Protein AF-A0A3S3PCZ4-F1 (afdb_monomer_lite)

Organism: NCBI:txid1965070

Sequence (804 aa):
MAKSNAYEILDSIRIEAEARSLLQDLEKLITLNPESKCRFVWELIQNGKDSAFWEVGVKLSKTSTKPLDGNDEEITGKFGTGFMTTHVLNKVVIISGLLENDSGLHPFVFELNRNHDNIDSMKKALDDAYKKIEKIDESPVISTMHQPTRFEYELNAYSFEIAKKGLSALISNNESGLMFREKGRLIIAVPATKANNVWSLEKIKNQALLFKDFPLIGTEKYKIPVFLQNSHFEPSEPRDGLRIVTTMNEGDTIAESNRKALIDFRNEYIAFFRSLYEKRVKRIHLLADISLPKDPQNYVDKEWFKKQLLNPILNEISSEPIMKTYSGNWIKISDSKFPIFNGKTLLVFYHLVSAYFPDSCPDEESYEDWGNILKHHKDKWNVNFEIENLVRIVESKNSIDELPLSSPLKWMNDFYTTLDMMQKTRLMKEHKIIPNQRRVLKSWSNIYYDAFKDDQFKSIALNLDYDVYSILLHKEIKKPSEMSQLSPGAFFSKINQIISETQFSNQAKARVIFKLLSFLNANEWIQLCSDLLPGFSITKRESKDTVHYTYYTDCIKWTIEYVCKIVATSQFTNTFVHKYFQDNETLAFQWLNKLINYIQSTHVQPNNFVIIDNKYYSQKWTELYAVLPVQDGYFVEYSDDVFREYGIFPEDFKNWCRDYVEGGDPRAYLVDQRITVKSIRSKEVFVLTQKIDNLFQNTDCFEEVKTGKRLHRLYHLMNRWFEKNKDVAPSYFPFFASKRASLSLIAFGPEMSDRCLKLLFGNKSLQDYEAFESISLSVQQLKEIDEIVKNIGYNKILQLKNHY

Foldseek 3Di:
DVVVVVVVVLVLVVLLVVLVVLLVLLVVLVPDDLVVLLVLLLVVVVLVVVLVDPPDDDDDDPDPDDDSPPPDPPDDDDPCNSVSSCCLQPQKKWKWDWHQDPVATFTDIAIQHRPDNDSVVSSVSVVVRSVRVVCSVVGDHDDDDDDRTDIDGDGDPVSVVSNVSSVVVVVDPWPWDWDWDDDDQKIKIFTWTDDPNAIATDADAQAAQEDQPHGQPQNSQFQQRIRIYGVQFDADPSSNGGAQDDDPDPDPPNNVSNLVSLLVVQVVLLVSLVVCVVVVHHPSLSNLRHADGPCCVPGHPRVSCCVRHNVSNVVSQQVDQPFQFQLRDTHGLQQAQQEDDDDPCRVLRLVLVCQQCRPRRGHPVCNVVVVSSCVRVVVPHVNYHYLVNVLVVLLVDFFLVPGPHPCSLVSLQSNCVSCVVRVNNVSQQVGQRFQFLVRTGGHLVQAAEDDFPDCVLCVLCVLLVRNVSRRYGHPSHDDDPPGHHDDPQNSLVVVLVSLLVDDLPPPSNLLSLLCVCLADPPVLVLVLCCLQCVVSVNHHDHGPDPDDPLSCPSSSVSNLVSVLCLQQVLFFQQSSCCPRVVVPSLVSLVSLLSSLLVLQCVVDDPPPDDDPPDDDPPDNSLQVGQSFAFQVGGGGRDDPQAAEEPPDADPLLQVLCQQPFPPHRSSVRHTDPSRPRPSGHYDYNLVSLVRNLVCLVDPCNLVQCAPPHRCVVVLVSLVVVCVVVVPCSCVSRVSCVQQVLVSLLRSVHDVLVVQLCCQPPNPDDPPCVVVSSPDPDDSVVSVVSSVCCVVQNDVRVVVVVVVD

Secondary structure (DSSP, 8-state):
-HHHHHHHHHHHHHHHHHHHHHHHHHHHHHHS-HHHHHHHHHHHHHHHHHTTSTT------S----------TT----SSHHHHGGGGT-SEEEEEEEEEETTEEEEEEEEEE----SHHHHHHHHHHHHHHHHGGGGSPPB-S--PPPEEE----HHHHHHHHHHHHHHS-SS-EEEEEEEETTEEEEEEEEEETTEEEE----SS--EEESEE-TTGGGS--SSEEEETT--B-TTSS-B--PPPSSTT-HHHHHHHHHHHHHHHHHHHHHHHHHHTT-BTGGGGG-----S-GGGT--HHHHIIIIIHHHHHHHHHS--EEBTTS-EE-GGG--EE--SSTTHHHHHHHHHHH-TTTSBPHHHHHHHHHHHHH-TTT---EE-HHHHHHHHHT-SBGGGSS-SSHHHHHHHHHHHHHHTT-THHHHHSS-EEBTTSBEE-GGG-BB---S-HHHHHHHHHTT--GGGTBBPTTSPPPTTPPB--HHHHHHHHHHHHHH--TT-HHHHHHHHHHHTTSS-HHHHHHHHHH-GGG-------SS---GGGGHHHHHHHHHHHHHHHHHH-BHHHHHHHHHTT-HHHHHHHHHHHHHHHHHTT--TTSS----S------HHHHS--EEBTTSBEE---TT-BEESS---HHHHHHHHHHSTT--GGGTBBPTT---TTS-EE-THHHHHHHHGGGTSTTHHHHTSTTSTTHHHHHHHHHHHHH-TTTHHHH-HHHHHHHHHHHHHHT-HHHHHHHHHHHHSS--TT-HHHHTT----HHHHHHHHHHHHHH-HHHHHHHHTT-

pLDDT: mean 79.93, std 16.96, range [25.5, 98.0]

Structure (mmCIF, N/CA/C/O backbone):
data_AF-A0A3S3PCZ4-F1
#
_entry.id   AF-A0A3S3PCZ4-F1
#
loop_
_atom_site.group_PDB
_atom_site.id
_atom_site.type_symbol
_atom_site.label_atom_id
_atom_site.label_alt_id
_atom_site.label_comp_id
_atom_site.label_asym_id
_atom_site.label_entity_id
_atom_site.label_seq_id
_atom_site.pdbx_PDB_ins_code
_atom_site.Cartn_x
_atom_site.Cartn_y
_atom_site.Cartn_z
_atom_site.occupancy
_atom_site.B_iso_or_equiv
_atom_site.auth_seq_id
_atom_site.auth_comp_id
_atom_site.auth_asym_id
_atom_site.auth_atom_id
_atom_site.pdbx_PDB_model_num
ATOM 1 N N . MET A 1 1 ? -33.194 10.215 103.240 1.00 45.47 1 MET A N 1
ATOM 2 C CA . MET A 1 1 ? -33.059 11.578 102.674 1.00 45.47 1 MET A CA 1
ATOM 3 C C . MET A 1 1 ? -31.898 11.699 101.684 1.00 45.47 1 MET A C 1
ATOM 5 O O . MET A 1 1 ? -32.165 12.084 100.559 1.00 45.47 1 MET A O 1
ATOM 9 N N . ALA A 1 2 ? -30.660 11.292 102.006 1.00 42.22 2 ALA A N 1
ATOM 10 C CA . ALA A 1 2 ? -29.509 11.436 101.089 1.00 42.22 2 ALA A CA 1
ATOM 11 C C . ALA A 1 2 ? -29.629 10.703 99.728 1.00 42.22 2 ALA A C 1
ATOM 13 O O . ALA A 1 2 ? -29.192 11.239 98.718 1.00 42.22 2 ALA A O 1
ATOM 14 N N . LYS A 1 3 ? -30.272 9.521 99.667 1.00 38.41 3 LYS A N 1
ATOM 15 C CA . LYS A 1 3 ? -30.525 8.815 98.391 1.00 38.41 3 LYS A CA 1
ATOM 16 C C . LYS A 1 3 ? -31.537 9.536 97.485 1.00 38.41 3 LYS A C 1
ATOM 18 O O . LYS A 1 3 ? -31.310 9.588 96.289 1.00 38.41 3 LYS A O 1
ATOM 23 N N . SER A 1 4 ? -32.601 10.122 98.042 1.00 48.41 4 SER A N 1
ATOM 24 C CA . SER A 1 4 ? -33.631 10.849 97.267 1.00 48.41 4 SER A CA 1
ATOM 25 C C . SER A 1 4 ? -33.049 12.087 96.583 1.00 48.41 4 SER A C 1
ATOM 27 O O . SER A 1 4 ? -33.285 12.315 95.406 1.00 48.41 4 SER A O 1
ATOM 29 N N . ASN A 1 5 ? -32.202 12.824 97.307 1.00 49.41 5 ASN A N 1
ATOM 30 C CA . ASN A 1 5 ? -31.579 14.051 96.812 1.00 49.41 5 ASN A CA 1
ATOM 31 C C . ASN A 1 5 ? -30.548 13.771 95.697 1.00 49.41 5 ASN A C 1
ATOM 33 O O . ASN A 1 5 ? -30.412 14.545 94.760 1.00 49.41 5 ASN A O 1
ATOM 37 N N . ALA A 1 6 ? -29.845 12.632 95.762 1.00 52.12 6 ALA A N 1
ATOM 38 C CA . ALA A 1 6 ? -28.944 12.205 94.691 1.00 52.12 6 ALA A CA 1
ATOM 39 C C . ALA A 1 6 ? -29.705 11.832 93.406 1.00 52.12 6 ALA A C 1
ATOM 41 O O . ALA A 1 6 ? -29.270 12.206 92.322 1.00 52.12 6 ALA A O 1
ATOM 42 N N . TYR A 1 7 ? -30.851 11.150 93.518 1.00 55.62 7 TYR A N 1
ATOM 43 C CA . TYR A 1 7 ? -31.692 10.823 92.360 1.00 55.62 7 TYR A CA 1
ATOM 44 C C . TYR A 1 7 ? -32.267 12.074 91.682 1.00 55.62 7 TYR A C 1
ATOM 46 O O . TYR A 1 7 ? -32.198 12.167 90.463 1.00 55.62 7 TYR A O 1
ATOM 54 N N . GLU A 1 8 ? -32.747 13.060 92.444 1.00 59.72 8 GLU A N 1
ATOM 55 C CA . GLU A 1 8 ? -33.266 14.325 91.892 1.00 59.72 8 GLU A CA 1
ATOM 56 C C . GLU A 1 8 ? -32.187 15.141 91.156 1.00 59.72 8 GLU A C 1
ATOM 58 O O . GLU A 1 8 ? -32.442 15.714 90.094 1.00 59.72 8 GLU A O 1
ATOM 63 N N . ILE A 1 9 ? -30.953 15.161 91.675 1.00 65.00 9 ILE A N 1
ATOM 64 C CA . ILE A 1 9 ? -29.821 15.842 91.025 1.00 65.00 9 ILE A CA 1
ATOM 65 C C . ILE A 1 9 ? -29.442 15.144 89.713 1.00 65.00 9 ILE A C 1
ATOM 67 O O . ILE A 1 9 ? -29.243 15.806 88.694 1.00 65.00 9 ILE A O 1
ATOM 71 N N . LEU A 1 10 ? -29.360 13.812 89.725 1.00 61.78 10 LEU A N 1
ATOM 72 C CA . LEU A 1 10 ? -29.027 13.020 88.541 1.00 61.78 10 LEU A CA 1
ATOM 73 C C . LEU A 1 10 ? -30.111 13.134 87.457 1.00 61.78 10 LEU A C 1
ATOM 75 O O . LEU A 1 10 ? -29.787 13.215 86.272 1.00 61.78 10 LEU A O 1
ATOM 79 N N . ASP A 1 11 ? -31.382 13.214 87.853 1.00 64.62 11 ASP A N 1
ATOM 80 C CA . ASP A 1 11 ? -32.498 13.384 86.924 1.00 64.62 11 ASP A CA 1
ATOM 81 C C . ASP A 1 11 ? -32.518 14.782 86.276 1.00 64.62 11 ASP A C 1
ATOM 83 O O . ASP A 1 11 ? -32.678 14.925 85.063 1.00 64.62 11 ASP A O 1
ATOM 87 N N . SER A 1 12 ? -32.215 15.829 87.050 1.00 68.94 12 SER A N 1
ATOM 88 C CA . SER A 1 12 ? -32.061 17.197 86.531 1.00 68.94 12 SER A CA 1
ATOM 89 C C . SER A 1 12 ? -30.923 17.326 85.504 1.00 68.94 12 SER A C 1
ATOM 91 O O . SER A 1 12 ? -31.079 17.997 84.476 1.00 68.94 12 SER A O 1
ATOM 93 N N . ILE A 1 13 ? -29.792 16.646 85.743 1.00 71.00 13 ILE A N 1
ATOM 94 C CA . ILE A 1 13 ? -28.659 16.581 84.803 1.00 71.00 13 ILE A CA 1
ATOM 95 C C . ILE A 1 13 ? -29.059 15.823 83.528 1.00 71.00 13 ILE A C 1
ATOM 97 O O . ILE A 1 13 ? -28.749 16.269 82.419 1.00 71.00 13 ILE A O 1
ATOM 101 N N . ARG A 1 14 ? -29.796 14.712 83.666 1.00 68.44 14 ARG A N 1
ATOM 102 C CA . ARG A 1 14 ? -30.316 13.924 82.537 1.00 68.44 14 ARG A CA 1
ATOM 103 C C . ARG A 1 14 ? -31.220 14.760 81.630 1.00 68.44 14 ARG A C 1
ATOM 105 O O . ARG A 1 14 ? -30.984 14.814 80.422 1.00 68.44 14 ARG A O 1
ATOM 112 N N . ILE A 1 15 ? -32.207 15.447 82.206 1.00 72.75 15 ILE A N 1
ATOM 113 C CA . ILE A 1 15 ? -33.163 16.286 81.465 1.00 72.75 15 ILE A CA 1
ATOM 114 C C . ILE A 1 15 ? -32.440 17.426 80.733 1.00 72.75 15 ILE A C 1
ATOM 116 O O . ILE A 1 15 ? -32.800 17.774 79.608 1.00 72.75 15 ILE A O 1
ATOM 120 N N . GLU A 1 16 ? -31.382 17.988 81.323 1.00 74.31 16 GLU A N 1
ATOM 121 C CA . GLU A 1 16 ? -30.566 19.008 80.659 1.00 74.31 16 GLU A CA 1
ATOM 122 C C . GLU A 1 16 ? -29.818 18.483 79.433 1.00 74.31 16 GLU A C 1
ATOM 124 O O . GLU A 1 16 ? -29.830 19.124 78.378 1.00 74.31 16 GLU A O 1
ATOM 129 N N . ALA A 1 17 ? -29.174 17.323 79.560 1.00 67.50 17 ALA A N 1
ATOM 130 C CA . ALA A 1 17 ? -28.450 16.704 78.457 1.00 67.50 17 ALA A CA 1
ATOM 131 C C . ALA A 1 17 ? -29.395 16.352 77.292 1.00 67.50 17 ALA A C 1
ATOM 133 O O . ALA A 1 17 ? -29.062 16.583 76.127 1.00 67.50 17 ALA A O 1
ATOM 134 N N . GLU A 1 18 ? -30.597 15.850 77.592 1.00 67.62 18 GLU A N 1
ATOM 135 C CA . GLU A 1 18 ? -31.632 15.574 76.587 1.00 67.62 18 GLU A CA 1
ATOM 136 C C . GLU A 1 18 ? -32.141 16.852 75.906 1.00 67.62 18 GLU A C 1
ATOM 138 O O . GLU A 1 18 ? -32.236 16.895 74.676 1.00 67.62 18 GLU A O 1
ATOM 143 N N . ALA A 1 19 ? -32.398 17.918 76.671 1.00 74.00 19 ALA A N 1
ATOM 144 C CA . ALA A 1 19 ? -32.827 19.207 76.130 1.00 74.00 19 ALA A CA 1
ATOM 145 C C . ALA A 1 19 ? -31.801 19.798 75.145 1.00 74.00 19 ALA A C 1
ATOM 147 O O . ALA A 1 19 ? -32.178 20.270 74.069 1.00 74.00 19 ALA A O 1
ATOM 148 N N . ARG A 1 20 ? -30.502 19.728 75.474 1.00 72.38 20 ARG A N 1
ATOM 149 C CA . ARG A 1 20 ? -29.410 20.202 74.601 1.00 72.38 20 ARG A CA 1
ATOM 150 C C . ARG A 1 20 ? -29.316 19.399 73.302 1.00 72.38 20 ARG A C 1
ATOM 152 O O . ARG A 1 20 ? -29.203 19.995 72.232 1.00 72.38 20 ARG A O 1
ATOM 159 N N . SER A 1 21 ? -29.406 18.070 73.386 1.00 69.31 21 SER A N 1
ATOM 160 C CA . SER A 1 21 ? -29.376 17.190 72.209 1.00 69.31 21 SER A CA 1
ATOM 161 C C . SER A 1 21 ? -30.538 17.477 71.253 1.00 69.31 21 SER A C 1
ATOM 163 O O . SER A 1 21 ? -30.340 17.559 70.043 1.00 69.31 21 SER A O 1
ATOM 165 N N . LEU A 1 22 ? -31.748 17.668 71.788 1.00 70.88 22 LEU A N 1
ATOM 166 C CA . LEU A 1 22 ? -32.943 17.932 70.983 1.00 70.88 22 LEU A CA 1
ATOM 167 C C . LEU A 1 22 ? -32.874 19.269 70.243 1.00 70.88 22 LEU A C 1
ATOM 169 O O . LEU A 1 22 ? -33.268 19.335 69.080 1.00 70.88 22 LEU A O 1
ATOM 173 N N . LEU A 1 23 ? -32.361 20.321 70.886 1.00 75.19 23 LEU A N 1
ATOM 174 C CA . LEU A 1 23 ? -32.186 21.628 70.245 1.00 75.19 23 LEU A CA 1
ATOM 175 C C . LEU A 1 23 ? -31.212 21.548 69.062 1.00 75.19 23 LEU A C 1
ATOM 177 O O . LEU A 1 23 ? -31.544 22.014 67.972 1.00 75.19 23 LEU A O 1
ATOM 181 N N . GLN A 1 24 ? -30.066 20.880 69.236 1.00 70.88 24 GLN A N 1
ATOM 182 C CA . GLN A 1 24 ? -29.099 20.683 68.149 1.00 70.88 24 GLN A CA 1
ATOM 183 C C . GLN A 1 24 ? -29.689 19.904 66.968 1.00 70.88 24 GLN A C 1
ATOM 185 O O . GLN A 1 24 ? -29.428 20.230 65.809 1.00 70.88 24 GLN A O 1
ATOM 190 N N . ASP A 1 25 ? -30.488 18.870 67.233 1.00 66.38 25 ASP A N 1
ATOM 191 C CA . ASP A 1 25 ? -31.100 18.081 66.166 1.00 66.38 25 ASP A CA 1
ATOM 192 C C . ASP A 1 25 ? -32.213 18.851 65.437 1.00 66.38 25 ASP A C 1
ATOM 194 O O . ASP A 1 25 ? -32.315 18.756 64.212 1.00 66.38 25 ASP A O 1
ATOM 198 N N . LEU A 1 26 ? -32.990 19.683 66.140 1.00 72.69 26 LEU A N 1
ATOM 199 C CA . LEU A 1 26 ? -33.985 20.569 65.521 1.00 72.69 26 LEU A CA 1
ATOM 200 C C . LEU A 1 26 ? -33.338 21.644 64.633 1.00 72.69 26 LEU A C 1
ATOM 202 O O . LEU A 1 26 ? -33.872 21.944 63.563 1.00 72.69 26 LEU A O 1
ATOM 206 N N . GLU A 1 27 ? -32.186 22.196 65.022 1.00 73.94 27 GLU A N 1
ATOM 207 C CA . GLU A 1 27 ? -31.429 23.149 64.195 1.00 73.94 27 GLU A CA 1
ATOM 208 C C . GLU A 1 27 ? -30.915 22.513 62.898 1.00 73.94 27 GLU A C 1
ATOM 210 O O . GLU A 1 27 ? -31.039 23.103 61.819 1.00 73.94 27 GLU A O 1
ATOM 215 N N . LYS A 1 28 ? -30.408 21.273 62.964 1.00 67.38 28 LYS A N 1
ATOM 216 C CA . LYS A 1 28 ? -29.974 20.524 61.771 1.00 67.38 28 LYS A CA 1
ATOM 217 C C . LYS A 1 28 ? -31.110 20.334 60.766 1.00 67.38 28 LYS A C 1
ATOM 219 O O . LYS A 1 28 ? -30.867 20.388 59.565 1.00 67.38 28 LYS A O 1
ATOM 224 N N . LEU A 1 29 ? -32.353 20.147 61.216 1.00 67.81 29 LEU A N 1
ATOM 225 C CA . LEU A 1 29 ? -33.495 19.962 60.309 1.00 67.81 29 LEU A CA 1
ATOM 226 C C . LEU A 1 29 ? -33.812 21.215 59.483 1.00 67.81 29 LEU A C 1
ATOM 228 O O . LEU A 1 29 ? -34.267 21.106 58.339 1.00 67.81 29 LEU A O 1
ATOM 232 N N . ILE A 1 30 ? -33.548 22.405 60.029 1.00 67.00 30 ILE A N 1
ATOM 233 C CA . ILE A 1 30 ? -33.783 23.679 59.338 1.00 67.00 30 ILE A CA 1
ATOM 234 C C . ILE A 1 30 ? -32.854 23.799 58.124 1.00 67.00 30 ILE A C 1
ATOM 236 O O . ILE A 1 30 ? -33.312 24.181 57.042 1.00 67.00 30 ILE A O 1
ATOM 240 N N . THR A 1 31 ? -31.588 23.398 58.274 1.00 66.25 31 THR A N 1
ATOM 241 C CA . THR A 1 31 ? -30.525 23.562 57.267 1.00 66.25 31 THR A CA 1
ATOM 242 C C . THR A 1 31 ? -30.537 22.510 56.150 1.00 66.25 31 THR A C 1
ATOM 244 O O . THR A 1 31 ? -29.815 22.653 55.163 1.00 66.25 31 THR A O 1
ATOM 247 N N . LEU A 1 32 ? -31.382 21.477 56.245 1.00 64.88 32 LEU A N 1
ATOM 248 C CA . LEU A 1 32 ? -31.502 20.444 55.214 1.00 64.88 32 LEU A CA 1
ATOM 249 C C . LEU A 1 32 ? -32.118 20.965 53.909 1.00 64.88 32 LEU A C 1
ATOM 251 O O . LEU A 1 32 ? -33.079 21.746 53.901 1.00 64.88 32 LEU A O 1
ATOM 255 N N . ASN A 1 33 ? -31.608 20.444 52.792 1.00 63.09 33 ASN A N 1
ATOM 256 C CA . ASN A 1 33 ? -32.150 20.722 51.468 1.00 63.09 33 ASN A CA 1
ATOM 257 C C . ASN A 1 33 ? -33.569 20.116 51.286 1.00 63.09 33 ASN A C 1
ATOM 259 O O . ASN A 1 33 ? -33.956 19.193 52.012 1.00 63.09 33 ASN A O 1
ATOM 263 N N . PRO A 1 34 ? -34.366 20.618 50.323 1.00 58.53 34 PRO A N 1
ATOM 264 C CA . PRO A 1 34 ? -35.743 20.161 50.119 1.00 58.53 34 PRO A CA 1
ATOM 265 C C . PRO A 1 34 ? -35.891 18.676 49.750 1.00 58.53 34 PRO A C 1
ATOM 267 O O . PRO A 1 34 ? -36.876 18.057 50.148 1.00 58.53 34 PRO A O 1
ATOM 270 N N . GLU A 1 35 ? -34.936 18.091 49.021 1.00 52.56 35 GLU A N 1
ATOM 271 C CA . GLU A 1 35 ? -34.981 16.677 48.612 1.00 52.56 35 GLU A CA 1
ATOM 272 C C . GLU A 1 35 ? -34.831 15.738 49.814 1.00 52.56 35 GLU A C 1
ATOM 274 O O . GLU A 1 35 ? -35.630 14.817 49.983 1.00 52.56 35 GLU A O 1
ATOM 279 N N . SER A 1 36 ? -33.880 16.023 50.706 1.00 54.06 36 SER A N 1
ATOM 280 C CA . SER A 1 36 ? -33.693 15.291 51.962 1.00 54.06 36 SER A CA 1
ATOM 281 C C . SER A 1 36 ? -34.926 15.388 52.863 1.00 54.06 36 SER A C 1
ATOM 283 O O . SER A 1 36 ? -35.327 14.398 53.468 1.00 54.06 36 SER A O 1
ATOM 285 N N . LYS A 1 37 ? -35.575 16.560 52.914 1.00 58.97 37 LYS A N 1
ATOM 286 C CA . LYS A 1 37 ? -36.824 16.757 53.672 1.00 58.97 37 LYS A CA 1
ATOM 287 C C . LYS A 1 37 ? -37.972 15.906 53.112 1.00 58.97 37 LYS A C 1
ATOM 289 O O . LYS A 1 37 ? -38.680 15.265 53.882 1.00 58.97 37 LYS A O 1
ATOM 294 N N . CYS A 1 38 ? -38.124 15.845 51.786 1.00 54.62 38 CYS A N 1
ATOM 295 C CA . CYS A 1 38 ? -39.141 15.007 51.137 1.00 54.62 38 CYS A CA 1
ATOM 296 C C . CYS A 1 38 ? -38.876 13.508 51.349 1.00 54.62 38 CYS A C 1
ATOM 298 O O . CYS A 1 38 ? -39.811 12.751 51.606 1.00 54.62 38 CYS A O 1
ATOM 300 N N . ARG A 1 39 ? -37.605 13.086 51.299 1.00 55.84 39 ARG A N 1
ATOM 301 C CA . ARG A 1 39 ? -37.191 11.707 51.589 1.00 55.84 39 ARG A CA 1
ATOM 302 C C . ARG A 1 39 ? -37.617 11.260 52.990 1.00 55.84 39 ARG A C 1
ATOM 304 O O . ARG A 1 39 ? -38.104 10.148 53.133 1.00 55.84 39 ARG A O 1
ATOM 311 N N . PHE A 1 40 ? -37.482 12.106 54.009 1.00 60.47 40 PHE A N 1
ATOM 312 C CA . PHE A 1 40 ? -37.873 11.723 55.372 1.00 60.47 40 PHE A CA 1
ATOM 313 C C . PHE A 1 40 ? -39.380 11.558 55.548 1.00 60.47 40 PHE A C 1
ATOM 315 O O . PHE A 1 40 ? -39.814 10.668 56.272 1.00 60.47 40 PHE A O 1
ATOM 322 N N . VAL A 1 41 ? -40.184 12.366 54.855 1.00 57.94 41 VAL A N 1
ATOM 323 C CA . VAL A 1 41 ? -41.639 12.171 54.828 1.00 57.94 41 VAL A CA 1
ATOM 324 C C . VAL A 1 41 ? -41.996 10.853 54.139 1.00 57.94 41 VAL A C 1
ATOM 326 O O . VAL A 1 41 ? -42.871 10.135 54.612 1.00 57.94 41 VAL A O 1
ATOM 329 N N . TRP A 1 42 ? -41.284 10.498 53.068 1.00 55.81 42 TRP A N 1
ATOM 330 C CA . TRP A 1 42 ? -41.422 9.193 52.423 1.00 55.81 42 TRP A CA 1
ATOM 331 C C . TRP A 1 42 ? -41.059 8.032 53.369 1.00 55.81 42 TRP A C 1
ATOM 333 O O . TRP A 1 42 ? -41.858 7.110 53.517 1.00 55.81 42 TRP A O 1
ATOM 343 N N . GLU A 1 43 ? -39.919 8.106 54.069 1.00 55.16 43 GLU A N 1
ATOM 344 C CA . GLU A 1 43 ? -39.494 7.097 55.059 1.00 55.16 43 GLU A CA 1
ATOM 345 C C . GLU A 1 43 ? -40.523 6.961 56.198 1.00 55.16 43 GLU A C 1
ATOM 347 O O . GLU A 1 43 ? -40.867 5.848 56.589 1.00 55.16 43 GLU A O 1
ATOM 352 N N . LEU A 1 44 ? -41.079 8.075 56.691 1.00 61.56 44 LEU A N 1
ATOM 353 C CA . LEU A 1 44 ? -42.128 8.077 57.715 1.00 61.56 44 LEU A CA 1
ATOM 354 C C . LEU A 1 44 ? -43.408 7.371 57.246 1.00 61.56 44 LEU A C 1
ATOM 356 O O . LEU A 1 44 ? -43.958 6.551 57.979 1.00 61.56 44 LEU A O 1
ATOM 360 N N . ILE A 1 45 ? -43.887 7.683 56.038 1.00 58.00 45 ILE A N 1
ATOM 361 C CA . ILE A 1 45 ? -45.111 7.090 55.476 1.00 58.00 45 ILE A CA 1
ATOM 362 C C . ILE A 1 45 ? -44.919 5.589 55.237 1.00 58.00 45 ILE A C 1
ATOM 364 O O . ILE A 1 45 ? -45.819 4.802 55.531 1.00 58.00 45 ILE A O 1
ATOM 368 N N . GLN A 1 46 ? -43.745 5.186 54.750 1.00 51.34 46 GLN A N 1
ATOM 369 C CA . GLN A 1 46 ? -43.406 3.782 54.537 1.00 51.34 46 GLN A CA 1
ATOM 370 C C . GLN A 1 46 ? -43.342 3.014 55.865 1.00 51.34 46 GLN A C 1
ATOM 372 O O . GLN A 1 46 ? -44.006 1.992 56.003 1.00 51.34 46 GLN A O 1
ATOM 377 N N . ASN A 1 47 ? -42.678 3.568 56.885 1.00 53.59 47 ASN A N 1
ATOM 378 C CA . ASN A 1 47 ? -42.648 2.976 58.225 1.00 53.59 47 ASN A CA 1
ATOM 379 C C . ASN A 1 47 ? -44.054 2.870 58.847 1.00 53.59 47 ASN A C 1
ATOM 381 O O . ASN A 1 47 ? -44.372 1.881 59.509 1.00 53.59 47 ASN A O 1
ATOM 385 N N . GLY A 1 48 ? -44.911 3.874 58.625 1.00 54.47 48 GLY A N 1
ATOM 386 C CA . GLY A 1 48 ? -46.299 3.867 59.090 1.00 54.47 48 GLY A CA 1
ATOM 387 C C . GLY A 1 48 ? -47.151 2.799 58.400 1.00 54.47 48 GLY A C 1
ATOM 388 O O . GLY A 1 48 ? -47.962 2.149 59.053 1.00 54.47 48 GLY A O 1
ATOM 389 N N . LYS A 1 49 ? -46.931 2.573 57.100 1.00 49.66 49 LYS A N 1
ATOM 390 C CA . LYS A 1 49 ? -47.561 1.491 56.333 1.00 49.66 49 LYS A CA 1
ATOM 391 C C . LYS A 1 49 ? -47.109 0.116 56.826 1.00 49.66 49 LYS A C 1
ATOM 393 O O . LYS A 1 49 ? -47.946 -0.763 57.000 1.00 49.66 49 LYS A O 1
ATOM 398 N N . ASP A 1 50 ? -45.817 -0.055 57.083 1.00 43.28 50 ASP A N 1
ATOM 399 C CA . ASP A 1 50 ? -45.257 -1.331 57.536 1.00 43.28 50 ASP A CA 1
ATOM 400 C C . ASP A 1 50 ? -45.712 -1.667 58.972 1.00 43.28 50 ASP A C 1
ATOM 402 O O . ASP A 1 50 ? -45.993 -2.822 59.283 1.00 43.28 50 ASP A O 1
ATOM 406 N N . SER A 1 51 ? -45.922 -0.647 59.812 1.00 47.66 51 SER A N 1
ATOM 407 C CA . SER A 1 51 ? -46.490 -0.786 61.167 1.00 47.66 51 SER A CA 1
ATOM 408 C C . SER A 1 51 ? -48.020 -0.939 61.195 1.00 47.66 51 SER A C 1
ATOM 410 O O . SER A 1 51 ? -48.589 -1.215 62.248 1.00 47.66 51 SER A O 1
ATOM 412 N N . ALA A 1 52 ? -48.709 -0.748 60.063 1.00 43.41 52 ALA A N 1
ATOM 413 C CA . ALA A 1 52 ? -50.157 -0.942 59.958 1.00 43.41 52 ALA A CA 1
ATOM 414 C C . ALA A 1 52 ? -50.546 -2.422 59.764 1.00 43.41 52 ALA A C 1
ATOM 416 O O . ALA A 1 52 ? -51.734 -2.752 59.791 1.00 43.41 52 ALA A O 1
ATOM 417 N N . PHE A 1 53 ? -49.566 -3.315 59.577 1.00 41.16 53 PHE A N 1
ATOM 418 C CA . PHE A 1 53 ? -49.784 -4.758 59.573 1.00 41.16 53 PHE A CA 1
ATOM 419 C C . PHE A 1 53 ? -49.836 -5.300 61.009 1.00 41.16 53 PHE A C 1
ATOM 421 O O . PHE A 1 53 ? -48.986 -5.022 61.849 1.00 41.16 53 PHE A O 1
ATOM 428 N N . TRP A 1 54 ? -50.870 -6.095 61.266 1.00 45.62 54 TRP A N 1
ATOM 429 C CA . TRP A 1 54 ? -51.391 -6.517 62.571 1.00 45.62 54 TRP A CA 1
ATOM 430 C C . TRP A 1 54 ? -50.445 -7.362 63.453 1.00 45.62 54 TRP A C 1
ATOM 432 O O . TRP A 1 54 ? -50.811 -7.689 64.579 1.00 45.62 54 TRP A O 1
ATOM 442 N N . GLU A 1 55 ? -49.241 -7.700 62.982 1.00 41.00 55 GLU A N 1
ATOM 443 C CA . GLU A 1 55 ? -48.278 -8.553 63.699 1.00 41.00 55 GLU A CA 1
ATOM 444 C C . GLU A 1 55 ? -47.188 -7.773 64.461 1.00 41.00 55 GLU A C 1
ATOM 446 O O . GLU A 1 55 ? -46.472 -8.363 65.272 1.00 41.00 55 GLU A O 1
ATOM 451 N N . VAL A 1 56 ? -47.055 -6.455 64.255 1.00 40.44 56 VAL A N 1
ATOM 452 C CA . VAL A 1 56 ? -45.998 -5.643 64.887 1.00 40.44 56 VAL A CA 1
ATOM 453 C C . VAL A 1 56 ? -46.588 -4.739 65.971 1.00 40.44 56 VAL A C 1
ATOM 455 O O . VAL A 1 56 ? -46.960 -3.594 65.732 1.00 40.44 56 VAL A O 1
ATOM 458 N N . GLY A 1 57 ? -46.669 -5.246 67.202 1.00 39.25 57 GLY A N 1
ATOM 459 C CA . GLY A 1 57 ? -46.971 -4.410 68.366 1.00 39.25 57 GLY A CA 1
ATOM 460 C C . GLY A 1 57 ? -45.829 -3.423 68.639 1.00 39.25 57 GLY A C 1
ATOM 461 O O . GLY A 1 57 ? -44.683 -3.832 68.836 1.00 39.25 57 GLY A O 1
ATOM 462 N N . VAL A 1 58 ? -46.119 -2.120 68.678 1.00 38.22 58 VAL A N 1
ATOM 463 C CA . VAL A 1 58 ? -45.141 -1.102 69.093 1.00 38.22 58 VAL A CA 1
ATOM 464 C C . VAL A 1 58 ? -44.976 -1.177 70.613 1.00 38.22 58 VAL A C 1
ATOM 466 O O . VAL A 1 58 ? -45.848 -0.744 71.360 1.00 38.22 58 VAL A O 1
ATOM 469 N N . LYS A 1 59 ? -43.848 -1.717 71.091 1.00 35.78 59 LYS A N 1
ATOM 470 C CA . LYS A 1 59 ? -43.492 -1.677 72.518 1.00 35.78 59 LYS A CA 1
ATOM 471 C C . LYS A 1 59 ? -42.982 -0.286 72.899 1.00 35.78 59 LYS A C 1
ATOM 473 O O . LYS A 1 59 ? -41.894 0.110 72.489 1.00 35.78 59 LYS A O 1
ATOM 478 N N . LEU A 1 60 ? -43.737 0.427 73.733 1.00 35.75 60 LEU A N 1
ATOM 479 C CA . LEU A 1 60 ? -43.262 1.615 74.443 1.00 35.75 60 LEU A CA 1
ATOM 480 C C . LEU A 1 60 ? -42.568 1.166 75.737 1.00 35.75 60 LEU A C 1
ATOM 482 O O . LEU A 1 60 ? -43.219 0.695 76.664 1.00 35.75 60 LEU A O 1
ATOM 486 N N . SER A 1 61 ? -41.241 1.278 75.817 1.00 32.16 61 SER A N 1
ATOM 487 C CA . SER A 1 61 ? -40.506 1.020 77.062 1.00 32.16 61 SER A CA 1
ATOM 488 C C . SER A 1 61 ? -40.465 2.275 77.940 1.00 32.16 61 SER A C 1
ATOM 490 O O . SER A 1 61 ? -39.986 3.313 77.486 1.00 32.16 61 SER A O 1
ATOM 492 N N . LYS A 1 62 ? -40.852 2.173 79.220 1.00 37.94 62 LYS A N 1
ATOM 493 C CA . LYS A 1 62 ? -40.710 3.239 80.241 1.00 37.94 62 LYS A CA 1
ATOM 494 C C . LYS A 1 62 ? -39.265 3.476 80.727 1.00 37.94 62 LYS A C 1
ATOM 496 O O . LYS A 1 62 ? -39.045 4.071 81.776 1.00 37.94 62 LYS A O 1
ATOM 501 N N . THR A 1 63 ? -38.256 3.035 79.980 1.00 30.66 63 THR A N 1
ATOM 502 C CA . THR A 1 63 ? -36.841 3.147 80.362 1.00 30.66 63 THR A CA 1
ATOM 503 C C . THR A 1 63 ? -36.025 3.802 79.252 1.00 30.66 63 THR A C 1
ATOM 505 O O . THR A 1 63 ? -35.606 3.139 78.308 1.00 30.66 63 THR A O 1
ATOM 508 N N . SER A 1 64 ? -35.756 5.103 79.391 1.00 36.19 64 SER A N 1
ATOM 509 C CA . SER A 1 64 ? -34.573 5.746 78.802 1.00 36.19 64 SER A CA 1
ATOM 510 C C . SER A 1 64 ? -33.462 5.679 79.850 1.00 36.19 64 SER A C 1
ATOM 512 O O . SER A 1 64 ? -33.248 6.615 80.622 1.00 36.19 64 SER A O 1
ATOM 514 N N . THR A 1 65 ? -32.817 4.523 79.990 1.00 32.09 65 THR A N 1
ATOM 515 C CA . THR A 1 65 ? -31.636 4.406 80.853 1.00 32.09 65 THR A CA 1
ATOM 516 C C . THR A 1 65 ? -30.394 4.708 80.028 1.00 32.09 65 THR A C 1
ATOM 518 O O . THR A 1 65 ? -29.831 3.817 79.398 1.00 32.09 65 THR A O 1
ATOM 521 N N . LYS A 1 66 ? -29.968 5.976 80.047 1.00 34.44 66 LYS A N 1
ATOM 522 C CA . LYS A 1 66 ? -28.539 6.309 80.001 1.00 34.44 66 LYS A CA 1
ATOM 523 C C . LYS A 1 66 ? -27.969 6.078 81.412 1.00 34.44 66 LYS A C 1
ATOM 525 O O . LYS A 1 66 ? -28.565 6.600 82.358 1.00 34.44 66 LYS A O 1
ATOM 530 N N . PRO A 1 67 ? -26.885 5.305 81.593 1.00 31.25 67 PRO A N 1
ATOM 531 C CA . PRO A 1 67 ? -26.141 5.282 82.852 1.00 31.25 67 PRO A CA 1
ATOM 532 C C . PRO A 1 67 ? -25.564 6.675 83.164 1.00 31.25 67 PRO A C 1
ATOM 534 O O . PRO A 1 67 ? -25.341 7.473 82.254 1.00 31.25 67 PRO A O 1
ATOM 537 N N . LEU A 1 68 ? -25.364 6.981 84.448 1.00 33.12 68 LEU A N 1
ATOM 538 C CA . LEU A 1 68 ? -24.908 8.293 84.949 1.00 33.12 68 LEU A CA 1
ATOM 539 C C . LEU A 1 68 ? -23.398 8.327 85.250 1.00 33.12 68 LEU A C 1
ATOM 541 O O . LEU A 1 68 ? -22.867 9.296 85.791 1.00 33.12 68 LEU A O 1
ATOM 545 N N . ASP A 1 69 ? -22.708 7.257 84.892 1.00 33.16 69 ASP A N 1
ATOM 546 C CA . ASP A 1 69 ? -21.286 7.034 85.032 1.00 33.16 69 ASP A CA 1
ATOM 547 C C . ASP A 1 69 ? -20.599 7.762 83.865 1.00 33.16 69 ASP A C 1
ATOM 549 O O . ASP A 1 69 ? -20.523 7.251 82.754 1.00 33.16 69 ASP A O 1
ATOM 553 N N . GLY A 1 70 ? -20.155 9.001 84.089 1.00 33.62 70 GLY A N 1
ATOM 554 C CA . GLY A 1 70 ? -19.577 9.897 83.075 1.00 33.62 70 GLY A CA 1
ATOM 555 C C . GLY A 1 70 ? -18.221 9.485 82.478 1.00 33.62 70 GLY A C 1
ATOM 556 O O . GLY A 1 70 ? -17.413 10.360 82.186 1.00 33.62 70 GLY A O 1
ATOM 557 N N . ASN A 1 71 ? -17.967 8.191 82.295 1.00 29.98 71 ASN A N 1
ATOM 558 C CA . ASN A 1 71 ? -16.860 7.656 81.509 1.00 29.98 71 ASN A CA 1
ATOM 559 C C . ASN A 1 71 ? -17.451 6.889 80.327 1.00 29.98 71 ASN A C 1
ATOM 561 O O . ASN A 1 71 ? -17.609 5.683 80.424 1.00 29.98 71 ASN A O 1
ATOM 565 N N . ASP A 1 72 ? -17.848 7.621 79.288 1.00 30.72 72 ASP A N 1
ATOM 566 C CA . ASP A 1 72 ? -17.873 7.199 77.883 1.00 30.72 72 ASP A CA 1
ATOM 567 C C . ASP A 1 72 ? -18.509 8.347 77.086 1.00 30.72 72 ASP A C 1
ATOM 569 O O . ASP A 1 72 ? -19.727 8.523 77.052 1.00 30.72 72 ASP A O 1
ATOM 573 N N . GLU A 1 73 ? -17.682 9.149 76.413 1.00 30.64 73 GLU A N 1
ATOM 574 C CA . GLU A 1 73 ? -18.154 10.112 75.404 1.00 30.64 73 GLU A CA 1
ATOM 575 C C . GLU A 1 73 ? -18.773 9.412 74.165 1.00 30.64 73 GLU A C 1
ATOM 577 O O . GLU A 1 73 ? -19.178 10.082 73.217 1.00 30.64 73 GLU A O 1
ATOM 582 N N . GLU A 1 74 ? -18.904 8.078 74.161 1.00 32.53 74 GLU A N 1
ATOM 583 C CA . GLU A 1 74 ? -19.370 7.279 73.017 1.00 32.53 74 GLU A CA 1
ATOM 584 C C . GLU A 1 74 ? -20.851 6.855 73.054 1.00 32.53 74 GLU A C 1
ATOM 586 O O . GLU A 1 74 ? -21.377 6.432 72.027 1.00 32.53 74 GLU A O 1
ATOM 591 N N . ILE A 1 75 ? -21.588 7.059 74.153 1.00 31.12 75 ILE A N 1
ATOM 592 C CA . ILE A 1 75 ? -22.972 6.556 74.284 1.00 31.12 75 ILE A CA 1
ATOM 593 C C . ILE A 1 75 ? -23.982 7.713 74.305 1.00 31.12 75 ILE A C 1
ATOM 595 O O . ILE A 1 75 ? -24.673 7.963 75.293 1.00 31.12 75 ILE A O 1
ATOM 599 N N . THR A 1 76 ? -24.118 8.462 73.202 1.00 25.50 76 THR A N 1
ATOM 600 C CA . THR A 1 76 ? -25.278 9.361 73.026 1.00 25.50 76 THR A CA 1
ATOM 601 C C . THR A 1 76 ? -25.844 9.404 71.599 1.00 25.50 76 THR A C 1
ATOM 603 O O . THR A 1 76 ? -25.393 10.141 70.733 1.00 25.50 76 THR A O 1
ATOM 606 N N . GLY A 1 77 ? -26.967 8.693 71.419 1.00 30.27 77 GLY A N 1
ATOM 607 C CA . GLY A 1 77 ? -28.101 9.130 70.593 1.00 30.27 77 GLY A CA 1
ATOM 608 C C . GLY A 1 77 ? -28.232 8.495 69.206 1.00 30.27 77 GLY A C 1
ATOM 609 O O . GLY A 1 77 ? -27.459 8.820 68.316 1.00 30.27 77 GLY A O 1
ATOM 610 N N . LYS A 1 78 ? -29.284 7.677 68.991 1.00 35.12 78 LYS A N 1
ATOM 611 C CA . LYS A 1 78 ? -29.951 7.518 67.669 1.00 35.12 78 LYS A CA 1
ATOM 612 C C . LYS A 1 78 ? -31.247 6.689 67.623 1.00 35.12 78 LYS A C 1
ATOM 614 O O . LYS A 1 78 ? -31.779 6.488 66.539 1.00 35.12 78 LYS A O 1
ATOM 619 N N . PHE A 1 79 ? -31.830 6.265 68.747 1.00 31.80 79 PHE A N 1
ATOM 620 C CA . PHE A 1 79 ? -33.190 5.688 68.731 1.00 31.80 79 PHE A CA 1
ATOM 621 C C . PHE A 1 79 ? -34.313 6.744 68.619 1.00 31.80 79 PHE A C 1
ATOM 623 O O . PHE A 1 79 ? -35.476 6.383 68.489 1.00 31.80 79 PHE A O 1
ATOM 630 N N . GLY A 1 80 ? -33.982 8.044 68.599 1.00 39.59 80 GLY A N 1
ATOM 631 C CA . GLY A 1 80 ? -34.950 9.139 68.437 1.00 39.59 80 GLY A CA 1
ATOM 632 C C . GLY A 1 80 ? -34.926 9.857 67.080 1.00 39.59 80 GLY A C 1
ATOM 633 O O . GLY A 1 80 ? -35.844 10.616 66.791 1.00 39.59 80 GLY A O 1
ATOM 634 N N . THR A 1 81 ? -33.924 9.648 66.219 1.00 50.62 81 THR A N 1
ATOM 635 C CA . THR A 1 81 ? -33.679 10.530 65.057 1.00 50.62 81 THR A CA 1
ATOM 636 C C . THR A 1 81 ? -34.727 10.415 63.948 1.00 50.62 81 THR A C 1
ATOM 638 O O . THR A 1 81 ? -35.095 11.434 63.374 1.00 50.62 81 THR A O 1
ATOM 641 N N . GLY A 1 82 ? -35.261 9.219 63.675 1.00 50.94 82 GLY A N 1
ATOM 642 C CA . GLY A 1 82 ? -36.306 9.021 62.656 1.00 50.94 82 GLY A CA 1
ATOM 643 C C . GLY A 1 82 ? -37.666 9.611 63.041 1.00 50.94 82 GLY A C 1
ATOM 644 O O . GLY A 1 82 ? -38.417 10.055 62.182 1.00 50.94 82 GLY A O 1
ATOM 645 N N . PHE A 1 83 ? -37.971 9.683 64.339 1.00 60.44 83 PHE A N 1
ATOM 646 C CA . PHE A 1 83 ? -39.126 10.439 64.814 1.00 60.44 83 PHE A CA 1
ATOM 647 C C . PHE A 1 83 ? -38.810 11.943 64.884 1.00 60.44 83 PHE A C 1
ATOM 649 O O . PHE A 1 83 ? -39.649 12.772 64.536 1.00 60.44 83 PHE A O 1
ATOM 656 N N . MET A 1 84 ? -37.579 12.330 65.241 1.00 66.25 84 MET A N 1
ATOM 657 C CA . MET A 1 84 ? -37.159 13.736 65.211 1.00 66.25 84 MET A CA 1
ATOM 658 C C . MET A 1 84 ? -37.267 14.346 63.810 1.00 66.25 84 MET A C 1
ATOM 660 O O . MET A 1 84 ? -37.741 15.472 63.692 1.00 66.25 84 MET A O 1
ATOM 664 N N . THR A 1 85 ? -36.944 13.615 62.738 1.00 65.44 85 THR A N 1
ATOM 665 C CA . THR A 1 85 ? -37.083 14.127 61.361 1.00 65.44 85 THR A CA 1
ATOM 666 C C . THR A 1 85 ? -38.522 14.473 60.988 1.00 65.44 85 THR A C 1
ATOM 668 O O . THR A 1 85 ? -38.730 15.391 60.197 1.00 65.44 85 THR A O 1
ATOM 671 N N . THR A 1 86 ? -39.521 13.830 61.601 1.00 71.88 86 THR A N 1
ATOM 672 C CA . THR A 1 86 ? -40.943 14.147 61.381 1.00 71.88 86 THR A CA 1
ATOM 673 C C . THR A 1 86 ? -41.313 15.564 61.813 1.00 71.88 86 THR A C 1
ATOM 675 O O . THR A 1 86 ? -42.273 16.134 61.299 1.00 71.88 86 THR A O 1
ATOM 678 N N . HIS A 1 87 ? -40.493 16.193 62.663 1.00 78.25 87 HIS A N 1
ATOM 679 C CA . HIS A 1 87 ? -40.687 17.576 63.086 1.00 78.25 87 HIS A CA 1
ATOM 680 C C . HIS A 1 87 ? -40.446 18.582 61.944 1.00 78.25 87 HIS A C 1
ATOM 682 O O . HIS A 1 87 ? -40.740 19.768 62.094 1.00 78.25 87 HIS A O 1
ATOM 688 N N . VAL A 1 88 ? -39.977 18.113 60.775 1.00 75.31 88 VAL A N 1
ATOM 689 C CA . VAL A 1 88 ? -40.014 18.870 59.514 1.00 75.31 88 VAL A CA 1
ATOM 690 C C . VAL A 1 88 ? -41.448 19.207 59.080 1.00 75.31 88 VAL A C 1
ATOM 692 O O . VAL A 1 88 ? -41.656 20.211 58.399 1.00 75.31 88 VAL A O 1
ATOM 695 N N . LEU A 1 89 ? -42.430 18.381 59.467 1.00 80.19 89 LEU A N 1
ATOM 696 C CA . LEU A 1 89 ? -43.850 18.607 59.202 1.00 80.19 89 LEU A CA 1
ATOM 697 C C . LEU A 1 89 ? -44.441 19.612 60.196 1.00 80.19 89 LEU A C 1
ATOM 699 O O . LEU A 1 89 ? -45.079 20.581 59.780 1.00 80.19 89 LEU A O 1
ATOM 703 N N . ASN A 1 90 ? -44.193 19.396 61.491 1.00 84.44 90 ASN A N 1
ATOM 704 C CA . ASN A 1 90 ? -44.498 20.327 62.577 1.00 84.44 90 ASN A CA 1
ATOM 705 C C . ASN A 1 90 ? -43.687 19.960 63.837 1.00 84.44 90 ASN A C 1
ATOM 707 O O . ASN A 1 90 ? -43.549 18.783 64.159 1.00 84.44 90 ASN A O 1
ATOM 711 N N . LYS A 1 91 ? -43.180 20.959 64.576 1.00 84.00 91 LYS A N 1
ATOM 712 C CA . LYS A 1 91 ? -42.502 20.764 65.871 1.00 84.00 91 LYS A CA 1
ATOM 713 C C . LYS A 1 91 ? -43.448 20.323 66.999 1.00 84.00 91 LYS A C 1
ATOM 715 O O . LYS A 1 91 ? -42.973 19.932 68.064 1.00 84.00 91 LYS A O 1
ATOM 720 N N . VAL A 1 92 ? -44.755 20.437 66.790 1.00 86.12 92 VAL A N 1
ATOM 721 C CA . VAL A 1 92 ? -45.801 19.948 67.688 1.00 86.12 92 VAL A CA 1
ATOM 722 C C . VAL A 1 92 ? -46.461 18.738 67.040 1.00 86.12 92 VAL A C 1
ATOM 724 O O . VAL A 1 92 ? -46.887 18.810 65.887 1.00 86.12 92 VAL A O 1
ATOM 727 N N . VAL A 1 93 ? -46.522 17.629 67.776 1.00 85.62 93 VAL A N 1
ATOM 728 C CA . VAL A 1 93 ? -47.080 16.356 67.306 1.00 85.62 93 VAL A CA 1
ATOM 729 C C . VAL A 1 93 ? -48.084 15.845 68.326 1.00 85.62 93 VAL A C 1
ATOM 731 O O . VAL A 1 93 ? -47.757 15.727 69.507 1.00 85.62 93 VAL A O 1
ATOM 734 N N . ILE A 1 94 ? -49.290 15.502 67.879 1.00 84.94 94 ILE A N 1
ATOM 735 C CA . ILE A 1 94 ? -50.282 14.826 68.718 1.00 84.94 94 ILE A CA 1
ATOM 736 C C . ILE A 1 94 ? -50.123 13.322 68.509 1.00 84.94 94 ILE A C 1
ATOM 738 O O . ILE A 1 94 ? -50.214 12.826 67.387 1.00 84.94 94 ILE A O 1
ATOM 742 N N . ILE A 1 95 ? -49.867 12.597 69.593 1.00 81.25 95 ILE A N 1
ATOM 743 C CA . ILE A 1 95 ? -49.681 11.148 69.597 1.00 81.25 95 ILE A CA 1
ATOM 744 C C . ILE A 1 95 ? -50.860 10.534 70.338 1.00 81.25 95 ILE A C 1
ATOM 746 O O . ILE A 1 95 ? -51.143 10.909 71.473 1.00 81.25 95 ILE A O 1
ATOM 750 N N . SER A 1 96 ? -51.552 9.593 69.712 1.00 81.25 96 SER A N 1
ATOM 751 C CA . SER A 1 96 ? -52.650 8.859 70.345 1.00 81.25 96 SER A CA 1
ATOM 752 C C . SER A 1 96 ? -52.513 7.367 70.097 1.00 81.25 96 SER A C 1
ATOM 754 O O . SER A 1 96 ? -51.997 6.963 69.058 1.00 81.25 96 SER A O 1
ATOM 756 N N . GLY A 1 97 ? -52.933 6.544 71.050 1.00 77.19 97 GLY A N 1
ATOM 757 C CA . GLY A 1 97 ? -52.819 5.094 70.939 1.00 77.19 97 GLY A CA 1
ATOM 758 C C . GLY A 1 97 ? -53.169 4.380 72.235 1.00 77.19 97 GLY A C 1
ATOM 759 O O . GLY A 1 97 ? -53.794 4.954 73.127 1.00 77.19 97 GLY A O 1
ATOM 760 N N . LEU A 1 98 ? -52.745 3.120 72.328 1.00 74.50 98 LEU A N 1
ATOM 761 C CA . LEU A 1 98 ? -52.953 2.261 73.491 1.00 74.50 98 LEU A CA 1
ATOM 762 C C . LEU A 1 98 ? -51.602 1.906 74.123 1.00 74.50 98 LEU A C 1
ATOM 764 O O . LEU A 1 98 ? -50.667 1.535 73.414 1.00 74.50 98 LEU A O 1
ATOM 768 N N . LEU A 1 99 ? -51.507 2.014 75.447 1.00 73.06 99 LEU A N 1
ATOM 769 C CA . LEU A 1 99 ? -50.381 1.542 76.249 1.00 73.06 99 LEU A CA 1
ATOM 770 C C . LEU A 1 99 ? -50.794 0.257 76.975 1.00 73.06 99 LEU A C 1
ATOM 772 O O . LEU A 1 99 ? -51.783 0.259 77.701 1.00 73.06 99 LEU A O 1
ATOM 776 N N . GLU A 1 100 ? -50.044 -0.827 76.791 1.00 68.31 100 GLU A N 1
ATOM 777 C CA . GLU A 1 100 ? -50.246 -2.088 77.515 1.00 68.31 100 GLU A CA 1
ATOM 778 C C . GLU A 1 100 ? -49.324 -2.148 78.739 1.00 68.31 100 GLU A C 1
ATOM 780 O O . GLU A 1 100 ? -48.108 -1.985 78.611 1.00 68.31 100 GLU A O 1
ATOM 785 N N . ASN A 1 101 ? -49.896 -2.377 79.920 1.00 69.81 101 ASN A N 1
ATOM 786 C CA . ASN A 1 101 ? -49.169 -2.622 81.166 1.00 69.81 101 ASN A CA 1
ATOM 787 C C . ASN A 1 101 ? -49.812 -3.794 81.942 1.00 69.81 101 ASN A C 1
ATOM 789 O O . ASN A 1 101 ? -50.778 -4.402 81.477 1.00 69.81 101 ASN A O 1
ATOM 793 N N . ASP A 1 102 ? -49.299 -4.096 83.139 1.00 70.50 102 ASP A N 1
ATOM 794 C CA . ASP A 1 102 ? -49.786 -5.208 83.973 1.00 70.50 102 ASP A CA 1
ATOM 795 C C . ASP A 1 102 ? -51.277 -5.085 84.367 1.00 70.50 102 ASP A C 1
ATOM 797 O O . ASP A 1 102 ? -51.913 -6.089 84.690 1.00 70.50 102 ASP A O 1
ATOM 801 N N . SER A 1 103 ? -51.852 -3.874 84.336 1.00 69.88 103 SER A N 1
ATOM 802 C CA . SER A 1 103 ? -53.270 -3.604 84.627 1.00 69.88 103 SER A CA 1
ATOM 803 C C . SER A 1 103 ? -54.194 -3.660 83.404 1.00 69.88 103 SER A C 1
ATOM 805 O O . SER A 1 103 ? -55.414 -3.695 83.577 1.00 69.88 103 SER A O 1
ATOM 807 N N . GLY A 1 104 ? -53.649 -3.720 82.187 1.00 73.25 104 GLY A N 1
ATOM 808 C CA . GLY A 1 104 ? -54.399 -3.840 80.936 1.00 73.25 104 GLY A CA 1
ATOM 809 C C . GLY A 1 104 ? -54.035 -2.773 79.899 1.00 73.25 104 GLY A C 1
ATOM 810 O O . GLY A 1 104 ? -52.938 -2.218 79.903 1.00 73.25 104 GLY A O 1
ATOM 811 N N . LEU A 1 105 ? -54.953 -2.508 78.963 1.00 75.31 105 LEU A N 1
ATOM 812 C CA . LEU A 1 105 ? -54.772 -1.514 77.899 1.00 75.31 105 LEU A CA 1
ATOM 813 C C . LEU A 1 105 ? -55.325 -0.148 78.319 1.00 75.31 105 LEU A C 1
ATOM 815 O O . LEU A 1 105 ? -56.524 -0.012 78.570 1.00 75.31 105 LEU A O 1
ATOM 819 N N . HIS A 1 106 ? -54.463 0.866 78.316 1.00 79.50 106 HIS A N 1
ATOM 820 C CA . HIS A 1 106 ? -54.782 2.249 78.660 1.00 79.50 106 HIS A CA 1
ATOM 821 C C . HIS A 1 106 ? -54.732 3.138 77.409 1.00 79.50 106 HIS A C 1
ATOM 823 O O . HIS A 1 106 ? -53.675 3.238 76.776 1.00 79.50 106 HIS A O 1
ATOM 829 N N . PRO A 1 107 ? -55.833 3.802 77.018 1.00 78.25 107 PRO A N 1
ATOM 830 C CA . PRO A 1 107 ? -55.785 4.778 75.942 1.00 78.25 107 PRO A CA 1
ATOM 831 C C . PRO A 1 107 ? -55.016 6.022 76.387 1.00 78.25 107 PRO A C 1
ATOM 833 O O . PRO A 1 107 ? -55.184 6.499 77.509 1.00 78.25 107 PRO A O 1
ATOM 836 N N . PHE A 1 108 ? -54.210 6.582 75.489 1.00 78.56 108 PHE A N 1
ATOM 837 C CA . PHE A 1 108 ? -53.528 7.847 75.726 1.00 78.56 108 PHE A CA 1
ATOM 838 C C . PHE A 1 108 ? -53.675 8.791 74.537 1.00 78.56 108 PHE A C 1
ATOM 840 O O . PHE A 1 108 ? -53.702 8.380 73.376 1.00 78.56 108 PHE A O 1
ATOM 847 N N . VAL A 1 109 ? -53.733 10.083 74.851 1.00 80.81 109 VAL A N 1
ATOM 848 C CA . VAL A 1 109 ? -53.523 11.174 73.902 1.00 80.81 109 VAL A CA 1
ATOM 849 C C . VAL A 1 109 ? -52.517 12.115 74.537 1.00 80.81 109 VAL A C 1
ATOM 851 O O . VAL A 1 109 ? -52.709 12.593 75.654 1.00 80.81 109 VAL A O 1
ATOM 854 N N . PHE A 1 110 ? -51.421 12.352 73.835 1.00 80.94 110 PHE A N 1
ATOM 855 C CA . PHE A 1 110 ? -50.283 13.090 74.337 1.00 80.94 110 PHE A CA 1
ATOM 856 C C . PHE A 1 110 ? -49.778 14.062 73.270 1.00 80.94 110 PHE A C 1
ATOM 858 O O . PHE A 1 110 ? -49.414 13.663 72.166 1.00 80.94 110 PHE A O 1
ATOM 865 N N . GLU A 1 111 ? -49.751 15.351 73.605 1.00 83.31 111 GLU A N 1
ATOM 866 C CA . GLU A 1 111 ? -49.121 16.375 72.774 1.00 83.31 111 GLU A CA 1
ATOM 867 C C . GLU A 1 111 ? -47.635 16.466 73.115 1.00 83.31 111 GLU A C 1
ATOM 869 O O . GLU A 1 111 ? -47.258 16.842 74.231 1.00 83.31 111 GLU A O 1
ATOM 874 N N . LEU A 1 112 ? -46.793 16.167 72.130 1.00 81.38 112 LEU A N 1
ATOM 875 C CA . LEU A 1 112 ? -45.367 16.411 72.199 1.00 81.38 112 LEU A CA 1
ATOM 876 C C . LEU A 1 112 ? -45.044 17.763 71.559 1.00 81.38 112 LEU A C 1
ATOM 878 O O . LEU A 1 112 ? -45.079 17.905 70.338 1.00 81.38 112 LEU A O 1
ATOM 882 N N . ASN A 1 113 ? -44.679 18.745 72.383 1.00 82.06 113 ASN A N 1
ATOM 883 C CA . ASN A 1 113 ? -44.378 20.097 71.924 1.00 82.06 113 ASN A CA 1
ATOM 884 C C . ASN A 1 113 ? -42.873 20.398 71.983 1.00 82.06 113 ASN A C 1
ATOM 886 O O . ASN A 1 113 ? -42.276 20.497 73.057 1.00 82.06 113 ASN A O 1
ATOM 890 N N . ARG A 1 114 ? -42.252 20.572 70.811 1.00 81.94 114 ARG A N 1
ATOM 891 C CA . ARG A 1 114 ? -40.826 20.904 70.660 1.00 81.94 114 ARG A CA 1
ATOM 892 C C . ARG A 1 114 ? -40.586 22.316 70.122 1.00 81.94 114 ARG A C 1
ATOM 894 O O . ARG A 1 114 ? -39.503 22.602 69.616 1.00 81.94 114 ARG A O 1
ATOM 901 N N . ASN A 1 115 ? -41.564 23.217 70.220 1.00 79.69 115 ASN A N 1
ATOM 902 C CA . ASN A 1 115 ? -41.448 24.589 69.718 1.00 79.69 115 ASN A CA 1
ATOM 903 C C . ASN A 1 115 ? -40.717 25.539 70.689 1.00 79.69 115 ASN A C 1
ATOM 905 O O . ASN A 1 115 ? -41.128 26.678 70.891 1.00 79.69 115 ASN A O 1
ATOM 909 N N . HIS A 1 116 ? -39.644 25.052 71.305 1.00 82.38 116 HIS A N 1
ATOM 910 C CA . HIS A 1 116 ? -38.864 25.764 72.312 1.00 82.38 116 HIS A CA 1
ATOM 911 C C . HIS A 1 116 ? -37.478 26.081 71.739 1.00 82.38 116 HIS A C 1
ATOM 913 O O . HIS A 1 116 ? -36.898 25.249 71.040 1.00 82.38 116 HIS A O 1
ATOM 919 N N . ASP A 1 117 ? -36.967 27.281 72.002 1.00 75.69 117 ASP A N 1
ATOM 920 C CA . ASP A 1 117 ? -35.741 27.837 71.407 1.00 75.69 117 ASP A CA 1
ATOM 921 C C . ASP A 1 117 ? -34.571 27.950 72.396 1.00 75.69 117 ASP A C 1
ATOM 923 O O . ASP A 1 117 ? -33.446 28.252 72.004 1.00 75.69 117 ASP A O 1
ATOM 927 N N . ASN A 1 118 ? -34.813 27.671 73.677 1.00 82.81 118 ASN A N 1
ATOM 928 C CA . ASN A 1 118 ? -33.809 27.724 74.731 1.00 82.81 118 ASN A CA 1
ATOM 929 C C . ASN A 1 118 ? -33.870 26.481 75.627 1.00 82.81 118 ASN A C 1
ATOM 931 O O . ASN A 1 118 ? -34.895 25.801 75.729 1.00 82.81 118 ASN A O 1
ATOM 935 N N . ILE A 1 119 ? -32.745 26.192 76.282 1.00 81.50 119 ILE A N 1
ATOM 936 C CA . ILE A 1 119 ? -32.557 24.972 77.074 1.00 81.50 119 ILE A CA 1
ATOM 937 C C . ILE A 1 119 ? -33.556 24.904 78.230 1.00 81.50 119 ILE A C 1
ATOM 939 O O . ILE A 1 119 ? -34.168 23.860 78.419 1.00 81.50 119 ILE A O 1
ATOM 943 N N . ASP A 1 120 ? -33.780 25.996 78.961 1.00 79.25 120 ASP A N 1
ATOM 944 C CA . ASP A 1 120 ? -34.637 25.986 80.154 1.00 79.25 120 ASP A CA 1
ATOM 945 C C . ASP A 1 120 ? -36.101 25.672 79.823 1.00 79.25 120 ASP A C 1
ATOM 947 O O . ASP A 1 120 ? -36.742 24.851 80.485 1.00 79.25 120 ASP A O 1
ATOM 951 N N . SER A 1 121 ? -36.627 26.265 78.750 1.00 81.62 121 SER A N 1
ATOM 952 C CA . SER A 1 121 ? -37.982 25.976 78.275 1.00 81.62 121 SER A CA 1
ATOM 953 C C . SER A 1 121 ? -38.116 24.559 77.706 1.00 81.62 121 SER A C 1
ATOM 955 O O . SER A 1 121 ? -39.125 23.899 77.953 1.00 81.62 121 SER A O 1
ATOM 957 N N . MET A 1 122 ? -37.080 24.038 77.036 1.00 81.31 122 MET A N 1
ATOM 958 C CA . MET A 1 122 ? -37.050 22.650 76.563 1.00 81.31 122 MET A CA 1
ATOM 959 C C . MET A 1 122 ? -36.969 21.641 77.722 1.00 81.31 122 MET A C 1
ATOM 961 O O . MET A 1 122 ? -37.651 20.617 77.677 1.00 81.31 122 MET A O 1
ATOM 965 N N . LYS A 1 123 ? -36.194 21.936 78.780 1.00 77.38 123 LYS A N 1
ATOM 966 C CA . LYS A 1 123 ? -36.140 21.130 80.015 1.00 77.38 123 LYS A CA 1
ATOM 967 C C . LYS A 1 123 ? -37.524 21.049 80.652 1.00 77.38 123 LYS A C 1
ATOM 969 O O . LYS A 1 123 ? -37.993 19.955 80.939 1.00 77.38 123 LYS A O 1
ATOM 974 N N . LYS A 1 124 ? -38.209 22.188 80.797 1.00 80.69 124 LYS A N 1
ATOM 975 C CA . LYS A 1 124 ? -39.573 22.231 81.340 1.00 80.69 124 LYS A CA 1
ATOM 976 C C . LYS A 1 124 ? -40.556 21.411 80.497 1.00 80.69 124 LYS A C 1
ATOM 978 O O . LYS A 1 124 ? -41.332 20.640 81.047 1.00 80.69 124 LYS A O 1
ATOM 983 N N . ALA A 1 125 ? -40.489 21.531 79.172 1.00 79.19 125 ALA A N 1
ATOM 984 C CA . ALA A 1 125 ? -41.354 20.779 78.266 1.00 79.19 125 ALA A CA 1
ATOM 985 C C . ALA A 1 125 ? -41.124 19.257 78.331 1.00 79.19 125 ALA A C 1
ATOM 987 O O . ALA A 1 125 ? -42.083 18.491 78.255 1.00 79.19 125 ALA A O 1
ATOM 988 N N . LEU A 1 126 ? -39.871 18.810 78.488 1.00 75.88 126 LEU A N 1
ATOM 989 C CA . LEU A 1 126 ? -39.531 17.402 78.730 1.00 75.88 126 LEU A CA 1
ATOM 990 C C . LEU A 1 126 ? -40.091 16.909 80.064 1.00 75.88 126 LEU A C 1
ATOM 992 O O . LEU A 1 126 ? -40.698 15.845 80.124 1.00 75.88 126 LEU A O 1
ATOM 996 N N . ASP A 1 127 ? -39.917 17.700 81.114 1.00 75.94 127 ASP A N 1
ATOM 997 C CA . ASP A 1 127 ? -40.348 17.352 82.463 1.00 75.94 127 ASP A CA 1
ATOM 998 C C . ASP A 1 127 ? -41.884 17.239 82.557 1.00 75.94 127 ASP A C 1
ATOM 1000 O O . ASP A 1 127 ? -42.432 16.281 83.105 1.00 75.94 127 ASP A O 1
ATOM 1004 N N . ASP A 1 128 ? -42.603 18.171 81.924 1.00 77.81 128 ASP A N 1
ATOM 1005 C CA . ASP A 1 128 ? -44.063 18.127 81.794 1.00 77.81 128 ASP A CA 1
ATOM 1006 C C . ASP A 1 128 ? -44.533 16.942 80.930 1.00 77.81 128 ASP A C 1
ATOM 1008 O O . ASP A 1 128 ? -45.584 16.351 81.198 1.00 77.81 128 ASP A O 1
ATOM 1012 N N . ALA A 1 129 ? -43.763 16.570 79.903 1.00 73.62 129 ALA A N 1
ATOM 1013 C CA . ALA A 1 129 ? -44.039 15.405 79.071 1.00 73.62 129 ALA A CA 1
ATOM 1014 C C . ALA A 1 129 ? -43.917 14.091 79.855 1.00 73.62 129 ALA A C 1
ATOM 1016 O O . ALA A 1 129 ? -44.832 13.267 79.808 1.00 73.62 129 ALA A O 1
ATOM 1017 N N . TYR A 1 130 ? -42.834 13.915 80.615 1.00 72.75 130 TYR A N 1
ATOM 1018 C CA . TYR A 1 130 ? -42.623 12.725 81.439 1.00 72.75 130 TYR A CA 1
ATOM 1019 C C . TYR A 1 130 ? -43.707 12.577 82.511 1.00 72.75 130 TYR A C 1
ATOM 1021 O O . TYR A 1 130 ? -44.307 11.509 82.615 1.00 72.75 130 TYR A O 1
ATOM 1029 N N . LYS A 1 131 ? -44.075 13.665 83.201 1.00 74.62 131 LYS A N 1
ATOM 1030 C CA . LYS A 1 131 ? -45.186 13.661 84.174 1.00 74.62 131 LYS A CA 1
ATOM 1031 C C . LYS A 1 131 ? -46.522 13.258 83.553 1.00 74.62 131 LYS A C 1
ATOM 1033 O O . LYS A 1 131 ? -47.340 12.614 84.204 1.00 74.62 131 LYS A O 1
ATOM 1038 N N . LYS A 1 132 ? -46.780 13.646 82.299 1.00 72.62 132 LYS A N 1
ATOM 1039 C CA . LYS A 1 132 ? -47.986 13.216 81.573 1.00 72.62 132 LYS A CA 1
ATOM 1040 C C . LYS A 1 132 ? -47.935 11.728 81.225 1.00 72.62 132 LYS A C 1
ATOM 1042 O O . LYS A 1 132 ? -48.962 11.072 81.331 1.00 72.62 132 LYS A O 1
ATOM 1047 N N . ILE A 1 133 ? -46.767 11.205 80.848 1.00 69.94 133 ILE A N 1
ATOM 1048 C CA . ILE A 1 133 ? -46.565 9.780 80.538 1.00 69.94 133 ILE A CA 1
ATOM 1049 C C . ILE A 1 133 ? -46.725 8.908 81.789 1.00 69.94 133 ILE A C 1
ATOM 1051 O O . ILE A 1 133 ? -47.335 7.843 81.721 1.00 69.94 133 ILE A O 1
ATOM 1055 N N . GLU A 1 134 ? -46.220 9.357 82.939 1.00 69.56 134 GLU A N 1
ATOM 1056 C CA . GLU A 1 134 ? -46.388 8.657 84.218 1.00 69.56 134 GLU A CA 1
ATOM 1057 C C . GLU A 1 134 ? -47.865 8.491 84.588 1.00 69.56 134 GLU A C 1
ATOM 1059 O O . GLU A 1 134 ? -48.274 7.411 85.006 1.00 69.56 134 GLU A O 1
ATOM 1064 N N . LYS A 1 135 ? -48.682 9.515 84.322 1.00 72.38 135 LYS A N 1
ATOM 1065 C CA . LYS A 1 135 ? -50.128 9.509 84.586 1.00 72.38 135 LYS A CA 1
ATOM 1066 C C . LYS A 1 135 ? -50.956 8.668 83.610 1.00 72.38 135 LYS A C 1
ATOM 1068 O O . LYS A 1 135 ? -52.154 8.515 83.824 1.00 72.38 135 LYS A O 1
ATOM 1073 N N . ILE A 1 136 ? -50.369 8.111 82.545 1.00 72.31 136 ILE A N 1
ATOM 1074 C CA . ILE A 1 136 ? -51.117 7.261 81.598 1.00 72.31 136 ILE A CA 1
ATOM 1075 C C . ILE A 1 136 ? -51.649 6.004 82.298 1.00 72.31 136 ILE A C 1
ATOM 1077 O O . ILE A 1 136 ? -52.780 5.602 82.026 1.00 72.31 136 ILE A O 1
ATOM 1081 N N . ASP A 1 137 ? -50.892 5.445 83.248 1.00 67.69 137 ASP A N 1
ATOM 1082 C CA . ASP A 1 137 ? -51.296 4.254 84.014 1.00 67.69 137 ASP A CA 1
ATOM 1083 C C . ASP A 1 137 ? -52.549 4.501 84.879 1.00 67.69 137 ASP A C 1
ATOM 1085 O O . ASP A 1 137 ? -53.217 3.555 85.287 1.00 67.69 137 ASP A O 1
ATOM 1089 N N . GLU A 1 138 ? -52.902 5.766 85.137 1.00 72.19 138 GLU A N 1
ATOM 1090 C CA . GLU A 1 138 ? -54.102 6.157 85.890 1.00 72.19 138 GLU A CA 1
ATOM 1091 C C . GLU A 1 138 ? -55.371 6.198 85.009 1.00 72.19 138 GLU A C 1
ATOM 1093 O O . GLU A 1 138 ? -56.478 6.391 85.516 1.00 72.19 138 GLU A O 1
ATOM 1098 N N . SER A 1 139 ? -55.237 6.026 83.687 1.00 71.12 139 SER A N 1
ATOM 1099 C CA . SER A 1 139 ? -56.363 6.060 82.740 1.00 71.12 139 SER A CA 1
ATOM 1100 C C . SER A 1 139 ? -57.223 4.790 82.836 1.00 71.12 139 SER A C 1
ATOM 1102 O O . SER A 1 139 ? -56.705 3.727 83.171 1.00 71.12 139 SER A O 1
ATOM 1104 N N . PRO A 1 140 ? -58.531 4.832 82.529 1.00 76.50 140 PRO A N 1
ATOM 1105 C CA . PRO A 1 140 ? -59.384 3.648 82.607 1.00 76.50 140 PRO A CA 1
ATOM 1106 C C . PRO A 1 140 ? -58.961 2.564 81.604 1.00 76.50 140 PRO A C 1
ATOM 1108 O O . PRO A 1 140 ? -58.738 2.846 80.427 1.00 76.50 140 PRO A O 1
ATOM 1111 N N . VAL A 1 141 ? -58.902 1.317 82.080 1.00 76.81 141 VAL A N 1
ATOM 1112 C CA . VAL A 1 141 ? -58.615 0.131 81.260 1.00 76.81 141 VAL A CA 1
ATOM 1113 C C . VAL A 1 141 ? -59.786 -0.138 80.315 1.00 76.81 141 VAL A C 1
ATOM 1115 O O . VAL A 1 141 ? -60.944 -0.141 80.739 1.00 76.81 141 VAL A O 1
ATOM 1118 N N . ILE A 1 142 ? -59.495 -0.395 79.040 1.00 76.25 142 ILE A N 1
ATOM 1119 C CA . ILE A 1 142 ? -60.511 -0.680 78.016 1.00 76.25 142 ILE A CA 1
ATOM 1120 C C . ILE A 1 142 ? -60.438 -2.130 77.515 1.00 76.25 142 ILE A C 1
ATOM 1122 O O . ILE A 1 142 ? -59.383 -2.757 77.531 1.00 76.25 142 ILE A O 1
ATOM 1126 N N . SER A 1 143 ? -61.577 -2.671 77.062 1.00 62.97 143 SER A N 1
ATOM 1127 C CA . SER A 1 143 ? -61.759 -4.101 76.754 1.00 62.97 143 SER A CA 1
ATOM 1128 C C . SER A 1 143 ? -61.896 -4.461 75.263 1.00 62.97 143 SER A C 1
ATOM 1130 O O . SER A 1 143 ? -62.141 -5.625 74.955 1.00 62.97 143 SER A O 1
ATOM 1132 N N . THR A 1 144 ? -61.757 -3.519 74.316 1.00 59.38 144 THR A N 1
ATOM 1133 C CA . THR A 1 144 ? -61.963 -3.793 72.871 1.00 59.38 144 THR A CA 1
ATOM 1134 C C . THR A 1 144 ? -60.909 -3.200 71.924 1.00 59.38 144 THR A C 1
ATOM 1136 O O . THR A 1 144 ? -60.215 -2.239 72.243 1.00 59.38 144 THR A O 1
ATOM 1139 N N . MET A 1 145 ? -60.798 -3.869 70.765 1.00 53.50 145 MET A N 1
ATOM 1140 C CA . MET A 1 145 ? -59.703 -3.912 69.784 1.00 53.50 145 MET A CA 1
ATOM 1141 C C . MET A 1 145 ? -59.338 -2.603 69.057 1.00 53.50 145 MET A C 1
ATOM 1143 O O . MET A 1 145 ? -60.189 -1.897 68.528 1.00 53.50 145 MET A O 1
ATOM 1147 N N . HIS A 1 146 ? -58.016 -2.447 68.911 1.00 59.75 146 HIS A N 1
ATOM 1148 C CA . HIS A 1 146 ? -57.255 -1.772 67.851 1.00 59.75 146 HIS A CA 1
ATOM 1149 C C . HIS A 1 146 ? -57.570 -0.303 67.538 1.00 59.75 146 HIS A C 1
ATOM 1151 O O . HIS A 1 146 ? -58.119 0.032 66.490 1.00 59.75 146 HIS A O 1
ATOM 1157 N N . GLN A 1 147 ? -57.035 0.592 68.374 1.00 60.09 147 GLN A N 1
ATOM 1158 C CA . GLN A 1 147 ? -56.552 1.884 67.884 1.00 60.09 147 GLN A CA 1
ATOM 1159 C C . GLN A 1 147 ? -55.082 1.746 67.456 1.00 60.09 147 GLN A C 1
ATOM 1161 O O . GLN A 1 147 ? -54.246 1.433 68.308 1.00 60.09 147 GLN A O 1
ATOM 1166 N N . PRO A 1 148 ? -54.736 1.960 66.172 1.00 62.75 148 PRO A N 1
ATOM 1167 C CA . PRO A 1 148 ? -53.339 2.093 65.780 1.00 62.75 148 PRO A CA 1
ATOM 1168 C C . PRO A 1 148 ? -52.746 3.345 66.430 1.00 62.75 148 PRO A C 1
ATOM 1170 O O . PRO A 1 148 ? -53.440 4.351 66.600 1.00 62.75 148 PRO A O 1
ATOM 1173 N N . THR A 1 149 ? -51.454 3.305 66.758 1.00 69.19 149 THR A N 1
ATOM 1174 C CA . THR A 1 149 ? -50.742 4.504 67.205 1.00 69.19 149 THR A CA 1
ATOM 1175 C C . THR A 1 149 ? -50.778 5.544 66.090 1.00 69.19 149 THR A C 1
ATOM 1177 O O . THR A 1 149 ? -50.252 5.325 64.998 1.00 69.19 149 THR A O 1
ATOM 1180 N N . ARG A 1 150 ? -51.421 6.678 66.354 1.00 75.62 150 ARG A N 1
ATOM 1181 C CA . ARG A 1 150 ? -51.610 7.769 65.403 1.00 75.62 150 ARG A CA 1
ATOM 1182 C C . ARG A 1 150 ? -50.727 8.945 65.790 1.00 75.62 150 ARG A C 1
ATOM 1184 O O . ARG A 1 150 ? -50.775 9.411 66.925 1.00 75.62 150 ARG A O 1
ATOM 1191 N N . PHE A 1 151 ? -49.979 9.438 64.807 1.00 79.81 151 PHE A N 1
ATOM 1192 C CA . PHE A 1 151 ? -49.206 10.674 64.872 1.00 79.81 151 PHE A CA 1
ATOM 1193 C C . PHE A 1 151 ? -49.882 11.720 63.987 1.00 79.81 151 PHE A C 1
ATOM 1195 O O . PHE A 1 151 ? -50.100 11.484 62.798 1.00 79.81 151 PHE A O 1
ATOM 1202 N N . GLU A 1 152 ? -50.234 12.862 64.561 1.00 83.38 152 GLU A N 1
ATOM 1203 C CA . GLU A 1 152 ? -50.936 13.943 63.878 1.00 83.38 152 GLU A CA 1
ATOM 1204 C C . GLU A 1 152 ? -50.093 15.222 63.897 1.00 83.38 152 GLU A C 1
ATOM 1206 O O . GLU A 1 152 ? -49.637 15.672 64.950 1.00 83.38 152 GLU A O 1
ATOM 1211 N N . TYR A 1 153 ? -49.873 15.780 62.702 1.00 87.19 153 TYR A N 1
ATOM 1212 C CA . TYR A 1 153 ? -49.082 16.984 62.454 1.00 87.19 153 TYR A CA 1
ATOM 1213 C C . TYR A 1 153 ? -49.979 18.030 61.802 1.00 87.19 153 TYR A C 1
ATOM 1215 O O . TYR A 1 153 ? -50.510 17.804 60.713 1.00 87.19 153 TYR A O 1
ATOM 1223 N N . GLU A 1 154 ? -50.114 19.194 62.428 1.00 88.50 154 GLU A N 1
ATOM 1224 C CA . GLU A 1 154 ? -50.796 20.326 61.804 1.00 88.50 154 GLU A CA 1
ATOM 1225 C C . GLU A 1 154 ? -49.862 20.975 60.771 1.00 88.50 154 GLU A C 1
ATOM 1227 O O . GLU A 1 154 ? -48.771 21.431 61.111 1.00 88.50 154 GLU A O 1
ATOM 1232 N N . LEU A 1 155 ? -50.237 20.981 59.492 1.00 88.19 155 LEU A N 1
ATOM 1233 C CA . LEU A 1 155 ? -49.356 21.465 58.426 1.00 88.19 155 LEU A CA 1
ATOM 1234 C C . LEU A 1 155 ? -49.589 22.951 58.136 1.00 88.19 155 LEU A C 1
ATOM 1236 O O . LEU A 1 155 ? -50.723 23.398 57.988 1.00 88.19 155 LEU A O 1
ATOM 1240 N N . ASN A 1 156 ? -48.501 23.702 57.965 1.00 85.31 156 ASN A N 1
ATOM 1241 C CA . ASN A 1 156 ? -48.537 25.046 57.390 1.00 85.31 156 ASN A CA 1
ATOM 1242 C C . ASN A 1 156 ? -48.294 24.979 55.869 1.00 85.31 156 ASN A C 1
ATOM 1244 O O . ASN A 1 156 ? -47.997 23.917 55.326 1.00 85.31 156 ASN A O 1
ATOM 1248 N N . ALA A 1 157 ? -48.378 26.111 55.162 1.00 84.12 157 ALA A N 1
ATOM 1249 C CA . ALA A 1 157 ? -48.207 26.145 53.703 1.00 84.12 157 ALA A CA 1
ATOM 1250 C C . ALA A 1 157 ? -46.875 25.529 53.218 1.00 84.12 157 ALA A C 1
ATOM 1252 O O . ALA A 1 157 ? -46.834 24.881 52.174 1.00 84.12 157 ALA A O 1
ATOM 1253 N N . TYR A 1 158 ? -45.792 25.695 53.985 1.00 81.12 158 TYR A N 1
ATOM 1254 C CA . TYR A 1 158 ? -44.482 25.133 53.656 1.00 81.12 158 TYR A CA 1
ATOM 1255 C C . TYR A 1 158 ? -44.437 23.616 53.881 1.00 81.12 158 TYR A C 1
ATOM 1257 O O . TYR A 1 158 ? -44.027 22.875 52.985 1.00 81.12 158 TYR A O 1
ATOM 1265 N N . SER A 1 159 ? -44.881 23.134 55.046 1.00 80.94 159 SER A N 1
ATOM 1266 C CA . SER A 1 159 ? -44.874 21.699 55.345 1.00 80.94 159 SER A CA 1
ATOM 1267 C C . SER A 1 159 ? -45.918 20.915 54.548 1.00 80.94 159 SER A C 1
ATOM 1269 O O . SER A 1 159 ? -45.677 19.753 54.221 1.00 80.94 159 SER A O 1
ATOM 1271 N N . PHE A 1 160 ? -47.013 21.553 54.129 1.00 83.25 160 PHE A N 1
ATOM 1272 C CA . PHE A 1 160 ? -47.987 20.981 53.199 1.00 83.25 160 PHE A CA 1
ATOM 1273 C C . PHE A 1 160 ? -47.369 20.669 51.832 1.00 83.25 160 PHE A C 1
ATOM 1275 O O . PHE A 1 160 ? -47.538 19.567 51.316 1.00 83.25 160 PHE A O 1
ATOM 1282 N N . GLU A 1 161 ? -46.598 21.596 51.256 1.00 79.50 161 GLU A N 1
ATOM 1283 C CA . GLU A 1 161 ? -45.924 21.361 49.973 1.00 79.50 161 GLU A CA 1
ATOM 1284 C C . GLU A 1 161 ? -44.848 20.269 50.070 1.00 79.50 161 GLU A C 1
ATOM 1286 O O . GLU A 1 161 ? -44.687 19.477 49.138 1.00 79.50 161 GLU A O 1
ATOM 1291 N N . ILE A 1 162 ? -44.148 20.168 51.207 1.00 76.69 162 ILE A N 1
ATOM 1292 C CA . ILE A 1 162 ? -43.220 19.056 51.476 1.00 76.69 162 ILE A CA 1
ATOM 1293 C C . ILE A 1 162 ? -43.983 17.726 51.535 1.00 76.69 162 ILE A C 1
ATOM 1295 O O . ILE A 1 162 ? -43.593 16.770 50.862 1.00 76.69 162 ILE A O 1
ATOM 1299 N N . ALA A 1 163 ? -45.084 17.669 52.291 1.00 75.62 163 ALA A N 1
ATOM 1300 C CA . ALA A 1 163 ? -45.905 16.469 52.423 1.00 75.62 163 ALA A CA 1
ATOM 1301 C C . ALA A 1 163 ? -46.487 16.021 51.074 1.00 75.62 163 ALA A C 1
ATOM 1303 O O . ALA A 1 163 ? -46.384 14.852 50.702 1.00 75.62 163 ALA A O 1
ATOM 1304 N N . LYS A 1 164 ? -47.020 16.965 50.292 1.00 76.00 164 LYS A N 1
ATOM 1305 C CA . LYS A 1 164 ? -47.571 16.727 48.955 1.00 76.00 164 LYS A CA 1
ATOM 1306 C C . LYS A 1 164 ? -46.520 16.211 47.976 1.00 76.00 164 LYS A C 1
ATOM 1308 O O . LYS A 1 164 ? -46.803 15.280 47.231 1.00 76.00 164 LYS A O 1
ATOM 1313 N N . LYS A 1 165 ? -45.307 16.775 47.967 1.00 67.62 165 LYS A N 1
ATOM 1314 C CA . LYS A 1 165 ? -44.206 16.275 47.123 1.00 67.62 165 LYS A CA 1
ATOM 1315 C C . LYS A 1 165 ? -43.774 14.866 47.521 1.00 67.62 165 LYS A C 1
ATOM 1317 O O . LYS A 1 165 ? -43.596 14.033 46.635 1.00 67.62 165 LYS A O 1
ATOM 1322 N N . GLY A 1 166 ? -43.667 14.593 48.824 1.00 61.91 166 GLY A N 1
ATOM 1323 C CA . GLY A 1 166 ? -43.407 13.247 49.341 1.00 61.91 166 GLY A CA 1
ATOM 1324 C C . GLY A 1 166 ? -44.471 12.239 48.893 1.00 61.91 166 GLY A C 1
ATOM 1325 O O . GLY A 1 166 ? -44.131 11.149 48.442 1.00 61.91 166 GLY A O 1
ATOM 1326 N N . LEU A 1 167 ? -45.748 12.635 48.921 1.00 65.56 167 LEU A N 1
ATOM 1327 C CA . LEU A 1 167 ? -46.870 11.799 48.488 1.00 65.56 167 LEU A CA 1
ATOM 1328 C C . LEU A 1 167 ? -46.918 11.600 46.963 1.00 65.56 167 LEU A C 1
ATOM 1330 O O . LEU A 1 167 ? -47.122 10.487 46.494 1.00 65.56 167 LEU A O 1
ATOM 1334 N N . SER A 1 168 ? -46.689 12.643 46.163 1.00 61.91 168 SER A N 1
ATOM 1335 C CA . SER A 1 168 ? -46.658 12.530 44.697 1.00 61.91 168 SER A CA 1
ATOM 1336 C C . SER A 1 168 ? -45.517 11.638 44.200 1.00 61.91 168 SER A C 1
ATOM 1338 O O . SER A 1 168 ? -45.678 10.953 43.192 1.00 61.91 168 SER A O 1
ATOM 1340 N N . ALA A 1 169 ? -44.386 11.599 44.913 1.00 55.41 169 ALA A N 1
ATOM 1341 C CA . ALA A 1 169 ? -43.289 10.675 44.621 1.00 55.41 169 ALA A CA 1
ATOM 1342 C C . ALA A 1 169 ? -43.681 9.196 44.825 1.00 55.41 169 ALA A C 1
ATOM 1344 O O . ALA A 1 169 ? -43.119 8.329 44.163 1.00 55.41 169 ALA A O 1
ATOM 1345 N N . LEU A 1 170 ? -44.671 8.906 45.681 1.00 53.78 170 LEU A N 1
ATOM 1346 C CA . LEU A 1 170 ? -45.243 7.564 45.862 1.00 53.78 170 LEU A CA 1
ATOM 1347 C C . LEU A 1 170 ? -46.222 7.159 44.743 1.00 53.78 170 LEU A C 1
ATOM 1349 O O . LEU A 1 170 ? -46.485 5.972 44.588 1.00 53.78 170 LEU A O 1
ATOM 1353 N N . ILE A 1 171 ? -46.772 8.115 43.980 1.00 52.31 171 ILE A N 1
ATOM 1354 C CA . ILE A 1 171 ? -47.917 7.908 43.065 1.00 52.31 171 ILE A CA 1
ATOM 1355 C C . ILE A 1 171 ? -47.504 8.000 41.570 1.00 52.31 171 ILE A C 1
ATOM 1357 O O . ILE A 1 171 ? -48.348 8.084 40.684 1.00 52.31 171 ILE A O 1
ATOM 1361 N N . SER A 1 172 ? -46.211 7.990 41.220 1.00 49.81 172 SER A N 1
ATOM 1362 C CA . SER A 1 172 ? -45.787 8.192 39.818 1.00 49.81 172 SER A CA 1
ATOM 1363 C C . SER A 1 172 ? -46.271 7.091 38.847 1.00 49.81 172 SER A C 1
ATOM 1365 O O . SER A 1 172 ? -46.135 5.911 39.142 1.00 49.81 172 SER A O 1
ATOM 1367 N N . ASN A 1 173 ? -46.747 7.489 37.655 1.00 49.47 173 ASN A N 1
ATOM 1368 C CA . ASN A 1 173 ? -47.363 6.666 36.588 1.00 49.47 173 ASN A CA 1
ATOM 1369 C C . ASN A 1 173 ? -46.461 5.624 35.877 1.00 49.47 173 ASN A C 1
ATOM 1371 O O . ASN A 1 173 ? -46.894 5.022 34.895 1.00 49.47 173 ASN A O 1
ATOM 1375 N N . ASN A 1 174 ? -45.224 5.406 36.323 1.00 52.94 174 ASN A N 1
ATOM 1376 C CA . ASN A 1 174 ? -44.412 4.284 35.846 1.00 52.94 174 ASN A CA 1
ATOM 1377 C C . ASN A 1 174 ? -44.603 3.109 36.813 1.00 52.94 174 ASN A C 1
ATOM 1379 O O . ASN A 1 174 ? -44.643 3.327 38.019 1.00 52.94 174 ASN A O 1
ATOM 1383 N N . GLU A 1 175 ? -44.655 1.868 36.314 1.00 64.06 175 GLU A N 1
ATOM 1384 C CA . GLU A 1 175 ? -44.456 0.672 37.153 1.00 64.06 175 GLU A CA 1
ATOM 1385 C C . GLU A 1 175 ? -42.974 0.636 37.595 1.00 64.06 175 GLU A C 1
ATOM 1387 O O . GLU A 1 175 ? -42.160 -0.140 37.089 1.00 64.06 175 GLU A O 1
ATOM 1392 N N . SER A 1 176 ? -42.599 1.573 38.468 1.00 70.50 176 SER A N 1
ATOM 1393 C CA . SER A 1 176 ? -41.333 1.640 39.186 1.00 70.50 176 SER A CA 1
ATOM 1394 C C . SER A 1 176 ? -41.523 1.029 40.571 1.00 70.50 176 SER A C 1
ATOM 1396 O O . SER A 1 176 ? -42.571 1.161 41.202 1.00 70.50 176 SER A O 1
ATOM 1398 N N . GLY A 1 177 ? -40.514 0.315 41.050 1.00 74.62 177 GLY A N 1
ATOM 1399 C CA . GLY A 1 177 ? -40.582 -0.324 42.354 1.00 74.62 177 GLY A CA 1
ATOM 1400 C C . GLY A 1 177 ? -39.303 -1.061 42.698 1.00 74.62 177 GLY A C 1
ATOM 1401 O O . GLY A 1 177 ? -38.246 -0.818 42.117 1.00 74.62 177 GLY A O 1
ATOM 1402 N N . LEU A 1 178 ? -39.411 -1.978 43.654 1.00 81.50 178 LEU A N 1
ATOM 1403 C CA . LEU A 1 178 ? -38.316 -2.843 44.065 1.00 81.50 178 LEU A CA 1
ATOM 1404 C C . LEU A 1 178 ? -38.578 -4.265 43.575 1.00 81.50 178 LEU A C 1
ATOM 1406 O O . LEU A 1 178 ? -39.586 -4.876 43.927 1.00 81.50 178 LEU A O 1
ATOM 1410 N N . MET A 1 179 ? -37.649 -4.813 42.799 1.00 84.81 179 MET A N 1
ATOM 1411 C CA . MET A 1 179 ? -37.548 -6.260 42.656 1.00 84.81 179 MET A CA 1
ATOM 1412 C C . MET A 1 179 ? -36.866 -6.807 43.890 1.00 84.81 179 MET A C 1
ATOM 1414 O O . MET A 1 179 ? -35.774 -6.352 44.221 1.00 84.81 179 MET A O 1
ATOM 1418 N N . PHE A 1 180 ? -37.473 -7.788 44.546 1.00 86.94 180 PHE A N 1
ATOM 1419 C CA . PHE A 1 180 ? -36.906 -8.347 45.760 1.00 86.94 180 PHE A CA 1
ATOM 1420 C C . PHE A 1 180 ? -36.957 -9.868 45.794 1.00 86.94 180 PHE A C 1
ATOM 1422 O O . PHE A 1 180 ? -37.713 -10.523 45.072 1.00 86.94 180 PHE A O 1
ATOM 1429 N N . ARG A 1 181 ? -36.115 -10.415 46.662 1.00 87.69 181 ARG A N 1
ATOM 1430 C CA . ARG A 1 181 ? -36.115 -11.805 47.080 1.00 87.69 181 ARG A CA 1
ATOM 1431 C C . ARG A 1 181 ? -36.101 -11.834 48.596 1.00 87.69 181 ARG A C 1
ATOM 1433 O O . ARG A 1 181 ? -35.248 -11.207 49.218 1.00 87.69 181 ARG A O 1
ATOM 1440 N N . GLU A 1 182 ? -37.028 -12.588 49.160 1.00 87.81 182 GLU A N 1
ATOM 1441 C CA . GLU A 1 182 ? -37.173 -12.772 50.596 1.00 87.81 182 GLU A CA 1
ATOM 1442 C C . GLU A 1 182 ? -36.950 -14.239 50.956 1.00 87.81 182 GLU A C 1
ATOM 1444 O O . GLU A 1 182 ? -37.447 -15.147 50.283 1.00 87.81 182 GLU A O 1
ATOM 1449 N N . LYS A 1 183 ? -36.182 -14.473 52.020 1.00 86.69 183 LYS A N 1
ATOM 1450 C CA . LYS A 1 183 ? -36.023 -15.790 52.629 1.00 86.69 183 LYS A CA 1
ATOM 1451 C C . LYS A 1 183 ? -35.906 -15.652 54.139 1.00 86.69 183 LYS A C 1
ATOM 1453 O O . LYS A 1 183 ? -34.868 -15.250 54.666 1.00 86.69 183 LYS A O 1
ATOM 1458 N N . GLY A 1 184 ? -36.965 -16.041 54.844 1.00 85.38 184 GLY A N 1
ATOM 1459 C CA . GLY A 1 184 ? -37.032 -15.892 56.293 1.00 85.38 184 GLY A CA 1
ATOM 1460 C C . GLY A 1 184 ? -36.923 -14.418 56.673 1.00 85.38 184 GLY A C 1
ATOM 1461 O O . GLY A 1 184 ? -37.786 -13.634 56.319 1.00 85.38 184 GLY A O 1
ATOM 1462 N N . ARG A 1 185 ? -35.847 -14.038 57.368 1.00 79.88 185 ARG A N 1
ATOM 1463 C CA . ARG A 1 185 ? -35.621 -12.655 57.826 1.00 79.88 185 ARG A CA 1
ATOM 1464 C C . ARG A 1 185 ? -34.654 -11.851 56.948 1.00 79.88 185 ARG A C 1
ATOM 1466 O O . ARG A 1 185 ? -34.246 -10.761 57.342 1.00 79.88 185 ARG A O 1
ATOM 1473 N N . LEU A 1 186 ? -34.241 -12.411 55.810 1.00 85.00 186 LEU A N 1
ATOM 1474 C CA . LEU A 1 186 ? -33.354 -11.783 54.834 1.00 85.00 186 LEU A CA 1
ATOM 1475 C C . LEU A 1 186 ? -34.169 -11.299 53.633 1.00 85.00 186 LEU A C 1
ATOM 1477 O O . LEU A 1 186 ? -34.853 -12.101 52.995 1.00 85.00 186 LEU A O 1
ATOM 1481 N N . ILE A 1 187 ? -34.029 -10.021 53.286 1.00 85.25 187 ILE A N 1
ATOM 1482 C CA . ILE A 1 187 ? -34.600 -9.430 52.073 1.00 85.25 187 ILE A CA 1
ATOM 1483 C C . ILE A 1 187 ? -33.477 -8.764 51.280 1.00 85.25 187 ILE A C 1
ATOM 1485 O O . ILE A 1 187 ? -32.712 -7.958 51.810 1.00 85.25 187 ILE A O 1
ATOM 1489 N N . ILE A 1 188 ? -33.397 -9.101 49.996 1.00 89.38 188 ILE A N 1
ATOM 1490 C CA . ILE A 1 188 ? -32.525 -8.457 49.014 1.00 89.38 188 ILE A CA 1
ATOM 1491 C C . ILE A 1 188 ? -33.426 -7.742 48.022 1.00 89.38 188 ILE A C 1
ATOM 1493 O O . ILE A 1 188 ? -34.315 -8.383 47.466 1.00 89.38 188 ILE A O 1
ATOM 1497 N N . ALA A 1 189 ? -33.206 -6.453 47.777 1.00 84.19 189 ALA A N 1
ATOM 1498 C CA . ALA A 1 189 ? -34.033 -5.677 46.860 1.00 84.19 189 ALA A CA 1
ATOM 1499 C C . ALA A 1 189 ? -33.211 -4.766 45.945 1.00 84.19 189 ALA A C 1
ATOM 1501 O O . ALA A 1 189 ? -32.178 -4.239 46.337 1.00 84.19 189 ALA A O 1
ATOM 1502 N N . VAL A 1 190 ? -33.678 -4.545 44.720 1.00 88.19 190 VAL A N 1
ATOM 1503 C CA . VAL A 1 190 ? -33.055 -3.646 43.742 1.00 88.19 190 VAL A CA 1
ATOM 1504 C C . VAL A 1 190 ? -34.133 -2.810 43.052 1.00 88.19 190 VAL A C 1
ATOM 1506 O O . VAL A 1 190 ? -35.178 -3.359 42.687 1.00 88.19 190 VAL A O 1
ATOM 1509 N N . PRO A 1 191 ? -33.924 -1.495 42.867 1.00 86.00 191 PRO A N 1
ATOM 1510 C CA . PRO A 1 191 ? -34.822 -0.674 42.070 1.00 86.00 191 PRO A CA 1
ATOM 1511 C C . PRO A 1 191 ? -34.955 -1.207 40.647 1.00 86.00 191 PRO A C 1
ATOM 1513 O O . PRO A 1 191 ? -33.963 -1.565 40.007 1.00 86.00 191 PRO A O 1
ATOM 1516 N N . ALA A 1 192 ? -36.182 -1.243 40.148 1.00 86.06 192 ALA A N 1
ATOM 1517 C CA . ALA A 1 192 ? -36.470 -1.636 38.785 1.00 86.06 192 ALA A CA 1
ATOM 1518 C C . ALA A 1 192 ? -37.633 -0.826 38.218 1.00 86.06 192 ALA A C 1
ATOM 1520 O O . ALA A 1 192 ? -38.577 -0.464 38.924 1.00 86.06 192 ALA A O 1
ATOM 1521 N N . THR A 1 193 ? -37.578 -0.604 36.913 1.00 86.50 193 THR A N 1
ATOM 1522 C CA . THR A 1 193 ? -38.667 -0.034 36.127 1.00 86.50 193 THR A CA 1
ATOM 1523 C C . THR A 1 193 ? -39.131 -1.029 35.082 1.00 86.50 193 THR A C 1
ATOM 1525 O O . THR A 1 193 ? -38.342 -1.797 34.522 1.00 86.50 193 THR A O 1
ATOM 1528 N N . LYS A 1 194 ? -40.433 -1.028 34.809 1.00 83.75 194 LYS A N 1
ATOM 1529 C CA . LYS A 1 194 ? -41.019 -1.802 33.719 1.00 83.75 194 LYS A CA 1
ATOM 1530 C C . LYS A 1 194 ? -41.415 -0.879 32.580 1.00 83.75 194 LYS A C 1
ATOM 1532 O O . LYS A 1 194 ? -42.165 0.074 32.768 1.00 83.75 194 LYS A O 1
ATOM 1537 N N . ALA A 1 195 ? -40.959 -1.213 31.381 1.00 81.19 195 ALA A N 1
ATOM 1538 C CA . ALA A 1 195 ? -41.390 -0.576 30.146 1.00 81.19 195 ALA A CA 1
ATOM 1539 C C . ALA A 1 195 ? -41.704 -1.659 29.111 1.00 81.19 195 ALA A C 1
ATOM 1541 O O . ALA A 1 195 ? -40.901 -2.568 28.899 1.00 81.19 195 ALA A O 1
ATOM 1542 N N . ASN A 1 196 ? -42.871 -1.579 28.463 1.00 82.31 196 ASN A N 1
ATOM 1543 C CA . ASN A 1 196 ? -43.305 -2.535 27.433 1.00 82.31 196 ASN A CA 1
ATOM 1544 C C . ASN A 1 196 ? -43.220 -4.008 27.888 1.00 82.31 196 ASN A C 1
ATOM 1546 O O . ASN A 1 196 ? -42.705 -4.856 27.163 1.00 82.31 196 ASN A O 1
ATOM 1550 N N . ASN A 1 197 ? -43.680 -4.312 29.110 1.00 82.00 197 ASN A N 1
ATOM 1551 C CA . ASN A 1 197 ? -43.572 -5.637 29.747 1.00 82.00 197 ASN A CA 1
ATOM 1552 C C . ASN A 1 197 ? -42.147 -6.176 29.961 1.00 82.00 197 ASN A C 1
ATOM 1554 O O . ASN A 1 197 ? -41.988 -7.327 30.364 1.00 82.00 197 ASN A O 1
ATOM 1558 N N . VAL A 1 198 ? -41.117 -5.353 29.771 1.00 86.75 198 VAL A N 1
ATOM 1559 C CA . VAL A 1 198 ? -39.731 -5.707 30.073 1.00 86.75 198 VAL A CA 1
ATOM 1560 C C . VAL A 1 198 ? -39.275 -4.943 31.304 1.00 86.75 198 VAL A C 1
ATOM 1562 O O . VAL A 1 198 ? -39.368 -3.718 31.365 1.00 86.75 198 VAL A O 1
ATOM 1565 N N . TRP A 1 199 ? -38.762 -5.681 32.280 1.00 89.94 199 TRP A N 1
ATOM 1566 C CA . TRP A 1 199 ? -38.159 -5.107 33.471 1.00 89.94 199 TRP A CA 1
ATOM 1567 C C . TRP A 1 199 ? -36.698 -4.738 33.231 1.00 89.94 199 TRP A C 1
ATOM 1569 O O . TRP A 1 199 ? -35.959 -5.485 32.586 1.00 89.94 199 TRP A O 1
ATOM 1579 N N . SER A 1 200 ? -36.276 -3.608 33.786 1.00 92.00 200 SER A N 1
ATOM 1580 C CA . SER A 1 200 ? -34.899 -3.130 33.780 1.00 92.00 200 SER A CA 1
ATOM 1581 C C . SER A 1 200 ? -34.494 -2.712 35.183 1.00 92.00 200 SER A C 1
ATOM 1583 O O . SER A 1 200 ? -35.240 -2.000 35.849 1.00 92.00 200 SER A O 1
ATOM 1585 N N . LEU A 1 201 ? -33.300 -3.113 35.613 1.00 92.94 201 LEU A N 1
ATOM 1586 C CA . LEU A 1 201 ? -32.732 -2.646 36.875 1.00 92.94 201 LEU A CA 1
ATOM 1587 C C . LEU A 1 201 ? -32.311 -1.175 36.787 1.00 92.94 201 LEU A C 1
ATOM 1589 O O . LEU A 1 201 ? -31.933 -0.682 35.716 1.00 92.94 201 LEU A O 1
ATOM 1593 N N . GLU A 1 202 ? -32.317 -0.495 37.931 1.00 88.38 202 GLU A N 1
ATOM 1594 C CA . GLU A 1 202 ? -31.801 0.863 38.086 1.00 88.38 202 GLU A CA 1
ATOM 1595 C C . GLU A 1 202 ? -30.688 0.928 39.136 1.00 88.38 202 GLU A C 1
ATOM 1597 O O . GLU A 1 202 ? -30.610 0.125 40.065 1.00 88.38 202 GLU A O 1
ATOM 1602 N N . LYS A 1 203 ? -29.797 1.912 38.983 1.00 86.56 203 LYS A N 1
ATOM 1603 C CA . LYS A 1 203 ? -28.702 2.137 39.931 1.00 86.56 203 LYS A CA 1
ATOM 1604 C C . LYS A 1 203 ? -29.223 2.755 41.224 1.00 86.56 203 LYS A C 1
ATOM 1606 O O . LYS A 1 203 ? -29.897 3.783 41.186 1.00 86.56 203 LYS A O 1
ATOM 1611 N N . ILE A 1 204 ? -28.779 2.222 42.358 1.00 80.50 204 ILE A N 1
ATOM 1612 C CA . ILE A 1 204 ? -28.967 2.850 43.668 1.00 80.50 204 ILE A CA 1
ATOM 1613 C C . ILE A 1 204 ? -27.972 4.014 43.807 1.00 80.50 204 ILE A C 1
ATOM 1615 O O . ILE A 1 204 ? -26.783 3.854 43.531 1.00 80.50 204 ILE A O 1
ATOM 1619 N N . LYS A 1 205 ? -28.442 5.205 44.205 1.00 74.69 205 LYS A N 1
ATOM 1620 C CA . LYS A 1 205 ? -27.611 6.418 44.331 1.00 74.69 205 LYS A CA 1
ATOM 1621 C C . LYS A 1 205 ? -27.716 7.026 45.729 1.00 74.69 205 LYS A C 1
ATOM 1623 O O . LYS A 1 205 ? -28.813 7.383 46.138 1.00 74.69 205 LYS A O 1
ATOM 1628 N N . ASN A 1 206 ? -26.572 7.226 46.396 1.00 65.12 206 ASN A N 1
ATOM 1629 C CA . ASN A 1 206 ? -26.405 8.025 47.624 1.00 65.12 206 ASN A CA 1
ATOM 1630 C C . ASN A 1 206 ? -27.440 7.739 48.734 1.00 65.12 206 ASN A C 1
ATOM 1632 O O . ASN A 1 206 ? -28.011 8.660 49.322 1.00 65.12 206 ASN A O 1
ATOM 1636 N N . GLN A 1 207 ? -27.697 6.462 49.015 1.00 67.56 207 GLN A N 1
ATOM 1637 C CA . GLN A 1 207 ? -28.664 6.018 50.022 1.00 67.56 207 GLN A CA 1
ATOM 1638 C C . GLN A 1 207 ? -28.090 4.875 50.858 1.00 67.56 207 GLN A C 1
ATOM 1640 O O . GLN A 1 207 ? -27.208 4.162 50.388 1.0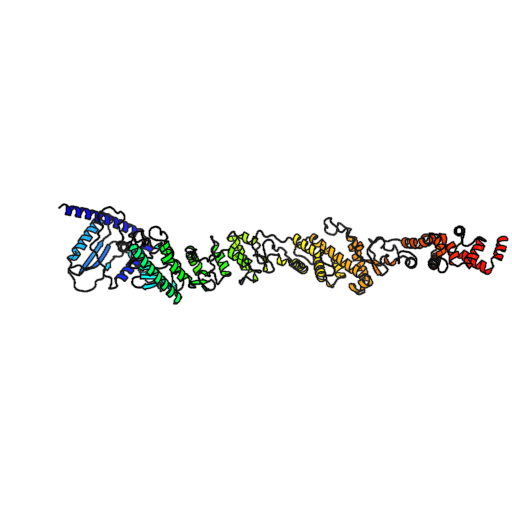0 67.56 207 GLN A O 1
ATOM 1645 N N . ALA A 1 208 ? -28.594 4.713 52.084 1.00 63.88 208 ALA A N 1
ATOM 1646 C CA . ALA A 1 208 ? -28.244 3.587 52.942 1.00 63.88 208 ALA A CA 1
ATOM 1647 C C . ALA A 1 208 ? -28.649 2.269 52.267 1.00 63.88 208 ALA A C 1
ATOM 1649 O O . ALA A 1 208 ? -29.732 2.166 51.690 1.00 63.88 208 ALA A O 1
ATOM 1650 N N . LEU A 1 209 ? -27.759 1.280 52.324 1.00 78.06 209 LEU A N 1
ATOM 1651 C CA . LEU A 1 209 ? -27.907 0.015 51.603 1.00 78.06 209 LEU A CA 1
ATOM 1652 C C . LEU A 1 209 ? -28.240 -1.148 52.531 1.00 78.06 209 LEU A C 1
ATOM 1654 O O . LEU A 1 209 ? -28.924 -2.078 52.117 1.00 78.06 209 LEU A O 1
ATOM 1658 N N . LEU A 1 210 ? -27.765 -1.103 53.776 1.00 80.69 210 LEU A N 1
ATOM 1659 C CA . LEU A 1 210 ? -28.008 -2.153 54.758 1.00 80.69 210 LEU A CA 1
ATOM 1660 C C . LEU A 1 210 ? -29.084 -1.725 55.751 1.00 80.69 210 LEU A C 1
ATOM 1662 O O . LEU A 1 210 ? -29.128 -0.569 56.166 1.00 80.69 210 LEU A O 1
ATOM 1666 N N . PHE A 1 211 ? -29.928 -2.670 56.136 1.00 74.12 211 PHE A N 1
ATOM 1667 C CA . PHE A 1 211 ? -31.065 -2.467 57.017 1.00 74.12 211 PHE A CA 1
ATOM 1668 C C . PHE A 1 211 ? -31.062 -3.549 58.104 1.00 74.12 211 PHE A C 1
ATOM 1670 O O . PHE A 1 211 ? -30.749 -4.718 57.849 1.00 74.12 211 PHE A O 1
ATOM 1677 N N . LYS A 1 212 ? -31.419 -3.133 59.322 1.00 69.69 212 LYS A N 1
ATOM 1678 C CA . LYS A 1 212 ? -31.848 -4.004 60.421 1.00 69.69 212 LYS A CA 1
ATOM 1679 C C . LYS A 1 212 ? -33.070 -3.358 61.055 1.00 69.69 212 LYS A C 1
ATOM 1681 O O . LYS A 1 212 ? -32.938 -2.555 61.977 1.00 69.69 212 LYS A O 1
ATOM 1686 N N . ASP A 1 213 ? -34.227 -3.633 60.469 1.00 62.06 213 ASP A N 1
ATOM 1687 C CA . ASP A 1 213 ? -35.534 -3.016 60.765 1.00 62.06 213 ASP A CA 1
ATOM 1688 C C . ASP A 1 213 ? -35.599 -1.528 60.358 1.00 62.06 213 ASP A C 1
ATOM 1690 O O . ASP A 1 213 ? -36.598 -1.084 59.809 1.00 62.06 213 ASP A O 1
ATOM 1694 N N . PHE A 1 214 ? -34.496 -0.785 60.507 1.00 56.31 214 PHE A N 1
ATOM 1695 C CA . PHE A 1 214 ? -34.268 0.565 59.986 1.00 56.31 214 PHE A CA 1
ATOM 1696 C C . PHE A 1 214 ? -32.985 0.638 59.132 1.00 56.31 214 PHE A C 1
ATOM 1698 O O . PHE A 1 214 ? -32.085 -0.195 59.308 1.00 56.31 214 PHE A O 1
ATOM 1705 N N . PRO A 1 215 ? -32.857 1.643 58.238 1.00 62.31 215 PRO A N 1
ATOM 1706 C CA . PRO A 1 215 ? -31.639 1.856 57.461 1.00 62.31 215 PRO A CA 1
ATOM 1707 C C . PRO A 1 215 ? -30.417 2.139 58.349 1.00 62.31 215 PRO A C 1
ATOM 1709 O O . PRO A 1 215 ? -30.477 2.943 59.283 1.00 62.31 215 PRO A O 1
ATOM 1712 N N . LEU A 1 216 ? -29.281 1.528 58.015 1.00 66.38 216 LEU A N 1
ATOM 1713 C CA . LEU A 1 216 ? -27.984 1.773 58.646 1.00 66.38 216 LEU A CA 1
ATOM 1714 C C . LEU A 1 216 ? -27.301 2.993 57.999 1.00 66.38 216 LEU A C 1
ATOM 1716 O O . LEU A 1 216 ? -26.879 2.955 56.839 1.00 66.38 216 LEU A O 1
ATOM 1720 N N . ILE A 1 217 ? -27.221 4.095 58.747 1.00 53.81 217 ILE A N 1
ATOM 1721 C CA . ILE A 1 217 ? -26.731 5.409 58.297 1.00 53.81 217 ILE A CA 1
ATOM 1722 C C . ILE A 1 217 ? -25.205 5.400 58.214 1.00 53.81 217 ILE A C 1
ATOM 1724 O O . ILE A 1 217 ? -24.565 5.201 59.232 1.00 53.81 217 ILE A O 1
ATOM 1728 N N . GLY A 1 218 ? -24.612 5.704 57.059 1.00 60.97 218 GLY A N 1
ATOM 1729 C CA . GLY A 1 218 ? -23.168 5.569 56.815 1.00 60.97 218 GLY A CA 1
ATOM 1730 C C . GLY A 1 218 ? -22.857 4.481 55.785 1.00 60.97 218 GLY A C 1
ATOM 1731 O O . GLY A 1 218 ? -21.754 4.416 55.232 1.00 60.97 218 GLY A O 1
ATOM 1732 N N . THR A 1 219 ? -23.853 3.651 55.459 1.00 70.81 219 THR A N 1
ATOM 1733 C CA . THR A 1 219 ? -23.715 2.584 54.465 1.00 70.81 219 THR A CA 1
ATOM 1734 C C . THR A 1 219 ? -23.896 3.050 53.020 1.00 70.81 219 THR A C 1
ATOM 1736 O O . THR A 1 219 ? -23.650 2.282 52.098 1.00 70.81 219 THR A O 1
ATOM 1739 N N . GLU A 1 220 ? -24.206 4.327 52.778 1.00 68.62 220 GLU A N 1
ATOM 1740 C CA . GLU A 1 220 ? -24.276 4.930 51.436 1.00 68.62 220 GLU A CA 1
ATOM 1741 C C . GLU A 1 220 ? -22.939 4.947 50.684 1.00 68.62 220 GLU A C 1
ATOM 1743 O O . GLU A 1 220 ? -22.897 5.114 49.464 1.00 68.62 220 GLU A O 1
ATOM 1748 N N . LYS A 1 221 ? -21.831 4.775 51.411 1.00 70.19 221 LYS A N 1
ATOM 1749 C CA . LYS A 1 221 ? -20.489 4.626 50.839 1.00 70.19 221 LYS A CA 1
ATOM 1750 C C . LYS A 1 221 ? -20.155 3.183 50.457 1.00 70.19 221 LYS A C 1
ATOM 1752 O O . LYS A 1 221 ? -19.119 2.971 49.818 1.00 70.19 221 LYS A O 1
ATOM 1757 N N . TYR A 1 222 ? -20.968 2.206 50.863 1.00 75.19 222 TYR A N 1
ATOM 1758 C CA . TYR A 1 222 ? -20.787 0.816 50.460 1.00 75.19 222 TYR A CA 1
ATOM 1759 C C . TYR A 1 222 ? -21.124 0.697 48.974 1.00 75.19 222 TYR A C 1
ATOM 1761 O O . TYR A 1 222 ? -22.005 1.378 48.456 1.00 75.19 222 TYR A O 1
ATOM 1769 N N . LYS A 1 223 ? -20.404 -0.175 48.273 1.00 79.25 223 LYS A N 1
ATOM 1770 C CA . LYS A 1 223 ? -20.718 -0.538 46.893 1.00 79.25 223 LYS A CA 1
ATOM 1771 C C . LYS A 1 223 ? -21.365 -1.909 46.896 1.00 79.25 223 LYS A C 1
ATOM 1773 O O . LYS A 1 223 ? -20.697 -2.914 46.686 1.00 79.25 223 LYS A O 1
ATOM 1778 N N . ILE A 1 224 ? -22.645 -1.941 47.241 1.00 86.88 224 ILE A N 1
ATOM 1779 C CA . ILE A 1 224 ? -23.494 -3.126 47.144 1.00 86.88 224 ILE A CA 1
ATOM 1780 C C . ILE A 1 224 ? -24.681 -2.711 46.266 1.00 86.88 224 ILE A C 1
ATOM 1782 O O . ILE A 1 224 ? -25.381 -1.767 46.625 1.00 86.88 224 ILE A O 1
ATOM 1786 N N . PRO A 1 225 ? -24.921 -3.353 45.112 1.00 90.81 225 PRO A N 1
ATOM 1787 C CA . PRO A 1 225 ? -25.904 -2.879 44.133 1.00 90.81 225 PRO A CA 1
ATOM 1788 C C . PRO A 1 225 ? -27.349 -3.277 44.489 1.00 90.81 225 PRO A C 1
ATOM 1790 O O . PRO A 1 225 ? -28.212 -3.347 43.618 1.00 90.81 225 PRO A O 1
ATOM 1793 N N . VAL A 1 226 ? -27.610 -3.563 45.767 1.00 89.81 226 VAL A N 1
ATOM 1794 C CA . VAL A 1 226 ? -28.902 -3.991 46.309 1.00 89.81 226 VAL A CA 1
ATOM 1795 C C . VAL A 1 226 ? -29.103 -3.397 47.702 1.00 89.81 226 VAL A C 1
ATOM 1797 O O . VAL A 1 226 ? -28.143 -3.201 48.449 1.00 89.81 226 VAL A O 1
ATOM 1800 N N . PHE A 1 227 ? -30.357 -3.162 48.067 1.00 85.56 227 PHE A N 1
ATOM 1801 C CA . PHE A 1 227 ? -30.771 -3.028 49.455 1.00 85.56 227 PHE A CA 1
ATOM 1802 C C . PHE A 1 227 ? -30.748 -4.398 50.128 1.00 85.56 227 PHE A C 1
ATOM 1804 O O . PHE A 1 227 ? -31.145 -5.403 49.532 1.00 85.56 227 PHE A O 1
ATOM 1811 N N . LEU A 1 228 ? -30.289 -4.429 51.372 1.00 88.31 228 LEU A N 1
ATOM 1812 C CA . LEU A 1 228 ? -30.071 -5.645 52.134 1.00 88.31 228 LEU A CA 1
ATOM 1813 C C . LEU A 1 228 ? -30.624 -5.482 53.550 1.00 88.31 228 LEU A C 1
ATOM 1815 O O . LEU A 1 228 ? -30.016 -4.810 54.374 1.00 88.31 228 LEU A O 1
ATOM 1819 N N . GLN A 1 229 ? -31.747 -6.133 53.837 1.00 85.19 229 GLN A N 1
ATOM 1820 C CA . GLN A 1 229 ? -32.336 -6.219 55.175 1.00 85.19 229 GLN A CA 1
ATOM 1821 C C . GLN A 1 229 ? -32.047 -7.594 55.767 1.00 85.19 229 GLN A C 1
ATOM 1823 O O . GLN A 1 229 ? -32.331 -8.613 55.137 1.00 85.19 229 GLN A O 1
ATOM 1828 N N . ASN A 1 230 ? -31.512 -7.632 56.986 1.00 83.31 230 ASN A N 1
ATOM 1829 C CA . ASN A 1 230 ? -31.432 -8.861 57.770 1.00 83.31 230 ASN A CA 1
ATOM 1830 C C . ASN A 1 230 ? -31.570 -8.544 59.261 1.00 83.31 230 ASN A C 1
ATOM 1832 O O . ASN A 1 230 ? -30.740 -7.838 59.832 1.00 83.31 230 ASN A O 1
ATOM 1836 N N . SER A 1 231 ? -32.583 -9.112 59.918 1.00 78.12 231 SER A N 1
ATOM 1837 C CA . SER A 1 231 ? -32.829 -8.872 61.348 1.00 78.12 231 SER A CA 1
ATOM 1838 C C . SER A 1 231 ? -31.690 -9.363 62.260 1.00 78.12 231 SER A C 1
ATOM 1840 O O . SER A 1 231 ? -31.623 -8.970 63.421 1.00 78.12 231 SER A O 1
ATOM 1842 N N . HIS A 1 232 ? -30.837 -10.277 61.777 1.00 81.50 232 HIS A N 1
ATOM 1843 C CA . HIS A 1 232 ? -29.693 -10.805 62.531 1.00 81.50 232 HIS A CA 1
ATOM 1844 C C . HIS A 1 232 ? -28.461 -9.910 62.450 1.00 81.50 232 HIS A C 1
ATOM 1846 O O . HIS A 1 232 ? -27.481 -10.188 63.131 1.00 81.50 232 HIS A O 1
ATOM 1852 N N . PHE A 1 233 ? -28.478 -8.851 61.638 1.00 83.50 233 PHE A N 1
ATOM 1853 C CA . PHE A 1 233 ? -27.372 -7.912 61.661 1.00 83.50 233 PHE A CA 1
ATOM 1854 C C . PHE A 1 233 ? -27.246 -7.264 63.029 1.00 83.50 233 PHE A C 1
ATOM 1856 O O . PHE A 1 233 ? -28.219 -6.825 63.634 1.00 83.50 233 PHE A O 1
ATOM 1863 N N . GLU A 1 234 ? -26.023 -7.163 63.505 1.00 82.25 234 GLU A N 1
ATOM 1864 C CA . GLU A 1 234 ? -25.653 -6.478 64.727 1.00 82.25 234 GLU A CA 1
ATOM 1865 C C . GLU A 1 234 ? -24.725 -5.331 64.321 1.00 82.25 234 GLU A C 1
ATOM 1867 O O . GLU A 1 234 ? -23.509 -5.517 64.207 1.00 82.25 234 GLU A O 1
ATOM 1872 N N . PRO A 1 235 ? -25.302 -4.169 63.959 1.00 74.94 235 PRO A N 1
ATOM 1873 C CA . PRO A 1 235 ? -24.524 -3.038 63.482 1.00 74.94 235 PRO A CA 1
ATOM 1874 C C . PRO A 1 235 ? -23.643 -2.463 64.592 1.00 74.94 235 PRO A C 1
ATOM 1876 O O . PRO A 1 235 ? -23.882 -2.693 65.777 1.00 74.94 235 PRO A O 1
ATOM 1879 N N . SER A 1 236 ? -22.650 -1.669 64.195 1.00 69.62 236 SER A N 1
ATOM 1880 C CA . SER A 1 236 ? -21.918 -0.797 65.116 1.00 69.62 236 SER A CA 1
ATOM 1881 C C . SER A 1 236 ? -22.887 0.101 65.904 1.00 69.62 236 SER A C 1
ATOM 1883 O O . SER A 1 236 ? -23.995 0.394 65.448 1.00 69.62 236 SER A O 1
ATOM 1885 N N . GLU A 1 237 ? -22.472 0.578 67.076 1.00 57.62 237 GLU A N 1
ATOM 1886 C CA . GLU A 1 237 ? -23.245 1.545 67.865 1.00 57.62 237 GLU A CA 1
ATOM 1887 C C . GLU A 1 237 ? -23.609 2.829 67.083 1.00 57.62 237 GLU A C 1
ATOM 1889 O O . GLU A 1 237 ? -24.787 3.205 67.089 1.00 57.62 237 GLU A O 1
ATOM 1894 N N . PRO A 1 238 ? -22.703 3.443 66.284 1.00 60.31 238 PRO A N 1
ATOM 1895 C CA . PRO A 1 238 ? -23.077 4.534 65.374 1.00 60.31 238 PRO A CA 1
ATOM 1896 C C . PRO A 1 238 ? -24.017 4.122 64.225 1.00 60.31 238 PRO A C 1
ATOM 1898 O O . PRO A 1 238 ? -24.532 5.003 63.524 1.00 60.31 238 PRO A O 1
ATOM 1901 N N . ARG A 1 239 ? -24.274 2.815 64.054 1.00 62.59 239 ARG A N 1
ATOM 1902 C CA . ARG A 1 239 ? -25.078 2.181 62.994 1.00 62.59 239 ARG A CA 1
ATOM 1903 C C . ARG A 1 239 ? -24.596 2.477 61.580 1.00 62.59 239 ARG A C 1
ATOM 1905 O O . ARG A 1 239 ? -25.391 2.501 60.643 1.00 62.59 239 ARG A O 1
ATOM 1912 N N . ASP A 1 240 ? -23.295 2.679 61.443 1.00 69.75 240 ASP A N 1
ATOM 1913 C CA . ASP A 1 240 ? -22.612 3.046 60.203 1.00 69.75 240 ASP A CA 1
ATOM 1914 C C . ASP A 1 240 ? -21.942 1.874 59.482 1.00 69.75 240 ASP A C 1
ATOM 1916 O O . ASP A 1 240 ? -21.439 2.023 58.364 1.00 69.75 240 ASP A O 1
ATOM 1920 N N . GLY A 1 241 ? -21.998 0.678 60.067 1.00 75.00 241 GLY A N 1
ATOM 1921 C CA . GLY A 1 241 ? -21.466 -0.520 59.447 1.00 75.00 241 GLY A CA 1
ATOM 1922 C C . GLY A 1 241 ? -21.774 -1.798 60.212 1.00 75.00 241 GLY A C 1
ATOM 1923 O O . GLY A 1 241 ? -22.411 -1.795 61.264 1.00 75.00 241 GLY A O 1
ATOM 1924 N N . LEU A 1 242 ? -21.297 -2.907 59.650 1.00 80.69 242 LEU A N 1
ATOM 1925 C CA . LEU A 1 242 ? -21.323 -4.224 60.279 1.00 80.69 242 LEU A CA 1
ATOM 1926 C C . LEU A 1 242 ? -19.905 -4.600 60.693 1.00 80.69 242 LEU A C 1
ATOM 1928 O O . LEU A 1 242 ? -19.018 -4.687 59.841 1.00 80.69 242 LEU A O 1
ATOM 1932 N N . ARG A 1 243 ? -19.691 -4.861 61.986 1.00 80.12 243 ARG A N 1
ATOM 1933 C CA . ARG A 1 243 ? -18.411 -5.392 62.460 1.00 80.12 243 ARG A CA 1
ATOM 1934 C C . ARG A 1 243 ? -18.299 -6.859 62.061 1.00 80.12 243 ARG A C 1
ATOM 1936 O O . ARG A 1 243 ? -19.119 -7.673 62.475 1.00 80.12 243 ARG A O 1
ATOM 1943 N N . ILE A 1 244 ? -17.272 -7.184 61.280 1.00 82.00 244 ILE A N 1
ATOM 1944 C CA . ILE A 1 244 ? -16.952 -8.555 60.848 1.00 82.00 244 ILE A CA 1
ATOM 1945 C C . ILE A 1 244 ? -15.490 -8.941 61.116 1.00 82.00 244 ILE A C 1
ATOM 1947 O O . ILE A 1 244 ? -15.050 -10.010 60.692 1.00 82.00 244 ILE A O 1
ATOM 1951 N N . VAL A 1 245 ? -14.709 -8.073 61.761 1.00 77.62 245 VAL A N 1
ATOM 1952 C CA . VAL A 1 245 ? -13.359 -8.398 62.240 1.00 77.62 245 VAL A CA 1
ATOM 1953 C C . VAL A 1 245 ? -13.502 -9.199 63.529 1.00 77.62 245 VAL A C 1
ATOM 1955 O O . VAL A 1 245 ? -14.087 -8.702 64.483 1.00 77.62 245 VAL A O 1
ATOM 1958 N N . THR A 1 246 ? -12.973 -10.420 63.560 1.00 66.12 246 THR A N 1
ATOM 1959 C CA . THR A 1 246 ? -12.853 -11.203 64.797 1.00 66.12 246 THR A CA 1
ATOM 1960 C C . THR A 1 246 ? -11.559 -10.812 65.497 1.00 66.12 246 THR A C 1
ATOM 1962 O O . THR A 1 246 ? -10.482 -10.969 64.915 1.00 66.12 246 THR A O 1
ATOM 1965 N N . THR A 1 247 ? -11.636 -10.308 66.729 1.00 57.22 247 THR A N 1
ATOM 1966 C CA . THR A 1 247 ? -10.451 -10.232 67.595 1.00 57.22 247 THR A CA 1
ATOM 1967 C C . THR A 1 247 ? -9.967 -11.657 67.882 1.00 57.22 247 THR A C 1
ATOM 1969 O O . THR A 1 247 ? -10.760 -12.594 67.878 1.00 57.22 247 THR A O 1
ATOM 1972 N N . MET A 1 248 ? -8.662 -11.863 68.086 1.00 49.06 248 MET A N 1
ATOM 1973 C CA . MET A 1 248 ? -8.061 -13.195 68.303 1.00 49.06 248 MET A CA 1
ATOM 1974 C C . MET A 1 248 ? -8.507 -13.900 69.605 1.00 49.06 248 MET A C 1
ATOM 1976 O O . MET A 1 248 ? -7.903 -14.892 70.001 1.00 49.06 248 MET A O 1
ATOM 1980 N N . ASN A 1 249 ? -9.564 -13.417 70.259 1.00 48.81 249 ASN A N 1
ATOM 1981 C CA . ASN A 1 249 ? -10.158 -14.045 71.424 1.00 48.81 249 ASN A CA 1
ATOM 1982 C C . ASN A 1 249 ? -11.389 -14.839 70.971 1.00 48.81 249 ASN A C 1
ATOM 1984 O O . ASN A 1 249 ? -12.313 -14.286 70.373 1.00 48.81 249 ASN A O 1
ATOM 1988 N N . GLU A 1 250 ? -11.398 -16.141 71.246 1.00 48.03 250 GLU A N 1
ATOM 1989 C CA . GLU A 1 250 ? -12.585 -16.983 71.101 1.00 48.03 250 GLU A CA 1
ATOM 1990 C C . GLU A 1 250 ? -13.776 -16.321 71.822 1.00 48.03 250 GLU A C 1
ATOM 1992 O O . GLU A 1 250 ? -13.692 -16.029 73.014 1.00 48.03 250 GLU A O 1
ATOM 1997 N N . GLY A 1 251 ? -14.873 -16.052 71.099 1.00 56.06 251 GLY A N 1
ATOM 1998 C CA . GLY A 1 251 ? -16.120 -15.552 71.695 1.00 56.06 251 GLY A CA 1
ATOM 1999 C C . GLY A 1 251 ? -16.714 -14.251 71.139 1.00 56.06 251 GLY A C 1
ATOM 2000 O O . GLY A 1 251 ? -17.683 -13.769 71.718 1.00 56.06 251 GLY A O 1
ATOM 2001 N N . ASP A 1 252 ? -16.215 -13.679 70.035 1.00 71.31 252 ASP A N 1
ATOM 2002 C CA . ASP A 1 252 ? -16.873 -12.525 69.386 1.00 71.31 252 ASP A CA 1
ATOM 2003 C C . ASP A 1 252 ? -18.156 -12.943 68.634 1.00 71.31 252 ASP A C 1
ATOM 2005 O O . ASP A 1 252 ? -18.184 -13.098 67.409 1.00 71.31 252 ASP A O 1
ATOM 2009 N N . THR A 1 253 ? -19.231 -13.159 69.395 1.00 77.00 253 THR A N 1
ATOM 2010 C CA . THR A 1 253 ? -20.544 -13.595 68.897 1.00 77.00 253 THR A CA 1
ATOM 2011 C C . THR A 1 253 ? -21.158 -12.614 67.897 1.00 77.00 253 THR A C 1
ATOM 2013 O O . THR A 1 253 ? -21.814 -13.055 66.955 1.00 77.00 253 THR A O 1
ATOM 2016 N N . ILE A 1 254 ? -20.891 -11.312 68.046 1.00 81.56 254 ILE A N 1
ATOM 2017 C CA . ILE A 1 254 ? -21.395 -10.240 67.173 1.00 81.56 254 ILE A CA 1
ATOM 2018 C C . ILE A 1 254 ? -20.786 -10.363 65.773 1.00 81.56 254 ILE A C 1
ATOM 2020 O O . ILE A 1 254 ? -21.500 -10.393 64.765 1.00 81.56 254 ILE A O 1
ATOM 2024 N N . ALA A 1 255 ? -19.452 -10.456 65.696 1.00 83.06 255 ALA A N 1
ATOM 2025 C CA . ALA A 1 255 ? -18.757 -10.582 64.419 1.00 83.06 255 ALA A CA 1
ATOM 2026 C C . ALA A 1 255 ? -19.150 -11.879 63.697 1.00 83.06 255 ALA A C 1
ATOM 2028 O O . ALA A 1 255 ? -19.363 -11.864 62.483 1.00 83.06 255 ALA A O 1
ATOM 2029 N N . GLU A 1 256 ? -19.300 -12.983 64.431 1.00 85.00 256 GLU A N 1
ATOM 2030 C CA . GLU A 1 256 ? -19.705 -14.269 63.857 1.00 85.00 256 GLU A CA 1
ATOM 2031 C C . GLU A 1 256 ? -21.168 -14.265 63.377 1.00 85.00 256 GLU A C 1
ATOM 2033 O O . GLU A 1 256 ? -21.465 -14.751 62.283 1.00 85.00 256 GLU A O 1
ATOM 2038 N N . SER A 1 257 ? -22.075 -13.637 64.134 1.00 87.00 257 SER A N 1
ATOM 2039 C CA . SER A 1 257 ? -23.479 -13.426 63.750 1.00 87.00 257 SER A CA 1
ATOM 2040 C C . SER A 1 257 ? -23.586 -12.639 62.434 1.00 87.00 257 SER A C 1
ATOM 2042 O O . SER A 1 257 ? -24.209 -13.097 61.469 1.00 87.00 257 SER A O 1
ATOM 2044 N N . ASN A 1 258 ? -22.865 -11.515 62.325 1.00 89.12 258 ASN A N 1
ATOM 2045 C CA . ASN A 1 258 ? -22.795 -10.712 61.100 1.00 89.12 258 ASN A CA 1
ATOM 2046 C C . ASN A 1 258 ? -22.177 -11.474 59.919 1.00 89.12 258 ASN A C 1
ATOM 2048 O O . ASN A 1 258 ? -22.677 -11.389 58.793 1.00 89.12 258 ASN A O 1
ATOM 2052 N N . ARG A 1 259 ? -21.101 -12.238 60.152 1.00 90.31 259 ARG A N 1
ATOM 2053 C CA . ARG A 1 259 ? -20.474 -13.091 59.129 1.00 90.31 259 ARG A CA 1
ATOM 2054 C C . ARG A 1 259 ? -21.456 -14.128 58.591 1.00 90.31 259 ARG A C 1
ATOM 2056 O O . ARG A 1 259 ? -21.556 -14.287 57.373 1.00 90.31 259 ARG A O 1
ATOM 2063 N N . LYS A 1 260 ? -22.222 -14.784 59.466 1.00 90.12 260 LYS A N 1
ATOM 2064 C CA . LYS A 1 260 ? -23.269 -15.737 59.078 1.00 90.12 260 LYS A CA 1
ATOM 2065 C C . LYS A 1 260 ? -24.371 -15.065 58.256 1.00 90.12 260 LYS A C 1
ATOM 2067 O O . LYS A 1 260 ? -24.704 -15.557 57.181 1.00 90.12 260 LYS A O 1
ATOM 2072 N N . ALA A 1 261 ? -24.858 -13.903 58.691 1.00 90.25 261 ALA A N 1
ATOM 2073 C CA . ALA A 1 261 ? -25.862 -13.134 57.955 1.00 90.25 261 ALA A CA 1
ATOM 2074 C C . ALA A 1 261 ? -25.378 -12.712 56.550 1.00 90.25 261 ALA A C 1
ATOM 2076 O O . ALA A 1 261 ? -26.150 -12.744 55.590 1.00 90.25 261 ALA A O 1
ATOM 2077 N N . LEU A 1 262 ? -24.092 -12.373 56.397 1.00 91.56 262 LEU A N 1
ATOM 2078 C CA . LEU A 1 262 ? -23.477 -12.075 55.097 1.00 91.56 262 LEU A CA 1
ATOM 2079 C C . LEU A 1 262 ? -23.282 -13.324 54.218 1.00 91.56 262 LEU A C 1
ATOM 2081 O O . LEU A 1 262 ? -23.397 -13.240 52.996 1.00 91.56 262 LEU A O 1
ATOM 2085 N N . ILE A 1 263 ? -23.014 -14.490 54.811 1.00 93.75 263 ILE A N 1
ATOM 2086 C CA . ILE A 1 263 ? -22.976 -15.771 54.088 1.00 93.75 263 ILE A CA 1
ATOM 2087 C C . ILE A 1 263 ? -24.370 -16.138 53.558 1.00 93.75 263 ILE A C 1
ATOM 2089 O O . ILE A 1 263 ? -24.489 -16.579 52.413 1.00 93.75 263 ILE A O 1
ATOM 2093 N N . ASP A 1 264 ? -25.422 -15.921 54.348 1.00 92.81 264 ASP A N 1
ATOM 2094 C CA . ASP A 1 264 ? -26.803 -16.119 53.899 1.00 92.81 264 ASP A CA 1
ATOM 2095 C C . ASP A 1 264 ? -27.151 -15.145 52.766 1.00 92.81 264 ASP A C 1
ATOM 2097 O O . ASP A 1 264 ? -27.659 -15.566 51.722 1.00 92.81 264 ASP A O 1
ATOM 2101 N N . PHE A 1 265 ? -26.775 -13.869 52.920 1.00 94.19 265 PHE A N 1
ATOM 2102 C CA . PHE A 1 265 ? -26.887 -12.857 51.869 1.00 94.19 265 PHE A CA 1
ATOM 2103 C C . PHE A 1 265 ? -26.228 -13.309 50.567 1.00 94.19 265 PHE A C 1
ATOM 2105 O O . PHE A 1 265 ? -26.875 -13.275 49.529 1.00 94.19 265 PHE A O 1
ATOM 2112 N N . ARG A 1 266 ? -24.979 -13.781 50.599 1.00 95.12 266 ARG A N 1
ATOM 2113 C CA . ARG A 1 266 ? -24.277 -14.292 49.411 1.00 95.12 266 ARG A CA 1
ATOM 2114 C C . ARG A 1 266 ? -25.072 -15.360 48.671 1.00 95.12 266 ARG A C 1
ATOM 2116 O O . ARG A 1 266 ? -25.190 -15.299 47.449 1.00 95.12 266 ARG A O 1
ATOM 2123 N N . ASN A 1 267 ? -25.563 -16.359 49.403 1.00 95.88 267 ASN A N 1
ATOM 2124 C CA . ASN A 1 267 ? -26.260 -17.498 48.811 1.00 95.88 267 ASN A CA 1
ATOM 2125 C C . ASN A 1 267 ? -27.570 -17.039 48.151 1.00 95.88 267 ASN A C 1
ATOM 2127 O O . ASN A 1 267 ? -27.865 -17.428 47.020 1.00 95.88 267 ASN A O 1
ATOM 2131 N N . GLU A 1 268 ? -28.327 -16.165 48.821 1.00 95.56 268 GLU A N 1
ATOM 2132 C CA . GLU A 1 268 ? -29.564 -15.622 48.256 1.00 95.56 268 GLU A CA 1
ATOM 2133 C C . GLU A 1 268 ? -29.321 -14.579 47.167 1.00 95.56 268 GLU A C 1
ATOM 2135 O O . GLU A 1 268 ? -30.123 -14.491 46.244 1.00 95.56 268 GLU A O 1
ATOM 2140 N N . TYR A 1 269 ? -28.209 -13.846 47.202 1.00 96.44 269 TYR A N 1
ATOM 2141 C CA . TYR A 1 269 ? -27.803 -12.932 46.138 1.00 96.44 269 TYR A CA 1
ATOM 2142 C C . TYR A 1 269 ? -27.519 -13.695 44.845 1.00 96.44 269 TYR A C 1
ATOM 2144 O O . TYR A 1 269 ? -28.014 -13.322 43.785 1.00 96.44 269 TYR A O 1
ATOM 2152 N N . ILE A 1 270 ? -26.786 -14.809 44.937 1.00 96.94 270 ILE A N 1
ATOM 2153 C CA . ILE A 1 270 ? -26.546 -15.725 43.813 1.00 96.94 270 ILE A CA 1
ATOM 2154 C C . ILE A 1 270 ? -27.874 -16.266 43.267 1.00 96.94 270 ILE A C 1
ATOM 2156 O O . ILE A 1 270 ? -28.116 -16.223 42.061 1.00 96.94 270 ILE A O 1
ATOM 2160 N N . ALA A 1 271 ? -28.771 -16.728 44.143 1.00 96.12 271 ALA A N 1
ATOM 2161 C CA . ALA A 1 271 ? -30.083 -17.221 43.725 1.00 96.12 271 ALA A CA 1
ATOM 2162 C C . ALA A 1 271 ? -30.964 -16.119 43.104 1.00 96.12 271 ALA A C 1
ATOM 2164 O O . ALA A 1 271 ? -31.725 -16.379 42.169 1.00 96.12 271 ALA A O 1
ATOM 2165 N N . PHE A 1 272 ? -30.860 -14.886 43.604 1.00 95.62 272 PHE A N 1
ATOM 2166 C CA . PHE A 1 272 ? -31.563 -13.729 43.062 1.00 95.62 272 PHE A CA 1
ATOM 2167 C C . PHE A 1 272 ? -31.045 -13.371 41.670 1.00 95.62 272 PHE A C 1
ATOM 2169 O O . PHE A 1 272 ? -31.843 -13.281 40.739 1.00 95.62 272 PHE A O 1
ATOM 2176 N N . PHE A 1 273 ? -29.723 -13.274 41.508 1.00 96.81 273 PHE A N 1
ATOM 2177 C CA . PHE A 1 273 ? -29.069 -13.067 40.218 1.00 96.81 273 PHE A CA 1
ATOM 2178 C C . PHE A 1 273 ? -29.515 -14.110 39.185 1.00 96.81 273 PHE A C 1
ATOM 2180 O O . PHE A 1 273 ? -29.985 -13.723 38.116 1.00 96.81 273 PHE A O 1
ATOM 2187 N N . ARG A 1 274 ? -29.475 -15.410 39.521 1.00 95.94 274 ARG A N 1
ATOM 2188 C CA . ARG A 1 274 ? -29.939 -16.491 38.629 1.00 95.94 274 ARG A CA 1
ATOM 2189 C C . ARG A 1 274 ? -31.385 -16.291 38.182 1.00 95.94 274 ARG A C 1
ATOM 2191 O O . ARG A 1 274 ? -31.668 -16.343 36.991 1.00 95.94 274 ARG A O 1
ATOM 2198 N N . SER A 1 275 ? -32.294 -15.979 39.110 1.00 95.12 275 SER A N 1
ATOM 2199 C CA . SER A 1 275 ? -33.703 -15.761 38.756 1.00 95.12 275 SER A CA 1
ATOM 2200 C C . SER A 1 275 ? -33.906 -14.540 37.853 1.00 95.12 275 SER A C 1
ATOM 2202 O O . SER A 1 275 ? -34.733 -14.588 36.942 1.00 95.12 275 SER A O 1
ATOM 2204 N N . LEU A 1 276 ? -33.177 -13.446 38.093 1.00 94.38 276 LEU A N 1
ATOM 2205 C CA . LEU A 1 276 ? -33.240 -12.250 37.248 1.00 94.38 276 LEU A CA 1
ATOM 2206 C C . LEU A 1 276 ? -32.674 -12.524 35.849 1.00 94.38 276 LEU A C 1
ATOM 2208 O O . LEU A 1 276 ? -33.239 -12.065 34.854 1.00 94.38 276 LEU A O 1
ATOM 2212 N N . TYR A 1 277 ? -31.599 -13.307 35.779 1.00 94.00 277 TYR A N 1
ATOM 2213 C CA . TYR A 1 277 ? -30.959 -13.715 34.536 1.00 94.00 277 TYR A CA 1
ATOM 2214 C C . TYR A 1 277 ? -31.876 -14.615 33.693 1.00 94.00 277 TYR A C 1
ATOM 2216 O O . TYR A 1 277 ? -32.150 -14.297 32.535 1.00 94.00 277 TYR A O 1
ATOM 2224 N N . GLU A 1 278 ? -32.453 -15.664 34.289 1.00 93.94 278 GLU A N 1
ATOM 2225 C CA . GLU A 1 278 ? -33.419 -16.567 33.639 1.00 93.94 278 GLU A CA 1
ATOM 2226 C C . GLU A 1 278 ? -34.641 -15.815 33.087 1.00 93.94 278 GLU A C 1
ATOM 2228 O O . GLU A 1 278 ? -35.130 -16.110 31.995 1.00 93.94 278 GLU A O 1
ATOM 2233 N N . LYS A 1 279 ? -35.109 -14.795 33.816 1.00 91.69 279 LYS A N 1
ATOM 2234 C CA . LYS A 1 279 ? -36.234 -13.934 33.416 1.00 91.69 279 LYS A CA 1
ATOM 2235 C C . LYS A 1 279 ? -35.852 -12.838 32.416 1.00 91.69 279 LYS A C 1
ATOM 2237 O O . LYS A 1 279 ? -36.719 -12.055 32.032 1.00 91.69 279 LYS A O 1
ATOM 2242 N N . ARG A 1 280 ? -34.587 -12.776 31.980 1.00 91.56 280 ARG A N 1
ATOM 2243 C CA . ARG A 1 280 ? -34.059 -11.794 31.016 1.00 91.56 280 ARG A CA 1
ATOM 2244 C C . ARG A 1 280 ? -34.305 -10.340 31.433 1.00 91.56 280 ARG A C 1
ATOM 2246 O O . ARG A 1 280 ? -34.647 -9.494 30.603 1.00 91.56 280 ARG A O 1
ATOM 2253 N N . VAL A 1 281 ? -34.139 -10.044 32.721 1.00 92.31 281 VAL A N 1
ATOM 2254 C CA . VAL A 1 281 ? -34.225 -8.668 33.230 1.00 92.31 281 VAL A CA 1
ATOM 2255 C C . VAL A 1 281 ? -33.080 -7.837 32.641 1.00 92.31 281 VAL A C 1
ATOM 2257 O O . VAL A 1 281 ? -31.919 -8.250 32.653 1.00 92.31 281 VAL A O 1
ATOM 2260 N N . LYS A 1 282 ? -33.398 -6.659 32.097 1.00 92.56 282 LYS A N 1
ATOM 2261 C CA . LYS A 1 282 ? -32.405 -5.755 31.503 1.00 92.56 282 LYS A CA 1
ATOM 2262 C C . LYS A 1 282 ? -31.516 -5.119 32.572 1.00 92.56 282 LYS A C 1
ATOM 2264 O O . LYS A 1 282 ? -31.910 -4.965 33.726 1.00 92.56 282 LYS A O 1
ATOM 2269 N N . ARG A 1 283 ? -30.320 -4.701 32.148 1.00 92.31 283 ARG A N 1
ATOM 2270 C CA . ARG A 1 283 ? -29.298 -4.055 32.990 1.00 92.31 283 ARG A CA 1
ATOM 2271 C C . ARG A 1 283 ? -28.837 -4.902 34.182 1.00 92.31 283 ARG A C 1
ATOM 2273 O O . ARG A 1 283 ? -28.430 -4.374 35.213 1.00 92.31 283 ARG A O 1
ATOM 2280 N N . ILE A 1 284 ? -28.865 -6.227 34.030 1.00 93.56 284 ILE A N 1
ATOM 2281 C CA . ILE A 1 284 ? -28.405 -7.163 35.062 1.00 93.56 284 ILE A CA 1
ATOM 2282 C C . ILE A 1 284 ? -26.914 -7.001 35.398 1.00 93.56 284 ILE A C 1
ATOM 2284 O O . ILE A 1 284 ? -26.500 -7.323 36.509 1.00 93.56 284 ILE A O 1
ATOM 2288 N N . HIS A 1 285 ? -26.116 -6.428 34.486 1.00 93.75 285 HIS A N 1
ATOM 2289 C CA . HIS A 1 285 ? -24.706 -6.096 34.712 1.00 93.75 285 HIS A CA 1
ATOM 2290 C C . HIS A 1 285 ? -24.486 -5.170 35.914 1.00 93.75 285 HIS A C 1
ATOM 2292 O O . HIS A 1 285 ? -23.420 -5.212 36.517 1.00 93.75 285 HIS A O 1
ATOM 2298 N N . LEU A 1 286 ? -25.492 -4.384 36.319 1.00 93.50 286 LEU A N 1
ATOM 2299 C CA . LEU A 1 286 ? -25.420 -3.541 37.517 1.00 93.50 286 LEU A CA 1
ATOM 2300 C C . LEU A 1 286 ? -25.179 -4.349 38.800 1.00 93.50 286 LEU A C 1
ATOM 2302 O O . LEU A 1 286 ? -24.538 -3.850 39.722 1.00 93.50 286 LEU A O 1
ATOM 2306 N N . LEU A 1 287 ? -25.620 -5.611 38.846 1.00 94.19 287 LEU A N 1
ATOM 2307 C CA . LEU A 1 287 ? -25.377 -6.511 39.977 1.00 94.19 287 LEU A CA 1
ATOM 2308 C C . LEU A 1 287 ? -23.901 -6.924 40.113 1.00 94.19 287 LEU A C 1
ATOM 2310 O O . LEU A 1 287 ? -23.523 -7.521 41.120 1.00 94.19 287 LEU A O 1
ATOM 2314 N N . ALA A 1 288 ? -23.056 -6.605 39.131 1.00 92.81 288 ALA A N 1
ATOM 2315 C CA . ALA A 1 288 ? -21.617 -6.820 39.212 1.00 92.81 288 ALA A CA 1
ATOM 2316 C C . ALA A 1 288 ? -20.860 -5.659 39.892 1.00 92.81 288 ALA A C 1
ATOM 2318 O O . ALA A 1 288 ? -19.689 -5.839 40.213 1.00 92.81 288 ALA A O 1
ATOM 2319 N N . ASP A 1 289 ? -21.486 -4.501 40.165 1.00 91.06 289 ASP A N 1
ATOM 2320 C CA . ASP A 1 289 ? -20.855 -3.350 40.860 1.00 91.06 289 ASP A CA 1
ATOM 2321 C C . ASP A 1 289 ? -20.833 -3.539 42.391 1.00 91.06 289 ASP A C 1
ATOM 2323 O O . ASP A 1 289 ? -21.216 -2.657 43.163 1.00 91.06 289 ASP A O 1
ATOM 2327 N N . ILE A 1 290 ? -20.415 -4.725 42.843 1.00 90.12 290 ILE A N 1
ATOM 2328 C CA . ILE A 1 290 ? -20.223 -5.052 44.258 1.00 90.12 290 ILE A CA 1
ATOM 2329 C C . ILE A 1 290 ? -18.739 -4.957 44.614 1.00 90.12 290 ILE A C 1
ATOM 2331 O O . ILE A 1 290 ? -17.925 -5.659 44.037 1.00 90.12 290 ILE A O 1
ATOM 2335 N N . SER A 1 291 ? -18.343 -4.138 45.590 1.00 87.00 291 SER A N 1
ATOM 2336 C CA . SER A 1 291 ? -16.933 -4.020 45.996 1.00 87.00 291 SER A CA 1
ATOM 2337 C C . SER A 1 291 ? -16.749 -3.902 47.506 1.00 87.00 291 SER A C 1
ATOM 2339 O O . SER A 1 291 ? -17.707 -3.793 48.268 1.00 87.00 291 SER A O 1
ATOM 2341 N N . LEU A 1 292 ? -15.487 -3.891 47.955 1.00 81.25 292 LEU A N 1
ATOM 2342 C CA . LEU A 1 292 ? -15.169 -3.565 49.346 1.00 81.25 292 LEU A CA 1
ATOM 2343 C C . LEU A 1 292 ? -15.704 -2.164 49.714 1.00 81.25 292 LEU A C 1
ATOM 2345 O O . LEU A 1 292 ? -15.679 -1.271 48.857 1.00 81.25 292 LEU A O 1
ATOM 2349 N N . PRO A 1 293 ? -16.139 -1.949 50.970 1.00 75.38 293 PRO A N 1
ATOM 2350 C CA . PRO A 1 293 ? -16.476 -0.619 51.478 1.00 75.38 293 PRO A CA 1
ATOM 2351 C C . PRO A 1 293 ? -15.280 0.337 51.385 1.00 75.38 293 PRO A C 1
ATOM 2353 O O . PRO A 1 293 ? -14.132 -0.106 51.444 1.00 75.38 293 PRO A O 1
ATOM 2356 N N . LYS A 1 294 ? -15.537 1.647 51.245 1.00 67.19 294 LYS A N 1
ATOM 2357 C CA . LYS A 1 294 ? -14.484 2.671 51.071 1.00 67.19 294 LYS A CA 1
ATOM 2358 C C . LYS A 1 294 ? -13.505 2.756 52.250 1.00 67.19 294 LYS A C 1
ATOM 2360 O O . LYS A 1 294 ? -12.311 2.901 52.007 1.00 67.19 294 LYS A O 1
ATOM 2365 N N . ASP A 1 295 ? -13.995 2.580 53.480 1.00 66.25 295 ASP A N 1
ATOM 2366 C CA . ASP A 1 295 ? -13.220 2.706 54.726 1.00 66.25 295 ASP A CA 1
ATOM 2367 C C . ASP A 1 295 ? -13.216 1.377 55.522 1.00 66.25 295 ASP A C 1
ATOM 2369 O O . ASP A 1 295 ? -13.813 1.263 56.590 1.00 66.25 295 ASP A O 1
ATOM 2373 N N . PRO A 1 296 ? -12.573 0.313 55.007 1.00 61.47 296 PRO A N 1
ATOM 2374 C CA . PRO A 1 296 ? -12.678 -1.039 55.566 1.00 61.47 296 PRO A CA 1
ATOM 2375 C C . PRO A 1 296 ? -11.917 -1.227 56.889 1.00 61.47 296 PRO A C 1
ATOM 2377 O O . PRO A 1 296 ? -12.104 -2.243 57.550 1.00 61.47 296 PRO A O 1
ATOM 2380 N N . GLN A 1 297 ? -11.042 -0.286 57.263 1.00 58.16 297 GLN A N 1
ATOM 2381 C CA . GLN A 1 297 ? -10.056 -0.457 58.338 1.00 58.16 297 GLN A CA 1
ATOM 2382 C C . GLN A 1 297 ? -10.668 -0.600 59.742 1.00 58.16 297 GLN A C 1
ATOM 2384 O O . GLN A 1 297 ? -10.032 -1.215 60.590 1.00 58.16 297 GLN A O 1
ATOM 2389 N N . ASN A 1 298 ? -11.898 -0.121 59.966 1.00 57.38 298 ASN A N 1
ATOM 2390 C CA . ASN A 1 298 ? -12.516 -0.123 61.299 1.00 57.38 298 ASN A CA 1
ATOM 2391 C C . ASN A 1 298 ? -13.509 -1.277 61.528 1.00 57.38 298 ASN A C 1
ATOM 2393 O O . ASN A 1 298 ? -13.802 -1.611 62.671 1.00 57.38 298 ASN A O 1
ATOM 2397 N N . TYR A 1 299 ? -14.021 -1.906 60.461 1.00 63.56 299 TYR A N 1
ATOM 2398 C CA . TYR A 1 299 ? -15.155 -2.838 60.567 1.00 63.56 299 TYR A CA 1
ATOM 2399 C C . TYR A 1 299 ? -14.999 -4.136 59.766 1.00 63.56 299 TYR A C 1
ATOM 2401 O O . TYR A 1 299 ? -15.683 -5.115 60.069 1.00 63.56 299 TYR A O 1
ATOM 2409 N N . VAL A 1 300 ? -14.113 -4.180 58.761 1.00 73.06 300 VAL A N 1
ATOM 2410 C CA . VAL A 1 300 ? -14.130 -5.213 57.714 1.00 73.06 300 VAL A CA 1
ATOM 2411 C C . VAL A 1 300 ? -12.818 -5.990 57.651 1.00 73.06 300 VAL A C 1
ATOM 2413 O O . VAL A 1 300 ? -11.777 -5.457 57.270 1.00 73.06 300 VAL A O 1
ATOM 2416 N N . ASP A 1 301 ? -12.889 -7.297 57.908 1.00 83.00 301 ASP A N 1
ATOM 2417 C CA . ASP A 1 301 ? -11.846 -8.245 57.515 1.00 83.00 301 ASP A CA 1
ATOM 2418 C C . ASP A 1 301 ? -11.858 -8.380 55.983 1.00 83.00 301 ASP A C 1
ATOM 2420 O O . ASP A 1 301 ? -12.722 -9.040 55.398 1.00 83.00 301 ASP A O 1
ATOM 2424 N N . LYS A 1 302 ? -10.925 -7.684 55.320 1.00 84.94 302 LYS A N 1
ATOM 2425 C CA . LYS A 1 302 ? -10.847 -7.601 53.852 1.00 84.94 302 LYS A CA 1
ATOM 2426 C C . LYS A 1 302 ? -10.676 -8.965 53.196 1.00 84.94 302 LYS A C 1
ATOM 2428 O O . LYS A 1 302 ? -11.297 -9.214 52.163 1.00 84.94 302 LYS A O 1
ATOM 2433 N N . GLU A 1 303 ? -9.825 -9.813 53.763 1.00 86.81 303 GLU A N 1
ATOM 2434 C CA . GLU A 1 303 ? -9.511 -11.121 53.189 1.00 86.81 303 GLU A CA 1
ATOM 2435 C C . GLU A 1 303 ? -10.698 -12.063 53.347 1.00 86.81 303 GLU A C 1
ATOM 2437 O O . GLU A 1 303 ? -11.111 -12.706 52.378 1.00 86.81 303 GLU A O 1
ATOM 2442 N N . TRP A 1 304 ? -11.325 -12.069 54.527 1.00 89.75 304 TRP A N 1
ATOM 2443 C CA . TRP A 1 304 ? -12.557 -12.816 54.743 1.00 89.75 304 TRP A CA 1
ATOM 2444 C C . TRP A 1 304 ? -13.672 -12.336 53.809 1.00 89.75 304 TRP A C 1
ATOM 2446 O O . TRP A 1 304 ? -14.269 -13.156 53.114 1.00 89.75 304 TRP A O 1
ATOM 2456 N N . PHE A 1 305 ? -13.912 -11.024 53.706 1.00 88.25 305 PHE A N 1
ATOM 2457 C CA . PHE A 1 305 ? -14.969 -10.468 52.853 1.00 88.25 305 PHE A CA 1
ATOM 2458 C C . PHE A 1 305 ? -14.741 -10.816 51.380 1.00 88.25 305 PHE A C 1
ATOM 2460 O O . PHE A 1 305 ? -15.661 -11.260 50.690 1.00 88.25 305 PHE A O 1
ATOM 2467 N N . LYS A 1 306 ? -13.503 -10.675 50.888 1.00 89.50 306 LYS A N 1
ATOM 2468 C CA . LYS A 1 306 ? -13.156 -11.068 49.518 1.00 89.50 306 LYS A CA 1
ATOM 2469 C C . LYS A 1 306 ? -13.400 -12.557 49.285 1.00 89.50 306 LYS A C 1
ATOM 2471 O O . LYS A 1 306 ? -14.080 -12.924 48.330 1.00 89.50 306 LYS A O 1
ATOM 2476 N N . LYS A 1 307 ? -12.858 -13.415 50.152 1.00 91.69 307 LYS A N 1
ATOM 2477 C CA . LYS A 1 307 ? -12.900 -14.874 49.992 1.00 91.69 307 LYS A CA 1
ATOM 2478 C C . LYS A 1 307 ? -14.309 -15.441 50.148 1.00 91.69 307 LYS A C 1
ATOM 2480 O O . LYS A 1 307 ? -14.689 -16.317 49.378 1.00 91.69 307 LYS A O 1
ATOM 2485 N N . GLN A 1 308 ? -15.054 -14.968 51.142 1.00 92.50 308 GLN A N 1
ATOM 2486 C CA . GLN A 1 308 ? -16.334 -15.550 51.535 1.00 92.50 308 GLN A CA 1
ATOM 2487 C C . GLN A 1 308 ? -17.528 -14.892 50.865 1.00 92.50 308 GLN A C 1
ATOM 2489 O O . GLN A 1 308 ? -18.505 -15.600 50.653 1.00 92.50 308 GLN A O 1
ATOM 2494 N N . LEU A 1 309 ? -17.467 -13.601 50.521 1.00 91.38 309 LEU A N 1
ATOM 2495 C CA . LEU A 1 309 ? -18.589 -12.868 49.927 1.00 91.38 309 LEU A CA 1
ATOM 2496 C C . LEU A 1 309 ? -18.331 -12.517 48.459 1.00 91.38 309 LEU A C 1
ATOM 2498 O O . LEU A 1 309 ? -19.045 -12.986 47.575 1.00 91.38 309 LEU A O 1
ATOM 2502 N N . LEU A 1 310 ? -17.298 -11.711 48.201 1.00 91.50 310 LEU A N 1
ATOM 2503 C CA . LEU A 1 310 ? -17.087 -11.092 46.894 1.00 91.50 310 LEU A CA 1
ATOM 2504 C C . LEU A 1 310 ? -16.761 -12.123 45.806 1.00 91.50 310 LEU A C 1
ATOM 2506 O O . LEU A 1 310 ? -17.420 -12.160 44.772 1.00 91.50 310 LEU A O 1
ATOM 2510 N N . ASN A 1 311 ? -15.768 -12.985 46.038 1.00 92.94 311 ASN A N 1
ATOM 2511 C CA . ASN A 1 311 ? -15.307 -13.952 45.042 1.00 92.94 311 ASN A CA 1
ATOM 2512 C C . ASN A 1 311 ? -16.400 -14.955 44.637 1.00 92.94 311 ASN A C 1
ATOM 2514 O O . ASN A 1 311 ? -16.557 -15.160 43.436 1.00 92.94 311 ASN A O 1
ATOM 2518 N N . PRO A 1 312 ? -17.178 -15.560 45.559 1.00 95.56 312 PRO A N 1
ATOM 2519 C CA . PRO A 1 312 ? -18.286 -16.434 45.175 1.00 95.56 312 PRO A CA 1
ATOM 2520 C C . PRO A 1 312 ? -19.352 -15.735 44.324 1.00 95.56 312 PRO A C 1
ATOM 2522 O O . PRO A 1 312 ? -19.771 -16.300 43.319 1.00 95.56 312 PRO A O 1
ATOM 2525 N N . ILE A 1 313 ? -19.746 -14.504 44.679 1.00 95.12 313 ILE A N 1
ATOM 2526 C CA . ILE A 1 313 ? -20.725 -13.727 43.900 1.00 95.12 313 ILE A CA 1
ATOM 2527 C C . ILE A 1 313 ? -20.174 -13.432 42.503 1.00 95.12 313 ILE A C 1
ATOM 2529 O O . ILE A 1 313 ? -20.832 -13.708 41.504 1.00 95.12 313 ILE A O 1
ATOM 2533 N N . LEU A 1 314 ? -18.945 -12.917 42.414 1.00 94.00 314 LEU A N 1
ATOM 2534 C CA . LEU A 1 314 ? -18.330 -12.589 41.129 1.00 94.00 314 LEU A CA 1
ATOM 2535 C C . LEU A 1 314 ? -18.065 -13.832 40.271 1.00 94.00 314 LEU A C 1
ATOM 2537 O O . LEU A 1 314 ? -18.157 -13.739 39.052 1.00 94.00 314 LEU A O 1
ATOM 2541 N N . ASN A 1 315 ? -17.746 -14.987 40.869 1.00 94.06 315 ASN A N 1
ATOM 2542 C CA . ASN A 1 315 ? -17.594 -16.257 40.150 1.00 94.06 315 ASN A CA 1
ATOM 2543 C C . ASN A 1 315 ? -18.887 -16.655 39.443 1.00 94.06 315 ASN A C 1
ATOM 2545 O O . ASN A 1 315 ? -18.840 -17.014 38.271 1.00 94.06 315 ASN A O 1
ATOM 2549 N N . GLU A 1 316 ? -20.011 -16.554 40.149 1.00 94.94 316 GLU A N 1
ATOM 2550 C CA . GLU A 1 316 ? -21.329 -16.852 39.597 1.00 94.94 316 GLU A CA 1
ATOM 2551 C C . GLU A 1 316 ? -21.707 -15.871 38.485 1.00 94.94 316 GLU A C 1
ATOM 2553 O O . GLU A 1 316 ? -22.093 -16.259 37.391 1.00 94.94 316 GLU A O 1
ATOM 2558 N N . ILE A 1 317 ? -21.529 -14.575 38.727 1.00 94.06 317 ILE A N 1
ATOM 2559 C CA . ILE A 1 317 ? -21.788 -13.545 37.716 1.00 94.06 317 ILE A CA 1
ATOM 2560 C C . ILE A 1 317 ? -20.923 -13.774 36.464 1.00 94.06 317 ILE A C 1
ATOM 2562 O O . ILE A 1 317 ? -21.373 -13.551 35.344 1.00 94.06 317 ILE A O 1
ATOM 2566 N N . SER A 1 318 ? -19.684 -14.244 36.641 1.00 92.69 318 SER A N 1
ATOM 2567 C CA . SER A 1 318 ? -18.748 -14.508 35.541 1.00 92.69 318 SER A CA 1
ATOM 2568 C C . SER A 1 318 ? -19.058 -15.778 34.751 1.00 92.69 318 SER A C 1
ATOM 2570 O O . SER A 1 318 ? -18.532 -15.927 33.646 1.00 92.69 318 SER A O 1
ATOM 2572 N N . SER A 1 319 ? -19.830 -16.722 35.304 1.00 93.19 319 SER A N 1
ATOM 2573 C CA . SER A 1 319 ? -20.141 -17.969 34.597 1.00 93.19 319 SER A CA 1
ATOM 2574 C C . SER A 1 319 ? -21.167 -17.767 33.489 1.00 93.19 319 SER A C 1
ATOM 2576 O O . SER A 1 319 ? -21.149 -18.529 32.520 1.00 93.19 319 SER A O 1
ATOM 2578 N N . GLU A 1 320 ? -21.987 -16.720 33.596 1.00 95.19 320 GLU A N 1
ATOM 2579 C CA . GLU A 1 320 ? -23.071 -16.411 32.667 1.00 95.19 320 GLU A CA 1
ATOM 2580 C C . GLU A 1 320 ? -22.694 -15.334 31.629 1.00 95.19 320 GLU A C 1
ATOM 2582 O O . GLU A 1 320 ? -21.945 -14.395 31.927 1.00 95.19 320 GLU A O 1
ATOM 2587 N N . PRO A 1 321 ? -23.221 -15.423 30.392 1.00 95.69 321 PRO A N 1
ATOM 2588 C CA . PRO A 1 321 ? -23.064 -14.386 29.383 1.00 95.69 321 PRO A CA 1
ATOM 2589 C C . PRO A 1 321 ? -23.954 -13.170 29.678 1.00 95.69 321 PRO A C 1
ATOM 2591 O O . PRO A 1 321 ? -25.078 -13.053 29.197 1.00 95.69 321 PRO A O 1
ATOM 2594 N N . ILE A 1 322 ? -23.435 -12.243 30.482 1.00 94.94 322 ILE A N 1
ATOM 2595 C CA . ILE A 1 322 ? -24.159 -11.039 30.919 1.00 94.94 322 ILE A CA 1
ATOM 2596 C C . ILE A 1 322 ? -23.656 -9.733 30.301 1.00 94.94 322 ILE A C 1
ATOM 2598 O O . ILE A 1 322 ? -24.198 -8.668 30.596 1.00 94.94 322 ILE A O 1
ATOM 2602 N N . MET A 1 323 ? -22.607 -9.779 29.481 1.00 94.69 323 MET A N 1
ATOM 2603 C CA . MET A 1 323 ? -22.129 -8.599 28.772 1.00 94.69 323 MET A CA 1
ATOM 2604 C C . MET A 1 323 ? -22.737 -8.584 27.377 1.00 94.69 323 MET A C 1
ATOM 2606 O O . MET A 1 323 ? -22.446 -9.453 26.555 1.00 94.69 323 MET A O 1
ATOM 2610 N N . LYS A 1 324 ? -23.577 -7.585 27.113 1.00 95.06 324 LYS A N 1
ATOM 2611 C CA . LYS A 1 324 ? -24.106 -7.347 25.777 1.00 95.06 324 LYS A CA 1
ATOM 2612 C C . LYS A 1 324 ? -23.042 -6.673 24.919 1.00 95.06 324 LYS A C 1
ATOM 2614 O O . LYS A 1 324 ? -22.446 -5.678 25.329 1.00 95.06 324 LYS A O 1
ATOM 2619 N N . THR A 1 325 ? -22.794 -7.229 23.745 1.00 96.69 325 THR A N 1
ATOM 2620 C CA . THR A 1 325 ? -21.798 -6.741 22.797 1.00 96.69 325 THR A CA 1
ATOM 2621 C C . THR A 1 325 ? -22.381 -5.649 21.911 1.00 96.69 325 THR A C 1
ATOM 2623 O O . THR A 1 325 ? -23.599 -5.490 21.808 1.00 96.69 325 THR A O 1
ATOM 2626 N N . TYR A 1 326 ? -21.514 -4.927 21.209 1.00 95.75 326 TYR A N 1
ATOM 2627 C CA . TYR A 1 326 ? -21.903 -3.911 20.237 1.00 95.75 326 TYR A CA 1
ATOM 2628 C C . TYR A 1 326 ? -22.813 -4.468 19.120 1.00 95.75 326 TYR A C 1
ATOM 2630 O O . TYR A 1 326 ? -23.747 -3.793 18.697 1.00 95.75 326 TYR A O 1
ATOM 2638 N N . SER A 1 327 ? -22.609 -5.722 18.694 1.00 94.75 327 SER A N 1
ATOM 2639 C CA . SER A 1 327 ? -23.497 -6.436 17.756 1.00 94.75 327 SER A CA 1
ATOM 2640 C C . SER A 1 327 ? -24.834 -6.888 18.359 1.00 94.75 327 SER A C 1
ATOM 2642 O O . SER A 1 327 ? -25.730 -7.298 17.623 1.00 94.75 327 SER A O 1
ATOM 2644 N N . GLY A 1 328 ? -24.990 -6.817 19.683 1.00 94.56 328 GLY A N 1
ATOM 2645 C CA . GLY A 1 328 ? -26.184 -7.248 20.411 1.00 94.56 328 GLY A CA 1
ATOM 2646 C C . GLY A 1 328 ? -26.150 -8.694 20.919 1.00 94.56 328 GLY A C 1
ATOM 2647 O O . GLY A 1 328 ? -27.128 -9.130 21.531 1.00 94.56 328 GLY A O 1
ATOM 2648 N N . ASN A 1 329 ? -25.048 -9.419 20.709 1.00 95.06 329 ASN A N 1
ATOM 2649 C CA . ASN A 1 329 ? -24.823 -10.745 21.284 1.00 95.06 329 ASN A CA 1
ATOM 2650 C C . ASN A 1 329 ? -24.536 -10.652 22.790 1.00 95.06 329 ASN A C 1
ATOM 2652 O O . ASN A 1 329 ? -24.191 -9.593 23.305 1.00 95.06 329 ASN A O 1
ATOM 2656 N N . TRP A 1 330 ? -24.676 -11.765 23.509 1.00 94.56 330 TRP A N 1
ATOM 2657 C CA . TRP A 1 330 ? -24.360 -11.845 24.936 1.00 94.56 330 TRP A CA 1
ATOM 2658 C C . TRP A 1 330 ? -23.155 -12.756 25.144 1.00 94.56 330 TRP A C 1
ATOM 2660 O O . TRP A 1 330 ? -23.163 -13.904 24.701 1.00 94.56 330 TRP A O 1
ATOM 2670 N N . ILE A 1 331 ? -22.126 -12.242 25.816 1.00 96.44 331 ILE A N 1
ATOM 2671 C CA . ILE A 1 331 ? -20.867 -12.947 26.080 1.00 96.44 331 ILE A CA 1
ATOM 2672 C C . ILE A 1 331 ? -20.530 -12.933 27.567 1.00 96.44 331 ILE A C 1
ATOM 2674 O O . ILE A 1 331 ? -21.034 -12.104 28.336 1.00 96.44 331 ILE A O 1
ATOM 2678 N N . LYS A 1 332 ? -19.654 -13.854 27.983 1.00 95.25 332 LYS A N 1
ATOM 2679 C CA . LYS A 1 332 ? -19.064 -13.809 29.322 1.00 95.25 332 LYS A CA 1
ATOM 2680 C C . LYS A 1 332 ? -18.127 -12.616 29.423 1.00 95.25 332 LYS A C 1
ATOM 2682 O O . LYS A 1 332 ? -17.498 -12.220 28.444 1.00 95.25 332 LYS A O 1
ATOM 2687 N N . ILE A 1 333 ? -17.968 -12.096 30.637 1.00 94.19 333 ILE A N 1
ATOM 2688 C CA . ILE A 1 333 ? -17.067 -10.967 30.902 1.00 94.19 333 ILE A CA 1
ATOM 2689 C C . ILE A 1 333 ? -15.644 -11.301 30.430 1.00 94.19 333 ILE A C 1
ATOM 2691 O O . ILE A 1 333 ? -15.021 -10.478 29.769 1.00 94.19 333 ILE A O 1
ATOM 2695 N N . SER A 1 334 ? -15.160 -12.522 30.696 1.00 92.00 334 SER A N 1
ATOM 2696 C CA . SER A 1 334 ? -13.813 -12.987 30.324 1.00 92.00 334 SER A CA 1
ATOM 2697 C C . SER A 1 334 ? -13.522 -12.970 28.825 1.00 92.00 334 SER A C 1
ATOM 2699 O O . SER A 1 334 ? -12.360 -12.887 28.443 1.00 92.00 334 SER A O 1
ATOM 2701 N N . ASP A 1 335 ? -14.559 -13.058 27.995 1.00 93.56 335 ASP A N 1
ATOM 2702 C CA . ASP A 1 335 ? -14.427 -13.175 26.541 1.00 93.56 335 ASP A CA 1
ATOM 2703 C C . ASP A 1 335 ? -14.460 -11.792 25.868 1.00 93.56 335 ASP A C 1
ATOM 2705 O O . ASP A 1 335 ? -14.318 -11.665 24.649 1.00 93.56 335 ASP A O 1
ATOM 2709 N N . SER A 1 336 ? -14.648 -10.740 26.671 1.00 95.00 336 SER A N 1
ATOM 2710 C CA . SER A 1 336 ? -14.715 -9.369 26.197 1.00 95.00 336 SER A CA 1
ATOM 2711 C C . SER A 1 336 ? -13.339 -8.771 25.917 1.00 95.00 336 SER A C 1
ATOM 2713 O O . SER A 1 336 ? -12.329 -9.096 26.542 1.00 95.00 336 SER A O 1
ATOM 2715 N N . LYS A 1 337 ? -13.319 -7.838 24.968 1.00 94.75 337 LYS A N 1
ATOM 2716 C CA . LYS A 1 337 ? -12.206 -6.928 24.710 1.00 94.75 337 LYS A CA 1
ATOM 2717 C C . LYS A 1 337 ? -12.661 -5.556 25.157 1.00 94.75 337 LYS A C 1
ATOM 2719 O O . LYS A 1 337 ? -13.368 -4.885 24.411 1.00 94.75 337 LYS A O 1
ATOM 2724 N N . PHE A 1 338 ? -12.302 -5.172 26.376 1.00 95.12 338 PHE A N 1
ATOM 2725 C CA . PHE A 1 338 ? -12.735 -3.916 26.970 1.00 95.12 338 PHE A CA 1
ATOM 2726 C C . PHE A 1 338 ? -11.707 -2.811 26.687 1.00 95.12 338 PHE A C 1
ATOM 2728 O O . PHE A 1 338 ? -10.618 -2.844 27.269 1.00 95.12 338 PHE A O 1
ATOM 2735 N N . PRO A 1 339 ? -12.005 -1.835 25.809 1.00 94.75 339 PRO A N 1
ATOM 2736 C CA . PRO A 1 339 ? -11.070 -0.764 25.484 1.00 94.75 339 PRO A CA 1
ATOM 2737 C C . PRO A 1 339 ? -10.719 0.044 26.733 1.00 94.75 339 PRO A C 1
ATOM 2739 O O . PRO A 1 339 ? -11.602 0.507 27.450 1.00 94.75 339 PRO A O 1
ATOM 2742 N N . ILE A 1 340 ? -9.430 0.235 27.003 1.00 90.44 340 ILE A N 1
ATOM 2743 C CA . ILE A 1 340 ? -8.981 1.080 28.113 1.00 90.44 340 ILE A CA 1
ATOM 2744 C C . ILE A 1 340 ? -8.011 2.153 27.634 1.00 90.44 340 ILE A C 1
ATOM 2746 O O . ILE A 1 340 ? -7.109 1.906 26.837 1.00 90.44 340 ILE A O 1
ATOM 2750 N N . PHE A 1 341 ? -8.191 3.369 28.144 1.00 85.62 341 PHE A N 1
ATOM 2751 C CA . PHE A 1 341 ? -7.271 4.474 27.915 1.00 85.62 341 PHE A CA 1
ATOM 2752 C C . PHE A 1 341 ? -7.394 5.529 29.016 1.00 85.62 341 PHE A C 1
ATOM 2754 O O . PHE A 1 341 ? -8.495 5.918 29.408 1.00 85.62 341 PHE A O 1
ATOM 2761 N N . ASN A 1 342 ? -6.254 6.034 29.484 1.00 77.19 342 ASN A N 1
ATOM 2762 C CA . ASN A 1 342 ? -6.207 7.135 30.438 1.00 77.19 342 ASN A CA 1
ATOM 2763 C C . ASN A 1 342 ? -6.221 8.465 29.674 1.00 77.19 342 ASN A C 1
ATOM 2765 O O . ASN A 1 342 ? -5.172 8.966 29.278 1.00 77.19 342 ASN A O 1
ATOM 2769 N N . GLY A 1 343 ? -7.401 9.047 29.455 1.00 75.75 343 GLY A N 1
ATOM 2770 C CA . GLY A 1 343 ? -7.505 10.374 28.849 1.00 75.75 343 GLY A CA 1
ATOM 2771 C C . GLY A 1 343 ? -8.862 10.673 28.224 1.00 75.75 343 GLY A C 1
ATOM 2772 O O . GLY A 1 343 ? -9.764 9.840 28.208 1.00 75.75 343 GLY A O 1
ATOM 2773 N N . LYS A 1 344 ? -8.987 11.881 27.663 1.00 78.19 344 LYS A N 1
ATOM 2774 C CA . LYS A 1 344 ? -10.216 12.364 27.005 1.00 78.19 344 LYS A CA 1
ATOM 2775 C C . LYS A 1 344 ? -10.582 11.579 25.734 1.00 78.19 344 LYS A C 1
ATOM 2777 O O . LYS A 1 344 ? -11.696 11.699 25.244 1.00 78.19 344 LYS A O 1
ATOM 2782 N N . THR A 1 345 ? -9.663 10.765 25.222 1.00 84.12 345 THR A N 1
ATOM 2783 C CA . THR A 1 345 ? -9.781 10.020 23.957 1.00 84.12 345 THR A CA 1
ATOM 2784 C C . THR A 1 345 ? -10.419 8.631 24.120 1.00 84.12 345 THR A C 1
ATOM 2786 O O . THR A 1 345 ? -10.513 7.883 23.151 1.00 84.12 345 THR A O 1
ATOM 2789 N N . LEU A 1 346 ? -10.863 8.257 25.329 1.00 87.19 346 LEU A N 1
ATOM 2790 C CA . LEU A 1 346 ? -11.402 6.919 25.614 1.00 87.19 346 LEU A CA 1
ATOM 2791 C C . LEU A 1 346 ? -12.578 6.536 24.703 1.00 87.19 346 LEU A C 1
ATOM 2793 O O . LEU A 1 346 ? -12.626 5.413 24.214 1.00 87.19 346 LEU A O 1
ATOM 2797 N N . LEU A 1 347 ? -13.501 7.468 24.452 1.00 89.88 347 LEU A N 1
ATOM 2798 C CA . LEU A 1 347 ? -14.685 7.202 23.633 1.00 89.88 347 LEU A CA 1
ATOM 2799 C C . LEU A 1 347 ? -14.325 6.974 22.155 1.00 89.88 347 LEU A C 1
ATOM 2801 O O . LEU A 1 347 ? -14.843 6.064 21.517 1.00 89.88 347 LEU A O 1
ATOM 2805 N N . VAL A 1 348 ? -13.367 7.744 21.628 1.00 92.31 348 VAL A N 1
ATOM 2806 C CA . VAL A 1 348 ? -12.856 7.563 20.257 1.00 92.31 348 VAL A CA 1
ATOM 2807 C C . VAL A 1 348 ? -12.218 6.180 20.107 1.00 92.31 348 VAL A C 1
ATOM 2809 O O . VAL A 1 348 ? -12.474 5.480 19.130 1.00 92.31 348 VAL A O 1
ATOM 2812 N N . PHE A 1 349 ? -11.441 5.749 21.104 1.00 95.12 349 PHE A N 1
ATOM 2813 C CA . PHE A 1 349 ? -10.846 4.415 21.101 1.00 95.12 349 PHE A CA 1
ATOM 2814 C C . PHE A 1 349 ? -11.886 3.304 21.205 1.00 95.12 349 PHE A C 1
ATOM 2816 O O . PHE A 1 349 ? -11.789 2.309 20.489 1.00 95.12 349 PHE A O 1
ATOM 2823 N N . TYR A 1 350 ? -12.899 3.494 22.052 1.00 95.19 350 TYR A N 1
ATOM 2824 C CA . TYR A 1 350 ? -14.020 2.572 22.169 1.00 95.19 350 TYR A CA 1
ATOM 2825 C C . TYR A 1 350 ? -14.684 2.326 20.813 1.00 95.19 350 TYR A C 1
ATOM 2827 O O . TYR A 1 350 ? -14.766 1.175 20.392 1.00 95.19 350 TYR A O 1
ATOM 2835 N N . HIS A 1 351 ? -15.067 3.386 20.092 1.00 94.88 351 HIS A N 1
ATOM 2836 C CA . HIS A 1 351 ? -15.695 3.256 18.773 1.00 94.88 351 HIS A CA 1
ATOM 2837 C C . HIS A 1 351 ? -14.810 2.518 17.765 1.00 94.88 351 HIS A C 1
ATOM 2839 O O . HIS A 1 351 ? -15.295 1.783 16.906 1.00 94.88 351 HIS A O 1
ATOM 2845 N N . LEU A 1 352 ? -13.497 2.699 17.872 1.00 96.00 352 LEU A N 1
ATOM 2846 C CA . LEU A 1 352 ? -12.550 2.071 16.973 1.00 96.00 352 LEU A CA 1
ATOM 2847 C C . LEU A 1 352 ? -12.440 0.558 17.203 1.00 96.00 352 LEU A C 1
ATOM 2849 O O . LEU A 1 352 ? -12.437 -0.219 16.244 1.00 96.00 352 LEU A O 1
ATOM 2853 N N . VAL A 1 353 ? -12.377 0.147 18.472 1.00 96.69 353 VAL A N 1
ATOM 2854 C CA . VAL A 1 353 ? -12.323 -1.265 18.872 1.00 96.69 353 VAL A CA 1
ATOM 2855 C C . VAL A 1 353 ? -13.676 -1.942 18.672 1.00 96.69 353 VAL A C 1
ATOM 2857 O O . VAL A 1 353 ? -13.701 -3.077 18.201 1.00 96.69 353 VAL A O 1
ATOM 2860 N N . SER A 1 354 ? -14.792 -1.266 18.958 1.00 96.19 354 SER A N 1
ATOM 2861 C CA . SER A 1 354 ? -16.137 -1.824 18.778 1.00 96.19 354 SER A CA 1
ATOM 2862 C C . SER A 1 354 ? -16.482 -2.051 17.309 1.00 96.19 354 SER A C 1
ATOM 2864 O O . SER A 1 354 ? -17.082 -3.072 16.983 1.00 96.19 354 SER A O 1
ATOM 2866 N N . ALA A 1 355 ? -16.015 -1.181 16.408 1.00 96.19 355 ALA A N 1
ATOM 2867 C CA . ALA A 1 355 ? -16.132 -1.401 14.970 1.00 96.19 355 ALA A CA 1
ATOM 2868 C C . ALA A 1 355 ? -15.342 -2.634 14.493 1.00 96.19 355 ALA A C 1
ATOM 2870 O O . ALA A 1 355 ? -15.799 -3.344 13.602 1.00 96.19 355 ALA A O 1
ATOM 2871 N N . TYR A 1 356 ? -14.166 -2.897 15.077 1.00 96.88 356 TYR A N 1
ATOM 2872 C CA . TYR A 1 356 ? -13.316 -4.030 14.693 1.00 96.88 356 TYR A CA 1
ATOM 2873 C C . TYR A 1 356 ? -13.747 -5.353 15.350 1.00 96.88 356 TYR A C 1
ATOM 2875 O O . TYR A 1 356 ? -13.631 -6.420 14.748 1.00 96.88 356 TYR A O 1
ATOM 2883 N N . PHE A 1 357 ? -14.239 -5.301 16.590 1.00 96.31 357 PHE A N 1
ATOM 2884 C CA . PHE A 1 357 ? -14.679 -6.456 17.377 1.00 96.31 357 PHE A CA 1
ATOM 2885 C C . PHE A 1 357 ? -16.122 -6.287 17.871 1.00 96.31 357 PHE A C 1
ATOM 2887 O O . PHE A 1 357 ? -16.353 -6.263 19.086 1.00 96.31 357 PHE A O 1
ATOM 2894 N N . PRO A 1 358 ? -17.112 -6.208 16.965 1.00 96.12 358 PRO A N 1
ATOM 2895 C CA . PRO A 1 358 ? -18.496 -5.952 17.354 1.00 96.12 358 PRO A CA 1
ATOM 2896 C C . PRO A 1 358 ? -19.076 -7.055 18.258 1.00 96.12 358 PRO A C 1
ATOM 2898 O O . PRO A 1 358 ? -19.928 -6.772 19.094 1.00 96.12 358 PRO A O 1
ATOM 2901 N N . ASP A 1 359 ? -18.562 -8.285 18.157 1.00 96.69 359 ASP A N 1
ATOM 2902 C CA . ASP A 1 359 ? -18.971 -9.447 18.961 1.00 96.69 359 ASP A CA 1
ATOM 2903 C C . ASP A 1 359 ? -18.167 -9.654 20.253 1.00 96.69 359 ASP A C 1
ATOM 2905 O O . ASP A 1 359 ? -18.399 -10.619 20.975 1.00 96.69 359 ASP A O 1
ATOM 2909 N N . SER A 1 360 ? -17.188 -8.798 20.553 1.00 96.12 360 SER A N 1
ATOM 2910 C CA . SER A 1 360 ? -16.380 -8.916 21.783 1.00 96.12 360 SER A CA 1
ATOM 2911 C C . SER A 1 360 ? -16.276 -7.613 22.569 1.00 96.12 360 SER A C 1
ATOM 2913 O O . SER A 1 360 ? -15.844 -7.626 23.716 1.00 96.12 360 SER A O 1
ATOM 2915 N N . CYS A 1 361 ? -16.645 -6.483 21.973 1.00 95.88 361 CYS A N 1
ATOM 2916 C CA . CYS A 1 361 ? -16.663 -5.189 22.640 1.00 95.88 361 CYS A CA 1
ATOM 2917 C C . CYS A 1 361 ? -18.055 -4.938 23.244 1.00 95.88 361 CYS A C 1
ATOM 2919 O O . CYS A 1 361 ? -19.042 -5.207 22.555 1.00 95.88 361 CYS A O 1
ATOM 2921 N N . PRO A 1 362 ? -18.168 -4.420 24.480 1.00 95.38 362 PRO A N 1
ATOM 2922 C CA . PRO A 1 362 ? -19.457 -4.080 25.090 1.00 95.38 362 PRO A CA 1
ATOM 2923 C C . PRO A 1 362 ? -20.247 -3.050 24.274 1.00 95.38 362 PRO A C 1
ATOM 2925 O O . PRO A 1 362 ? -19.670 -2.240 23.539 1.00 95.38 362 PRO A O 1
ATOM 2928 N N . ASP A 1 363 ? -21.570 -3.062 24.428 1.00 95.31 363 ASP A N 1
ATOM 2929 C CA . ASP A 1 363 ? -22.439 -2.032 23.864 1.00 95.31 363 ASP A CA 1
ATOM 2930 C C . ASP A 1 363 ? -22.243 -0.662 24.531 1.00 95.31 363 ASP A C 1
ATOM 2932 O O . ASP A 1 363 ? -21.687 -0.530 25.622 1.00 95.31 363 ASP A O 1
ATOM 2936 N N . GLU A 1 364 ? -22.672 0.383 23.827 1.00 94.25 364 GLU A N 1
ATOM 2937 C CA . GLU A 1 364 ? -22.427 1.767 24.238 1.00 94.25 364 GLU A CA 1
ATOM 2938 C C . GLU A 1 364 ? -23.215 2.127 25.505 1.00 94.25 364 GLU A C 1
ATOM 2940 O O . GLU A 1 364 ? -22.710 2.836 26.371 1.00 94.25 364 GLU A O 1
ATOM 2945 N N . GLU A 1 365 ? -24.420 1.566 25.656 1.00 92.25 365 GLU A N 1
ATOM 2946 C CA . GLU A 1 365 ? -25.306 1.800 26.802 1.00 92.25 365 GLU A CA 1
ATOM 2947 C C . GLU A 1 365 ? -24.687 1.322 28.126 1.00 92.25 365 GLU A C 1
ATOM 2949 O O . GLU A 1 365 ? -24.852 1.977 29.156 1.00 92.25 365 GLU A O 1
ATOM 2954 N N . SER A 1 366 ? -23.971 0.190 28.117 1.00 93.12 366 SER A N 1
ATOM 2955 C CA . SER A 1 366 ? -23.375 -0.393 29.326 1.00 93.12 366 SER A CA 1
ATOM 2956 C C . SER A 1 366 ? -21.881 -0.104 29.498 1.00 93.12 366 SER A C 1
ATOM 2958 O O . SER A 1 366 ? -21.318 -0.442 30.542 1.00 93.12 366 SER A O 1
ATOM 2960 N N . TYR A 1 367 ? -21.221 0.535 28.527 1.00 93.25 367 TYR A N 1
ATOM 2961 C CA . TYR A 1 367 ? -19.768 0.728 28.533 1.00 93.25 367 TYR A CA 1
ATOM 2962 C C . TYR A 1 367 ? -19.250 1.464 29.778 1.00 93.25 367 TYR A C 1
ATOM 2964 O O . TYR A 1 367 ? -18.301 1.009 30.421 1.00 93.25 367 TYR A O 1
ATOM 2972 N N . GLU A 1 368 ? -19.891 2.571 30.170 1.00 91.00 368 GLU A N 1
ATOM 2973 C CA . GLU A 1 368 ? -19.501 3.323 31.371 1.00 91.00 368 GLU A CA 1
ATOM 2974 C C . GLU A 1 368 ? -19.720 2.523 32.663 1.00 91.00 368 GLU A C 1
ATOM 2976 O O . GLU A 1 368 ? -18.919 2.601 33.601 1.00 91.00 368 GLU A O 1
ATOM 2981 N N . ASP A 1 369 ? -20.798 1.738 32.720 1.00 91.62 369 ASP A N 1
ATOM 2982 C CA . ASP A 1 369 ? -21.109 0.877 33.861 1.00 91.62 369 ASP A CA 1
ATOM 2983 C C . ASP A 1 369 ? -20.006 -0.171 34.027 1.00 91.62 369 ASP A C 1
ATOM 2985 O O . ASP A 1 369 ? -19.409 -0.287 35.100 1.00 91.62 369 ASP A O 1
ATOM 2989 N N . TRP A 1 370 ? -19.659 -0.857 32.937 1.00 93.31 370 TRP A N 1
ATOM 2990 C CA . TRP A 1 370 ? -18.570 -1.826 32.911 1.00 93.31 370 TRP A CA 1
ATOM 2991 C C . TRP A 1 370 ? -17.216 -1.207 33.238 1.00 93.31 370 TRP A C 1
ATOM 2993 O O . TRP A 1 370 ? -16.460 -1.795 34.005 1.00 93.31 370 TRP A O 1
ATOM 3003 N N . GLY A 1 371 ? -16.920 -0.003 32.747 1.00 91.31 371 GLY A N 1
ATOM 3004 C CA . GLY A 1 371 ? -15.680 0.698 33.085 1.00 91.31 371 GLY A CA 1
ATOM 3005 C C . GLY A 1 371 ? -15.521 0.911 34.594 1.00 91.31 371 GLY A C 1
ATOM 3006 O O . GLY A 1 371 ? -14.431 0.724 35.142 1.00 91.31 371 GLY A O 1
ATOM 3007 N N . ASN A 1 372 ? -16.615 1.232 35.291 1.00 88.19 372 ASN A N 1
ATOM 3008 C CA . ASN A 1 372 ? -16.623 1.357 36.748 1.00 88.19 372 ASN A CA 1
ATOM 3009 C C . ASN A 1 372 ? -16.472 0.002 37.452 1.00 88.19 372 ASN A C 1
ATOM 3011 O O . ASN A 1 372 ? -15.655 -0.111 38.366 1.00 88.19 372 ASN A O 1
ATOM 3015 N N . ILE A 1 373 ? -17.208 -1.020 37.007 1.00 91.00 373 ILE A N 1
ATOM 3016 C CA . ILE A 1 373 ? -17.166 -2.381 37.563 1.00 91.00 373 ILE A CA 1
ATOM 3017 C C . ILE A 1 373 ? -15.752 -2.971 37.433 1.00 91.00 373 ILE A C 1
ATOM 3019 O O . ILE A 1 373 ? -15.118 -3.341 38.422 1.00 91.00 373 ILE A O 1
ATOM 3023 N N . LEU A 1 374 ? -15.201 -2.991 36.217 1.00 91.38 374 LEU A N 1
ATOM 3024 C CA . LEU A 1 374 ? -13.900 -3.592 35.914 1.00 91.38 374 LEU A CA 1
ATOM 3025 C C . LEU A 1 374 ? -12.752 -2.897 36.657 1.00 91.38 374 LEU A C 1
ATOM 3027 O O . LEU A 1 374 ? -11.806 -3.554 37.097 1.00 91.38 374 LEU A O 1
ATOM 3031 N N . LYS A 1 375 ? -12.848 -1.580 36.884 1.00 88.81 375 LYS A N 1
ATOM 3032 C CA . LYS A 1 375 ? -11.854 -0.822 37.661 1.00 88.81 375 LYS A CA 1
ATOM 3033 C C . LYS A 1 375 ? -11.670 -1.369 39.081 1.00 88.81 375 LYS A C 1
ATOM 3035 O O . LYS A 1 375 ? -10.554 -1.302 39.596 1.00 88.81 375 LYS A O 1
ATOM 3040 N N . HIS A 1 376 ? -12.725 -1.905 39.697 1.00 85.50 376 HIS A N 1
ATOM 3041 C CA . HIS A 1 376 ? -12.693 -2.467 41.052 1.00 85.50 376 HIS A CA 1
ATOM 3042 C C . HIS A 1 376 ? -12.321 -3.956 41.102 1.00 85.50 376 HIS A C 1
ATOM 3044 O O . HIS A 1 376 ? -12.022 -4.468 42.181 1.00 85.50 376 HIS A O 1
ATOM 3050 N N . HIS A 1 377 ? -12.286 -4.635 39.953 1.00 86.31 377 HIS A N 1
ATOM 3051 C CA . HIS A 1 377 ? -12.129 -6.090 39.854 1.00 86.31 377 HIS A CA 1
ATOM 3052 C C . HIS A 1 377 ? -11.030 -6.514 38.870 1.00 86.31 377 HIS A C 1
ATOM 3054 O O . HIS A 1 377 ? -11.115 -7.577 38.257 1.00 86.31 377 HIS A O 1
ATOM 3060 N N . LYS A 1 378 ? -9.968 -5.709 38.738 1.00 81.44 378 LYS A N 1
ATOM 3061 C CA . LYS A 1 378 ? -8.839 -5.992 37.830 1.00 81.44 378 LYS A CA 1
ATOM 3062 C C . LYS A 1 378 ? -8.169 -7.344 38.089 1.00 81.44 378 LYS A C 1
ATOM 3064 O O . LYS A 1 378 ? -7.794 -8.021 37.141 1.00 81.44 378 LYS A O 1
ATOM 3069 N N . ASP A 1 379 ? -8.079 -7.761 39.352 1.00 80.56 379 ASP A N 1
ATOM 3070 C CA . ASP A 1 379 ? -7.502 -9.059 39.737 1.00 80.56 379 ASP A CA 1
ATOM 3071 C C . ASP A 1 379 ? -8.367 -10.246 39.278 1.00 80.56 379 ASP A C 1
ATOM 3073 O O . ASP A 1 379 ? -7.908 -11.387 39.253 1.00 80.56 379 ASP A O 1
ATOM 3077 N N . LYS A 1 380 ? -9.642 -9.989 38.949 1.00 83.12 380 LYS A N 1
ATOM 3078 C CA . LYS A 1 380 ? -10.621 -11.014 38.590 1.00 83.12 380 LYS A CA 1
ATOM 3079 C C . LYS A 1 380 ? -10.775 -11.184 37.084 1.00 83.12 380 LYS A C 1
ATOM 3081 O O . LYS A 1 380 ? -10.868 -12.318 36.615 1.00 83.12 380 LYS A O 1
ATOM 3086 N N . TRP A 1 381 ? -10.816 -10.078 36.346 1.00 87.19 381 TRP A N 1
ATOM 3087 C CA . TRP A 1 381 ? -11.039 -10.072 34.902 1.00 87.19 381 TRP A CA 1
ATOM 3088 C C . TRP A 1 381 ? -9.900 -9.354 34.183 1.00 87.19 381 TRP A C 1
ATOM 3090 O O . TRP A 1 381 ? -9.772 -8.134 34.261 1.00 87.19 381 TRP A O 1
ATOM 3100 N N . ASN A 1 382 ? -9.101 -10.112 33.430 1.00 86.50 382 ASN A N 1
ATOM 3101 C CA . ASN A 1 382 ? -8.061 -9.561 32.564 1.00 86.50 382 ASN A CA 1
ATOM 3102 C C . ASN A 1 382 ? -8.592 -9.363 31.136 1.00 86.50 382 ASN A C 1
ATOM 3104 O O . ASN A 1 382 ? -8.260 -10.118 30.227 1.00 86.50 382 ASN A O 1
ATOM 3108 N N . VAL A 1 383 ? -9.465 -8.373 30.976 1.00 92.88 383 VAL A N 1
ATOM 3109 C CA . VAL A 1 383 ? -10.197 -8.093 29.721 1.00 92.88 383 VAL A CA 1
ATOM 3110 C C . VAL A 1 383 ? -9.762 -6.785 29.062 1.00 92.88 383 VAL A C 1
ATOM 3112 O O . VAL A 1 383 ? -10.307 -6.373 28.040 1.00 92.88 383 VAL A O 1
ATOM 3115 N N . ASN A 1 384 ? -8.789 -6.111 29.676 1.00 93.31 384 ASN A N 1
ATOM 3116 C CA . ASN A 1 384 ? -8.266 -4.834 29.223 1.00 93.31 384 ASN A CA 1
ATOM 3117 C C . ASN A 1 384 ? -7.690 -4.963 27.811 1.00 93.31 384 ASN A C 1
ATOM 3119 O O . ASN A 1 384 ? -6.849 -5.820 27.541 1.00 93.31 384 ASN A O 1
ATOM 3123 N N . PHE A 1 385 ? -8.124 -4.071 26.931 1.00 94.81 385 PHE A N 1
ATOM 3124 C CA . PHE A 1 385 ? -7.684 -4.004 25.552 1.00 94.81 385 PHE A CA 1
ATOM 3125 C C . PHE A 1 385 ? -7.065 -2.631 25.291 1.00 94.81 385 PHE A C 1
ATOM 3127 O O . PHE A 1 385 ? -7.757 -1.613 25.306 1.00 94.81 385 PHE A O 1
ATOM 3134 N N . GLU A 1 386 ? -5.751 -2.601 25.087 1.00 94.69 386 GLU A N 1
ATOM 3135 C CA . GLU A 1 386 ? -4.970 -1.385 24.854 1.00 94.69 386 GLU A CA 1
ATOM 3136 C C . GLU A 1 386 ? -4.711 -1.169 23.356 1.00 94.69 386 GLU A C 1
ATOM 3138 O O . GLU A 1 386 ? -4.894 -2.063 22.521 1.00 94.69 386 GLU A O 1
ATOM 3143 N N . ILE A 1 387 ? -4.270 0.035 22.987 1.00 95.19 387 ILE A N 1
ATOM 3144 C CA . ILE A 1 387 ? -4.022 0.395 21.585 1.00 95.19 387 ILE A CA 1
ATOM 3145 C C . ILE A 1 387 ? -2.901 -0.456 20.965 1.00 95.19 387 ILE A C 1
ATOM 3147 O O . ILE A 1 387 ? -2.976 -0.828 19.794 1.00 95.19 387 ILE A O 1
ATOM 3151 N N . GLU A 1 388 ? -1.907 -0.857 21.759 1.00 96.06 388 GLU A N 1
ATOM 3152 C CA . GLU A 1 388 ? -0.835 -1.766 21.356 1.00 96.06 388 GLU A CA 1
ATOM 3153 C C . GLU A 1 388 ? -1.359 -3.164 20.979 1.00 96.06 388 GLU A C 1
ATOM 3155 O O . GLU A 1 388 ? -0.827 -3.788 20.057 1.00 96.06 388 GLU A O 1
ATOM 3160 N N . ASN A 1 389 ? -2.423 -3.659 21.632 1.00 96.44 389 ASN A N 1
ATOM 3161 C CA . ASN A 1 389 ? -3.060 -4.920 21.238 1.00 96.44 389 ASN A CA 1
ATOM 3162 C C . ASN A 1 389 ? -3.652 -4.807 19.832 1.00 96.44 389 ASN A C 1
ATOM 3164 O O . ASN A 1 389 ? -3.468 -5.705 19.011 1.00 96.44 389 ASN A O 1
ATOM 3168 N N . LEU A 1 390 ? -4.327 -3.692 19.543 1.00 97.00 390 LEU A N 1
ATOM 3169 C CA . LEU A 1 390 ? -4.919 -3.462 18.233 1.00 97.00 390 LEU A CA 1
ATOM 3170 C C . LEU A 1 390 ? -3.860 -3.340 17.135 1.00 97.00 390 LEU A C 1
ATOM 3172 O O . LEU A 1 390 ? -4.014 -3.948 16.078 1.00 97.00 390 LEU A O 1
ATOM 3176 N N . VAL A 1 391 ? -2.775 -2.606 17.397 1.00 97.75 391 VAL A N 1
ATOM 3177 C CA . VAL A 1 391 ? -1.646 -2.467 16.464 1.00 97.75 391 VAL A CA 1
ATOM 3178 C C . VAL A 1 391 ? -1.097 -3.836 16.064 1.00 97.75 391 VAL A C 1
ATOM 3180 O O . VAL A 1 391 ? -0.960 -4.100 14.872 1.00 97.75 391 VAL A O 1
ATOM 3183 N N . ARG A 1 392 ? -0.871 -4.739 17.030 1.00 97.94 392 ARG A N 1
ATOM 3184 C CA . ARG A 1 392 ? -0.393 -6.108 16.755 1.00 97.94 392 ARG A CA 1
ATOM 3185 C C . ARG A 1 392 ? -1.370 -6.914 15.900 1.00 97.94 392 ARG A C 1
ATOM 3187 O O . ARG A 1 392 ? -0.949 -7.686 15.045 1.00 97.94 392 ARG A O 1
ATOM 3194 N N . ILE A 1 393 ? -2.674 -6.742 16.116 1.00 97.25 393 ILE A N 1
ATOM 3195 C CA . ILE A 1 393 ? -3.696 -7.441 15.328 1.00 97.25 393 ILE A CA 1
ATOM 3196 C C . ILE A 1 393 ? -3.726 -6.917 13.892 1.00 97.25 393 ILE A C 1
ATOM 3198 O O . ILE A 1 393 ? -3.764 -7.723 12.965 1.00 97.25 393 ILE A O 1
ATOM 3202 N N . VAL A 1 394 ? -3.663 -5.599 13.689 1.00 97.44 394 VAL A N 1
ATOM 3203 C CA . VAL A 1 394 ? -3.569 -5.015 12.341 1.00 97.44 394 VAL A CA 1
ATOM 3204 C C . VAL A 1 394 ? -2.284 -5.476 11.652 1.00 97.44 394 VAL A C 1
ATOM 3206 O O . VAL A 1 394 ? -2.339 -5.915 10.511 1.00 97.44 394 VAL A O 1
ATOM 3209 N N . GLU A 1 395 ? -1.149 -5.457 12.351 1.00 97.38 395 GLU A N 1
ATOM 3210 C CA . GLU A 1 395 ? 0.145 -5.911 11.822 1.00 97.38 395 GLU A CA 1
ATOM 3211 C C . GLU A 1 395 ? 0.161 -7.400 11.448 1.00 97.38 395 GLU A C 1
ATOM 3213 O O . GLU A 1 395 ? 0.858 -7.794 10.515 1.00 97.38 395 GLU A O 1
ATOM 3218 N N . SER A 1 396 ? -0.629 -8.231 12.138 1.00 97.38 396 SER A N 1
ATOM 3219 C CA . SER A 1 396 ? -0.770 -9.654 11.802 1.00 97.38 396 SER A CA 1
ATOM 3220 C C . SER A 1 396 ? -1.445 -9.907 10.449 1.00 97.38 396 SER A C 1
ATOM 3222 O O . SER A 1 396 ? -1.407 -11.031 9.951 1.00 97.38 396 SER A O 1
ATOM 3224 N N . LYS A 1 397 ? -2.070 -8.884 9.852 1.00 97.56 397 LYS A N 1
ATOM 3225 C CA . LYS A 1 397 ? -2.699 -8.963 8.532 1.00 97.56 397 LYS A CA 1
ATOM 3226 C C . LYS A 1 397 ? -1.704 -8.611 7.435 1.00 97.56 397 LYS A C 1
ATOM 3228 O O . LYS A 1 397 ? -0.842 -7.749 7.606 1.00 97.56 397 LYS A O 1
ATOM 3233 N N . ASN A 1 398 ? -1.839 -9.230 6.261 1.00 95.12 398 ASN A N 1
ATOM 3234 C CA . ASN A 1 398 ? -1.015 -8.827 5.115 1.00 95.12 398 ASN A CA 1
ATOM 3235 C C . ASN A 1 398 ? -1.597 -7.613 4.393 1.00 95.12 398 ASN A C 1
ATOM 3237 O O . ASN A 1 398 ? -0.849 -6.766 3.900 1.00 95.12 398 ASN A O 1
ATOM 3241 N N . SER A 1 399 ? -2.922 -7.528 4.327 1.00 96.94 399 SER A N 1
ATOM 3242 C CA . SER A 1 399 ? -3.658 -6.498 3.602 1.00 96.94 399 SER A CA 1
ATOM 3243 C C . SER A 1 399 ? -4.796 -5.932 4.444 1.00 96.94 399 SER A C 1
ATOM 3245 O O . SER A 1 399 ? -5.349 -6.615 5.304 1.00 96.94 399 SER A O 1
ATOM 3247 N N . ILE A 1 400 ? -5.184 -4.686 4.155 1.00 96.44 400 ILE A N 1
ATOM 3248 C CA . ILE A 1 400 ? -6.389 -4.083 4.741 1.00 96.44 400 ILE A CA 1
ATOM 3249 C C . ILE A 1 400 ? -7.683 -4.802 4.330 1.00 96.44 400 ILE A C 1
ATOM 3251 O O . ILE A 1 400 ? -8.705 -4.604 4.979 1.00 96.44 400 ILE A O 1
ATOM 3255 N N . ASP A 1 401 ? -7.645 -5.633 3.284 1.00 95.94 401 ASP A N 1
ATOM 3256 C CA . ASP A 1 401 ? -8.781 -6.452 2.845 1.00 95.94 401 ASP A CA 1
ATOM 3257 C C . ASP A 1 401 ? -9.076 -7.623 3.794 1.00 95.94 401 ASP A C 1
ATOM 3259 O O . ASP A 1 401 ? -10.172 -8.171 3.780 1.00 95.94 401 ASP A O 1
ATOM 3263 N N . GLU A 1 402 ? -8.126 -7.984 4.659 1.00 97.12 402 GLU A N 1
ATOM 3264 C CA . GLU A 1 402 ? -8.312 -9.008 5.696 1.00 97.12 402 GLU A CA 1
ATOM 3265 C C . GLU A 1 402 ? -8.915 -8.441 6.993 1.00 97.12 402 GLU A C 1
ATOM 3267 O O . GLU A 1 402 ? -9.125 -9.181 7.961 1.00 97.12 402 GLU A O 1
ATOM 3272 N N . LEU A 1 403 ? -9.143 -7.124 7.060 1.00 96.19 403 LEU A N 1
ATOM 3273 C CA . LEU A 1 403 ? -9.778 -6.492 8.213 1.00 96.19 403 LEU A CA 1
ATOM 3274 C C . LEU A 1 403 ? -11.295 -6.739 8.141 1.00 96.19 403 LEU A C 1
ATOM 3276 O O . LEU A 1 403 ? -11.885 -6.533 7.080 1.00 96.19 403 LEU A O 1
ATOM 3280 N N . PRO A 1 404 ? -11.955 -7.133 9.247 1.00 95.12 404 PRO A N 1
ATOM 3281 C CA . PRO A 1 404 ? -13.385 -7.447 9.275 1.00 95.12 404 PRO A CA 1
ATOM 3282 C C . PRO A 1 404 ? -14.247 -6.168 9.283 1.00 95.12 404 PRO A C 1
ATOM 3284 O O . PRO A 1 404 ? -15.036 -5.937 10.193 1.00 95.12 404 PRO A O 1
ATOM 3287 N N . LEU A 1 405 ? -14.055 -5.292 8.294 1.00 95.06 405 LEU A N 1
ATOM 3288 C CA . LEU A 1 405 ? -14.612 -3.942 8.247 1.00 95.06 405 LEU A CA 1
ATOM 3289 C C . LEU A 1 405 ? -15.264 -3.670 6.890 1.00 95.06 405 LEU A C 1
ATOM 3291 O O . LEU A 1 405 ? -14.692 -3.968 5.846 1.00 95.06 405 LEU A O 1
ATOM 3295 N N . SER A 1 406 ? -16.422 -3.007 6.892 1.00 92.19 406 SER A N 1
ATOM 3296 C CA . SER A 1 406 ? -17.094 -2.580 5.654 1.00 92.19 406 SER A CA 1
ATOM 3297 C C . SER A 1 406 ? -16.365 -1.442 4.929 1.00 92.19 406 SER A C 1
ATOM 3299 O O . SER A 1 406 ? -16.484 -1.284 3.718 1.00 92.19 406 SER A O 1
ATOM 3301 N N . SER A 1 407 ? -15.629 -0.606 5.664 1.00 95.56 407 SER A N 1
ATOM 3302 C CA . SER A 1 407 ? -14.920 0.567 5.136 1.00 95.56 407 SER A CA 1
ATOM 3303 C C . SER A 1 407 ? -13.517 0.664 5.744 1.00 95.56 407 SER A C 1
ATOM 3305 O O . SER A 1 407 ? -13.257 1.556 6.558 1.00 95.56 407 SER A O 1
ATOM 3307 N N . PRO A 1 408 ? -12.593 -0.243 5.366 1.00 96.69 408 PRO A N 1
ATOM 3308 C CA . PRO A 1 408 ? -11.295 -0.371 6.024 1.00 96.69 408 PRO A CA 1
ATOM 3309 C C . PRO A 1 408 ? -10.455 0.906 5.924 1.00 96.69 408 PRO A C 1
ATOM 3311 O O . PRO A 1 408 ? -9.857 1.311 6.908 1.00 96.69 408 PRO A O 1
ATOM 3314 N N . LEU A 1 409 ? -10.450 1.609 4.787 1.00 96.69 409 LEU A N 1
ATOM 3315 C CA . LEU A 1 409 ? -9.652 2.833 4.607 1.00 96.69 409 LEU A CA 1
ATOM 3316 C C . LEU A 1 409 ? -10.116 3.999 5.488 1.00 96.69 409 LEU A C 1
ATOM 3318 O O . LEU A 1 409 ? -9.288 4.723 6.043 1.00 96.69 409 LEU A O 1
ATOM 3322 N N . LYS A 1 410 ? -11.434 4.165 5.652 1.00 96.25 410 LYS A N 1
ATOM 3323 C CA . LYS A 1 410 ? -11.997 5.149 6.585 1.00 96.25 410 LYS A CA 1
ATOM 3324 C C . LYS A 1 410 ? -11.566 4.818 8.014 1.00 96.25 410 LYS A C 1
ATOM 3326 O O . LYS A 1 410 ? -11.006 5.674 8.689 1.00 96.25 410 LYS A O 1
ATOM 3331 N N . TRP A 1 411 ? -11.729 3.559 8.416 1.00 97.25 411 TRP A N 1
ATOM 3332 C CA . TRP A 1 411 ? -11.308 3.086 9.733 1.00 97.25 411 TRP A CA 1
ATOM 3333 C C . TRP A 1 411 ? -9.797 3.249 9.961 1.00 97.25 411 TRP A C 1
ATOM 3335 O O . TRP A 1 411 ? -9.394 3.671 11.036 1.00 97.25 411 TRP A O 1
ATOM 3345 N N . MET A 1 412 ? -8.949 3.011 8.951 1.00 97.12 412 MET A N 1
ATOM 3346 C CA . MET A 1 412 ? -7.499 3.243 9.053 1.00 97.12 412 MET A CA 1
ATOM 3347 C C . MET A 1 412 ? -7.170 4.722 9.308 1.00 97.12 412 MET A C 1
ATOM 3349 O O . MET A 1 412 ? -6.278 5.024 10.097 1.00 97.12 412 MET A O 1
ATOM 3353 N N . ASN A 1 413 ? -7.894 5.659 8.685 1.00 96.44 413 ASN A N 1
ATOM 3354 C CA . ASN A 1 413 ? -7.732 7.086 8.983 1.00 96.44 413 ASN A CA 1
ATOM 3355 C C . ASN A 1 413 ? -8.145 7.418 10.426 1.00 96.44 413 ASN A C 1
ATOM 3357 O O . ASN A 1 413 ? -7.439 8.172 11.103 1.00 96.44 413 ASN A O 1
ATOM 3361 N N . ASP A 1 414 ? -9.249 6.844 10.909 1.00 95.44 414 ASP A N 1
ATOM 3362 C CA . ASP A 1 414 ? -9.701 7.007 12.297 1.00 95.44 414 ASP A CA 1
ATOM 3363 C C . ASP A 1 414 ? -8.690 6.384 13.279 1.00 95.44 414 ASP A C 1
ATOM 3365 O O . ASP A 1 414 ? -8.402 6.952 14.334 1.00 95.44 414 ASP A O 1
ATOM 3369 N N . PHE A 1 415 ? -8.054 5.277 12.892 1.00 96.19 415 PHE A N 1
ATOM 3370 C CA . PHE A 1 415 ? -6.998 4.603 13.645 1.00 96.19 415 PHE A CA 1
ATOM 3371 C C . PHE A 1 415 ? -5.749 5.458 13.793 1.00 96.19 415 PHE A C 1
ATOM 3373 O O . PHE A 1 415 ? -5.292 5.672 14.915 1.00 96.19 415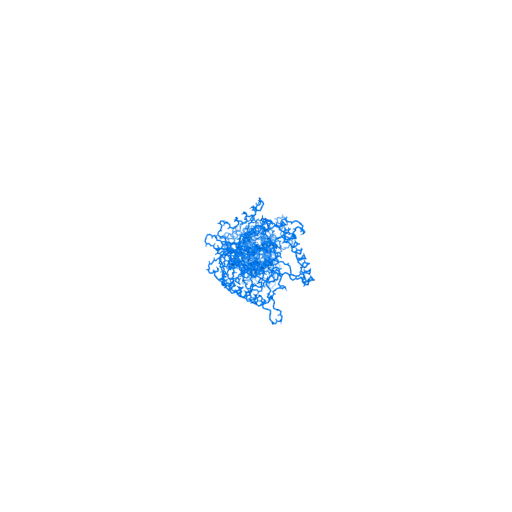 PHE A O 1
ATOM 3380 N N . TYR A 1 416 ? -5.238 6.034 12.708 1.00 94.81 416 TYR A N 1
ATOM 3381 C CA . TYR A 1 416 ? -4.094 6.943 12.797 1.00 94.81 416 TYR A CA 1
ATOM 3382 C C . TYR A 1 416 ? -4.426 8.232 13.549 1.00 94.81 416 TYR A C 1
ATOM 3384 O O . TYR A 1 416 ? -3.605 8.704 14.332 1.00 94.81 416 TYR A O 1
ATOM 3392 N N . THR A 1 417 ? -5.641 8.762 13.383 1.00 93.75 417 THR A N 1
ATOM 3393 C CA . THR A 1 417 ? -6.120 9.917 14.160 1.00 93.75 417 THR A CA 1
ATOM 3394 C C . THR A 1 417 ? -6.160 9.590 15.655 1.00 93.75 417 THR A C 1
ATOM 3396 O O . THR A 1 417 ? -5.741 10.394 16.483 1.00 93.75 417 THR A O 1
ATOM 3399 N N . THR A 1 418 ? -6.598 8.381 16.012 1.00 94.12 418 THR A N 1
ATOM 3400 C CA . THR A 1 418 ? -6.608 7.905 17.401 1.00 94.12 418 THR A CA 1
ATOM 3401 C C . THR A 1 418 ? -5.188 7.762 17.949 1.00 94.12 418 THR A C 1
ATOM 3403 O O . THR A 1 418 ? -4.922 8.222 19.058 1.00 94.12 418 THR A O 1
ATOM 3406 N N . LEU A 1 419 ? -4.250 7.196 17.177 1.00 93.31 419 LEU A N 1
ATOM 3407 C CA . LEU A 1 419 ? -2.834 7.121 17.565 1.00 93.31 419 LEU A CA 1
ATOM 3408 C C . LEU A 1 419 ? -2.237 8.510 17.828 1.00 93.31 419 LEU A C 1
ATOM 3410 O O . LEU A 1 419 ? -1.488 8.673 18.791 1.00 93.31 419 LEU A O 1
ATOM 3414 N N . ASP A 1 420 ? -2.583 9.501 17.007 1.00 91.56 420 ASP A N 1
ATOM 3415 C CA . ASP A 1 420 ? -2.154 10.891 17.180 1.00 91.56 420 ASP A CA 1
ATOM 3416 C C . ASP A 1 420 ? -2.729 11.519 18.456 1.00 91.56 420 ASP A C 1
ATOM 3418 O O . ASP A 1 420 ? -1.978 11.968 19.324 1.00 91.56 420 ASP A O 1
ATOM 3422 N N . MET A 1 421 ? -4.048 11.424 18.657 1.00 91.19 421 MET A N 1
ATOM 3423 C CA . MET A 1 421 ? -4.721 11.917 19.867 1.00 91.19 421 MET A CA 1
ATOM 3424 C C . MET A 1 421 ? -4.212 11.256 21.159 1.00 91.19 421 MET A C 1
ATOM 3426 O O . MET A 1 421 ? -4.282 11.859 22.231 1.00 91.19 421 MET A O 1
ATOM 3430 N N . MET A 1 422 ? -3.719 10.017 21.080 1.00 92.06 422 MET A N 1
ATOM 3431 C CA . MET A 1 422 ? -3.119 9.289 22.203 1.00 92.06 422 MET A CA 1
ATOM 3432 C C . MET A 1 422 ? -1.619 9.550 22.391 1.00 92.06 422 MET A C 1
ATOM 3434 O O . MET A 1 422 ? -1.035 9.003 23.325 1.00 92.06 422 MET A O 1
ATOM 3438 N N . GLN A 1 423 ? -0.984 10.354 21.529 1.00 91.81 423 GLN A N 1
ATOM 3439 C CA . GLN A 1 423 ? 0.470 10.578 21.505 1.00 91.81 423 GLN A CA 1
ATOM 3440 C C . GLN A 1 423 ? 1.273 9.276 21.302 1.00 91.81 423 GLN A C 1
ATOM 3442 O O . GLN A 1 423 ? 2.341 9.066 21.877 1.00 91.81 423 GLN A O 1
ATOM 3447 N N . LYS A 1 424 ? 0.744 8.370 20.472 1.00 92.69 424 LYS A N 1
ATOM 3448 C CA . LYS A 1 424 ? 1.295 7.036 20.173 1.00 92.69 424 LYS A CA 1
ATOM 3449 C C . LYS A 1 424 ? 1.679 6.869 18.698 1.00 92.69 424 LYS A C 1
ATOM 3451 O O . LYS A 1 424 ? 1.845 5.747 18.226 1.00 92.69 424 LYS A O 1
ATOM 3456 N N . THR A 1 425 ? 1.891 7.967 17.970 1.00 91.50 425 THR A N 1
ATOM 3457 C CA . THR A 1 425 ? 2.286 7.967 16.545 1.00 91.50 425 THR A CA 1
ATOM 3458 C C . THR A 1 425 ? 3.563 7.174 16.257 1.00 91.50 425 THR A C 1
ATOM 3460 O O . THR A 1 425 ? 3.706 6.633 15.161 1.00 91.50 425 THR A O 1
ATOM 3463 N N . ARG A 1 426 ? 4.458 7.008 17.247 1.00 94.00 426 ARG A N 1
ATOM 3464 C CA . ARG A 1 426 ? 5.643 6.133 17.146 1.00 94.00 426 ARG A CA 1
ATOM 3465 C C . ARG A 1 426 ? 5.305 4.707 16.693 1.00 94.00 426 ARG A C 1
ATOM 3467 O O . ARG A 1 426 ? 6.074 4.122 15.938 1.00 94.00 426 ARG A O 1
ATOM 3474 N N . LEU A 1 427 ? 4.130 4.186 17.065 1.00 95.00 427 LEU A N 1
ATOM 3475 C CA . LEU A 1 427 ? 3.697 2.830 16.712 1.00 95.00 427 LEU A CA 1
ATOM 3476 C C . LEU A 1 427 ? 3.551 2.655 15.192 1.00 95.00 427 LEU A C 1
ATOM 3478 O O . LEU A 1 427 ? 3.761 1.563 14.678 1.00 95.00 427 LEU A O 1
ATOM 3482 N N . MET A 1 428 ? 3.273 3.729 14.445 1.00 92.44 428 MET A N 1
ATOM 3483 C CA . MET A 1 428 ? 3.261 3.680 12.977 1.00 92.44 428 MET A CA 1
ATOM 3484 C C . MET A 1 428 ? 4.650 3.437 12.381 1.00 92.44 428 MET A C 1
ATOM 3486 O O . MET A 1 428 ? 4.757 2.869 11.298 1.00 92.44 428 MET A O 1
ATOM 3490 N N . LYS A 1 429 ? 5.709 3.885 13.065 1.00 92.00 429 LYS A N 1
ATOM 3491 C CA . LYS A 1 429 ? 7.100 3.691 12.637 1.00 92.00 429 LYS A CA 1
ATOM 3492 C C . LYS A 1 429 ? 7.628 2.314 13.024 1.00 92.00 429 LYS A C 1
ATOM 3494 O O . LYS A 1 429 ? 8.424 1.745 12.285 1.00 92.00 429 LYS A O 1
ATOM 3499 N N . GLU A 1 430 ? 7.175 1.806 14.165 1.00 95.12 430 GLU A N 1
ATOM 3500 C CA . GLU A 1 430 ? 7.614 0.536 14.752 1.00 95.12 430 GLU A CA 1
ATOM 3501 C C . GLU A 1 430 ? 6.928 -0.686 14.114 1.00 95.12 430 GLU A C 1
ATOM 3503 O O . GLU A 1 430 ? 7.514 -1.765 14.117 1.00 95.12 430 GLU A O 1
ATOM 3508 N N . HIS A 1 431 ? 5.735 -0.520 13.524 1.00 96.25 431 HIS A N 1
ATOM 3509 C CA . HIS A 1 431 ? 4.907 -1.633 13.045 1.00 96.25 431 HIS A CA 1
ATOM 3510 C C . HIS A 1 431 ? 4.525 -1.554 11.558 1.00 96.25 431 HIS A C 1
ATOM 3512 O O . HIS A 1 431 ? 4.385 -0.481 10.961 1.00 96.25 431 HIS A O 1
ATOM 3518 N N . LYS A 1 432 ? 4.294 -2.719 10.942 1.00 96.69 432 LYS A N 1
ATOM 3519 C CA . LYS A 1 432 ? 3.844 -2.875 9.546 1.00 96.69 432 LYS A CA 1
ATOM 3520 C C . LYS A 1 432 ? 2.323 -2.695 9.434 1.00 96.69 432 LYS A C 1
ATOM 3522 O O . LYS A 1 432 ? 1.588 -3.645 9.187 1.00 96.69 432 LYS A O 1
ATOM 3527 N N . ILE A 1 433 ? 1.848 -1.463 9.608 1.00 96.88 433 ILE A N 1
ATOM 3528 C CA . ILE A 1 433 ? 0.408 -1.142 9.664 1.00 96.88 433 ILE A CA 1
ATOM 3529 C C . ILE A 1 433 ? -0.043 -0.098 8.637 1.00 96.88 433 ILE A C 1
ATOM 3531 O O . ILE A 1 433 ? -1.156 0.411 8.749 1.00 96.88 433 ILE A O 1
ATOM 3535 N N . ILE A 1 434 ? 0.792 0.256 7.652 1.00 95.94 434 ILE A N 1
ATOM 3536 C CA . ILE A 1 434 ? 0.504 1.342 6.700 1.00 95.94 434 ILE A CA 1
ATOM 3537 C C . ILE A 1 434 ? 0.164 0.781 5.318 1.00 95.94 434 ILE A C 1
ATOM 3539 O O . ILE A 1 434 ? 1.025 0.147 4.711 1.00 95.94 434 ILE A O 1
ATOM 3543 N N . PRO A 1 435 ? -1.050 0.985 4.779 1.00 97.19 435 PRO A N 1
ATOM 3544 C CA . PRO A 1 435 ? -1.420 0.408 3.498 1.00 97.19 435 PRO A CA 1
ATOM 3545 C C . PRO A 1 435 ? -0.808 1.181 2.331 1.00 97.19 435 PRO A C 1
ATOM 3547 O O . PRO A 1 435 ? -0.892 2.410 2.248 1.00 97.19 435 PRO A O 1
ATOM 3550 N N . ASN A 1 436 ? -0.246 0.439 1.384 1.00 97.19 436 ASN A N 1
ATOM 3551 C CA . ASN A 1 436 ? 0.164 0.972 0.091 1.00 97.19 436 ASN A CA 1
ATOM 3552 C C . ASN A 1 436 ? -1.013 1.040 -0.909 1.00 97.19 436 ASN A C 1
ATOM 3554 O O . ASN A 1 436 ? -2.131 0.621 -0.608 1.00 97.19 436 ASN A O 1
ATOM 3558 N N . GLN A 1 437 ? -0.775 1.518 -2.135 1.00 96.19 437 GLN A N 1
ATOM 3559 C CA . GLN A 1 437 ? -1.798 1.575 -3.197 1.00 96.19 437 GLN A CA 1
ATOM 3560 C C . GLN A 1 437 ? -2.249 0.193 -3.697 1.00 96.19 437 GLN A C 1
ATOM 3562 O O . GLN A 1 437 ? -3.278 0.090 -4.357 1.00 96.19 437 GLN A O 1
ATOM 3567 N N . ARG A 1 438 ? -1.525 -0.878 -3.346 1.00 96.19 438 ARG A N 1
ATOM 3568 C CA . ARG A 1 438 ? -1.947 -2.279 -3.523 1.00 96.19 438 ARG A CA 1
ATOM 3569 C C . ARG A 1 438 ? -2.748 -2.817 -2.334 1.00 96.19 438 ARG A C 1
ATOM 3571 O O . ARG A 1 438 ? -3.012 -4.011 -2.294 1.00 96.19 438 ARG A O 1
ATOM 3578 N N . ARG A 1 439 ? -3.109 -1.966 -1.364 1.00 97.12 439 ARG A N 1
ATOM 3579 C CA . ARG A 1 439 ? -3.843 -2.328 -0.137 1.00 97.12 439 ARG A CA 1
ATOM 3580 C C . ARG A 1 439 ? -3.075 -3.296 0.775 1.00 97.12 439 ARG A C 1
ATOM 3582 O O . ARG A 1 439 ? -3.641 -3.854 1.710 1.00 97.12 439 ARG A O 1
ATOM 3589 N N . VAL A 1 440 ? -1.779 -3.482 0.543 1.00 98.00 440 VAL A N 1
ATOM 3590 C CA . VAL A 1 440 ? -0.884 -4.305 1.366 1.00 98.00 440 VAL A CA 1
ATOM 3591 C C . VAL A 1 440 ? -0.301 -3.436 2.472 1.00 98.00 440 VAL A C 1
ATOM 3593 O O . VAL A 1 440 ? 0.169 -2.328 2.212 1.00 98.00 440 VAL A O 1
ATOM 3596 N N . LEU A 1 441 ? -0.310 -3.945 3.700 1.00 97.56 441 LEU A N 1
ATOM 3597 C CA . LEU A 1 441 ? 0.277 -3.271 4.850 1.00 97.56 441 LEU A CA 1
ATOM 3598 C C . LEU A 1 441 ? 1.808 -3.284 4.737 1.00 97.56 441 LEU A C 1
ATOM 3600 O O . LEU A 1 441 ? 2.420 -4.278 4.341 1.00 97.56 441 LEU A O 1
ATOM 3604 N N . LYS A 1 442 ? 2.449 -2.161 5.043 1.00 96.88 442 LYS A N 1
ATOM 3605 C CA . LYS A 1 442 ? 3.891 -1.927 4.935 1.00 96.88 442 LYS A CA 1
ATOM 3606 C C . LYS A 1 442 ? 4.395 -1.195 6.176 1.00 96.88 442 LYS A C 1
ATOM 3608 O O . LYS A 1 442 ? 3.632 -0.557 6.901 1.00 96.88 442 LYS A O 1
ATOM 3613 N N . SER A 1 443 ? 5.696 -1.315 6.412 1.00 94.19 443 SER A N 1
ATOM 3614 C CA . SER A 1 443 ? 6.420 -0.549 7.426 1.00 94.19 443 SER A CA 1
ATOM 3615 C C . SER A 1 443 ? 6.652 0.879 6.941 1.00 94.19 443 SER A C 1
ATOM 3617 O O . SER A 1 443 ? 6.811 1.104 5.739 1.00 94.19 443 SER A O 1
ATOM 3619 N N . TRP A 1 444 ? 6.760 1.823 7.875 1.00 93.75 444 TRP A N 1
ATOM 3620 C CA . TRP A 1 444 ? 7.022 3.238 7.592 1.00 93.75 444 TRP A CA 1
ATOM 3621 C C . TRP A 1 444 ? 8.229 3.488 6.678 1.00 93.75 444 TRP A C 1
ATOM 3623 O O . TRP A 1 444 ? 8.170 4.339 5.799 1.00 93.75 444 TRP A O 1
ATOM 3633 N N . SER A 1 445 ? 9.318 2.737 6.850 1.00 92.00 445 SER A N 1
ATOM 3634 C CA . SER A 1 445 ? 10.541 2.886 6.047 1.00 92.00 445 SER A CA 1
ATOM 3635 C C . SER A 1 445 ? 10.396 2.451 4.584 1.00 92.00 445 SER A C 1
ATOM 3637 O O . SER A 1 445 ? 11.221 2.830 3.759 1.00 92.00 445 SER A O 1
ATOM 3639 N N . ASN A 1 446 ? 9.362 1.672 4.259 1.00 92.75 446 ASN A N 1
ATOM 3640 C CA . ASN A 1 446 ? 9.150 1.069 2.941 1.00 92.75 446 ASN A CA 1
ATOM 3641 C C . ASN A 1 446 ? 7.968 1.694 2.189 1.00 92.75 446 ASN A C 1
ATOM 3643 O O . ASN A 1 446 ? 7.443 1.089 1.251 1.00 92.75 446 ASN A O 1
ATOM 3647 N N . ILE A 1 447 ? 7.506 2.864 2.632 1.00 95.00 447 ILE A N 1
ATOM 3648 C CA . ILE A 1 447 ? 6.364 3.548 2.043 1.00 95.00 447 ILE A CA 1
ATOM 3649 C C . ILE A 1 447 ? 6.638 5.041 1.899 1.00 95.00 447 ILE A C 1
ATOM 3651 O O . ILE A 1 447 ? 7.238 5.674 2.765 1.00 95.00 447 ILE A O 1
ATOM 3655 N N . TYR A 1 448 ? 6.175 5.601 0.791 1.00 94.88 448 TYR A N 1
ATOM 3656 C CA . TYR A 1 448 ? 6.343 7.002 0.446 1.00 94.88 448 TYR A CA 1
ATOM 3657 C C . TYR A 1 448 ? 4.995 7.643 0.165 1.00 94.88 448 TYR A C 1
ATOM 3659 O O . TYR A 1 448 ? 4.093 7.018 -0.390 1.00 94.88 448 TYR A O 1
ATOM 3667 N N . TYR A 1 449 ? 4.868 8.924 0.484 1.00 93.00 449 TYR A N 1
ATOM 3668 C CA . TYR A 1 449 ? 3.719 9.697 0.044 1.00 93.00 449 TYR A CA 1
ATOM 3669 C C . TYR A 1 449 ? 3.729 9.861 -1.485 1.00 93.00 449 TYR A C 1
ATOM 3671 O O . TYR A 1 449 ? 4.765 10.194 -2.072 1.00 93.00 449 TYR A O 1
ATOM 3679 N N . ASP A 1 450 ? 2.574 9.637 -2.115 1.00 90.31 450 ASP A N 1
ATOM 3680 C CA . ASP A 1 450 ? 2.391 9.817 -3.554 1.00 90.31 450 ASP A CA 1
ATOM 3681 C C . ASP A 1 450 ? 2.156 11.286 -3.886 1.00 90.31 450 ASP A C 1
ATOM 3683 O O . ASP A 1 450 ? 1.184 11.899 -3.447 1.00 90.31 450 ASP A O 1
ATOM 3687 N N . ALA A 1 451 ? 3.057 11.843 -4.680 1.00 81.44 451 ALA A N 1
ATOM 3688 C CA . ALA A 1 451 ? 2.962 13.214 -5.153 1.00 81.44 451 ALA A CA 1
ATOM 3689 C C . ALA A 1 451 ? 3.036 13.331 -6.672 1.00 81.44 451 ALA A C 1
ATOM 3691 O O . ALA A 1 451 ? 3.106 14.446 -7.189 1.00 81.44 451 ALA A O 1
ATOM 3692 N N . PHE A 1 452 ? 3.025 12.200 -7.380 1.00 82.00 452 PHE A N 1
ATOM 3693 C CA . PHE A 1 452 ? 2.910 12.209 -8.828 1.00 82.00 452 PHE A CA 1
ATOM 3694 C C . PHE A 1 452 ? 1.479 12.594 -9.189 1.00 82.00 452 PHE A C 1
ATOM 3696 O O . PHE A 1 452 ? 0.524 11.975 -8.712 1.00 82.00 452 PHE A O 1
ATOM 3703 N N . LYS A 1 453 ? 1.316 13.623 -10.023 1.00 80.38 453 LYS A N 1
ATOM 3704 C CA . LYS A 1 453 ? -0.006 13.999 -10.539 1.00 80.38 453 LYS A CA 1
ATOM 3705 C C . LYS A 1 453 ? -0.407 13.102 -11.702 1.00 80.38 453 LYS A C 1
ATOM 3707 O O . LYS A 1 453 ? -1.601 12.935 -11.954 1.00 80.38 453 LYS A O 1
ATOM 3712 N N . ASP A 1 454 ? 0.574 12.552 -12.414 1.00 78.12 454 ASP A N 1
ATOM 3713 C CA . ASP A 1 454 ? 0.364 11.701 -13.572 1.00 78.12 454 ASP A CA 1
ATOM 3714 C C . ASP A 1 454 ? 0.583 10.211 -13.250 1.00 78.12 454 ASP A C 1
ATOM 3716 O O . ASP A 1 454 ? 1.700 9.731 -13.037 1.00 78.12 454 ASP A O 1
ATOM 3720 N N . ASP A 1 455 ? -0.505 9.437 -13.268 1.00 85.31 455 ASP A N 1
ATOM 3721 C CA . ASP A 1 455 ? -0.455 7.981 -13.103 1.00 85.31 455 ASP A CA 1
ATOM 3722 C C . ASP A 1 455 ? 0.216 7.271 -14.308 1.00 85.31 455 ASP A C 1
ATOM 3724 O O . ASP A 1 455 ? 0.549 6.083 -14.211 1.00 85.31 455 ASP A O 1
ATOM 3728 N N . GLN A 1 456 ? 0.464 7.959 -15.436 1.00 85.25 456 GLN A N 1
ATOM 3729 C CA . GLN A 1 456 ? 1.120 7.372 -16.613 1.00 85.25 456 GLN A CA 1
ATOM 3730 C C . GLN A 1 456 ? 2.559 6.937 -16.321 1.00 85.25 456 GLN A C 1
ATOM 3732 O O . GLN A 1 456 ? 2.947 5.849 -16.749 1.00 85.25 456 GLN A O 1
ATOM 3737 N N . PHE A 1 457 ? 3.334 7.710 -15.549 1.00 85.56 457 PHE A N 1
ATOM 3738 C CA . PHE A 1 457 ? 4.697 7.311 -15.172 1.00 85.56 457 PHE A CA 1
ATOM 3739 C C . PHE A 1 457 ? 4.700 6.069 -14.290 1.00 85.56 457 PHE A C 1
ATOM 3741 O O . PHE A 1 457 ? 5.504 5.163 -14.500 1.00 85.56 457 PHE A O 1
ATOM 3748 N N . LYS A 1 458 ? 3.752 5.975 -13.356 1.00 89.44 458 LYS A N 1
ATOM 3749 C CA . LYS A 1 458 ? 3.596 4.792 -12.502 1.00 89.44 458 LYS A CA 1
ATOM 3750 C C . LYS A 1 458 ? 3.181 3.559 -13.304 1.00 89.44 458 LYS A C 1
ATOM 3752 O O . LYS A 1 458 ? 3.676 2.463 -13.058 1.00 89.44 458 LYS A O 1
ATOM 3757 N N . SER A 1 459 ? 2.346 3.752 -14.322 1.00 90.25 459 SER A N 1
ATOM 3758 C CA . SER A 1 459 ? 1.975 2.693 -15.264 1.00 90.25 459 SER A CA 1
ATOM 3759 C C . SER A 1 459 ? 3.168 2.242 -16.114 1.00 90.25 459 SER A C 1
ATOM 3761 O O . SER A 1 459 ? 3.331 1.052 -16.365 1.00 90.25 459 SER A O 1
ATOM 3763 N N . ILE A 1 460 ? 4.020 3.170 -16.561 1.00 89.31 460 ILE A N 1
ATOM 3764 C CA . ILE A 1 460 ? 5.257 2.839 -17.285 1.00 89.31 460 ILE A CA 1
ATOM 3765 C C . ILE A 1 460 ? 6.213 2.061 -16.382 1.00 89.31 460 ILE A C 1
ATOM 3767 O O . ILE A 1 460 ? 6.693 1.012 -16.795 1.00 89.31 460 ILE A O 1
ATOM 3771 N N . ALA A 1 461 ? 6.423 2.523 -15.147 1.00 91.69 461 ALA A N 1
ATOM 3772 C CA . ALA A 1 461 ? 7.233 1.829 -14.151 1.00 91.69 461 ALA A CA 1
ATOM 3773 C C . ALA A 1 461 ? 6.776 0.382 -13.953 1.00 91.69 461 ALA A C 1
ATOM 3775 O O . ALA A 1 461 ? 7.587 -0.535 -14.036 1.00 91.69 461 ALA A O 1
ATOM 3776 N N . LEU A 1 462 ? 5.467 0.173 -13.789 1.00 94.25 462 LEU A N 1
ATOM 3777 C CA . LEU A 1 462 ? 4.895 -1.159 -13.623 1.00 94.25 462 LEU A CA 1
ATOM 3778 C C . LEU A 1 462 ? 5.179 -2.069 -14.827 1.00 94.25 462 LEU A C 1
ATOM 3780 O O . LEU A 1 462 ? 5.529 -3.228 -14.643 1.00 94.25 462 LEU A O 1
ATOM 3784 N N . ASN A 1 463 ? 5.081 -1.539 -16.050 1.00 92.31 463 ASN A N 1
ATOM 3785 C CA . ASN A 1 463 ? 5.399 -2.284 -17.275 1.00 92.31 463 ASN A CA 1
ATOM 3786 C C . ASN A 1 463 ? 6.913 -2.503 -17.485 1.00 92.31 463 ASN A C 1
ATOM 3788 O O . ASN A 1 463 ? 7.307 -3.266 -18.364 1.00 92.31 463 ASN A O 1
ATOM 3792 N N . LEU A 1 464 ? 7.757 -1.837 -16.693 1.00 92.81 464 LEU A N 1
ATOM 3793 C CA . LEU A 1 464 ? 9.194 -2.091 -16.576 1.00 92.81 464 LEU A CA 1
ATOM 3794 C C . LEU A 1 464 ? 9.521 -2.978 -15.358 1.00 92.81 464 LEU A C 1
ATOM 3796 O O . LEU A 1 464 ? 10.662 -3.008 -14.914 1.00 92.81 464 LEU A O 1
ATOM 3800 N N . ASP A 1 465 ? 8.542 -3.710 -14.822 1.00 93.00 465 ASP A N 1
ATOM 3801 C CA . ASP A 1 465 ? 8.657 -4.564 -13.628 1.00 93.00 465 ASP A CA 1
ATOM 3802 C C . ASP A 1 465 ? 8.988 -3.807 -12.328 1.00 93.00 465 ASP A C 1
ATOM 3804 O O . ASP A 1 465 ? 9.451 -4.394 -11.349 1.00 93.00 465 ASP A O 1
ATOM 3808 N N . TYR A 1 466 ? 8.722 -2.501 -12.276 1.00 94.19 466 TYR A N 1
ATOM 3809 C CA . TYR A 1 466 ? 8.832 -1.701 -11.061 1.00 94.19 466 TYR A CA 1
ATOM 3810 C C . TYR A 1 466 ? 7.449 -1.325 -10.530 1.00 94.19 466 TYR A C 1
ATOM 3812 O O . TYR A 1 466 ? 6.861 -0.312 -10.916 1.00 94.19 466 TYR A O 1
ATOM 3820 N N . ASP A 1 467 ? 6.924 -2.138 -9.608 1.00 94.94 467 ASP A N 1
ATOM 3821 C CA . ASP A 1 467 ? 5.623 -1.884 -8.983 1.00 94.94 467 ASP A CA 1
ATOM 3822 C C . ASP A 1 467 ? 5.694 -0.747 -7.953 1.00 94.94 467 ASP A C 1
ATOM 3824 O O . ASP A 1 467 ? 5.679 -0.962 -6.739 1.00 94.94 467 ASP A O 1
ATOM 3828 N N . VAL A 1 468 ? 5.746 0.491 -8.443 1.00 94.50 468 VAL A N 1
ATOM 3829 C CA . VAL A 1 468 ? 5.773 1.696 -7.605 1.00 94.50 468 VAL A CA 1
ATOM 3830 C C . VAL A 1 468 ? 4.517 1.822 -6.727 1.00 94.50 468 VAL A C 1
ATOM 3832 O O . VAL A 1 468 ? 4.586 2.339 -5.616 1.00 94.50 468 VAL A O 1
ATOM 3835 N N . TYR A 1 469 ? 3.377 1.260 -7.144 1.00 95.19 469 TYR A N 1
ATOM 3836 C CA . TYR A 1 469 ? 2.154 1.218 -6.328 1.00 95.19 469 TYR A CA 1
ATOM 3837 C C . TYR A 1 469 ? 2.351 0.430 -5.022 1.00 95.19 469 TYR A C 1
ATOM 3839 O O . TYR A 1 469 ? 1.646 0.666 -4.039 1.00 95.19 469 TYR A O 1
ATOM 3847 N N . SER A 1 470 ? 3.326 -0.486 -4.982 1.00 95.75 470 SER A N 1
ATOM 3848 C CA . SER A 1 470 ? 3.645 -1.278 -3.792 1.00 95.75 470 SER A CA 1
ATOM 3849 C C . SER A 1 470 ? 4.422 -0.508 -2.714 1.00 95.75 470 SER A C 1
ATOM 3851 O O . SER A 1 470 ? 4.472 -0.961 -1.566 1.00 95.75 470 SER A O 1
ATOM 3853 N N . ILE A 1 471 ? 4.995 0.646 -3.063 1.00 95.25 471 ILE A N 1
ATOM 3854 C CA . ILE A 1 471 ? 5.792 1.492 -2.162 1.00 95.25 471 ILE A CA 1
ATOM 3855 C C . ILE A 1 471 ? 5.163 2.870 -1.933 1.00 95.25 471 ILE A C 1
ATOM 3857 O O . ILE A 1 471 ? 5.723 3.685 -1.209 1.00 95.25 471 ILE A O 1
ATOM 3861 N N . LEU A 1 472 ? 4.018 3.160 -2.550 1.00 95.81 472 LEU A N 1
ATOM 3862 C CA . LEU A 1 472 ? 3.303 4.420 -2.370 1.00 95.81 472 LEU A CA 1
ATOM 3863 C C . LEU A 1 472 ? 2.150 4.254 -1.386 1.00 95.81 472 LEU A C 1
ATOM 3865 O O . LEU A 1 472 ? 1.421 3.267 -1.461 1.00 95.81 472 LEU A O 1
ATOM 3869 N N . LEU A 1 473 ? 1.954 5.241 -0.512 1.00 96.25 473 LEU A N 1
ATOM 3870 C CA . LEU A 1 473 ? 0.819 5.341 0.401 1.00 96.25 473 LEU A CA 1
ATOM 3871 C C . LEU A 1 473 ? -0.498 5.265 -0.375 1.00 96.25 473 LEU A C 1
ATOM 3873 O O . LEU A 1 473 ? -0.643 5.870 -1.444 1.00 96.25 473 LEU A O 1
ATOM 3877 N N . HIS A 1 474 ? -1.463 4.522 0.168 1.00 96.12 474 HIS A N 1
ATOM 3878 C CA . HIS A 1 474 ? -2.803 4.467 -0.402 1.00 96.12 474 HIS A CA 1
ATOM 3879 C C . HIS A 1 474 ? -3.417 5.877 -0.505 1.00 96.12 474 HIS A C 1
ATOM 3881 O O . HIS A 1 474 ? -3.383 6.638 0.458 1.00 96.12 474 HIS A O 1
ATOM 3887 N N . LYS A 1 475 ? -4.018 6.216 -1.656 1.00 93.12 475 LYS A N 1
ATOM 3888 C CA . LYS A 1 475 ? -4.473 7.586 -1.984 1.00 93.12 475 LYS A CA 1
ATOM 3889 C C . LYS A 1 475 ? -5.527 8.151 -1.016 1.00 93.12 475 LYS A C 1
ATOM 3891 O O . LYS A 1 475 ? -5.603 9.357 -0.827 1.00 93.12 475 LYS A O 1
ATOM 3896 N N . GLU A 1 476 ? -6.333 7.282 -0.408 1.00 95.00 476 GLU A N 1
ATOM 3897 C CA . GLU A 1 476 ? -7.369 7.659 0.573 1.00 95.00 476 GLU A CA 1
ATOM 3898 C C . GLU A 1 476 ? -6.853 7.821 2.012 1.00 95.00 476 GLU A C 1
ATOM 3900 O O . GLU A 1 476 ? -7.603 8.251 2.889 1.00 95.00 476 GLU A O 1
ATOM 3905 N N . ILE A 1 477 ? -5.596 7.467 2.290 1.00 94.94 477 ILE A N 1
ATOM 3906 C CA . ILE A 1 477 ? -5.007 7.674 3.614 1.00 94.94 477 ILE A CA 1
ATOM 3907 C C . ILE A 1 477 ? -4.458 9.093 3.699 1.00 94.94 477 ILE A C 1
ATOM 3909 O O . ILE A 1 477 ? -3.676 9.530 2.853 1.00 94.94 477 ILE A O 1
ATOM 3913 N N . LYS A 1 478 ? -4.853 9.816 4.749 1.00 92.06 478 LYS A N 1
ATOM 3914 C CA . LYS A 1 478 ? -4.344 11.159 5.027 1.00 92.06 478 LYS A CA 1
ATOM 3915 C C . LYS A 1 478 ? -2.835 11.102 5.246 1.00 92.06 478 LYS A C 1
ATOM 3917 O O . LYS A 1 478 ? -2.345 10.267 6.003 1.00 92.06 478 LYS A O 1
ATOM 3922 N N . LYS A 1 479 ? -2.107 12.020 4.607 1.00 86.88 479 LYS A N 1
ATOM 3923 C CA . LYS A 1 479 ? -0.649 12.120 4.725 1.00 86.88 479 LYS A CA 1
ATOM 3924 C C . LYS A 1 479 ? -0.234 12.339 6.189 1.00 86.88 479 LYS A C 1
ATOM 3926 O O . LYS A 1 479 ? -0.586 13.380 6.745 1.00 86.88 479 LYS A O 1
ATOM 3931 N N . PRO A 1 480 ? 0.570 11.445 6.788 1.00 83.25 480 PRO A N 1
ATOM 3932 C CA . PRO A 1 480 ? 1.209 11.722 8.071 1.00 83.25 480 PRO A CA 1
ATOM 3933 C C . PRO A 1 480 ? 2.255 12.838 7.921 1.00 83.25 480 PRO A C 1
ATOM 3935 O O . PRO A 1 480 ? 3.017 12.837 6.952 1.00 83.25 480 PRO A O 1
ATOM 3938 N N . SER A 1 481 ? 2.323 13.768 8.877 1.00 76.56 481 SER A N 1
ATOM 3939 C CA . SER A 1 481 ? 3.125 15.005 8.794 1.00 76.56 481 SER A CA 1
ATOM 3940 C C . SER A 1 481 ? 4.605 14.779 8.454 1.00 76.56 481 SER A C 1
ATOM 3942 O O . SER A 1 481 ? 5.200 15.564 7.723 1.00 76.56 481 SER A O 1
ATOM 3944 N N . GLU A 1 482 ? 5.188 13.685 8.946 1.00 85.88 482 GLU A N 1
ATOM 3945 C CA . GLU A 1 482 ? 6.614 13.362 8.804 1.00 85.88 482 GLU A CA 1
ATOM 3946 C C . GLU A 1 482 ? 6.927 12.402 7.642 1.00 85.88 482 GLU A C 1
ATOM 3948 O O . GLU A 1 482 ? 8.075 11.998 7.462 1.00 85.88 482 GLU A O 1
ATOM 3953 N N . MET A 1 483 ? 5.924 11.968 6.870 1.00 88.75 483 MET A N 1
ATOM 3954 C CA . MET A 1 483 ? 6.139 10.960 5.831 1.00 88.75 483 MET A CA 1
ATOM 3955 C C . MET A 1 483 ? 6.873 11.546 4.622 1.00 88.75 483 MET A C 1
ATOM 3957 O O . MET A 1 483 ? 6.401 12.488 3.974 1.00 88.75 483 MET A O 1
ATOM 3961 N N . SER A 1 484 ? 8.002 10.924 4.284 1.00 89.94 484 SER A N 1
ATOM 3962 C CA . SER A 1 484 ? 8.787 11.250 3.098 1.00 89.94 484 SER A CA 1
ATOM 3963 C C . SER A 1 484 ? 7.988 11.031 1.818 1.00 89.94 484 SER A C 1
ATOM 3965 O O . SER A 1 484 ? 7.246 10.061 1.663 1.00 89.94 484 SER A O 1
ATOM 3967 N N . GLN A 1 485 ? 8.178 11.931 0.865 1.00 91.19 485 GLN A N 1
ATOM 3968 C CA . GLN A 1 485 ? 7.625 11.821 -0.477 1.00 91.19 485 GLN A CA 1
ATOM 3969 C C . GLN A 1 485 ? 8.614 11.093 -1.389 1.00 91.19 485 GLN A C 1
ATOM 3971 O O . GLN A 1 485 ? 9.824 11.298 -1.271 1.00 91.19 485 GLN A O 1
ATOM 3976 N N . LEU A 1 486 ? 8.114 10.278 -2.320 1.00 90.31 486 LEU A N 1
ATOM 3977 C CA . LEU A 1 486 ? 8.971 9.698 -3.351 1.00 90.31 486 LEU A CA 1
ATOM 3978 C C . LEU A 1 486 ? 9.406 10.822 -4.295 1.00 90.31 486 LEU A C 1
ATOM 3980 O O . LEU A 1 486 ? 8.583 11.393 -5.011 1.00 90.31 486 LEU A O 1
ATOM 3984 N N . SER A 1 487 ? 10.690 11.181 -4.264 1.00 86.56 487 SER A N 1
ATOM 3985 C CA . SER A 1 487 ? 11.200 12.238 -5.133 1.00 86.56 487 SER A CA 1
ATOM 3986 C C . SER A 1 487 ? 11.225 11.761 -6.593 1.00 86.56 487 SER A C 1
ATOM 3988 O O . SER A 1 487 ? 11.557 10.597 -6.849 1.00 86.56 487 SER A O 1
ATOM 3990 N N . PRO A 1 488 ? 10.939 12.644 -7.572 1.00 84.31 488 PRO A N 1
ATOM 3991 C CA . PRO A 1 488 ? 11.093 12.310 -8.986 1.00 84.31 488 PRO A CA 1
ATOM 3992 C C . PRO A 1 488 ? 12.493 11.773 -9.309 1.00 84.31 488 PRO A C 1
ATOM 3994 O O . PRO A 1 488 ? 12.618 10.776 -10.010 1.00 84.31 488 PRO A O 1
ATOM 3997 N N . GLY A 1 489 ? 13.545 12.355 -8.721 1.00 84.38 489 GLY A N 1
ATOM 3998 C CA . GLY A 1 489 ? 14.922 11.893 -8.917 1.00 84.38 489 GLY A CA 1
ATOM 3999 C C . GLY A 1 489 ? 15.160 10.444 -8.480 1.00 84.38 489 GLY A C 1
ATOM 4000 O O . GLY A 1 489 ? 15.747 9.677 -9.238 1.00 84.38 489 GLY A O 1
ATOM 4001 N N . ALA A 1 490 ? 14.668 10.038 -7.304 1.00 87.06 490 ALA A N 1
ATOM 4002 C CA . ALA A 1 490 ? 14.800 8.654 -6.841 1.00 87.06 490 ALA A CA 1
ATOM 4003 C C . ALA A 1 490 ? 13.992 7.681 -7.715 1.00 87.06 490 ALA A C 1
ATOM 4005 O O . ALA A 1 490 ? 14.479 6.608 -8.069 1.00 87.06 490 ALA A O 1
ATOM 4006 N N . PHE A 1 491 ? 12.777 8.077 -8.108 1.00 89.19 491 PHE A N 1
ATOM 4007 C CA . PHE A 1 491 ? 11.934 7.297 -9.012 1.00 89.19 491 PHE A CA 1
ATOM 4008 C C . PHE A 1 491 ? 12.615 7.063 -10.368 1.00 89.19 491 PHE A C 1
ATOM 4010 O O . PHE A 1 491 ? 12.778 5.915 -10.783 1.00 89.19 491 PHE A O 1
ATOM 4017 N N . PHE A 1 492 ? 13.068 8.129 -11.034 1.00 86.69 492 PHE A N 1
ATOM 4018 C CA . PHE A 1 492 ? 13.687 8.022 -12.353 1.00 86.69 492 PHE A CA 1
ATOM 4019 C C . PHE A 1 492 ? 15.074 7.382 -12.313 1.00 86.69 492 PHE A C 1
ATOM 4021 O O . PHE A 1 492 ? 15.420 6.667 -13.244 1.00 86.69 492 PHE A O 1
ATOM 4028 N N . SER A 1 493 ? 15.835 7.530 -11.223 1.00 88.12 493 SER A N 1
ATOM 4029 C CA . SER A 1 493 ? 17.083 6.780 -11.038 1.00 88.12 493 SER A CA 1
ATOM 4030 C C . SER A 1 493 ? 16.843 5.267 -11.084 1.00 88.12 493 SER A C 1
ATOM 4032 O O . SER A 1 493 ? 17.583 4.551 -11.760 1.00 88.12 493 SER A O 1
ATOM 4034 N N . LYS A 1 494 ? 15.768 4.777 -10.447 1.00 90.12 494 LYS A N 1
ATOM 4035 C CA . LYS A 1 494 ? 15.419 3.353 -10.497 1.00 90.12 494 LYS A CA 1
ATOM 4036 C C . LYS A 1 494 ? 14.954 2.913 -11.885 1.00 90.12 494 LYS A C 1
ATOM 4038 O O . LYS A 1 494 ? 15.350 1.846 -12.345 1.00 90.12 494 LYS A O 1
ATOM 4043 N N . ILE A 1 495 ? 14.149 3.734 -12.558 1.00 90.81 495 ILE A N 1
ATOM 4044 C CA . ILE A 1 495 ? 13.726 3.483 -13.944 1.00 90.81 495 ILE A CA 1
ATOM 4045 C C . ILE A 1 495 ? 14.936 3.398 -14.876 1.00 90.81 495 ILE A C 1
ATOM 4047 O O . ILE A 1 495 ? 15.048 2.443 -15.637 1.00 90.81 495 ILE A O 1
ATOM 4051 N N . ASN A 1 496 ? 15.870 4.340 -14.778 1.00 88.81 496 ASN A N 1
ATOM 4052 C CA . ASN A 1 496 ? 17.078 4.377 -15.597 1.00 88.81 496 ASN A CA 1
ATOM 4053 C C . ASN A 1 496 ? 17.991 3.170 -15.366 1.00 88.81 496 ASN A C 1
ATOM 4055 O O . ASN A 1 496 ? 18.539 2.631 -16.326 1.00 88.81 496 ASN A O 1
ATOM 4059 N N . GLN A 1 497 ? 18.096 2.690 -14.122 1.00 91.06 497 GLN A N 1
ATOM 4060 C CA . GLN A 1 497 ? 18.771 1.425 -13.828 1.00 91.06 497 GLN A CA 1
ATOM 4061 C C . GLN A 1 497 ? 18.122 0.257 -14.591 1.00 91.06 497 GLN A C 1
ATOM 4063 O O . GLN A 1 497 ? 18.810 -0.525 -15.235 1.00 91.06 497 GLN A O 1
ATOM 4068 N N . ILE A 1 498 ? 16.791 0.150 -14.563 1.00 92.94 498 ILE A N 1
ATOM 4069 C CA . ILE A 1 498 ? 16.080 -0.930 -15.262 1.00 92.94 498 ILE A CA 1
ATOM 4070 C C . ILE A 1 498 ? 16.256 -0.817 -16.781 1.00 92.94 498 ILE A C 1
ATOM 4072 O O . ILE A 1 498 ? 16.425 -1.828 -17.464 1.00 92.94 498 ILE A O 1
ATOM 4076 N N . ILE A 1 499 ? 16.220 0.404 -17.319 1.00 91.06 499 ILE A N 1
ATOM 4077 C CA . ILE A 1 499 ? 16.449 0.667 -18.743 1.00 91.06 499 ILE A CA 1
ATOM 4078 C C . ILE A 1 499 ? 17.840 0.175 -19.149 1.00 91.06 499 ILE A C 1
ATOM 4080 O O . ILE A 1 499 ? 17.945 -0.583 -20.109 1.00 91.06 499 ILE A O 1
ATOM 4084 N N . SER A 1 500 ? 18.891 0.540 -18.411 1.00 87.81 500 SER A N 1
ATOM 4085 C CA . SER A 1 500 ? 20.264 0.148 -18.754 1.00 87.81 500 SER A CA 1
ATOM 4086 C C . SER A 1 500 ? 20.507 -1.364 -18.661 1.00 87.81 500 SER A C 1
ATOM 4088 O O . SER A 1 500 ? 21.283 -1.906 -19.444 1.00 87.81 500 SER A O 1
ATOM 4090 N N . GLU A 1 501 ? 19.794 -2.063 -17.773 1.00 91.25 501 GLU A N 1
ATOM 4091 C CA . GLU A 1 501 ? 19.829 -3.526 -17.630 1.00 91.25 501 GLU A CA 1
ATOM 4092 C C . GLU A 1 501 ? 18.936 -4.264 -18.657 1.00 91.25 501 GLU A C 1
ATOM 4094 O O . GLU A 1 501 ? 18.999 -5.491 -18.783 1.00 91.25 501 GLU A O 1
ATOM 4099 N N . THR A 1 502 ? 18.091 -3.550 -19.414 1.00 93.69 502 THR A N 1
ATOM 4100 C CA . THR A 1 502 ? 17.153 -4.170 -20.362 1.00 93.69 502 THR A CA 1
ATOM 4101 C C . THR A 1 502 ? 17.877 -4.697 -21.603 1.00 93.69 502 THR A C 1
ATOM 4103 O O . THR A 1 502 ? 18.529 -3.960 -22.341 1.00 93.69 502 THR A O 1
ATOM 4106 N N . GLN A 1 503 ? 17.704 -5.992 -21.881 1.00 92.56 503 GLN A N 1
ATOM 4107 C CA . GLN A 1 503 ? 18.302 -6.658 -23.040 1.00 92.56 503 GLN A CA 1
ATOM 4108 C C . GLN A 1 503 ? 17.573 -6.340 -24.357 1.00 92.56 503 GLN A C 1
ATOM 4110 O O . GLN A 1 503 ? 16.347 -6.235 -24.396 1.00 92.56 503 GLN A O 1
ATOM 4115 N N . PHE A 1 504 ? 18.328 -6.302 -25.462 1.00 91.19 504 PHE A N 1
ATOM 4116 C CA . PHE A 1 504 ? 17.821 -6.068 -26.826 1.00 91.19 504 PHE A CA 1
ATOM 4117 C C . PHE A 1 504 ? 16.718 -7.053 -27.262 1.00 91.19 504 PHE A C 1
ATOM 4119 O O . PHE A 1 504 ? 15.795 -6.683 -27.984 1.00 91.19 504 PHE A O 1
ATOM 4126 N N . SER A 1 505 ? 16.773 -8.305 -26.801 1.00 91.75 505 SER A N 1
ATOM 4127 C CA . SER A 1 505 ? 15.780 -9.339 -27.122 1.00 91.75 505 SER A CA 1
ATOM 4128 C C . SER A 1 505 ? 14.402 -9.084 -26.494 1.00 91.75 505 SER A C 1
ATOM 4130 O O . SER A 1 505 ? 13.403 -9.620 -26.978 1.00 91.75 505 SER A O 1
ATOM 4132 N N . ASN A 1 506 ? 14.303 -8.255 -25.446 1.00 92.44 506 ASN A N 1
ATOM 4133 C CA . ASN A 1 506 ? 13.051 -8.019 -24.729 1.00 92.44 506 ASN A CA 1
ATOM 4134 C C . ASN A 1 506 ? 12.177 -6.964 -25.428 1.00 92.44 506 ASN A C 1
ATOM 4136 O O . ASN A 1 506 ? 12.141 -5.791 -25.054 1.00 92.44 506 ASN A O 1
ATOM 4140 N N . GLN A 1 507 ? 11.421 -7.411 -26.431 1.00 90.75 507 GLN A N 1
ATOM 4141 C CA . GLN A 1 507 ? 10.528 -6.559 -27.224 1.00 90.75 507 GLN A CA 1
ATOM 4142 C C . GLN A 1 507 ? 9.436 -5.870 -26.391 1.00 90.75 507 GLN A C 1
ATOM 4144 O O . GLN A 1 507 ? 9.040 -4.746 -26.704 1.00 90.75 507 GLN A O 1
ATOM 4149 N N . ALA A 1 508 ? 8.946 -6.516 -25.327 1.00 91.25 508 ALA A N 1
ATOM 4150 C CA . ALA A 1 508 ? 7.909 -5.947 -24.471 1.00 91.25 508 ALA A CA 1
ATOM 4151 C C . ALA A 1 508 ? 8.433 -4.719 -23.712 1.00 91.25 508 ALA A C 1
ATOM 4153 O O . ALA A 1 508 ? 7.840 -3.644 -23.809 1.00 91.25 508 ALA A O 1
ATOM 4154 N N . LYS A 1 509 ? 9.587 -4.844 -23.041 1.00 92.50 509 LYS A N 1
ATOM 4155 C CA . LYS A 1 509 ? 10.230 -3.710 -22.362 1.00 92.50 509 LYS A CA 1
ATOM 4156 C C . LYS A 1 509 ? 10.694 -2.650 -23.348 1.00 92.50 509 LYS A C 1
ATOM 4158 O O . LYS A 1 509 ? 10.478 -1.473 -23.084 1.00 92.50 509 LYS A O 1
ATOM 4163 N N . ALA A 1 510 ? 11.226 -3.044 -24.509 1.00 92.69 510 ALA A N 1
ATOM 4164 C CA . ALA A 1 510 ? 11.601 -2.102 -25.560 1.00 92.69 510 ALA A CA 1
ATOM 4165 C C . ALA A 1 510 ? 10.431 -1.164 -25.895 1.00 92.69 510 ALA A C 1
ATOM 4167 O O . ALA A 1 510 ? 10.568 0.050 -25.773 1.00 92.69 510 ALA A O 1
ATOM 4168 N N . ARG A 1 511 ? 9.241 -1.704 -26.198 1.00 91.81 511 ARG A N 1
ATOM 4169 C CA . ARG A 1 511 ? 8.037 -0.895 -26.476 1.00 91.81 511 ARG A CA 1
ATOM 4170 C C . ARG A 1 511 ? 7.716 0.103 -25.362 1.00 91.81 511 ARG A C 1
ATOM 4172 O O . ARG A 1 511 ? 7.341 1.238 -25.644 1.00 91.81 511 ARG A O 1
ATOM 4179 N N . VAL A 1 512 ? 7.879 -0.297 -24.102 1.00 91.81 512 VAL A N 1
ATOM 4180 C CA . VAL A 1 512 ? 7.634 0.571 -22.941 1.00 91.81 512 VAL A CA 1
ATOM 4181 C C . VAL A 1 512 ? 8.678 1.690 -22.846 1.00 91.81 512 VAL A C 1
ATOM 4183 O O . VAL A 1 512 ? 8.312 2.837 -22.591 1.00 91.81 512 VAL A O 1
ATOM 4186 N N . ILE A 1 513 ? 9.952 1.396 -23.113 1.00 91.56 513 ILE A N 1
ATOM 4187 C CA . ILE A 1 513 ? 11.038 2.390 -23.135 1.00 91.56 513 ILE A CA 1
ATOM 4188 C C . ILE A 1 513 ? 10.822 3.395 -24.275 1.00 91.56 513 ILE A C 1
ATOM 4190 O O . ILE A 1 513 ? 10.883 4.603 -24.060 1.00 91.56 513 ILE A O 1
ATOM 4194 N N . PHE A 1 514 ? 10.451 2.933 -25.470 1.00 90.38 514 PHE A N 1
ATOM 4195 C CA . PHE A 1 514 ? 10.081 3.826 -26.575 1.00 90.38 514 PHE A CA 1
ATOM 4196 C C . PHE A 1 514 ? 8.835 4.663 -26.256 1.00 90.38 514 PHE A C 1
ATOM 4198 O O . PHE A 1 514 ? 8.761 5.832 -26.628 1.00 90.38 514 PHE A O 1
ATOM 4205 N N . LYS A 1 515 ? 7.872 4.127 -25.499 1.00 87.56 515 LYS A N 1
ATOM 4206 C CA . LYS A 1 515 ? 6.752 4.929 -24.990 1.00 87.56 515 LYS A CA 1
ATOM 4207 C C . LYS A 1 515 ? 7.229 6.008 -24.014 1.00 87.56 515 LYS A C 1
ATOM 4209 O O . LYS A 1 515 ? 6.676 7.104 -24.033 1.00 87.56 515 LYS A O 1
ATOM 4214 N N . LEU A 1 516 ? 8.254 5.753 -23.202 1.00 86.25 516 LEU A N 1
ATOM 4215 C CA . LEU A 1 516 ? 8.846 6.767 -22.326 1.00 86.25 516 LEU A CA 1
ATOM 4216 C C . LEU A 1 516 ? 9.481 7.922 -23.127 1.00 86.25 516 LEU A C 1
ATOM 4218 O O . LEU A 1 516 ? 9.343 9.071 -22.714 1.00 86.25 516 LEU A O 1
ATOM 4222 N N . LEU A 1 517 ? 10.070 7.657 -24.307 1.00 82.56 517 LEU A N 1
ATOM 4223 C CA . LEU A 1 517 ? 10.555 8.720 -25.209 1.00 82.56 517 LEU A CA 1
ATOM 4224 C C . LEU A 1 517 ? 9.455 9.707 -25.613 1.00 82.56 517 LEU A C 1
ATOM 4226 O O . LEU A 1 517 ? 9.752 10.867 -25.877 1.00 82.56 517 LEU A O 1
ATOM 4230 N N . SER A 1 518 ? 8.188 9.283 -25.660 1.00 80.00 518 SER A N 1
ATOM 4231 C CA . SER A 1 518 ? 7.097 10.167 -26.087 1.00 80.00 518 SER A CA 1
ATOM 4232 C C . SER A 1 518 ? 6.884 11.385 -25.182 1.00 80.00 518 SER A C 1
ATOM 4234 O O . SER A 1 518 ? 6.293 12.368 -25.621 1.00 80.00 518 SER A O 1
ATOM 4236 N N . PHE A 1 519 ? 7.390 11.347 -23.948 1.00 77.62 519 PHE A N 1
ATOM 4237 C CA . PHE A 1 519 ? 7.329 12.459 -22.996 1.00 77.62 519 PHE A CA 1
ATOM 4238 C C . PHE A 1 519 ? 8.515 13.427 -23.130 1.00 77.62 519 PHE A C 1
ATOM 4240 O O . PHE A 1 519 ? 8.601 14.405 -22.387 1.00 77.62 519 PHE A O 1
ATOM 4247 N N . LEU A 1 520 ? 9.442 13.168 -24.059 1.00 73.94 520 LEU A N 1
ATOM 4248 C CA . LEU A 1 520 ? 10.638 13.972 -24.275 1.00 73.94 520 LEU A CA 1
ATOM 4249 C C . LEU A 1 520 ? 10.463 15.006 -25.381 1.00 73.94 520 LEU A C 1
ATOM 4251 O O . LEU A 1 520 ? 9.810 14.783 -26.399 1.00 73.94 520 LEU A O 1
ATOM 4255 N N . ASN A 1 521 ? 11.166 16.127 -25.229 1.00 67.94 521 ASN A N 1
ATOM 4256 C CA . ASN A 1 521 ? 11.331 17.126 -26.281 1.00 67.94 521 ASN A CA 1
ATOM 4257 C C . ASN A 1 521 ? 12.441 16.718 -27.268 1.00 67.94 521 ASN A C 1
ATOM 4259 O O . ASN A 1 521 ? 13.394 17.460 -27.470 1.00 67.94 521 ASN A O 1
ATOM 4263 N N . ALA A 1 522 ? 12.321 15.534 -27.878 1.00 67.44 522 ALA A N 1
ATOM 4264 C CA . ALA A 1 522 ? 13.270 14.985 -28.853 1.00 67.44 522 ALA A CA 1
ATOM 4265 C C . ALA A 1 522 ? 12.573 14.689 -30.193 1.00 67.44 522 ALA A C 1
ATOM 4267 O O . ALA A 1 522 ? 12.557 13.555 -30.665 1.00 67.44 522 ALA A O 1
ATOM 4268 N N . ASN A 1 523 ? 11.946 15.713 -30.784 1.00 75.38 523 ASN A N 1
ATOM 4269 C CA . ASN A 1 523 ? 11.028 15.549 -31.920 1.00 75.38 523 ASN A CA 1
ATOM 4270 C C . ASN A 1 523 ? 11.669 14.816 -33.120 1.00 75.38 523 ASN A C 1
ATOM 4272 O O . ASN A 1 523 ? 11.024 13.960 -33.716 1.00 75.38 523 ASN A O 1
ATOM 4276 N N . GLU A 1 524 ? 12.931 15.111 -33.450 1.00 83.19 524 GLU A N 1
ATOM 4277 C CA . GLU A 1 524 ? 13.641 14.465 -34.567 1.00 83.19 524 GLU A CA 1
ATOM 4278 C C . GLU A 1 524 ? 13.914 12.975 -34.304 1.00 83.19 524 GLU A C 1
ATOM 4280 O O . GLU A 1 524 ? 13.630 12.135 -35.157 1.00 83.19 524 GLU A O 1
ATOM 4285 N N . TRP A 1 525 ? 14.389 12.629 -33.102 1.00 86.69 525 TRP A N 1
ATOM 4286 C CA . TRP A 1 525 ? 14.636 11.235 -32.719 1.00 86.69 525 TRP A CA 1
ATOM 4287 C C . TRP A 1 525 ? 13.344 10.420 -32.638 1.00 86.69 525 TRP A C 1
ATOM 4289 O O . TRP A 1 525 ? 13.291 9.286 -33.110 1.00 86.69 525 TRP A O 1
ATOM 4299 N N . ILE A 1 526 ? 12.281 11.015 -32.088 1.00 85.00 526 ILE A N 1
ATOM 4300 C CA . ILE A 1 526 ? 10.949 10.404 -32.044 1.00 85.00 526 ILE A CA 1
ATOM 4301 C C . ILE A 1 526 ? 10.474 10.076 -33.462 1.00 85.00 526 ILE A C 1
ATOM 4303 O O . ILE A 1 526 ? 9.993 8.968 -33.687 1.00 85.00 526 ILE A O 1
ATOM 4307 N N . GLN A 1 527 ? 10.651 10.992 -34.420 1.00 88.12 527 GLN A N 1
ATOM 4308 C CA . GLN A 1 527 ? 10.267 10.746 -35.809 1.00 88.12 527 GLN A CA 1
ATOM 4309 C C . GLN A 1 527 ? 11.074 9.599 -36.430 1.00 88.12 527 GLN A C 1
ATOM 4311 O O . GLN A 1 527 ? 10.481 8.692 -37.004 1.00 88.12 527 GLN A O 1
ATOM 4316 N N . LEU A 1 528 ? 12.401 9.585 -36.251 1.00 91.44 528 LEU A N 1
ATOM 4317 C CA . LEU A 1 528 ? 13.262 8.493 -36.724 1.00 91.44 528 LEU A CA 1
ATOM 4318 C C . LEU A 1 528 ? 12.815 7.126 -36.192 1.00 91.44 528 LEU A C 1
ATOM 4320 O O . LEU A 1 528 ? 12.755 6.156 -36.948 1.00 91.44 528 LEU A O 1
ATOM 4324 N N . CYS A 1 529 ? 12.482 7.054 -34.903 1.00 92.38 529 CYS A N 1
ATOM 4325 C CA . CYS A 1 529 ? 12.003 5.826 -34.277 1.00 92.38 529 CYS A CA 1
ATOM 4326 C C . CYS A 1 529 ? 10.620 5.415 -34.798 1.00 92.38 529 CYS A C 1
ATOM 4328 O O . CYS A 1 529 ? 10.394 4.232 -35.043 1.00 92.38 529 CYS A O 1
ATOM 4330 N N . SER A 1 530 ? 9.707 6.374 -34.979 1.00 90.94 530 SER A N 1
ATOM 4331 C CA . SER A 1 530 ? 8.362 6.133 -35.516 1.00 90.94 530 SER A CA 1
ATOM 4332 C C . SER A 1 530 ? 8.385 5.631 -36.957 1.00 90.94 530 SER A C 1
ATOM 4334 O O . SER A 1 530 ? 7.625 4.720 -37.280 1.00 90.94 530 SER A O 1
ATOM 4336 N N . ASP A 1 531 ? 9.269 6.182 -37.793 1.00 91.50 531 ASP A N 1
ATOM 4337 C CA . ASP A 1 531 ? 9.443 5.762 -39.188 1.00 91.50 531 ASP A CA 1
ATOM 4338 C C . ASP A 1 531 ? 9.937 4.307 -39.273 1.00 91.50 531 ASP A C 1
ATOM 4340 O O . ASP A 1 531 ? 9.456 3.537 -40.099 1.00 91.50 531 ASP A O 1
ATOM 4344 N N . LEU A 1 532 ? 10.866 3.910 -38.392 1.00 94.69 532 LEU A N 1
ATOM 4345 C CA . LEU A 1 532 ? 11.433 2.557 -38.371 1.00 94.69 532 LEU A CA 1
ATOM 4346 C C . LEU A 1 532 ? 10.502 1.523 -37.714 1.00 94.69 532 LEU A C 1
ATOM 4348 O O . LEU A 1 532 ? 10.458 0.362 -38.121 1.00 94.69 532 LEU A O 1
ATOM 4352 N N . LEU A 1 533 ? 9.802 1.918 -36.646 1.00 92.75 533 LEU A N 1
ATOM 4353 C CA . LEU A 1 533 ? 9.025 1.033 -35.774 1.00 92.75 533 LEU A CA 1
ATOM 4354 C C . LEU A 1 533 ? 7.580 1.539 -35.606 1.00 92.75 533 LEU A C 1
ATOM 4356 O O . LEU A 1 533 ? 7.152 1.834 -34.484 1.00 92.75 533 LEU A O 1
ATOM 4360 N N . PRO A 1 534 ? 6.766 1.576 -36.677 1.00 85.56 534 PRO A N 1
ATOM 4361 C CA . PRO A 1 534 ? 5.403 2.115 -36.616 1.00 85.56 534 PRO A CA 1
ATOM 4362 C C . PRO A 1 534 ? 4.501 1.373 -35.612 1.00 85.56 534 PRO A C 1
ATOM 4364 O O . PRO A 1 534 ? 3.625 1.970 -34.986 1.00 85.56 534 PRO A O 1
ATOM 4367 N N . GLY A 1 535 ? 4.758 0.081 -35.371 1.00 84.00 535 GLY A N 1
ATOM 4368 C CA . GLY A 1 535 ? 4.032 -0.735 -34.387 1.00 84.00 535 GLY A CA 1
ATOM 4369 C C . GLY A 1 535 ? 4.301 -0.391 -32.914 1.00 84.00 535 GLY A C 1
ATOM 4370 O O . GLY A 1 535 ? 3.704 -1.012 -32.036 1.00 84.00 535 GLY A O 1
ATOM 4371 N N . PHE A 1 536 ? 5.204 0.552 -32.618 1.00 86.56 536 PHE A N 1
ATOM 4372 C CA . PHE A 1 536 ? 5.515 0.991 -31.251 1.00 86.56 536 PHE A CA 1
ATOM 4373 C C . PHE A 1 536 ? 4.678 2.215 -30.821 1.00 86.56 536 PHE A C 1
ATOM 4375 O O . PHE A 1 536 ? 4.706 2.579 -29.647 1.00 86.56 536 PHE A O 1
ATOM 4382 N N . SER A 1 537 ? 3.900 2.820 -31.735 1.00 77.31 537 SER A N 1
ATOM 4383 C CA . SER A 1 537 ? 2.972 3.937 -31.463 1.00 77.31 537 SER A CA 1
ATOM 4384 C C . SER A 1 537 ? 3.608 5.108 -30.690 1.00 77.31 537 SER A C 1
ATOM 4386 O O . SER A 1 537 ? 3.082 5.563 -29.669 1.00 77.31 537 SER A O 1
ATOM 4388 N N . ILE A 1 538 ? 4.757 5.597 -31.163 1.00 81.19 538 ILE A N 1
ATOM 4389 C CA . ILE A 1 538 ? 5.546 6.638 -30.489 1.00 81.19 538 ILE A CA 1
ATOM 4390 C C . ILE A 1 538 ? 5.015 8.030 -30.876 1.00 81.19 538 ILE A C 1
ATOM 4392 O O . ILE A 1 538 ? 5.530 8.705 -31.761 1.00 81.19 538 ILE A O 1
ATOM 4396 N N . THR A 1 539 ? 3.953 8.479 -30.211 1.00 75.44 539 THR A N 1
ATOM 4397 C CA . THR A 1 539 ? 3.370 9.822 -30.405 1.00 75.44 539 THR A CA 1
ATOM 4398 C C . THR A 1 539 ? 3.645 10.711 -29.209 1.00 75.44 539 THR A C 1
ATOM 4400 O O . THR A 1 539 ? 3.338 10.291 -28.094 1.00 75.44 539 THR A O 1
ATOM 4403 N N . LYS A 1 540 ? 4.151 11.932 -29.440 1.00 78.19 540 LYS A N 1
ATOM 4404 C CA . LYS A 1 540 ? 4.464 12.923 -28.397 1.00 78.19 540 LYS A CA 1
ATOM 4405 C C . LYS A 1 540 ? 3.303 13.107 -27.412 1.00 78.19 540 LYS A C 1
ATOM 4407 O O . LYS A 1 540 ? 2.147 13.201 -27.820 1.00 78.19 540 LYS A O 1
ATOM 4412 N N . ARG A 1 541 ? 3.625 13.167 -26.119 1.00 75.31 541 ARG A N 1
ATOM 4413 C CA . ARG A 1 541 ? 2.672 13.333 -25.018 1.00 75.31 541 ARG A CA 1
ATOM 4414 C C . ARG A 1 541 ? 3.060 14.511 -24.143 1.00 75.31 541 ARG A C 1
ATOM 4416 O O . ARG A 1 541 ? 4.239 14.765 -23.912 1.00 75.31 541 ARG A O 1
ATOM 4423 N N . GLU A 1 542 ? 2.046 15.183 -23.618 1.00 70.06 542 GLU A N 1
ATOM 4424 C CA . GLU A 1 542 ? 2.216 16.165 -22.554 1.00 70.06 542 GLU A CA 1
ATOM 4425 C C . GLU A 1 542 ? 2.134 15.470 -21.191 1.00 70.06 542 GLU A C 1
ATOM 4427 O O . GLU A 1 542 ? 1.316 14.572 -20.987 1.00 70.06 542 GLU A O 1
ATOM 4432 N N . SER A 1 543 ? 2.996 15.887 -20.265 1.00 67.25 543 SER A N 1
ATOM 4433 C CA . SER A 1 543 ? 2.993 15.443 -18.869 1.00 67.25 543 SER A CA 1
ATOM 4434 C C . SER A 1 543 ? 2.436 16.551 -17.983 1.00 67.25 543 SER A C 1
ATOM 4436 O O . SER A 1 543 ? 2.777 17.720 -18.157 1.00 67.25 543 SER A O 1
ATOM 4438 N N . LYS A 1 544 ? 1.622 16.176 -16.990 1.00 67.38 544 LYS A N 1
ATOM 4439 C CA . LYS A 1 544 ? 1.148 17.102 -15.943 1.00 67.38 544 LYS A CA 1
ATOM 4440 C C . LYS A 1 544 ? 2.194 17.376 -14.858 1.00 67.38 544 LYS A C 1
ATOM 4442 O O . LYS A 1 544 ? 2.039 18.324 -14.086 1.00 67.38 544 LYS A O 1
ATOM 4447 N N . ASP A 1 545 ? 3.225 16.540 -14.780 1.00 66.88 545 ASP A N 1
ATOM 4448 C CA . ASP A 1 545 ? 4.348 16.692 -13.862 1.00 66.88 545 ASP A CA 1
ATOM 4449 C C . ASP A 1 545 ? 5.513 17.412 -14.556 1.00 66.88 545 ASP A C 1
ATOM 4451 O O . ASP A 1 545 ? 5.826 17.130 -15.718 1.00 66.88 545 ASP A O 1
ATOM 4455 N N . THR A 1 546 ? 6.175 18.329 -13.840 1.00 61.88 546 THR A N 1
ATOM 4456 C CA . THR A 1 546 ? 7.412 18.979 -14.295 1.00 61.88 546 THR A CA 1
ATOM 4457 C C . THR A 1 546 ? 8.529 17.945 -14.285 1.00 61.88 546 THR A C 1
ATOM 4459 O O . THR A 1 546 ? 9.139 17.690 -13.246 1.00 61.88 546 THR A O 1
ATOM 4462 N N . VAL A 1 547 ? 8.783 17.308 -15.428 1.00 60.62 547 VAL A N 1
ATOM 4463 C CA . VAL A 1 547 ? 9.852 16.316 -15.524 1.00 60.62 547 VAL A CA 1
ATOM 4464 C C . VAL A 1 547 ? 11.115 16.966 -16.063 1.00 60.62 547 VAL A C 1
ATOM 4466 O O . VAL A 1 547 ? 11.141 17.476 -17.182 1.00 60.62 547 VAL A O 1
ATOM 4469 N N . HIS A 1 548 ? 12.176 16.946 -15.258 1.00 62.34 548 HIS A N 1
ATOM 4470 C CA . HIS A 1 548 ? 13.484 17.397 -15.709 1.00 62.34 548 HIS A CA 1
ATOM 4471 C C . HIS A 1 548 ? 14.022 16.448 -16.778 1.00 62.34 548 HIS A C 1
ATOM 4473 O O . HIS A 1 548 ? 14.012 15.229 -16.621 1.00 62.34 548 HIS A O 1
ATOM 4479 N N . TYR A 1 549 ? 14.533 17.025 -17.863 1.00 58.53 549 TYR A N 1
ATOM 4480 C CA . TYR A 1 549 ? 15.111 16.284 -18.983 1.00 58.53 549 TYR A CA 1
ATOM 4481 C C . TYR A 1 549 ? 16.255 15.343 -18.555 1.00 58.53 549 TYR A C 1
ATOM 4483 O O . TYR A 1 549 ? 16.423 14.267 -19.126 1.00 58.53 549 TYR A O 1
ATOM 4491 N N . THR A 1 550 ? 16.987 15.700 -17.492 1.00 61.53 550 THR A N 1
ATOM 4492 C CA . THR A 1 550 ? 18.074 14.899 -16.901 1.00 61.53 550 THR A CA 1
ATOM 4493 C C . THR A 1 550 ? 17.635 13.516 -16.419 1.00 61.53 550 THR A C 1
ATOM 4495 O O . THR A 1 550 ? 18.471 12.634 -16.258 1.00 61.53 550 THR A O 1
ATOM 4498 N N . TYR A 1 551 ? 16.337 13.282 -16.231 1.00 67.69 551 TYR A N 1
ATOM 4499 C CA . TYR A 1 551 ? 15.809 11.987 -15.815 1.00 67.69 551 TYR A CA 1
ATOM 4500 C C . TYR A 1 551 ? 15.734 10.940 -16.927 1.00 67.69 551 TYR A C 1
ATOM 4502 O O . TYR A 1 551 ? 15.487 9.779 -16.627 1.00 67.69 551 TYR A O 1
ATOM 4510 N N . TYR A 1 552 ? 15.978 11.307 -18.185 1.00 67.25 552 TYR A N 1
ATOM 4511 C CA . TYR A 1 552 ? 15.740 10.434 -19.339 1.00 67.25 552 TYR A CA 1
ATOM 4512 C C . TYR A 1 552 ? 16.982 10.145 -20.185 1.00 67.25 552 TYR A C 1
ATOM 4514 O O . TYR A 1 552 ? 16.868 9.591 -21.281 1.00 67.25 552 TYR A O 1
ATOM 4522 N N . THR A 1 553 ? 18.167 10.521 -19.708 1.00 69.38 553 THR A N 1
ATOM 4523 C CA . THR A 1 553 ? 19.424 10.343 -20.446 1.00 69.38 553 THR A CA 1
ATOM 4524 C C . THR A 1 553 ? 19.639 8.888 -20.861 1.00 69.38 553 THR A C 1
ATOM 4526 O O . THR A 1 553 ? 19.929 8.621 -22.026 1.00 69.38 553 THR A O 1
ATOM 4529 N N . ASP A 1 554 ? 19.386 7.941 -19.956 1.00 79.62 554 ASP A N 1
ATOM 4530 C CA . ASP A 1 554 ? 19.551 6.512 -20.237 1.00 79.62 554 ASP A CA 1
ATOM 4531 C C . ASP A 1 554 ? 18.489 5.970 -21.204 1.00 79.62 554 ASP A C 1
ATOM 4533 O O . ASP A 1 554 ? 18.782 5.081 -21.996 1.00 79.62 554 ASP A O 1
ATOM 4537 N N . CYS A 1 555 ? 17.284 6.553 -21.223 1.00 84.75 555 CYS A N 1
ATOM 4538 C CA . CYS A 1 555 ? 16.239 6.213 -22.193 1.00 84.75 555 CYS A CA 1
ATOM 4539 C C . CYS A 1 555 ? 16.659 6.567 -23.630 1.00 84.75 555 CYS A C 1
ATOM 4541 O O . CYS A 1 555 ? 16.574 5.731 -24.534 1.00 84.75 555 CYS A O 1
ATOM 4543 N N . ILE A 1 556 ? 17.166 7.786 -23.852 1.00 83.06 556 ILE A N 1
ATOM 4544 C CA . ILE A 1 556 ? 17.657 8.208 -25.175 1.00 83.06 556 ILE A CA 1
ATOM 4545 C C . ILE A 1 556 ? 18.839 7.333 -25.598 1.00 83.06 556 ILE A C 1
ATOM 4547 O O . ILE A 1 556 ? 18.827 6.774 -26.692 1.00 83.06 556 ILE A O 1
ATOM 4551 N N . LYS A 1 557 ? 19.826 7.150 -24.713 1.00 83.69 557 LYS A N 1
ATOM 4552 C CA . LYS A 1 557 ? 20.999 6.314 -24.989 1.00 83.69 557 LYS A CA 1
ATOM 4553 C C . LYS A 1 557 ? 20.604 4.893 -25.388 1.00 83.69 557 LYS A C 1
ATOM 4555 O O . LYS A 1 557 ? 21.053 4.394 -26.417 1.00 83.69 557 LYS A O 1
ATOM 4560 N N . TRP A 1 558 ? 19.751 4.258 -24.588 1.00 90.06 558 TRP A N 1
ATOM 4561 C CA . TRP A 1 558 ? 19.327 2.882 -24.813 1.00 90.06 558 TRP A CA 1
ATOM 4562 C C . TRP A 1 558 ? 18.536 2.734 -26.115 1.00 90.06 558 TRP A C 1
ATOM 4564 O O . TRP A 1 558 ? 18.724 1.767 -26.847 1.00 90.06 558 TRP A O 1
ATOM 4574 N N . THR A 1 559 ? 17.679 3.702 -26.453 1.00 90.75 559 THR A N 1
ATOM 4575 C CA . THR A 1 559 ? 16.903 3.646 -27.703 1.00 90.75 559 THR A CA 1
ATOM 4576 C C . THR A 1 559 ? 17.765 3.869 -28.943 1.00 90.75 559 THR A C 1
ATOM 4578 O O . THR A 1 559 ? 17.545 3.180 -29.937 1.00 90.75 559 THR A O 1
ATOM 4581 N N . ILE A 1 560 ? 18.784 4.739 -28.886 1.00 89.81 560 ILE A N 1
ATOM 4582 C CA . ILE A 1 560 ? 19.795 4.859 -29.955 1.00 89.81 560 ILE A CA 1
ATOM 4583 C C . ILE A 1 560 ? 20.527 3.531 -30.128 1.00 89.81 560 ILE A C 1
ATOM 4585 O O . ILE A 1 560 ? 20.593 3.003 -31.236 1.00 89.81 560 ILE A O 1
ATOM 4589 N N . GLU A 1 561 ? 21.017 2.954 -29.030 1.00 90.81 561 GLU A N 1
ATOM 4590 C CA . GLU A 1 561 ? 21.691 1.658 -29.043 1.00 90.81 561 GLU A CA 1
ATOM 4591 C C . GLU A 1 561 ? 20.814 0.559 -29.658 1.00 90.81 561 GLU A C 1
ATOM 4593 O O . GLU A 1 561 ? 21.273 -0.223 -30.491 1.00 90.81 561 GLU A O 1
ATOM 4598 N N . TYR A 1 562 ? 19.536 0.519 -29.283 1.00 94.31 562 TYR A N 1
ATOM 4599 C CA . TYR A 1 562 ? 18.563 -0.435 -29.799 1.00 94.31 562 TYR A CA 1
ATOM 4600 C C . TYR A 1 562 ? 18.353 -0.289 -31.313 1.00 94.31 562 TYR A C 1
ATOM 4602 O O . TYR A 1 562 ? 18.361 -1.286 -32.035 1.00 94.31 562 TYR A O 1
ATOM 4610 N N . VAL A 1 563 ? 18.209 0.943 -31.812 1.00 94.81 563 VAL A N 1
ATOM 4611 C CA . VAL A 1 563 ? 18.076 1.220 -33.251 1.00 94.81 563 VAL A CA 1
ATOM 4612 C C . VAL A 1 563 ? 19.354 0.845 -34.007 1.00 94.81 563 VAL A C 1
ATOM 4614 O O . VAL A 1 563 ? 19.274 0.173 -35.034 1.00 94.81 563 VAL A O 1
ATOM 4617 N N . CYS A 1 564 ? 20.534 1.185 -33.483 1.00 94.25 564 CYS A N 1
ATOM 4618 C CA . CYS A 1 564 ? 21.812 0.780 -34.076 1.00 94.25 564 CYS A CA 1
ATOM 4619 C C . CYS A 1 564 ? 21.950 -0.749 -34.141 1.00 94.25 564 CYS A C 1
ATOM 4621 O O . CYS A 1 564 ? 22.368 -1.285 -35.165 1.00 94.25 564 CYS A O 1
ATOM 4623 N N . LYS A 1 565 ? 21.529 -1.471 -33.094 1.00 95.50 565 LYS A N 1
ATOM 4624 C CA . LYS A 1 565 ? 21.497 -2.942 -33.091 1.00 95.50 565 LYS A CA 1
ATOM 4625 C C . LYS A 1 565 ? 20.511 -3.511 -34.107 1.00 95.50 565 LYS A C 1
ATOM 4627 O O . LYS A 1 565 ? 20.824 -4.533 -34.707 1.00 95.50 565 LYS A O 1
ATOM 4632 N N . ILE A 1 566 ? 19.359 -2.879 -34.353 1.00 96.25 566 ILE A N 1
ATOM 4633 C CA . ILE A 1 566 ? 18.449 -3.294 -35.439 1.00 96.25 566 ILE A CA 1
ATOM 4634 C C . ILE A 1 566 ? 19.169 -3.263 -36.792 1.00 96.25 566 ILE A C 1
ATOM 4636 O O . ILE A 1 566 ? 19.104 -4.237 -37.544 1.00 96.25 566 ILE A O 1
ATOM 4640 N N . VAL A 1 567 ? 19.864 -2.163 -37.092 1.00 96.62 567 VAL A N 1
ATOM 4641 C CA . VAL A 1 567 ? 20.601 -2.022 -38.355 1.00 96.62 567 VAL A CA 1
ATOM 4642 C C . VAL A 1 567 ? 21.726 -3.059 -38.422 1.00 96.62 567 VAL A C 1
ATOM 4644 O O . VAL A 1 567 ? 21.751 -3.868 -39.346 1.00 96.62 567 VAL A O 1
ATOM 4647 N N . ALA A 1 568 ? 22.569 -3.138 -37.390 1.00 95.94 568 ALA A N 1
ATOM 4648 C CA . ALA A 1 568 ? 23.702 -4.065 -37.344 1.00 95.94 568 ALA A CA 1
ATOM 4649 C C . ALA A 1 568 ? 23.288 -5.542 -37.437 1.00 95.94 568 ALA A C 1
ATOM 4651 O O . ALA A 1 568 ? 23.897 -6.321 -38.166 1.00 95.94 568 ALA A O 1
ATOM 4652 N N . THR A 1 569 ? 22.210 -5.940 -36.755 1.00 96.12 569 THR A N 1
ATOM 4653 C CA . THR A 1 569 ? 21.699 -7.323 -36.811 1.00 96.12 569 THR A CA 1
ATOM 4654 C C . THR A 1 569 ? 21.040 -7.672 -38.141 1.00 96.12 569 THR A C 1
ATOM 4656 O O . THR A 1 569 ? 20.855 -8.854 -38.423 1.00 96.12 569 THR A O 1
ATOM 4659 N N . SER A 1 570 ? 20.712 -6.681 -38.976 1.00 96.25 570 SER A N 1
ATOM 4660 C CA . SER A 1 570 ? 20.218 -6.938 -40.331 1.00 96.25 570 SER A CA 1
ATOM 4661 C C . SER A 1 570 ? 21.327 -7.432 -41.265 1.00 96.25 570 SER A C 1
ATOM 4663 O O . SER A 1 570 ? 21.003 -8.109 -42.239 1.00 96.25 570 SER A O 1
ATOM 4665 N N . GLN A 1 571 ? 22.601 -7.146 -40.942 1.00 95.62 571 GLN A N 1
ATOM 4666 C CA . GLN A 1 571 ? 23.840 -7.486 -41.668 1.00 95.62 571 GLN A CA 1
ATOM 4667 C C . GLN A 1 571 ? 23.944 -6.910 -43.087 1.00 95.62 571 GLN A C 1
ATOM 4669 O O . GLN A 1 571 ? 24.947 -6.290 -43.427 1.00 95.62 571 GLN A O 1
ATOM 4674 N N . PHE A 1 572 ? 22.898 -7.074 -43.891 1.00 97.56 572 PHE A N 1
ATOM 4675 C CA . PHE A 1 572 ? 22.796 -6.618 -45.265 1.00 97.56 572 PHE A CA 1
ATOM 4676 C C . PHE A 1 572 ? 21.729 -5.537 -45.419 1.00 97.56 572 PHE A C 1
ATOM 4678 O O . PHE A 1 572 ? 20.651 -5.582 -44.814 1.00 97.56 572 PHE A O 1
ATOM 4685 N N . THR A 1 573 ? 22.008 -4.597 -46.313 1.00 96.62 573 THR A N 1
ATOM 4686 C CA . THR A 1 573 ? 21.127 -3.477 -46.643 1.00 96.62 573 THR A CA 1
ATOM 4687 C C . THR A 1 573 ? 19.796 -3.970 -47.210 1.00 96.62 573 THR A C 1
ATOM 4689 O O . THR A 1 573 ? 18.748 -3.508 -46.772 1.00 96.62 573 THR A O 1
ATOM 4692 N N . ASN A 1 574 ? 19.796 -4.947 -48.121 1.00 96.06 574 ASN A N 1
ATOM 4693 C CA . ASN A 1 574 ? 18.558 -5.492 -48.695 1.00 96.06 574 ASN A CA 1
ATOM 4694 C C . ASN A 1 574 ? 17.653 -6.133 -47.626 1.00 96.06 574 ASN A C 1
ATOM 4696 O O . ASN A 1 574 ? 16.452 -5.879 -47.616 1.00 96.06 574 ASN A O 1
ATOM 4700 N N . THR A 1 575 ? 18.222 -6.882 -46.676 1.00 97.25 575 THR A N 1
ATOM 4701 C CA . THR A 1 575 ? 17.493 -7.464 -45.540 1.00 97.25 575 THR A CA 1
ATOM 4702 C C . THR A 1 575 ? 16.850 -6.376 -44.682 1.00 97.25 575 THR A C 1
ATOM 4704 O O . THR A 1 575 ? 15.687 -6.495 -44.292 1.00 97.25 575 THR A O 1
ATOM 4707 N N . PHE A 1 576 ? 17.584 -5.294 -44.409 1.00 97.56 576 PHE A N 1
ATOM 4708 C CA . PHE A 1 576 ? 17.072 -4.149 -43.658 1.00 97.56 576 PHE A CA 1
ATOM 4709 C C . PHE A 1 576 ? 15.933 -3.430 -44.399 1.00 97.56 576 PHE A C 1
ATOM 4711 O O . PHE A 1 576 ? 14.872 -3.191 -43.818 1.00 97.56 576 PHE A O 1
ATOM 4718 N N . VAL A 1 577 ? 16.125 -3.131 -45.688 1.00 97.25 577 VAL A N 1
ATOM 4719 C CA . VAL A 1 577 ? 15.135 -2.450 -46.537 1.00 97.25 577 VAL A CA 1
ATOM 4720 C C . VAL A 1 577 ? 13.859 -3.285 -46.646 1.00 97.25 577 VAL A C 1
ATOM 4722 O O . VAL A 1 577 ? 12.767 -2.763 -46.423 1.00 97.25 577 VAL A O 1
ATOM 4725 N N . HIS A 1 578 ? 13.984 -4.584 -46.920 1.00 95.81 578 HIS A N 1
ATOM 4726 C CA . HIS A 1 578 ? 12.847 -5.494 -47.017 1.00 95.81 578 HIS A CA 1
ATOM 4727 C C . HIS A 1 578 ? 12.032 -5.507 -45.718 1.00 95.81 578 HIS A C 1
ATOM 4729 O O . HIS A 1 578 ? 10.817 -5.303 -45.720 1.00 95.81 578 HIS A O 1
ATOM 4735 N N . LYS A 1 579 ? 12.715 -5.674 -44.578 1.00 95.56 579 LYS A N 1
ATOM 4736 C CA . LYS A 1 579 ? 12.071 -5.862 -43.276 1.00 95.56 579 LYS A CA 1
ATOM 4737 C C . LYS A 1 579 ? 11.433 -4.595 -42.703 1.00 95.56 579 LYS A C 1
ATOM 4739 O O . LYS A 1 579 ? 10.372 -4.692 -42.090 1.00 95.56 579 LYS A O 1
ATOM 4744 N N . TYR A 1 580 ? 12.076 -3.437 -42.849 1.00 95.44 580 TYR A N 1
ATOM 4745 C CA . TYR A 1 580 ? 11.650 -2.200 -42.177 1.00 95.44 580 TYR A CA 1
ATOM 4746 C C . TYR A 1 580 ? 11.047 -1.154 -43.121 1.00 95.44 580 TYR A C 1
ATOM 4748 O O . TYR A 1 580 ? 10.334 -0.270 -42.656 1.00 95.44 580 TYR A O 1
ATOM 4756 N N . PHE A 1 581 ? 11.276 -1.270 -44.433 1.00 95.75 581 PHE A N 1
ATOM 4757 C CA . PHE A 1 581 ? 10.823 -0.298 -45.436 1.00 95.75 581 PHE A CA 1
ATOM 4758 C C . PHE A 1 581 ? 10.029 -0.923 -46.590 1.00 95.75 581 PHE A C 1
ATOM 4760 O O . PHE A 1 581 ? 9.751 -0.227 -47.563 1.00 95.75 581 PHE A O 1
ATOM 4767 N N . GLN A 1 582 ? 9.631 -2.200 -46.489 1.00 94.50 582 GLN A N 1
ATOM 4768 C CA . GLN A 1 582 ? 8.806 -2.891 -47.495 1.00 94.50 582 GLN A CA 1
ATOM 4769 C C . GLN A 1 582 ? 9.392 -2.763 -48.912 1.00 94.50 582 GLN A C 1
ATOM 4771 O O . GLN A 1 582 ? 8.709 -2.350 -49.846 1.00 94.50 582 GLN A O 1
ATOM 4776 N N . ASP A 1 583 ? 10.692 -3.044 -49.043 1.00 95.06 583 ASP A N 1
ATOM 4777 C CA . ASP A 1 583 ? 11.453 -2.964 -50.300 1.00 95.06 583 ASP A CA 1
ATOM 4778 C C . ASP A 1 583 ? 11.612 -1.540 -50.887 1.00 95.06 583 ASP A C 1
ATOM 4780 O O . ASP A 1 583 ? 12.153 -1.362 -51.979 1.00 95.06 583 ASP A O 1
ATOM 4784 N N . ASN A 1 584 ? 11.223 -0.485 -50.156 1.00 96.50 584 ASN A N 1
ATOM 4785 C CA . ASN A 1 584 ? 11.421 0.901 -50.584 1.00 96.50 584 ASN A CA 1
ATOM 4786 C C . ASN A 1 584 ? 12.839 1.412 -50.267 1.00 96.50 584 ASN A C 1
ATOM 4788 O O . ASN A 1 584 ? 13.090 2.035 -49.230 1.00 96.50 584 ASN A O 1
ATOM 4792 N N . GLU A 1 585 ? 13.773 1.187 -51.193 1.00 95.56 585 GLU A N 1
ATOM 4793 C CA . GLU A 1 585 ? 15.170 1.614 -51.046 1.00 95.56 585 GLU A CA 1
ATOM 4794 C C . GLU A 1 585 ? 15.330 3.132 -50.889 1.00 95.56 585 GLU A C 1
ATOM 4796 O O . GLU A 1 585 ? 16.141 3.589 -50.085 1.00 95.56 585 GLU A O 1
ATOM 4801 N N . THR A 1 586 ? 14.561 3.942 -51.624 1.00 96.31 586 THR A N 1
ATOM 4802 C CA . THR A 1 586 ? 14.681 5.406 -51.543 1.00 96.31 586 THR A CA 1
ATOM 4803 C C . THR A 1 586 ? 14.375 5.909 -50.134 1.00 96.31 586 THR A C 1
ATOM 4805 O O . THR A 1 586 ? 15.158 6.682 -49.581 1.00 96.31 586 THR A O 1
ATOM 4808 N N . LEU A 1 587 ? 13.278 5.443 -49.528 1.00 96.25 587 LEU A N 1
ATOM 4809 C CA . LEU A 1 587 ? 12.923 5.812 -48.156 1.00 96.25 587 LEU A CA 1
ATOM 4810 C C . LEU A 1 587 ? 13.936 5.276 -47.143 1.00 96.25 587 LEU A C 1
ATOM 4812 O O . LEU A 1 587 ? 14.345 6.017 -46.248 1.00 96.25 587 LEU A O 1
ATOM 4816 N N . ALA A 1 588 ? 14.391 4.033 -47.307 1.00 96.94 588 ALA A N 1
ATOM 4817 C CA . ALA A 1 588 ? 15.366 3.429 -46.406 1.00 96.94 588 ALA A CA 1
ATOM 4818 C C . ALA A 1 588 ? 16.690 4.208 -46.382 1.00 96.94 588 ALA A C 1
ATOM 4820 O O . ALA A 1 588 ? 17.200 4.527 -45.311 1.00 96.94 588 ALA A O 1
ATOM 4821 N N . PHE A 1 589 ? 17.227 4.589 -47.544 1.00 97.25 589 PHE A N 1
ATOM 4822 C CA . PHE A 1 589 ? 18.470 5.361 -47.617 1.00 97.25 589 PHE A CA 1
ATOM 4823 C C . PHE A 1 589 ? 18.296 6.815 -47.169 1.00 97.25 589 PHE A C 1
ATOM 4825 O O . PHE A 1 589 ? 19.212 7.376 -46.564 1.00 97.25 589 PHE A O 1
ATOM 4832 N N . GLN A 1 590 ? 17.129 7.431 -47.385 1.00 96.62 590 GLN A N 1
ATOM 4833 C CA . GLN A 1 590 ? 16.809 8.728 -46.776 1.00 96.62 590 GLN A CA 1
ATOM 4834 C C . GLN A 1 590 ? 16.800 8.636 -45.246 1.00 96.62 590 GLN A C 1
ATOM 4836 O O . GLN A 1 590 ? 17.354 9.507 -44.572 1.00 96.62 590 GLN A O 1
ATOM 4841 N N . TRP A 1 591 ? 16.210 7.575 -44.696 1.00 97.31 591 TRP A N 1
ATOM 4842 C CA . TRP A 1 591 ? 16.187 7.324 -43.260 1.00 97.31 591 TRP A CA 1
ATOM 4843 C C . TRP A 1 591 ? 17.588 7.030 -42.708 1.00 97.31 591 TRP A C 1
ATOM 4845 O O . TRP A 1 591 ? 17.982 7.644 -41.720 1.00 97.31 591 TRP A O 1
ATOM 4855 N N . LEU A 1 592 ? 18.390 6.196 -43.382 1.00 96.94 592 LEU A N 1
ATOM 4856 C CA . LEU A 1 592 ? 19.778 5.906 -42.996 1.00 96.94 592 LEU A CA 1
ATOM 4857 C C . LEU A 1 592 ? 20.641 7.173 -42.989 1.00 96.94 592 LEU A C 1
ATOM 4859 O O . LEU A 1 592 ? 21.398 7.386 -42.047 1.00 96.94 592 LEU A O 1
ATOM 4863 N N . ASN A 1 593 ? 20.492 8.061 -43.979 1.00 95.31 593 ASN A N 1
ATOM 4864 C CA . ASN A 1 593 ? 21.175 9.360 -43.977 1.00 95.31 593 ASN A CA 1
ATOM 4865 C C . ASN A 1 593 ? 20.816 10.191 -42.736 1.00 95.31 593 ASN A C 1
ATOM 4867 O O . ASN A 1 593 ? 21.706 10.774 -42.117 1.00 95.31 593 ASN A O 1
ATOM 4871 N N . LYS A 1 594 ? 19.529 10.247 -42.362 1.00 94.06 594 LYS A N 1
ATOM 4872 C CA . LYS A 1 594 ? 19.078 10.964 -41.160 1.00 94.06 594 LYS A CA 1
ATOM 4873 C C . LYS A 1 594 ? 19.613 10.312 -39.884 1.00 94.06 594 LYS A C 1
ATOM 4875 O O . LYS A 1 594 ? 20.146 11.027 -39.044 1.00 94.06 594 LYS A O 1
ATOM 4880 N N . LEU A 1 595 ? 19.538 8.983 -39.761 1.00 93.62 595 LEU A N 1
ATOM 4881 C CA . LEU A 1 595 ? 20.086 8.243 -38.622 1.00 93.62 595 LEU A CA 1
ATOM 4882 C C . LEU A 1 595 ? 21.583 8.515 -38.464 1.00 93.62 595 LEU A C 1
ATOM 4884 O O . LEU A 1 595 ? 22.012 8.933 -37.394 1.00 93.62 595 LEU A O 1
ATOM 4888 N N . ILE A 1 596 ? 22.369 8.281 -39.520 1.00 91.94 596 ILE A N 1
ATOM 4889 C CA . ILE A 1 596 ? 23.828 8.409 -39.483 1.00 91.94 596 ILE A CA 1
ATOM 4890 C C . ILE A 1 596 ? 24.221 9.856 -39.172 1.00 91.94 596 ILE A C 1
ATOM 4892 O O . ILE A 1 596 ? 25.083 10.069 -38.325 1.00 91.94 596 ILE A O 1
ATOM 4896 N N . ASN A 1 597 ? 23.563 10.850 -39.786 1.00 88.31 597 ASN A N 1
ATOM 4897 C CA . ASN A 1 597 ? 23.753 12.255 -39.417 1.00 88.31 597 ASN A CA 1
ATOM 4898 C C . ASN A 1 597 ? 23.441 12.487 -37.937 1.00 88.31 597 ASN A C 1
ATOM 4900 O O . ASN A 1 597 ? 24.264 13.077 -37.247 1.00 88.31 597 ASN A O 1
ATOM 4904 N N . TYR A 1 598 ? 22.299 12.007 -37.439 1.00 86.06 598 TYR A N 1
ATOM 4905 C CA . TYR A 1 598 ? 21.882 12.192 -36.051 1.00 86.06 598 TYR A CA 1
ATOM 4906 C C . TYR A 1 598 ? 22.941 11.648 -35.081 1.00 86.06 598 TYR A C 1
ATOM 4908 O O . TYR A 1 598 ? 23.495 12.409 -34.292 1.00 86.06 598 TYR A O 1
ATOM 4916 N N . ILE A 1 599 ? 23.328 10.376 -35.217 1.00 86.31 599 ILE A N 1
ATOM 4917 C CA . ILE A 1 599 ? 24.273 9.704 -34.305 1.00 86.31 599 ILE A CA 1
ATOM 4918 C C . ILE A 1 599 ? 25.745 10.132 -34.478 1.00 86.31 599 ILE A C 1
ATOM 4920 O O . ILE A 1 599 ? 26.578 9.808 -33.633 1.00 86.31 599 ILE A O 1
ATOM 4924 N N . GLN A 1 600 ? 26.079 10.837 -35.564 1.00 77.94 600 GLN A N 1
ATOM 4925 C CA . GLN A 1 600 ? 27.383 11.485 -35.779 1.00 77.94 600 GLN A CA 1
ATOM 4926 C C . GLN A 1 600 ? 27.400 12.933 -35.267 1.00 77.94 600 GLN A C 1
ATOM 4928 O O . GLN A 1 600 ? 28.405 13.408 -34.740 1.00 77.94 600 GLN A O 1
ATOM 4933 N N . SER A 1 601 ? 26.279 13.643 -35.416 1.00 68.19 601 SER A N 1
ATOM 4934 C CA . SER A 1 601 ? 26.099 15.046 -35.026 1.00 68.19 601 SER A CA 1
ATOM 4935 C C . SER A 1 601 ? 25.917 15.256 -33.527 1.00 68.19 601 SER A C 1
ATOM 4937 O O . SER A 1 601 ? 26.064 16.384 -33.065 1.00 68.19 601 SER A O 1
ATOM 4939 N N . THR A 1 602 ? 25.699 14.193 -32.744 1.00 57.16 602 THR A N 1
ATOM 4940 C CA . THR A 1 602 ? 25.643 14.237 -31.270 1.00 57.16 602 THR A CA 1
ATOM 4941 C C . THR A 1 602 ? 26.922 14.779 -30.608 1.00 57.16 602 THR A C 1
ATOM 4943 O O . THR A 1 602 ? 26.977 14.897 -29.388 1.00 57.16 602 THR A O 1
ATOM 4946 N N . HIS A 1 603 ? 27.925 15.172 -31.401 1.00 48.41 603 HIS A N 1
ATOM 4947 C CA . HIS A 1 603 ? 29.094 15.941 -30.992 1.00 48.41 603 HIS A CA 1
ATOM 4948 C C . HIS A 1 603 ? 29.028 17.472 -31.191 1.00 48.41 603 HIS A C 1
ATOM 4950 O O . HIS A 1 603 ? 29.946 18.145 -30.728 1.00 48.41 603 HIS A O 1
ATOM 4956 N N . VAL A 1 604 ? 28.021 18.072 -31.846 1.00 36.97 604 VAL A N 1
ATOM 4957 C CA . VAL A 1 604 ? 28.084 19.507 -32.203 1.00 36.97 604 VAL A CA 1
ATOM 4958 C C . VAL A 1 604 ? 26.719 20.208 -32.144 1.00 36.97 604 VAL A C 1
ATOM 4960 O O . VAL A 1 604 ? 25.915 20.055 -33.054 1.00 36.97 604 VAL A O 1
ATOM 4963 N N . GLN A 1 605 ? 26.500 21.016 -31.093 1.00 34.00 605 GLN A N 1
ATOM 4964 C CA . GLN A 1 605 ? 25.947 22.396 -31.083 1.00 34.00 605 GLN A CA 1
ATOM 4965 C C . GLN A 1 605 ? 25.406 22.755 -29.669 1.00 34.00 605 GLN A C 1
ATOM 4967 O O . GLN A 1 605 ? 24.427 22.155 -29.227 1.00 34.00 605 GLN A O 1
ATOM 4972 N N . PRO A 1 606 ? 25.967 23.769 -28.974 1.00 32.59 606 PRO A N 1
ATOM 4973 C CA . PRO A 1 606 ? 25.517 24.217 -27.645 1.00 32.59 606 PRO A CA 1
ATOM 4974 C C . PRO A 1 606 ? 24.189 24.993 -27.603 1.00 32.59 606 PRO A C 1
ATOM 4976 O O . PRO A 1 606 ? 23.731 25.320 -26.514 1.00 32.59 606 PRO A O 1
ATOM 4979 N N . ASN A 1 607 ? 23.575 25.333 -28.743 1.00 33.41 607 ASN A N 1
ATOM 4980 C CA . ASN A 1 607 ? 22.573 26.410 -28.776 1.00 33.41 607 ASN A CA 1
ATOM 4981 C C . ASN A 1 607 ? 21.171 26.034 -29.273 1.00 33.41 607 ASN A C 1
ATOM 4983 O O . ASN A 1 607 ? 20.376 26.940 -29.486 1.00 33.41 607 ASN A O 1
ATOM 4987 N N . ASN A 1 608 ? 20.820 24.751 -29.431 1.00 36.66 608 ASN A N 1
ATOM 4988 C CA . ASN A 1 608 ? 19.424 24.391 -29.749 1.00 36.66 608 ASN A CA 1
ATOM 4989 C C . ASN A 1 608 ? 18.883 23.105 -29.112 1.00 36.66 608 ASN A C 1
ATOM 4991 O O . ASN A 1 608 ? 17.772 22.686 -29.422 1.00 36.66 608 ASN A O 1
ATOM 4995 N N . PHE A 1 609 ? 19.599 22.534 -28.147 1.00 37.72 609 PHE A N 1
ATOM 4996 C CA . PHE A 1 609 ? 19.010 21.605 -27.194 1.00 37.72 609 PHE A CA 1
ATOM 4997 C C . PHE A 1 609 ? 19.465 21.991 -25.795 1.00 37.72 609 PHE A C 1
ATOM 4999 O O . PHE A 1 609 ? 20.623 22.335 -25.574 1.00 37.72 609 PHE A O 1
ATOM 5006 N N . VAL A 1 610 ? 18.500 21.990 -24.879 1.00 35.44 610 VAL A N 1
ATOM 5007 C CA . VAL A 1 610 ? 18.673 22.265 -23.454 1.00 35.44 610 VAL A CA 1
ATOM 5008 C C . VAL A 1 610 ? 19.916 21.542 -22.941 1.00 35.44 610 VAL A C 1
ATOM 5010 O O . VAL A 1 610 ? 20.056 20.336 -23.134 1.00 35.44 610 VAL A O 1
ATOM 5013 N N . ILE A 1 611 ? 20.792 22.329 -22.317 1.00 33.53 611 ILE A N 1
ATOM 5014 C CA . ILE A 1 611 ? 22.056 21.959 -21.681 1.00 33.53 611 ILE A CA 1
ATOM 5015 C C . ILE A 1 611 ? 21.975 20.547 -21.082 1.00 33.53 611 ILE A C 1
ATOM 5017 O O . ILE A 1 611 ? 21.321 20.311 -20.066 1.00 33.53 611 ILE A O 1
ATOM 5021 N N . ILE A 1 612 ? 22.651 19.602 -21.737 1.00 43.06 612 ILE A N 1
ATOM 5022 C CA . ILE A 1 612 ? 23.098 18.360 -21.115 1.00 43.06 612 ILE A CA 1
ATOM 5023 C C . ILE A 1 612 ? 24.334 18.778 -20.327 1.00 43.06 612 ILE A C 1
ATOM 5025 O O . ILE A 1 612 ? 25.366 19.064 -20.931 1.00 43.06 612 ILE A O 1
ATOM 5029 N N . ASP A 1 613 ? 24.217 18.900 -19.006 1.00 34.78 613 ASP A N 1
ATOM 5030 C CA . ASP A 1 613 ? 25.349 19.187 -18.124 1.00 34.78 613 ASP A CA 1
ATOM 5031 C C . ASP A 1 613 ? 26.522 18.249 -18.446 1.00 34.78 613 ASP A C 1
ATOM 5033 O O . ASP A 1 613 ? 26.485 17.071 -18.104 1.00 34.78 613 ASP A O 1
ATOM 5037 N N . ASN A 1 614 ? 27.531 18.781 -19.144 1.00 35.66 614 ASN A N 1
ATOM 5038 C CA . ASN A 1 614 ? 28.966 18.463 -19.145 1.00 35.66 614 ASN A CA 1
ATOM 5039 C C . ASN A 1 614 ? 29.450 17.011 -18.914 1.00 35.66 614 ASN A C 1
ATOM 5041 O O . ASN A 1 614 ? 30.602 16.797 -18.532 1.00 35.66 614 ASN A O 1
ATOM 5045 N N . LYS A 1 615 ? 28.646 15.986 -19.200 1.00 38.34 615 LYS A N 1
ATOM 5046 C CA . LYS A 1 615 ? 29.059 14.582 -19.159 1.00 38.34 615 LYS A CA 1
ATOM 5047 C C . LYS A 1 615 ? 28.451 13.785 -20.312 1.00 38.34 615 LYS A C 1
ATOM 5049 O O . LYS A 1 615 ? 27.294 13.396 -20.284 1.00 38.34 615 LYS A O 1
ATOM 5054 N N . TYR A 1 616 ? 29.336 13.475 -21.257 1.00 42.16 616 TYR A N 1
ATOM 5055 C CA . TYR A 1 616 ? 29.343 12.283 -22.105 1.00 42.16 616 TYR A CA 1
ATOM 5056 C C . TYR A 1 616 ? 28.154 12.054 -23.044 1.00 42.16 616 TYR A C 1
ATOM 5058 O O . TYR A 1 616 ? 27.226 11.327 -22.719 1.00 42.16 616 TYR A O 1
ATOM 5066 N N . TYR A 1 617 ? 28.349 12.442 -24.305 1.00 49.19 617 TYR A N 1
ATOM 5067 C CA . TYR A 1 617 ? 28.274 11.458 -25.389 1.00 49.19 617 TYR A CA 1
ATOM 5068 C C . TYR A 1 617 ? 29.516 11.602 -26.272 1.00 49.19 617 TYR A C 1
ATOM 5070 O O . TYR A 1 617 ? 29.456 12.091 -27.389 1.00 49.19 617 TYR A O 1
ATOM 5078 N N . SER A 1 618 ? 30.669 11.165 -25.752 1.00 45.75 618 SER A N 1
ATOM 5079 C CA . SER A 1 618 ? 31.877 10.912 -26.559 1.00 45.75 618 SER A CA 1
ATOM 5080 C C . SER A 1 618 ? 31.784 9.608 -27.361 1.00 45.75 618 SER A C 1
ATOM 5082 O O . SER A 1 618 ? 32.778 9.119 -27.894 1.00 45.75 618 SER A O 1
ATOM 5084 N N . GLN A 1 619 ? 30.609 8.977 -27.344 1.00 58.22 619 GLN A N 1
ATOM 5085 C CA . GLN A 1 619 ? 30.388 7.646 -27.864 1.00 58.22 619 GLN A CA 1
ATOM 5086 C C . GLN A 1 619 ? 30.000 7.769 -29.331 1.00 58.22 619 GLN A C 1
ATOM 5088 O O . GLN A 1 619 ? 28.874 8.129 -29.668 1.00 58.22 619 GLN A O 1
ATOM 5093 N N . LYS A 1 620 ? 30.957 7.488 -30.209 1.00 77.00 620 LYS A N 1
ATOM 5094 C CA . LYS A 1 620 ? 30.725 7.471 -31.647 1.00 77.00 620 LYS A CA 1
ATOM 5095 C C . LYS A 1 620 ? 29.998 6.182 -32.016 1.00 77.00 620 LYS A C 1
ATOM 5097 O O . LYS A 1 620 ? 30.614 5.151 -32.261 1.00 77.00 620 LYS A O 1
ATOM 5102 N N . TRP A 1 621 ? 28.669 6.233 -32.024 1.00 85.50 621 TRP A N 1
ATOM 5103 C CA . TRP A 1 621 ? 27.803 5.073 -32.270 1.00 85.50 621 TRP A CA 1
ATOM 5104 C C . TRP A 1 621 ? 28.139 4.313 -33.550 1.00 85.50 621 TRP A C 1
ATOM 5106 O O . TRP A 1 621 ? 28.093 3.089 -33.560 1.00 85.50 621 TRP A O 1
ATOM 5116 N N . THR A 1 622 ? 28.523 5.027 -34.604 1.00 87.75 622 THR A N 1
ATOM 5117 C CA . THR A 1 622 ? 28.937 4.416 -35.869 1.00 87.75 622 THR A CA 1
ATOM 5118 C C . THR A 1 622 ? 30.227 3.612 -35.760 1.00 87.75 622 THR A C 1
ATOM 5120 O O . THR A 1 622 ? 30.415 2.716 -36.559 1.00 87.75 622 THR A O 1
ATOM 5123 N N . GLU A 1 623 ? 31.123 3.926 -34.820 1.00 89.44 623 GLU A N 1
ATOM 5124 C CA . GLU A 1 623 ? 32.359 3.153 -34.594 1.00 89.44 623 GLU A CA 1
ATOM 5125 C C . GLU A 1 623 ? 32.100 1.896 -33.743 1.00 89.44 623 GLU A C 1
ATOM 5127 O O . GLU A 1 623 ? 32.926 0.993 -33.707 1.00 89.44 623 GLU A O 1
ATOM 5132 N N . LEU A 1 624 ? 30.959 1.833 -33.047 1.00 89.25 624 LEU A N 1
ATOM 5133 C CA . LEU A 1 624 ? 30.591 0.713 -32.173 1.00 89.25 624 LEU A CA 1
ATOM 5134 C C . LEU A 1 624 ? 29.638 -0.288 -32.816 1.00 89.25 624 LEU A C 1
ATOM 5136 O O . LEU A 1 624 ? 29.550 -1.425 -32.360 1.00 89.25 624 LEU A O 1
ATOM 5140 N N . TYR A 1 625 ? 28.867 0.156 -33.803 1.00 93.75 625 TYR A N 1
ATOM 5141 C CA . TYR A 1 625 ? 27.827 -0.640 -34.431 1.00 93.75 625 TYR A CA 1
ATOM 5142 C C . TYR A 1 625 ? 27.964 -0.579 -35.942 1.00 93.75 625 TYR A C 1
ATOM 5144 O O . TYR A 1 625 ? 28.118 0.501 -36.514 1.00 93.75 625 TYR A O 1
ATOM 5152 N N . ALA A 1 626 ? 27.819 -1.740 -36.578 1.00 96.62 626 ALA A N 1
ATOM 5153 C CA . ALA A 1 626 ? 27.752 -1.866 -38.020 1.00 96.62 626 ALA A CA 1
ATOM 5154 C C . ALA A 1 626 ? 26.466 -1.228 -38.567 1.00 96.62 626 ALA A C 1
ATOM 5156 O O . ALA A 1 626 ? 25.435 -1.879 -38.705 1.00 96.62 626 ALA A O 1
ATOM 5157 N N . VAL A 1 627 ? 26.497 0.081 -38.816 1.00 95.69 627 VAL A N 1
ATOM 5158 C CA . VAL A 1 627 ? 25.328 0.868 -39.255 1.00 95.69 627 VAL A CA 1
ATOM 5159 C C . VAL A 1 627 ? 25.553 1.591 -40.577 1.00 95.69 627 VAL A C 1
ATOM 5161 O O . VAL A 1 627 ? 24.628 2.207 -41.106 1.00 95.69 627 VAL A O 1
ATOM 5164 N N . LEU A 1 628 ? 26.776 1.544 -41.108 1.00 96.00 628 LEU A N 1
ATOM 5165 C CA . LEU A 1 628 ? 27.152 2.244 -42.325 1.00 96.00 628 LEU A CA 1
ATOM 5166 C C . LEU A 1 628 ? 27.099 1.276 -43.513 1.00 96.00 628 LEU A C 1
ATOM 5168 O O . LEU A 1 628 ? 27.877 0.324 -43.523 1.00 96.00 628 LEU A O 1
ATOM 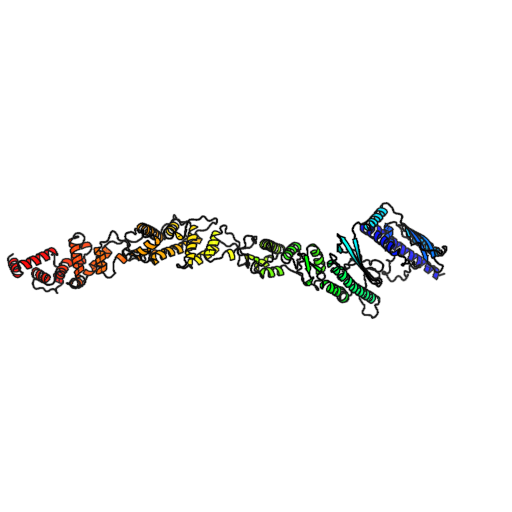5172 N N . PRO A 1 629 ? 26.199 1.468 -44.496 1.00 97.62 629 PRO A N 1
ATOM 5173 C CA . PRO A 1 629 ? 26.149 0.584 -45.652 1.00 97.62 629 PRO A CA 1
ATOM 5174 C C . PRO A 1 629 ? 27.328 0.857 -46.592 1.00 97.62 629 PRO A C 1
ATOM 5176 O O . PRO A 1 629 ? 27.616 2.011 -46.933 1.00 97.62 629 PRO A O 1
ATOM 5179 N N . VAL A 1 630 ? 27.987 -0.211 -47.024 1.00 97.31 630 VAL A N 1
ATOM 5180 C CA . VAL A 1 630 ? 29.051 -0.206 -48.036 1.00 97.31 630 VAL A CA 1
ATOM 5181 C C . VAL A 1 630 ? 28.541 -0.750 -49.373 1.00 97.31 630 VAL A C 1
ATOM 5183 O O . VAL A 1 630 ? 27.442 -1.295 -49.469 1.00 97.31 630 VAL A O 1
ATOM 5186 N N . GLN A 1 631 ? 29.306 -0.533 -50.440 1.00 96.56 631 GLN A N 1
ATOM 5187 C CA . GLN A 1 631 ? 28.880 -0.768 -51.825 1.00 96.56 631 GLN A CA 1
ATOM 5188 C C . GLN A 1 631 ? 28.632 -2.238 -52.180 1.00 96.56 631 GLN A C 1
ATOM 5190 O O . GLN A 1 631 ? 27.941 -2.506 -53.161 1.00 96.56 631 GLN A O 1
ATOM 5195 N N . ASP A 1 632 ? 29.172 -3.187 -51.419 1.00 95.12 632 ASP A N 1
ATOM 5196 C CA . ASP A 1 632 ? 28.873 -4.617 -51.568 1.00 95.12 632 ASP A CA 1
ATOM 5197 C C . ASP A 1 632 ? 27.592 -5.051 -50.826 1.00 95.12 632 ASP A C 1
ATOM 5199 O O . ASP A 1 632 ? 27.195 -6.215 -50.886 1.00 95.12 632 ASP A O 1
ATOM 5203 N N . GLY A 1 633 ? 26.911 -4.104 -50.173 1.00 94.81 633 GLY A N 1
ATOM 5204 C CA . GLY A 1 633 ? 25.605 -4.276 -49.551 1.00 94.81 633 GLY A CA 1
ATOM 5205 C C . GLY A 1 633 ? 25.639 -4.590 -48.058 1.00 94.81 633 GLY A C 1
ATOM 5206 O O . GLY A 1 633 ? 24.567 -4.596 -47.446 1.00 94.81 633 GLY A O 1
ATOM 5207 N N . TYR A 1 634 ? 26.807 -4.811 -47.452 1.00 97.56 634 TYR A N 1
ATOM 5208 C CA . TYR A 1 634 ? 26.926 -5.043 -46.010 1.00 97.56 634 TYR A CA 1
ATOM 5209 C C . TYR A 1 634 ? 26.818 -3.743 -45.206 1.00 97.56 634 TYR A C 1
ATOM 5211 O O . TYR A 1 634 ? 27.115 -2.655 -45.698 1.00 97.56 634 TYR A O 1
ATOM 5219 N N . PHE A 1 635 ? 26.412 -3.855 -43.943 1.00 97.94 635 PHE A N 1
ATOM 5220 C CA . PHE A 1 635 ? 26.654 -2.815 -42.948 1.00 97.94 635 PHE A CA 1
ATOM 5221 C C . PHE A 1 635 ? 27.983 -3.075 -42.236 1.00 97.94 635 PHE A C 1
ATOM 5223 O O . PHE A 1 635 ? 28.259 -4.207 -41.841 1.00 97.94 635 PHE A O 1
ATOM 5230 N N . VAL A 1 636 ? 28.774 -2.023 -42.024 1.00 96.88 636 VAL A N 1
ATOM 5231 C CA . VAL A 1 636 ? 30.067 -2.079 -41.319 1.00 96.88 636 VAL A CA 1
ATOM 5232 C C . VAL A 1 636 ? 30.178 -0.972 -40.276 1.00 96.88 636 VAL A C 1
ATOM 5234 O O . VAL A 1 636 ? 29.445 0.027 -40.327 1.00 96.88 636 VAL A O 1
ATOM 5237 N N . GLU A 1 637 ? 31.063 -1.150 -39.294 1.00 95.75 637 GLU A N 1
ATOM 5238 C CA . GLU A 1 637 ? 31.437 -0.068 -38.389 1.00 95.75 637 GLU A CA 1
ATOM 5239 C C . GLU A 1 637 ? 32.207 1.016 -39.154 1.00 95.75 637 GLU A C 1
ATOM 5241 O O . GLU A 1 637 ? 32.995 0.751 -40.063 1.00 95.75 637 GLU A O 1
ATOM 5246 N N . TYR A 1 638 ? 32.004 2.269 -38.763 1.00 92.62 638 TYR A N 1
ATOM 5247 C CA . TYR A 1 638 ? 32.835 3.361 -39.233 1.00 92.62 638 TYR A CA 1
ATOM 5248 C C . TYR A 1 638 ? 34.235 3.222 -38.646 1.00 92.62 638 TYR A C 1
ATOM 5250 O O . TYR A 1 638 ? 34.420 3.157 -37.433 1.00 92.62 638 TYR A O 1
ATOM 5258 N N . SER A 1 639 ? 35.222 3.215 -39.526 1.00 91.62 639 SER A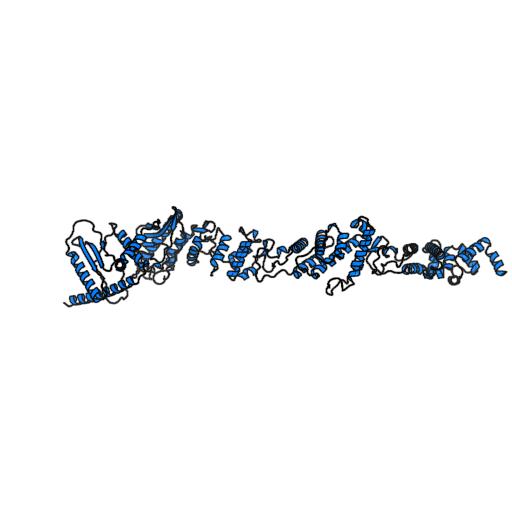 N 1
ATOM 5259 C CA . SER A 1 639 ? 36.630 3.192 -39.179 1.00 91.62 639 SER A CA 1
ATOM 5260 C C . SER A 1 639 ? 37.399 4.047 -40.172 1.00 91.62 639 SER A C 1
ATOM 5262 O O . SER A 1 639 ? 36.855 4.585 -41.139 1.00 91.62 639 SER A O 1
ATOM 5264 N N . ASP A 1 640 ? 38.700 4.144 -39.960 1.00 88.69 640 ASP A N 1
ATOM 5265 C CA . ASP A 1 640 ? 39.572 4.843 -40.878 1.00 88.69 640 ASP A CA 1
ATOM 5266 C C . ASP A 1 640 ? 39.589 4.200 -42.291 1.00 88.69 640 ASP A C 1
ATOM 5268 O O . ASP A 1 640 ? 39.727 4.875 -43.327 1.00 88.69 640 ASP A O 1
ATOM 5272 N N . ASP A 1 641 ? 39.378 2.900 -42.379 1.00 90.94 641 ASP A N 1
ATOM 5273 C CA . ASP A 1 641 ? 39.400 2.199 -43.659 1.00 90.94 641 ASP A CA 1
ATOM 5274 C C . ASP A 1 641 ? 38.071 2.287 -44.413 1.00 90.94 641 ASP A C 1
ATOM 5276 O O . ASP A 1 641 ? 38.053 2.059 -45.621 1.00 90.94 641 ASP A O 1
ATOM 5280 N N . VAL A 1 642 ? 37.001 2.739 -43.748 1.00 94.69 642 VAL A N 1
ATOM 5281 C CA . VAL A 1 642 ? 35.677 2.930 -44.348 1.00 94.69 642 VAL A CA 1
ATOM 5282 C C . VAL A 1 642 ? 35.455 4.399 -44.705 1.00 94.69 642 VAL A C 1
ATOM 5284 O O . VAL A 1 642 ? 35.435 5.282 -43.846 1.00 94.69 642 VAL A O 1
ATOM 5287 N N . PHE A 1 643 ? 35.302 4.698 -45.994 1.00 95.06 643 PHE A N 1
ATOM 5288 C CA . PHE A 1 643 ? 35.226 6.081 -46.474 1.00 95.06 643 PHE A CA 1
ATOM 5289 C C . PHE A 1 643 ? 34.343 6.236 -47.711 1.00 95.06 643 PHE A C 1
ATOM 5291 O O . PHE A 1 643 ? 34.094 5.294 -48.463 1.00 95.06 643 PHE A O 1
ATOM 5298 N N . ARG A 1 644 ? 33.866 7.464 -47.925 1.00 95.56 644 ARG A N 1
ATOM 5299 C CA . ARG A 1 644 ? 33.138 7.850 -49.137 1.00 95.56 644 ARG A CA 1
ATOM 5300 C C . ARG A 1 644 ? 34.098 8.107 -50.291 1.00 95.56 644 ARG A C 1
ATOM 5302 O O . ARG A 1 644 ? 35.231 8.553 -50.102 1.00 95.56 644 ARG A O 1
ATOM 5309 N N . GLU A 1 645 ? 33.611 7.897 -51.500 1.00 95.00 645 GLU A N 1
ATOM 5310 C CA . GLU A 1 645 ? 34.332 8.282 -52.707 1.00 95.00 645 GLU A CA 1
ATOM 5311 C C . GLU A 1 645 ? 34.271 9.810 -52.876 1.00 95.00 645 GLU A C 1
ATOM 5313 O O . GLU A 1 645 ? 33.200 10.421 -52.809 1.00 95.00 645 GLU A O 1
ATOM 5318 N N . TYR A 1 646 ? 35.425 10.456 -53.062 1.00 91.75 646 TYR A N 1
ATOM 5319 C CA . TYR A 1 646 ? 35.473 11.827 -53.564 1.00 91.75 646 TYR A CA 1
ATOM 5320 C C . TYR A 1 646 ? 35.337 11.782 -55.091 1.00 91.75 646 TYR A C 1
ATOM 5322 O O . TYR A 1 646 ? 36.305 11.516 -55.805 1.00 91.75 646 TYR A O 1
ATOM 5330 N N . GLY A 1 647 ? 34.107 11.964 -55.577 1.00 87.69 647 GLY A N 1
ATOM 5331 C CA . GLY A 1 647 ? 33.717 11.609 -56.946 1.00 87.69 647 GLY A CA 1
ATOM 5332 C C . GLY A 1 647 ? 33.268 10.146 -57.043 1.00 87.69 647 GLY A C 1
ATOM 5333 O O . GLY A 1 647 ? 32.996 9.523 -56.026 1.00 87.69 647 GLY A O 1
ATOM 5334 N N . ILE A 1 648 ? 33.171 9.594 -58.254 1.00 89.19 648 ILE A N 1
ATOM 5335 C CA . ILE A 1 648 ? 32.853 8.171 -58.471 1.00 89.19 648 ILE A CA 1
ATOM 5336 C C . ILE A 1 648 ? 34.136 7.470 -58.902 1.00 89.19 648 ILE A C 1
ATOM 5338 O O . ILE A 1 648 ? 34.722 7.849 -59.919 1.00 89.19 648 ILE A O 1
ATOM 5342 N N . PHE A 1 649 ? 34.590 6.460 -58.151 1.00 94.12 649 PHE A N 1
ATOM 5343 C CA . PHE A 1 649 ? 35.770 5.714 -58.576 1.00 94.12 649 PHE A CA 1
ATOM 5344 C C . PHE A 1 649 ? 35.411 4.785 -59.745 1.00 94.12 649 PHE A C 1
ATOM 5346 O O . PHE A 1 649 ? 34.358 4.142 -59.706 1.00 94.12 649 PHE A O 1
ATOM 5353 N N . PRO A 1 650 ? 36.275 4.667 -60.772 1.00 92.19 650 PRO A N 1
ATOM 5354 C CA . PRO A 1 650 ? 36.035 3.776 -61.901 1.00 92.19 650 PRO A CA 1
ATOM 5355 C C . PRO A 1 650 ? 35.870 2.309 -61.484 1.00 92.19 650 PRO A C 1
ATOM 5357 O O . PRO A 1 650 ? 36.665 1.775 -60.708 1.00 92.19 650 PRO A O 1
ATOM 5360 N N . GLU A 1 651 ? 34.882 1.632 -62.069 1.00 93.75 651 GLU A N 1
ATOM 5361 C CA . GLU A 1 651 ? 34.572 0.228 -61.763 1.00 93.75 651 GLU A CA 1
ATOM 5362 C C . GLU A 1 651 ? 35.722 -0.722 -62.127 1.00 93.75 651 GLU A C 1
ATOM 5364 O O . GLU A 1 651 ? 35.984 -1.694 -61.418 1.00 93.75 651 GLU A O 1
ATOM 5369 N N . ASP A 1 652 ? 36.462 -0.396 -63.191 1.00 91.88 652 ASP A N 1
ATOM 5370 C CA . ASP A 1 652 ? 37.678 -1.109 -63.588 1.00 91.88 652 ASP A CA 1
ATOM 5371 C C . ASP A 1 652 ? 38.697 -1.149 -62.442 1.00 91.88 652 ASP A C 1
ATOM 5373 O O . ASP A 1 652 ? 39.242 -2.208 -62.145 1.00 91.88 652 ASP A O 1
ATOM 5377 N N . PHE A 1 653 ? 38.900 -0.031 -61.736 1.00 94.50 653 PHE A N 1
ATOM 5378 C CA . PHE A 1 653 ? 39.870 0.045 -60.640 1.00 94.50 653 PHE A CA 1
ATOM 5379 C C . PHE A 1 653 ? 39.413 -0.775 -59.437 1.00 94.50 653 PHE A C 1
ATOM 5381 O O . PHE A 1 653 ? 40.218 -1.481 -58.834 1.00 94.50 653 PHE A O 1
ATOM 5388 N N . LYS A 1 654 ? 38.112 -0.748 -59.120 1.00 95.44 654 LYS A N 1
ATOM 5389 C CA . LYS A 1 654 ? 37.542 -1.592 -58.060 1.00 95.44 654 LYS A CA 1
ATOM 5390 C C . LYS A 1 654 ? 37.713 -3.076 -58.383 1.00 95.44 654 LYS A C 1
ATOM 5392 O O . LYS A 1 654 ? 38.136 -3.847 -57.526 1.00 95.44 654 LYS A O 1
ATOM 5397 N N . ASN A 1 655 ? 37.442 -3.467 -59.631 1.00 94.88 655 ASN A N 1
ATOM 5398 C CA . ASN A 1 655 ? 37.646 -4.834 -60.114 1.00 94.88 655 ASN A CA 1
ATOM 5399 C C . ASN A 1 655 ? 39.120 -5.252 -60.048 1.00 94.88 655 ASN A C 1
ATOM 5401 O O . ASN A 1 655 ? 39.417 -6.359 -59.610 1.00 94.88 655 ASN A O 1
ATOM 5405 N N . TRP A 1 656 ? 40.052 -4.371 -60.424 1.00 94.69 656 TRP A N 1
ATOM 5406 C CA . TRP A 1 656 ? 41.482 -4.671 -60.341 1.00 94.69 656 TRP A CA 1
ATOM 5407 C C . TRP A 1 656 ? 41.966 -4.812 -58.899 1.00 94.69 656 TRP A C 1
ATOM 5409 O O . TRP A 1 656 ? 42.731 -5.728 -58.610 1.00 94.69 656 TRP A O 1
ATOM 5419 N N . CYS A 1 657 ? 41.498 -3.963 -57.982 1.00 94.12 657 CYS A N 1
ATOM 5420 C CA . CYS A 1 657 ? 41.784 -4.143 -56.562 1.00 94.12 657 CYS A CA 1
ATOM 5421 C C . CYS A 1 657 ? 41.271 -5.497 -56.054 1.00 94.12 657 CYS A C 1
ATOM 5423 O O . CYS A 1 657 ? 42.056 -6.243 -55.478 1.00 94.12 657 CYS A O 1
ATOM 5425 N N . ARG A 1 658 ? 40.006 -5.847 -56.335 1.00 94.50 658 ARG A N 1
ATOM 5426 C CA . ARG A 1 658 ? 39.417 -7.137 -55.936 1.00 94.50 658 ARG A CA 1
ATOM 5427 C C . ARG A 1 658 ? 40.243 -8.328 -56.427 1.00 94.50 658 ARG A C 1
ATOM 5429 O O . ARG A 1 658 ? 40.477 -9.262 -55.670 1.00 94.50 658 ARG A O 1
ATOM 5436 N N . ASP A 1 659 ? 40.640 -8.302 -57.697 1.00 92.88 659 ASP A N 1
ATOM 5437 C CA . ASP A 1 659 ? 41.242 -9.463 -58.356 1.00 92.88 659 ASP A CA 1
ATOM 5438 C C . ASP A 1 659 ? 42.758 -9.582 -58.100 1.00 92.88 659 ASP A C 1
ATOM 5440 O O . ASP A 1 659 ? 43.303 -10.684 -58.185 1.00 92.88 659 ASP A O 1
ATOM 5444 N N . TYR A 1 660 ? 43.458 -8.472 -57.810 1.00 91.62 660 TYR A N 1
ATOM 5445 C CA . TYR A 1 660 ? 44.929 -8.438 -57.817 1.00 91.62 660 TYR A CA 1
ATOM 5446 C C . TYR A 1 660 ? 45.602 -7.814 -56.594 1.00 91.62 660 TYR A C 1
ATOM 5448 O O . TYR A 1 660 ? 46.799 -8.048 -56.418 1.00 91.62 660 TYR A O 1
ATOM 5456 N N . VAL A 1 661 ? 44.907 -7.044 -55.758 1.00 90.94 661 VAL A N 1
ATOM 5457 C CA . VAL A 1 661 ? 45.505 -6.339 -54.612 1.00 90.94 661 VAL A CA 1
ATOM 5458 C C . VAL A 1 661 ? 45.190 -7.075 -53.308 1.00 90.94 661 VAL A C 1
ATOM 5460 O O . VAL A 1 661 ? 44.071 -7.528 -53.082 1.00 90.94 661 VAL A O 1
ATOM 5463 N N . GLU A 1 662 ? 46.176 -7.172 -52.415 1.00 79.88 662 GLU A N 1
ATOM 5464 C CA . GLU A 1 662 ? 45.958 -7.678 -51.056 1.00 79.88 662 GLU A CA 1
ATOM 5465 C C . GLU A 1 662 ? 45.156 -6.646 -50.242 1.00 79.88 662 GLU A C 1
ATOM 5467 O O . GLU A 1 662 ? 45.553 -5.487 -50.118 1.00 79.88 662 GLU A O 1
ATOM 5472 N N . GLY A 1 663 ? 43.983 -7.044 -49.737 1.00 73.44 663 GLY A N 1
ATOM 5473 C CA . GLY A 1 663 ? 43.033 -6.139 -49.071 1.00 73.44 663 GLY A CA 1
ATOM 5474 C C . GLY A 1 663 ? 41.575 -6.277 -49.523 1.00 73.44 663 GLY A C 1
ATOM 5475 O O . GLY A 1 663 ? 40.711 -5.630 -48.941 1.00 73.44 663 GLY A O 1
ATOM 5476 N N . GLY A 1 664 ? 41.293 -7.134 -50.511 1.00 84.38 664 GLY A N 1
ATOM 5477 C CA . GLY A 1 664 ? 39.929 -7.502 -50.906 1.00 84.38 664 GLY A CA 1
ATOM 5478 C C . GLY A 1 664 ? 39.243 -6.510 -51.850 1.00 84.38 664 GLY A C 1
ATOM 5479 O O . GLY A 1 664 ? 39.867 -5.603 -52.403 1.00 84.38 664 GLY A O 1
ATOM 5480 N N . ASP A 1 665 ? 37.942 -6.716 -52.071 1.00 94.50 665 ASP A N 1
ATOM 5481 C CA . ASP A 1 665 ? 37.121 -5.846 -52.918 1.00 94.50 665 ASP A CA 1
ATOM 5482 C C . ASP A 1 665 ? 36.920 -4.478 -52.245 1.00 94.50 665 ASP A C 1
ATOM 5484 O O . ASP A 1 665 ? 36.375 -4.430 -51.139 1.00 94.50 665 ASP A O 1
ATOM 5488 N N . PRO A 1 666 ? 37.271 -3.350 -52.896 1.00 95.44 666 PRO A N 1
ATOM 5489 C CA . PRO A 1 666 ? 36.991 -2.028 -52.353 1.00 95.44 666 PRO A CA 1
ATOM 5490 C C . PRO A 1 666 ? 35.534 -1.779 -51.996 1.00 95.44 666 PRO A C 1
ATOM 5492 O O . PRO A 1 666 ? 35.254 -0.973 -51.114 1.00 95.44 666 PRO A O 1
ATOM 5495 N N . ARG A 1 667 ? 34.595 -2.476 -52.637 1.00 96.19 667 ARG A N 1
ATOM 5496 C CA . ARG A 1 667 ? 33.169 -2.345 -52.335 1.00 96.19 667 ARG A CA 1
ATOM 5497 C C . ARG A 1 667 ? 32.813 -2.743 -50.898 1.00 96.19 667 ARG A C 1
ATOM 5499 O O . ARG A 1 667 ? 31.801 -2.260 -50.412 1.00 96.19 667 ARG A O 1
ATOM 5506 N N . ALA A 1 668 ? 33.660 -3.515 -50.213 1.00 95.69 668 ALA A N 1
ATOM 5507 C CA . ALA A 1 668 ? 33.485 -3.891 -48.807 1.00 95.69 668 ALA A CA 1
ATOM 5508 C C . ALA A 1 668 ? 33.819 -2.772 -47.803 1.00 95.69 668 ALA A C 1
ATOM 5510 O O . ALA A 1 668 ? 33.490 -2.877 -46.624 1.00 95.69 668 ALA A O 1
ATOM 5511 N N . TYR A 1 669 ? 34.487 -1.700 -48.240 1.00 94.62 669 TYR A N 1
ATOM 5512 C CA . TYR A 1 669 ? 34.864 -0.574 -47.374 1.00 94.62 669 TYR A CA 1
ATOM 5513 C C . TYR A 1 669 ? 34.572 0.806 -47.985 1.00 94.62 669 TYR A C 1
ATOM 5515 O O . TYR A 1 669 ? 34.669 1.831 -47.309 1.00 94.62 669 TYR A O 1
ATOM 5523 N N . LEU A 1 670 ? 34.185 0.868 -49.260 1.00 96.81 670 LEU A N 1
ATOM 5524 C CA . LEU A 1 670 ? 33.629 2.072 -49.861 1.00 96.81 670 LEU A CA 1
ATOM 5525 C C . LEU A 1 670 ? 32.170 2.211 -49.445 1.00 96.81 670 LEU A C 1
ATOM 5527 O O . LEU A 1 670 ? 31.360 1.320 -49.681 1.00 96.81 670 LEU A O 1
ATOM 5531 N N . VAL A 1 671 ? 31.834 3.349 -48.848 1.00 96.88 671 VAL A N 1
ATOM 5532 C CA . VAL A 1 671 ? 30.464 3.663 -48.425 1.00 96.88 671 VAL A CA 1
ATOM 5533 C C . VAL A 1 671 ? 29.533 3.722 -49.641 1.00 96.88 671 VAL A C 1
ATOM 5535 O O . VAL A 1 671 ? 29.917 4.222 -50.706 1.00 96.88 671 VAL A O 1
ATOM 5538 N N . ASP A 1 672 ? 28.305 3.222 -49.484 1.00 96.56 672 ASP A N 1
ATOM 5539 C CA . ASP A 1 672 ? 27.271 3.282 -50.520 1.00 96.56 672 ASP A CA 1
ATOM 5540 C C . ASP A 1 672 ? 27.042 4.738 -50.965 1.00 96.56 672 ASP A C 1
ATOM 5542 O O . ASP A 1 672 ? 26.888 5.648 -50.145 1.00 96.56 672 ASP A O 1
ATOM 5546 N N . GLN A 1 673 ? 27.012 4.969 -52.279 1.00 94.31 673 GLN A N 1
ATOM 5547 C CA . GLN A 1 673 ? 26.935 6.309 -52.873 1.00 94.31 673 GLN A CA 1
ATOM 5548 C C . GLN A 1 673 ? 25.657 7.075 -52.498 1.00 94.31 673 GLN A C 1
ATOM 5550 O O . GLN A 1 673 ? 25.626 8.304 -52.573 1.00 94.31 673 GLN A O 1
ATOM 5555 N N . ARG A 1 674 ? 24.603 6.375 -52.060 1.00 95.62 674 ARG A N 1
ATOM 5556 C CA . ARG A 1 674 ? 23.359 6.982 -51.569 1.00 95.62 674 ARG A CA 1
ATOM 5557 C C . ARG A 1 674 ? 23.519 7.614 -50.183 1.00 95.62 674 ARG A C 1
ATOM 5559 O O . ARG A 1 674 ? 22.649 8.377 -49.760 1.00 95.62 674 ARG A O 1
ATOM 5566 N N . ILE A 1 675 ? 24.612 7.339 -49.466 1.00 95.38 675 ILE A N 1
ATOM 5567 C CA . ILE A 1 675 ? 24.942 7.980 -4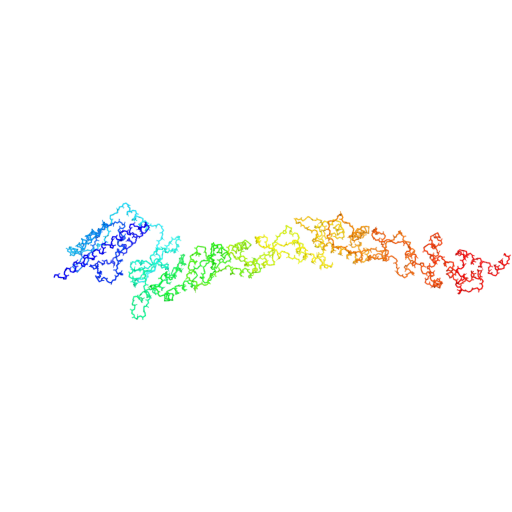8.190 1.00 95.38 675 ILE A CA 1
ATOM 5568 C C . ILE A 1 675 ? 25.723 9.277 -48.433 1.00 95.38 675 ILE A C 1
ATOM 5570 O O . ILE A 1 675 ? 26.888 9.302 -48.823 1.00 95.38 675 ILE A O 1
ATOM 5574 N N . THR A 1 676 ? 25.073 10.394 -48.125 1.00 92.12 676 THR A N 1
ATOM 5575 C CA . THR A 1 676 ? 25.547 11.766 -48.374 1.00 92.12 676 THR A CA 1
ATOM 5576 C C . THR A 1 676 ? 26.062 12.486 -47.123 1.00 92.12 676 THR A C 1
ATOM 5578 O O . THR A 1 676 ? 26.395 13.673 -47.171 1.00 92.12 676 THR A O 1
ATOM 5581 N N . VAL A 1 677 ? 26.158 11.776 -45.996 1.00 90.38 677 VAL A N 1
ATOM 5582 C CA . VAL A 1 677 ? 26.548 12.328 -44.692 1.00 90.38 677 VAL A CA 1
ATOM 5583 C C . VAL A 1 677 ? 27.970 12.897 -44.723 1.00 90.38 677 VAL A C 1
ATOM 5585 O O . VAL A 1 677 ? 28.947 12.169 -44.893 1.00 90.38 677 VAL A O 1
ATOM 5588 N N . LYS A 1 678 ? 28.094 14.219 -44.536 1.00 87.12 678 LYS A N 1
ATOM 5589 C CA . LYS A 1 678 ? 29.366 14.950 -44.689 1.00 87.12 678 LYS A CA 1
ATOM 5590 C C . LYS A 1 678 ? 30.412 14.625 -43.624 1.00 87.12 678 LYS A C 1
ATOM 5592 O O . LYS A 1 678 ? 31.596 14.767 -43.911 1.00 87.12 678 LYS A O 1
ATOM 5597 N N . SER A 1 679 ? 29.991 14.207 -42.430 1.00 84.75 679 SER A N 1
ATOM 5598 C CA . SER A 1 679 ? 30.905 13.837 -41.342 1.00 84.75 679 SER A CA 1
ATOM 5599 C C . SER A 1 679 ? 31.702 12.564 -41.639 1.00 84.75 679 SER A C 1
ATOM 5601 O O . SER A 1 679 ? 32.774 12.375 -41.070 1.00 84.75 679 SER A O 1
ATOM 5603 N N . ILE A 1 680 ? 31.231 11.720 -42.563 1.00 89.75 680 ILE A N 1
ATOM 5604 C CA . ILE A 1 680 ? 32.001 10.578 -43.052 1.00 89.75 680 ILE A CA 1
ATOM 5605 C C . ILE A 1 680 ? 33.059 11.089 -44.022 1.00 89.75 680 ILE A C 1
ATOM 5607 O O . ILE A 1 680 ? 32.739 11.723 -45.039 1.00 89.75 680 ILE A O 1
ATOM 5611 N N . ARG A 1 681 ? 34.319 10.764 -43.732 1.00 91.50 681 ARG A N 1
ATOM 5612 C CA . ARG A 1 681 ? 35.457 11.174 -44.554 1.00 91.50 681 ARG A CA 1
ATOM 5613 C C . ARG A 1 681 ? 35.336 10.655 -45.982 1.00 91.50 681 ARG A C 1
ATOM 5615 O O . ARG A 1 681 ? 34.898 9.528 -46.210 1.00 91.50 681 ARG A O 1
ATOM 5622 N N . SER A 1 682 ? 35.749 11.478 -46.937 1.00 93.56 682 SER A N 1
ATOM 5623 C CA . SER A 1 682 ? 35.910 11.074 -48.331 1.00 93.56 682 SER A CA 1
ATOM 5624 C C . SER A 1 682 ? 37.389 10.994 -48.683 1.00 93.56 682 SER A C 1
ATOM 5626 O O . SER A 1 682 ? 38.165 11.827 -48.215 1.00 93.56 682 SER A O 1
ATOM 5628 N N . LYS A 1 683 ? 37.776 10.030 -49.519 1.00 94.81 683 LYS A N 1
ATOM 5629 C CA . LYS A 1 683 ? 39.132 9.949 -50.082 1.00 94.81 683 LYS A CA 1
ATOM 5630 C C . LYS A 1 683 ? 39.076 10.028 -51.605 1.00 94.81 683 LYS A C 1
ATOM 5632 O O . LYS A 1 683 ? 38.061 9.681 -52.206 1.00 94.81 683 LYS A O 1
ATOM 5637 N N . GLU A 1 684 ? 40.157 10.490 -52.220 1.00 94.81 684 GLU A N 1
ATOM 5638 C CA . GLU A 1 684 ? 40.305 10.521 -53.679 1.00 94.81 684 GLU A CA 1
ATOM 5639 C C . GLU A 1 684 ? 40.679 9.147 -54.241 1.00 94.81 684 GLU A C 1
ATOM 5641 O O . GLU A 1 684 ? 41.167 8.279 -53.516 1.00 94.81 684 GLU A O 1
ATOM 5646 N N . VAL A 1 685 ? 40.497 8.962 -55.552 1.00 93.81 685 VAL A N 1
ATOM 5647 C CA . VAL A 1 685 ? 40.730 7.685 -56.255 1.00 93.81 685 VAL A CA 1
ATOM 5648 C C . VAL A 1 685 ? 42.163 7.156 -56.108 1.00 93.81 685 VAL A C 1
ATOM 5650 O O . VAL A 1 685 ? 42.390 5.951 -56.233 1.00 93.81 685 VAL A O 1
ATOM 5653 N N . PHE A 1 686 ? 43.114 8.030 -55.759 1.00 92.81 686 PHE A N 1
ATOM 5654 C CA . PHE A 1 686 ? 44.518 7.683 -55.543 1.00 92.81 686 PHE A CA 1
ATOM 5655 C C . PHE A 1 686 ? 44.712 6.555 -54.520 1.00 92.81 686 PHE A C 1
ATOM 5657 O O . PHE A 1 686 ? 45.624 5.747 -54.651 1.00 92.81 686 PHE A O 1
ATOM 5664 N N . VAL A 1 687 ? 43.803 6.417 -53.548 1.00 92.75 687 VAL A N 1
ATOM 5665 C CA . VAL A 1 687 ? 43.849 5.322 -52.561 1.00 92.75 687 VAL A CA 1
ATOM 5666 C C . VAL A 1 687 ? 43.694 3.929 -53.175 1.00 92.75 687 VAL A C 1
ATOM 5668 O O . VAL A 1 687 ? 44.130 2.951 -52.568 1.00 92.75 687 VAL A O 1
ATOM 5671 N N . LEU A 1 688 ? 43.064 3.820 -54.351 1.00 94.25 688 LEU A N 1
ATOM 5672 C CA . LEU A 1 688 ? 42.987 2.577 -55.119 1.00 94.25 688 LEU A CA 1
ATOM 5673 C C . LEU A 1 688 ? 44.125 2.492 -56.131 1.00 94.25 688 LEU A C 1
ATOM 5675 O O . LEU A 1 688 ? 44.788 1.458 -56.214 1.00 94.25 688 LEU A O 1
ATOM 5679 N N . THR A 1 689 ? 44.377 3.571 -56.880 1.00 93.75 689 THR A N 1
ATOM 5680 C CA . THR A 1 689 ? 45.380 3.539 -57.952 1.00 93.75 689 THR A CA 1
ATOM 5681 C C . THR A 1 689 ? 46.779 3.308 -57.400 1.00 93.75 689 THR A C 1
ATOM 5683 O O . THR A 1 689 ? 47.497 2.498 -57.966 1.00 93.75 689 THR A O 1
ATOM 5686 N N . GLN A 1 690 ? 47.126 3.883 -56.243 1.00 93.44 690 GLN A N 1
ATOM 5687 C CA . GLN A 1 690 ? 48.397 3.628 -55.565 1.00 93.44 690 GLN A CA 1
ATOM 5688 C C . GLN A 1 690 ? 48.563 2.148 -55.197 1.00 93.44 690 GLN A C 1
ATOM 5690 O O . GLN A 1 690 ? 49.620 1.570 -55.430 1.00 93.44 690 GLN A O 1
ATOM 5695 N N . LYS A 1 691 ? 47.520 1.498 -54.661 1.00 93.12 691 LYS A N 1
ATOM 5696 C CA . LYS A 1 691 ? 47.584 0.068 -54.314 1.00 93.12 691 LYS A CA 1
ATOM 5697 C C . LYS A 1 691 ? 47.797 -0.813 -55.547 1.00 93.12 691 LYS A C 1
ATOM 5699 O O . LYS A 1 691 ? 48.538 -1.788 -55.478 1.00 93.12 691 LYS A O 1
ATOM 5704 N N . ILE A 1 692 ? 47.149 -0.471 -56.659 1.00 93.69 692 ILE A N 1
ATOM 5705 C CA . ILE A 1 692 ? 47.296 -1.176 -57.938 1.00 93.69 692 ILE A CA 1
ATOM 5706 C C . ILE A 1 692 ? 48.688 -0.920 -58.531 1.00 93.69 692 ILE A C 1
ATOM 5708 O O . ILE A 1 692 ? 49.347 -1.855 -58.971 1.00 93.69 692 ILE A O 1
ATOM 5712 N N . ASP A 1 693 ? 49.150 0.329 -58.526 1.00 94.56 693 ASP A N 1
ATOM 5713 C CA . ASP A 1 693 ? 50.438 0.732 -59.094 1.00 94.56 693 ASP A CA 1
ATOM 5714 C C . ASP A 1 693 ? 51.621 0.130 -58.328 1.00 94.56 693 ASP A C 1
ATOM 5716 O O . ASP A 1 693 ? 52.610 -0.283 -58.930 1.00 94.56 693 ASP A O 1
ATOM 5720 N N . ASN A 1 694 ? 51.485 -0.023 -57.006 1.00 92.81 694 ASN A N 1
ATOM 5721 C CA . ASN A 1 694 ? 52.483 -0.677 -56.161 1.00 92.81 694 ASN A CA 1
ATOM 5722 C C . ASN A 1 694 ? 52.761 -2.133 -56.579 1.00 92.81 694 ASN A C 1
ATOM 5724 O O . ASN A 1 694 ? 53.862 -2.627 -56.337 1.00 92.81 694 ASN A O 1
ATOM 5728 N N . LEU A 1 695 ? 51.833 -2.811 -57.273 1.00 91.31 695 LEU A N 1
ATOM 5729 C CA . LEU A 1 695 ? 52.088 -4.139 -57.857 1.00 91.31 695 LEU A CA 1
ATOM 5730 C C . LEU A 1 695 ? 53.219 -4.112 -58.903 1.00 91.31 695 LEU A C 1
ATOM 5732 O O . LEU A 1 695 ? 53.829 -5.144 -59.176 1.00 91.31 695 LEU A O 1
ATOM 5736 N N . PHE A 1 696 ? 53.512 -2.940 -59.472 1.00 90.62 696 PHE A N 1
ATOM 5737 C CA . PHE A 1 696 ? 54.563 -2.707 -60.463 1.00 90.62 696 PHE A CA 1
ATOM 5738 C C . PHE A 1 696 ? 55.779 -1.972 -59.886 1.00 90.62 696 PHE A C 1
ATOM 5740 O O . PHE A 1 696 ? 56.717 -1.665 -60.623 1.00 90.62 696 PHE A O 1
ATOM 5747 N N . GLN A 1 697 ? 55.810 -1.699 -58.579 1.00 88.00 697 GLN A N 1
ATOM 5748 C CA . GLN A 1 697 ? 56.914 -0.982 -57.937 1.00 88.00 697 GLN A CA 1
ATOM 5749 C C . GLN A 1 697 ? 58.211 -1.805 -57.934 1.00 88.00 697 GLN A C 1
ATOM 5751 O O . GLN A 1 697 ? 59.265 -1.295 -58.318 1.00 88.00 697 GLN A O 1
ATOM 5756 N N . ASN A 1 698 ? 58.135 -3.090 -57.580 1.00 82.44 698 ASN A N 1
ATOM 5757 C CA . ASN A 1 698 ? 59.297 -3.984 -57.509 1.00 82.44 698 ASN A CA 1
ATOM 5758 C C . ASN A 1 698 ? 59.627 -4.616 -58.871 1.00 82.44 698 ASN A C 1
ATOM 5760 O O . ASN A 1 698 ? 58.821 -4.589 -59.801 1.00 82.44 698 ASN A O 1
ATOM 5764 N N . THR A 1 699 ? 60.830 -5.169 -59.018 1.00 75.56 699 THR A N 1
ATOM 5765 C CA . THR A 1 699 ? 61.291 -5.827 -60.256 1.00 75.56 699 THR A CA 1
ATOM 5766 C C . THR A 1 699 ? 60.600 -7.168 -60.518 1.00 75.56 699 THR A C 1
ATOM 5768 O O . THR A 1 699 ? 60.452 -7.551 -61.675 1.00 75.56 699 THR A O 1
ATOM 5771 N N . ASP A 1 700 ? 60.067 -7.828 -59.487 1.00 81.81 700 ASP A N 1
ATOM 5772 C CA . ASP A 1 700 ? 59.336 -9.102 -59.611 1.00 81.81 700 ASP A CA 1
ATOM 5773 C C . ASP A 1 700 ? 58.102 -9.013 -60.528 1.00 81.81 700 ASP A C 1
ATOM 5775 O O . ASP A 1 700 ? 57.666 -10.013 -61.103 1.00 81.81 700 ASP A O 1
ATOM 5779 N N . CYS A 1 701 ? 57.563 -7.804 -60.736 1.00 83.00 701 CYS A N 1
ATOM 5780 C CA . CYS A 1 701 ? 56.438 -7.588 -61.643 1.00 83.00 701 CYS A CA 1
ATOM 5781 C C . CYS A 1 701 ? 56.737 -8.034 -63.085 1.00 83.00 701 CYS A C 1
ATOM 5783 O O . CYS A 1 701 ? 55.819 -8.467 -63.779 1.00 83.00 701 CYS A O 1
ATOM 5785 N N . PHE A 1 702 ? 58.002 -7.995 -63.525 1.00 81.56 702 PHE A N 1
ATOM 5786 C CA . PHE A 1 702 ? 58.412 -8.440 -64.858 1.00 81.56 702 PHE A CA 1
ATOM 5787 C C . PHE A 1 702 ? 58.206 -9.947 -65.062 1.00 81.56 702 PHE A C 1
ATOM 5789 O O . PHE A 1 702 ? 57.787 -10.372 -66.139 1.00 81.56 702 PHE A O 1
ATOM 5796 N N . GLU A 1 703 ? 58.429 -10.762 -64.031 1.00 83.69 703 GLU A N 1
ATOM 5797 C CA . GLU A 1 703 ? 58.127 -12.196 -64.078 1.00 83.69 703 GLU A CA 1
ATOM 5798 C C . GLU A 1 703 ? 56.616 -12.448 -64.017 1.00 83.69 703 GLU A C 1
ATOM 5800 O O . GLU A 1 703 ? 56.082 -13.264 -64.773 1.00 83.69 703 GLU A O 1
ATOM 5805 N N . GLU A 1 704 ? 55.902 -11.701 -63.175 1.00 86.81 704 GLU A N 1
ATOM 5806 C CA . GLU A 1 704 ? 54.465 -11.882 -62.951 1.00 86.81 704 GLU A CA 1
ATOM 5807 C C . GLU A 1 704 ? 53.572 -11.437 -64.127 1.00 86.81 704 GLU A C 1
ATOM 5809 O O . GLU A 1 704 ? 52.410 -11.849 -64.201 1.00 86.81 704 GLU A O 1
ATOM 5814 N N . VAL A 1 705 ? 54.082 -10.644 -65.080 1.00 87.44 705 VAL A N 1
ATOM 5815 C CA . VAL A 1 705 ? 53.351 -10.281 -66.314 1.00 87.44 705 VAL A CA 1
ATOM 5816 C C . VAL A 1 705 ? 53.511 -11.282 -67.464 1.00 87.44 705 VAL A C 1
ATOM 5818 O O . VAL A 1 705 ? 52.852 -11.127 -68.496 1.00 87.44 705 VAL A O 1
ATOM 5821 N N . LYS A 1 706 ? 54.346 -12.321 -67.326 1.00 84.50 706 LYS A N 1
ATOM 5822 C CA . LYS A 1 706 ? 54.505 -13.365 -68.357 1.00 84.50 706 LYS A CA 1
ATOM 5823 C C . LYS A 1 706 ? 53.207 -14.143 -68.585 1.00 84.50 706 LYS A C 1
ATOM 5825 O O . LYS A 1 706 ? 52.388 -14.292 -67.681 1.00 84.50 706 LYS A O 1
ATOM 5830 N N . THR A 1 707 ? 53.018 -14.677 -69.792 1.00 82.12 707 THR A N 1
ATOM 5831 C CA . THR A 1 707 ? 51.821 -15.457 -70.150 1.00 82.12 707 THR A CA 1
ATOM 5832 C C . THR A 1 707 ? 51.556 -16.571 -69.134 1.00 82.12 707 THR A C 1
ATOM 5834 O O . THR A 1 707 ? 52.425 -17.397 -68.866 1.00 82.12 707 THR A O 1
ATOM 5837 N N . GLY A 1 708 ? 50.348 -16.580 -68.562 1.00 80.38 708 GLY A N 1
ATOM 5838 C CA . GLY A 1 708 ? 49.920 -17.550 -67.547 1.00 80.38 708 GLY A CA 1
ATOM 5839 C C . GLY A 1 708 ? 50.259 -17.189 -66.092 1.00 80.38 708 GLY A C 1
ATOM 5840 O O . GLY A 1 708 ? 49.895 -17.948 -65.198 1.00 80.38 708 GLY A O 1
ATOM 5841 N N . LYS A 1 709 ? 50.920 -16.052 -65.834 1.00 89.88 709 LYS A N 1
ATOM 5842 C CA . LYS A 1 709 ? 51.235 -15.550 -64.482 1.00 89.88 709 LYS A CA 1
ATOM 5843 C C . LYS A 1 709 ? 50.198 -14.540 -63.971 1.00 89.88 709 LYS A C 1
ATOM 5845 O O . LYS A 1 709 ? 49.323 -14.108 -64.728 1.00 89.88 709 LYS A O 1
ATOM 5850 N N . ARG A 1 710 ? 50.264 -14.191 -62.675 1.00 90.00 710 ARG A N 1
ATOM 5851 C CA . ARG A 1 710 ? 49.203 -13.463 -61.952 1.00 90.00 710 ARG A CA 1
ATOM 5852 C C . ARG A 1 710 ? 48.880 -12.122 -62.604 1.00 90.00 710 ARG A C 1
ATOM 5854 O O . ARG A 1 710 ? 47.711 -11.835 -62.837 1.00 90.00 710 ARG A O 1
ATOM 5861 N N . LEU A 1 711 ? 49.886 -11.309 -62.924 1.00 91.50 711 LEU A N 1
ATOM 5862 C CA . LEU A 1 711 ? 49.689 -9.934 -63.400 1.00 91.50 711 LEU A CA 1
ATOM 5863 C C . LEU A 1 711 ? 49.498 -9.823 -64.919 1.00 91.50 711 LEU A C 1
ATOM 5865 O O . LEU A 1 711 ? 49.166 -8.744 -65.404 1.00 91.50 711 LEU A O 1
ATOM 5869 N N . HIS A 1 712 ? 49.633 -10.912 -65.685 1.00 89.56 712 HIS A N 1
ATOM 5870 C CA . HIS A 1 712 ? 49.530 -10.887 -67.150 1.00 89.56 712 HIS A CA 1
ATOM 5871 C C . HIS A 1 712 ? 48.220 -10.266 -67.653 1.00 89.56 712 HIS A C 1
ATOM 5873 O O . HIS A 1 712 ? 48.210 -9.367 -68.495 1.00 89.56 712 HIS A O 1
ATOM 5879 N N . ARG A 1 713 ? 47.088 -10.725 -67.108 1.00 90.62 713 ARG A N 1
ATOM 5880 C CA . ARG A 1 713 ? 45.767 -10.202 -67.479 1.00 90.62 713 ARG A CA 1
ATOM 5881 C C . ARG A 1 713 ? 45.585 -8.754 -67.016 1.00 90.62 713 ARG A C 1
ATOM 5883 O O . ARG A 1 713 ? 45.048 -7.957 -67.785 1.00 90.62 713 ARG A O 1
ATOM 5890 N N . LEU A 1 714 ? 46.050 -8.410 -65.811 1.00 91.81 714 LEU A N 1
ATOM 5891 C CA . LEU A 1 714 ? 45.983 -7.042 -65.289 1.00 91.81 714 LEU A CA 1
ATOM 5892 C C . LEU A 1 714 ? 46.760 -6.073 -66.182 1.00 91.81 714 LEU A C 1
ATOM 5894 O O . LEU A 1 714 ? 46.215 -5.040 -66.557 1.00 91.81 714 LEU A O 1
ATOM 5898 N N . TYR A 1 715 ? 47.980 -6.437 -66.591 1.00 91.81 715 TYR A N 1
ATOM 5899 C CA . TYR A 1 715 ? 48.787 -5.637 -67.508 1.00 91.81 715 TYR A CA 1
ATOM 5900 C C . TYR A 1 715 ? 48.004 -5.300 -68.783 1.00 91.81 715 TYR A C 1
ATOM 5902 O O . TYR A 1 715 ? 47.937 -4.133 -69.154 1.00 91.81 715 TYR A O 1
ATOM 5910 N N . HIS A 1 716 ? 47.358 -6.272 -69.442 1.00 88.94 716 HIS A N 1
ATOM 5911 C CA . HIS A 1 716 ? 46.615 -6.008 -70.685 1.00 88.94 716 HIS A CA 1
ATOM 5912 C C . HIS A 1 716 ? 45.403 -5.095 -70.468 1.00 88.94 716 HIS A C 1
ATOM 5914 O O . HIS A 1 716 ? 45.121 -4.235 -71.308 1.00 88.94 716 HIS A O 1
ATOM 5920 N N . LEU A 1 717 ? 44.694 -5.265 -69.347 1.00 91.38 717 LEU A N 1
ATOM 5921 C CA . LEU A 1 717 ? 43.564 -4.413 -68.965 1.00 91.38 717 LEU A CA 1
ATOM 5922 C C . LEU A 1 717 ? 44.024 -2.976 -68.697 1.00 91.38 717 LEU A C 1
ATOM 5924 O O . LEU A 1 717 ? 43.501 -2.044 -69.312 1.00 91.38 717 LEU A O 1
ATOM 5928 N N . MET A 1 718 ? 45.048 -2.809 -67.859 1.00 91.62 718 MET A N 1
ATOM 5929 C CA . MET A 1 718 ? 45.648 -1.513 -67.550 1.00 91.62 718 MET A CA 1
ATOM 5930 C C . MET A 1 718 ? 46.232 -0.861 -68.797 1.00 91.62 718 MET A C 1
ATOM 5932 O O . MET A 1 718 ? 45.965 0.305 -69.049 1.00 91.62 718 MET A O 1
ATOM 5936 N N . ASN A 1 719 ? 46.955 -1.603 -69.637 1.00 88.12 719 ASN A N 1
ATOM 5937 C CA . ASN A 1 719 ? 47.573 -1.085 -70.854 1.00 88.12 719 ASN A CA 1
ATOM 5938 C C . ASN A 1 719 ? 46.529 -0.566 -71.855 1.00 88.12 719 ASN A C 1
ATOM 5940 O O . ASN A 1 719 ? 46.718 0.490 -72.458 1.00 88.12 719 ASN A O 1
ATOM 5944 N N . ARG A 1 720 ? 45.401 -1.275 -72.003 1.00 88.38 720 ARG A N 1
ATOM 5945 C CA . ARG A 1 720 ? 44.267 -0.826 -72.823 1.00 88.38 720 ARG A CA 1
ATOM 5946 C C . ARG A 1 720 ? 43.612 0.426 -72.246 1.00 88.38 720 ARG A C 1
ATOM 5948 O O . ARG A 1 720 ? 43.253 1.321 -73.006 1.00 88.38 720 ARG A O 1
ATOM 5955 N N . TRP A 1 721 ? 43.431 0.478 -70.929 1.00 91.00 721 TRP A N 1
ATOM 5956 C CA . TRP A 1 721 ? 42.879 1.650 -70.254 1.00 91.00 721 TRP A CA 1
ATOM 5957 C C . TRP A 1 721 ? 43.818 2.860 -70.381 1.00 91.00 721 TRP A C 1
ATOM 5959 O O . TRP A 1 721 ? 43.365 3.956 -70.698 1.00 91.00 721 TRP A O 1
ATOM 5969 N N . PHE A 1 722 ? 45.127 2.649 -70.244 1.00 89.00 722 PHE A N 1
ATOM 5970 C CA . PHE A 1 722 ? 46.167 3.673 -70.354 1.00 89.00 722 PHE A CA 1
ATOM 5971 C C . PHE A 1 722 ? 46.200 4.301 -71.757 1.00 89.00 722 PHE A C 1
ATOM 5973 O O . PHE A 1 722 ? 46.263 5.520 -71.874 1.00 89.00 722 PHE A O 1
ATOM 5980 N N . GLU A 1 723 ? 46.068 3.507 -72.833 1.00 85.12 723 GLU A N 1
ATOM 5981 C CA . GLU A 1 723 ? 45.957 4.040 -74.207 1.00 85.12 723 GLU A CA 1
ATOM 5982 C C . GLU A 1 723 ? 44.736 4.946 -74.411 1.00 85.12 723 GLU A C 1
ATOM 5984 O O . GLU A 1 723 ? 44.791 5.867 -75.224 1.00 85.12 723 GLU A O 1
ATOM 5989 N N . LYS A 1 724 ? 43.639 4.696 -73.689 1.00 87.38 724 LYS A N 1
ATOM 5990 C CA . LYS A 1 724 ? 42.416 5.506 -73.775 1.00 87.38 724 LYS A CA 1
ATOM 5991 C C . LYS A 1 724 ? 42.465 6.773 -72.916 1.00 87.38 724 LYS A C 1
ATOM 5993 O O . LYS A 1 724 ? 41.666 7.668 -73.151 1.00 87.38 724 LYS A O 1
ATOM 5998 N N . ASN A 1 725 ? 43.376 6.846 -71.944 1.00 88.81 725 ASN A N 1
ATOM 5999 C CA . ASN A 1 725 ? 43.425 7.898 -70.923 1.00 88.81 725 ASN A CA 1
ATOM 6000 C C . ASN A 1 725 ? 44.833 8.510 -70.802 1.00 88.81 725 ASN A C 1
ATOM 6002 O O . ASN A 1 725 ? 45.311 8.756 -69.696 1.00 88.81 725 ASN A O 1
ATOM 6006 N N . LYS A 1 726 ? 45.520 8.728 -71.933 1.00 82.69 726 LYS A N 1
ATOM 6007 C CA . LYS A 1 726 ? 46.954 9.085 -71.985 1.00 82.69 726 LYS A CA 1
ATOM 6008 C C . LYS A 1 726 ? 47.326 10.307 -71.148 1.00 82.69 726 LYS A C 1
ATOM 6010 O O . LYS A 1 726 ? 48.405 10.318 -70.565 1.00 82.69 726 LYS A O 1
ATOM 6015 N N . ASP A 1 727 ? 46.427 11.282 -71.059 1.00 84.75 727 ASP A N 1
ATOM 6016 C CA . ASP A 1 727 ? 46.684 12.555 -70.380 1.00 84.75 727 ASP A CA 1
ATOM 6017 C C . ASP A 1 727 ? 46.681 12.433 -68.846 1.00 84.75 727 ASP A C 1
ATOM 6019 O O . ASP A 1 727 ? 47.345 13.206 -68.162 1.00 84.75 727 ASP A O 1
ATOM 6023 N N . VAL A 1 728 ? 45.960 11.449 -68.294 1.00 86.88 728 VAL A N 1
ATOM 6024 C CA . VAL A 1 728 ? 45.780 11.270 -66.837 1.00 86.88 728 VAL A CA 1
ATOM 6025 C C . VAL A 1 728 ? 46.370 9.963 -66.308 1.00 86.88 728 VAL A C 1
ATOM 6027 O O . VAL A 1 728 ? 46.636 9.831 -65.120 1.00 86.88 728 VAL A O 1
ATOM 6030 N N . ALA A 1 729 ? 46.609 8.975 -67.167 1.00 86.38 729 ALA A N 1
ATOM 6031 C CA . ALA A 1 729 ? 47.094 7.668 -66.741 1.00 86.38 729 ALA A CA 1
ATOM 6032 C C . ALA A 1 729 ? 48.476 7.691 -66.048 1.00 86.38 729 ALA A C 1
ATOM 6034 O O . ALA A 1 729 ? 48.622 6.977 -65.052 1.00 86.38 729 ALA A O 1
ATOM 6035 N N . PRO A 1 730 ? 49.466 8.509 -66.478 1.00 88.62 730 PRO A N 1
ATOM 6036 C CA . PRO A 1 730 ? 50.756 8.591 -65.790 1.00 88.62 730 PRO A CA 1
ATOM 6037 C C . PRO A 1 730 ? 50.673 9.122 -64.353 1.00 88.62 730 PRO A C 1
ATOM 6039 O O . PRO A 1 730 ? 51.516 8.762 -63.537 1.00 88.62 730 PRO A O 1
ATOM 6042 N N . SER A 1 731 ? 49.680 9.960 -64.025 1.00 89.62 731 SER A N 1
ATOM 6043 C CA . SER A 1 731 ? 49.521 10.483 -62.661 1.00 89.62 731 SER A CA 1
ATOM 6044 C C . SER A 1 731 ? 48.856 9.476 -61.721 1.00 89.62 731 SER A C 1
ATOM 6046 O O . SER A 1 731 ? 49.155 9.463 -60.530 1.00 89.62 731 SER A O 1
ATOM 6048 N N . TYR A 1 732 ? 47.987 8.604 -62.241 1.00 91.00 732 TYR A N 1
ATOM 6049 C CA . TYR A 1 732 ? 47.351 7.539 -61.458 1.00 91.00 732 TYR A CA 1
ATOM 6050 C C . TYR A 1 732 ? 48.240 6.312 -61.260 1.00 91.00 732 TYR A C 1
ATOM 6052 O O . TYR A 1 732 ? 48.165 5.700 -60.194 1.00 91.00 732 TYR A O 1
ATOM 6060 N N . PHE A 1 733 ? 49.063 5.967 -62.254 1.00 94.19 733 PHE A N 1
ATOM 6061 C CA . PHE A 1 733 ? 49.899 4.763 -62.243 1.00 94.19 733 PHE A CA 1
ATOM 6062 C C . PHE A 1 733 ? 51.357 5.063 -62.648 1.00 94.19 733 PHE A C 1
ATOM 6064 O O . PHE A 1 733 ? 51.791 4.647 -63.729 1.00 94.19 733 PHE A O 1
ATOM 6071 N N . PRO A 1 734 ? 52.114 5.835 -61.848 1.00 92.50 734 PRO A N 1
ATOM 6072 C CA . PRO A 1 734 ? 53.477 6.241 -62.188 1.00 92.50 734 PRO A CA 1
ATOM 6073 C C . PRO A 1 734 ? 54.473 5.076 -62.343 1.00 92.50 734 PRO A C 1
ATOM 6075 O O . PRO A 1 734 ? 55.283 5.109 -63.273 1.00 92.50 734 PRO A O 1
ATOM 6078 N N . PHE A 1 735 ? 54.427 4.038 -61.497 1.00 90.88 735 PHE A N 1
ATOM 6079 C CA . PHE A 1 735 ? 55.315 2.870 -61.612 1.00 90.88 735 PHE A CA 1
ATOM 6080 C C . PHE A 1 735 ? 54.988 2.028 -62.845 1.00 90.88 735 PHE A C 1
ATOM 6082 O O . PHE A 1 735 ? 55.888 1.604 -63.573 1.00 90.88 735 PHE A O 1
ATOM 6089 N N . PHE A 1 736 ? 53.701 1.811 -63.121 1.00 90.31 736 PHE A N 1
ATOM 6090 C CA . PHE A 1 736 ? 53.279 1.145 -64.346 1.00 90.31 736 PHE A CA 1
ATOM 6091 C C . PHE A 1 736 ? 53.690 1.953 -65.576 1.00 90.31 736 PHE A C 1
ATOM 6093 O O . PHE A 1 736 ? 54.170 1.370 -66.543 1.00 90.31 736 PHE A O 1
ATOM 6100 N N . ALA A 1 737 ? 53.532 3.283 -65.546 1.00 87.44 737 ALA A N 1
ATOM 6101 C CA . ALA A 1 737 ? 53.881 4.175 -66.648 1.00 87.44 737 ALA A CA 1
ATOM 6102 C C . ALA A 1 737 ? 55.375 4.122 -66.987 1.00 87.44 737 ALA A C 1
ATOM 6104 O O . ALA A 1 737 ? 55.717 3.971 -68.161 1.00 87.44 737 ALA A O 1
ATOM 6105 N N . SER A 1 738 ? 56.254 4.196 -65.980 1.00 85.75 738 SER A N 1
ATOM 6106 C CA . SER A 1 738 ? 57.706 4.174 -66.192 1.00 85.75 738 SER A CA 1
ATOM 6107 C C . SER A 1 738 ? 58.199 2.834 -66.743 1.00 85.75 738 SER A C 1
ATOM 6109 O O . SER A 1 738 ? 59.074 2.808 -67.603 1.00 85.75 738 SER A O 1
ATOM 6111 N N . LYS A 1 739 ? 57.591 1.716 -66.325 1.00 86.06 739 LYS A N 1
ATOM 6112 C CA . LYS A 1 739 ? 57.954 0.361 -66.780 1.00 86.06 739 LYS A CA 1
ATOM 6113 C C . LYS A 1 739 ? 57.130 -0.134 -67.971 1.00 86.06 739 LYS A C 1
ATOM 6115 O O . LYS A 1 739 ? 57.334 -1.254 -68.440 1.00 86.06 739 LYS A O 1
ATOM 6120 N N . ARG A 1 740 ? 56.189 0.668 -68.481 1.00 84.31 740 ARG A N 1
ATOM 6121 C CA . ARG A 1 740 ? 55.145 0.227 -69.422 1.00 84.31 740 ARG A CA 1
ATOM 6122 C C . ARG A 1 740 ? 55.703 -0.386 -70.702 1.00 84.31 740 ARG A C 1
ATOM 6124 O O . ARG A 1 740 ? 55.203 -1.419 -71.149 1.00 84.31 740 ARG A O 1
ATOM 6131 N N . ALA A 1 741 ? 56.719 0.236 -71.301 1.00 73.94 741 ALA A N 1
ATOM 6132 C CA . ALA A 1 741 ? 57.354 -0.249 -72.529 1.00 73.94 741 ALA A CA 1
ATOM 6133 C C . ALA A 1 741 ? 58.010 -1.624 -72.311 1.00 73.94 741 ALA A C 1
ATOM 6135 O O . ALA A 1 741 ? 57.781 -2.563 -73.073 1.00 73.94 741 ALA A O 1
ATOM 6136 N N . SER A 1 742 ? 58.728 -1.771 -71.201 1.00 75.94 742 SER A N 1
ATOM 6137 C CA . SER A 1 742 ? 59.432 -2.990 -70.798 1.00 75.94 742 SER A CA 1
ATOM 6138 C C . SER A 1 742 ? 58.476 -4.130 -70.448 1.00 75.94 742 SER A C 1
ATOM 6140 O O . SER A 1 742 ? 58.630 -5.247 -70.940 1.00 75.94 742 SER A O 1
ATOM 6142 N N . LEU A 1 743 ? 57.415 -3.837 -69.688 1.00 82.50 743 LEU A N 1
ATOM 6143 C CA . LEU A 1 743 ? 56.342 -4.791 -69.387 1.00 82.50 743 LEU A CA 1
ATOM 6144 C C . LEU A 1 743 ? 55.637 -5.264 -70.667 1.00 82.50 743 LEU A C 1
ATOM 6146 O O . LEU A 1 743 ? 55.265 -6.431 -70.766 1.00 82.50 743 LEU A O 1
ATOM 6150 N N . SER A 1 744 ? 55.503 -4.389 -71.671 1.00 75.50 744 SER A N 1
ATOM 6151 C CA . SER A 1 744 ? 54.901 -4.732 -72.966 1.00 75.50 744 SER A CA 1
ATOM 6152 C C . SER A 1 744 ? 55.707 -5.776 -73.726 1.00 75.50 744 SER A C 1
ATOM 6154 O O . SER A 1 744 ? 55.135 -6.752 -74.205 1.00 75.50 744 SER A O 1
ATOM 6156 N N . LEU A 1 745 ? 57.031 -5.616 -73.790 1.00 73.62 745 LEU A N 1
ATOM 6157 C CA . LEU A 1 745 ? 57.912 -6.585 -74.445 1.00 73.62 745 LEU A CA 1
ATOM 6158 C C . LEU A 1 745 ? 57.773 -7.984 -73.837 1.00 73.62 745 LEU A C 1
ATOM 6160 O O . LEU A 1 745 ? 57.797 -8.972 -74.568 1.00 73.62 745 LEU A O 1
ATOM 6164 N N . ILE A 1 746 ? 57.595 -8.078 -72.520 1.00 75.19 746 ILE A N 1
ATOM 6165 C CA . ILE A 1 746 ? 57.476 -9.361 -71.819 1.00 75.19 746 ILE A CA 1
ATOM 6166 C C . ILE A 1 746 ? 56.061 -9.942 -71.951 1.00 75.19 746 ILE A C 1
ATOM 6168 O O . ILE A 1 746 ? 55.895 -11.131 -72.232 1.00 75.19 746 ILE A O 1
ATOM 6172 N N . ALA A 1 747 ? 55.027 -9.113 -71.799 1.00 74.31 747 ALA A N 1
ATOM 6173 C CA . ALA A 1 747 ? 53.634 -9.551 -71.801 1.00 74.31 747 ALA A CA 1
ATOM 6174 C C . ALA A 1 747 ? 53.109 -9.993 -73.181 1.00 74.31 747 ALA A C 1
ATOM 6176 O O . ALA A 1 747 ? 52.109 -10.706 -73.241 1.00 74.31 747 ALA A O 1
ATOM 6177 N N . PHE A 1 748 ? 53.750 -9.609 -74.291 1.00 71.25 748 PHE A N 1
ATOM 6178 C CA . PHE A 1 748 ? 53.390 -10.093 -75.635 1.00 71.25 748 PHE A CA 1
ATOM 6179 C C . PHE A 1 748 ? 54.068 -11.422 -76.033 1.00 71.25 748 PHE A C 1
ATOM 6181 O O . PHE A 1 748 ? 53.788 -11.954 -77.108 1.00 71.25 748 PHE A O 1
ATOM 6188 N N . GLY A 1 749 ? 54.901 -11.998 -75.156 1.00 67.31 749 GLY A N 1
ATOM 6189 C CA . GLY A 1 749 ? 55.498 -13.325 -75.323 1.00 67.31 749 GLY A CA 1
ATOM 6190 C C . GLY A 1 749 ? 56.915 -13.328 -75.925 1.00 67.31 749 GLY A C 1
ATOM 6191 O O . GLY A 1 749 ? 57.356 -12.335 -76.509 1.00 67.31 749 GLY A O 1
ATOM 6192 N N . PRO A 1 750 ? 57.649 -14.454 -75.792 1.00 63.66 750 PRO A N 1
ATOM 6193 C CA . PRO A 1 750 ? 59.089 -14.521 -76.057 1.00 63.66 750 PRO A CA 1
ATOM 6194 C C . PRO A 1 750 ? 59.461 -14.237 -77.515 1.00 63.66 750 PRO A C 1
ATOM 6196 O O . PRO A 1 750 ? 60.493 -13.628 -77.760 1.00 63.66 750 PRO A O 1
ATOM 6199 N N . GLU A 1 751 ? 58.616 -14.600 -78.483 1.00 65.94 751 GLU A N 1
ATOM 6200 C CA . GLU A 1 751 ? 58.903 -14.373 -79.905 1.00 65.94 751 GLU A CA 1
ATOM 6201 C C . GLU A 1 751 ? 58.873 -12.891 -80.307 1.00 65.94 751 GLU A C 1
ATOM 6203 O O . GLU A 1 751 ? 59.713 -12.446 -81.086 1.00 65.94 751 GLU A O 1
ATOM 6208 N N . MET A 1 752 ? 57.899 -12.124 -79.799 1.00 67.69 752 MET A N 1
ATOM 6209 C CA . MET A 1 752 ? 57.824 -10.676 -80.036 1.00 67.69 752 MET A CA 1
ATOM 6210 C C . MET A 1 752 ? 58.953 -9.958 -79.293 1.00 67.69 752 MET A C 1
ATOM 6212 O O . MET A 1 752 ? 59.624 -9.099 -79.864 1.00 67.69 752 MET A O 1
ATOM 6216 N N . SER A 1 753 ? 59.187 -10.356 -78.039 1.00 64.81 753 SER A N 1
ATOM 6217 C CA . SER A 1 753 ? 60.278 -9.833 -77.214 1.00 64.81 753 SER A CA 1
ATOM 6218 C C . SER A 1 753 ? 61.627 -10.002 -77.910 1.00 64.81 753 SER A C 1
ATOM 6220 O O . SER A 1 753 ? 62.344 -9.026 -78.090 1.00 64.81 753 SER A O 1
ATOM 6222 N N . ASP A 1 754 ? 61.941 -11.215 -78.378 1.00 66.88 754 ASP A N 1
ATOM 6223 C CA . ASP A 1 754 ? 63.215 -11.547 -79.024 1.00 66.88 754 ASP A CA 1
ATOM 6224 C C . ASP A 1 754 ? 63.417 -10.767 -80.336 1.00 66.88 754 ASP A C 1
ATOM 6226 O O . ASP A 1 754 ? 64.503 -10.251 -80.591 1.00 66.88 754 ASP A O 1
ATOM 6230 N N . ARG A 1 755 ? 62.359 -10.586 -81.142 1.00 69.44 755 ARG A N 1
ATOM 6231 C CA . ARG A 1 755 ? 62.409 -9.774 -82.373 1.00 69.44 755 ARG A CA 1
ATOM 6232 C C . ARG A 1 755 ? 62.669 -8.293 -82.094 1.00 69.44 755 ARG A C 1
ATOM 6234 O O . ARG A 1 755 ? 63.531 -7.698 -82.743 1.00 69.44 755 ARG A O 1
ATOM 6241 N N . CYS A 1 756 ? 61.958 -7.703 -81.135 1.00 65.50 756 CYS A N 1
ATOM 6242 C CA . CYS A 1 756 ? 62.132 -6.296 -80.780 1.00 65.50 756 CYS A CA 1
ATOM 6243 C C . CYS A 1 756 ? 63.478 -6.039 -80.081 1.00 65.50 756 CYS A C 1
ATOM 6245 O O . CYS A 1 756 ? 64.155 -5.064 -80.404 1.00 65.50 756 CYS A O 1
ATOM 6247 N N . LEU A 1 757 ? 63.909 -6.925 -79.175 1.00 64.38 757 LEU A N 1
ATOM 6248 C CA . LEU A 1 757 ? 65.171 -6.797 -78.436 1.00 64.38 757 LEU A CA 1
ATOM 6249 C C . LEU A 1 757 ? 66.394 -6.957 -79.342 1.00 64.38 757 LEU A C 1
ATOM 6251 O O . LEU A 1 757 ? 67.300 -6.124 -79.272 1.00 64.38 757 LEU A O 1
ATOM 6255 N N . LYS A 1 758 ? 66.390 -7.948 -80.250 1.00 67.75 758 LYS A N 1
ATOM 6256 C CA . LYS A 1 758 ? 67.459 -8.118 -81.249 1.00 67.75 758 LYS A CA 1
ATOM 6257 C C . LYS A 1 758 ? 67.659 -6.855 -82.084 1.00 67.75 758 LYS A C 1
ATOM 6259 O O . LYS A 1 758 ? 68.794 -6.464 -82.339 1.00 67.75 758 LYS A O 1
ATOM 6264 N N . LEU A 1 759 ? 66.572 -6.191 -82.487 1.00 67.75 759 LEU A N 1
ATOM 6265 C CA . LEU A 1 759 ? 66.633 -4.983 -83.318 1.00 67.75 759 LEU A CA 1
ATOM 6266 C C . LEU A 1 759 ? 67.085 -3.731 -82.548 1.00 67.75 759 LEU A C 1
ATOM 6268 O O . LEU A 1 759 ? 67.832 -2.909 -83.090 1.00 67.75 759 LEU A O 1
ATOM 6272 N N . LEU A 1 760 ? 66.621 -3.573 -81.306 1.00 62.94 760 LEU A N 1
ATOM 6273 C CA . LEU A 1 760 ? 66.885 -2.387 -80.489 1.00 62.94 760 LEU A CA 1
ATOM 6274 C C . LEU A 1 760 ? 68.262 -2.423 -79.810 1.00 62.94 760 LEU A C 1
ATOM 6276 O O . LEU A 1 760 ? 68.910 -1.382 -79.728 1.00 62.94 760 LEU A O 1
ATOM 6280 N N . PHE A 1 761 ? 68.732 -3.600 -79.376 1.00 60.66 761 PHE A N 1
ATOM 6281 C CA . PHE A 1 761 ? 69.918 -3.730 -78.515 1.00 60.66 761 PHE A CA 1
ATOM 6282 C C . PHE A 1 761 ? 70.935 -4.807 -78.945 1.00 60.66 761 PHE A C 1
ATOM 6284 O O . PHE A 1 761 ? 71.969 -4.954 -78.290 1.00 60.66 761 PHE A O 1
ATOM 6291 N N . GLY A 1 762 ? 70.698 -5.548 -80.034 1.00 64.75 762 GLY A N 1
ATOM 6292 C CA . GLY A 1 762 ? 71.601 -6.609 -80.508 1.00 64.75 762 GLY A CA 1
ATOM 6293 C C . GLY A 1 762 ? 71.484 -7.925 -79.717 1.00 64.75 762 GLY A C 1
ATOM 6294 O O . GLY A 1 762 ? 70.402 -8.289 -79.275 1.00 64.75 762 GLY A O 1
ATOM 6295 N N . ASN A 1 763 ? 72.592 -8.664 -79.538 1.00 55.84 763 ASN A N 1
ATOM 6296 C CA . ASN A 1 763 ? 72.641 -10.014 -78.927 1.00 55.84 763 ASN A CA 1
ATOM 6297 C C . ASN A 1 763 ? 72.469 -10.054 -77.383 1.00 55.84 763 ASN A C 1
ATOM 6299 O O . ASN A 1 763 ? 73.037 -10.925 -76.723 1.00 55.84 763 ASN A O 1
ATOM 6303 N N . LYS A 1 764 ? 71.723 -9.126 -76.775 1.00 54.69 764 LYS A N 1
ATOM 6304 C CA . LYS A 1 764 ? 71.460 -9.150 -75.323 1.00 54.69 764 LYS A CA 1
ATOM 6305 C C . LYS A 1 764 ? 70.265 -10.048 -74.993 1.00 54.69 764 LYS A C 1
ATOM 6307 O O . LYS A 1 764 ? 69.291 -10.082 -75.742 1.00 54.69 764 LYS A O 1
ATOM 6312 N N . SER A 1 765 ? 70.353 -10.797 -73.891 1.00 55.44 765 SER A N 1
ATOM 6313 C CA . SER A 1 765 ? 69.320 -11.759 -73.479 1.00 55.44 765 SER A CA 1
ATOM 6314 C C . SER A 1 765 ? 68.301 -11.142 -72.513 1.00 55.44 765 SER A C 1
ATOM 6316 O O . SER A 1 765 ? 68.553 -10.106 -71.903 1.00 55.44 765 SER A O 1
ATOM 6318 N N . LEU A 1 766 ? 67.169 -11.829 -72.332 1.00 51.09 766 LEU A N 1
ATOM 6319 C CA . LEU A 1 766 ? 66.030 -11.456 -71.475 1.00 51.09 766 LEU A CA 1
ATOM 6320 C C . LEU A 1 766 ? 66.376 -11.249 -69.978 1.00 51.09 766 LEU A C 1
ATOM 6322 O O . LEU A 1 766 ? 65.489 -10.907 -69.206 1.00 51.09 766 LEU A O 1
ATOM 6326 N N . GLN A 1 767 ? 67.629 -11.476 -69.562 1.00 51.06 767 GLN A N 1
ATOM 6327 C CA . GLN A 1 767 ? 68.098 -11.383 -68.172 1.00 51.06 767 GLN A CA 1
ATOM 6328 C C . GLN A 1 767 ? 68.766 -10.036 -67.806 1.00 51.06 767 GLN A C 1
ATOM 6330 O O . GLN A 1 767 ? 68.973 -9.783 -66.622 1.00 51.06 767 GLN A O 1
ATOM 6335 N N . ASP A 1 768 ? 69.047 -9.149 -68.773 1.00 56.72 768 ASP A N 1
ATOM 6336 C CA . ASP A 1 768 ? 69.685 -7.838 -68.529 1.00 56.72 768 ASP A CA 1
ATOM 6337 C C . ASP A 1 768 ? 68.646 -6.721 -68.294 1.00 56.72 768 ASP A C 1
ATOM 6339 O O . ASP A 1 768 ? 68.383 -5.886 -69.165 1.00 56.72 768 ASP A O 1
ATOM 6343 N N . TYR A 1 769 ? 68.037 -6.696 -67.105 1.00 52.25 769 TYR A N 1
ATOM 6344 C CA . TYR A 1 769 ? 66.962 -5.755 -66.748 1.00 52.25 769 TYR A CA 1
ATOM 6345 C C . TYR A 1 769 ? 67.353 -4.259 -66.833 1.00 52.25 769 TYR A C 1
ATOM 6347 O O . TYR A 1 769 ? 66.496 -3.436 -67.150 1.00 52.25 769 TYR A O 1
ATOM 6355 N N . GLU A 1 770 ? 68.634 -3.898 -66.668 1.00 49.72 770 GLU A N 1
ATOM 6356 C CA . GLU A 1 770 ? 69.130 -2.509 -66.805 1.00 49.72 770 GLU A CA 1
ATOM 6357 C C . GLU A 1 770 ? 69.011 -1.950 -68.239 1.00 49.72 770 GLU A C 1
ATOM 6359 O O . GLU A 1 770 ? 68.897 -0.740 -68.430 1.00 49.72 770 GLU A O 1
ATOM 6364 N N . ALA A 1 771 ? 68.973 -2.802 -69.275 1.00 52.81 771 ALA A N 1
ATOM 6365 C CA . ALA A 1 771 ? 68.768 -2.344 -70.654 1.00 52.81 771 ALA A CA 1
ATOM 6366 C C . ALA A 1 771 ? 67.318 -1.888 -70.910 1.00 52.81 771 ALA A C 1
ATOM 6368 O O . ALA A 1 771 ? 67.072 -1.023 -71.755 1.00 52.81 771 ALA A O 1
ATOM 6369 N N . PHE A 1 772 ? 66.357 -2.432 -70.158 1.00 52.50 772 PHE A N 1
ATOM 6370 C CA . PHE A 1 772 ? 64.931 -2.178 -70.347 1.00 52.50 772 PHE A CA 1
ATOM 6371 C C . PHE A 1 772 ? 64.481 -0.803 -69.834 1.00 52.50 772 PHE A C 1
ATOM 6373 O O . PHE A 1 772 ? 63.543 -0.243 -70.393 1.00 52.50 772 PHE A O 1
ATOM 6380 N N . GLU A 1 773 ? 65.138 -0.220 -68.827 1.00 48.41 773 GLU A N 1
ATOM 6381 C CA . GLU A 1 773 ? 64.793 1.125 -68.321 1.00 48.41 773 GLU A CA 1
ATOM 6382 C C . GLU A 1 773 ? 65.178 2.260 -69.294 1.00 48.41 773 GLU A C 1
ATOM 6384 O O . GLU A 1 773 ? 64.699 3.382 -69.159 1.00 48.41 773 GLU A O 1
ATOM 6389 N N . SER A 1 774 ? 65.989 1.969 -70.322 1.00 51.91 774 SER A N 1
ATOM 6390 C CA . SER A 1 774 ? 66.464 2.945 -71.318 1.00 51.91 774 SER A CA 1
ATOM 6391 C C . SER A 1 774 ? 65.587 3.078 -72.578 1.00 51.91 774 SER A C 1
ATOM 6393 O O . SER A 1 774 ? 65.882 3.885 -73.463 1.00 51.91 774 SER A O 1
ATOM 6395 N N . ILE A 1 775 ? 64.503 2.297 -72.691 1.00 57.44 775 ILE A N 1
ATOM 6396 C CA . ILE A 1 775 ? 63.623 2.289 -73.870 1.00 57.44 775 ILE A CA 1
ATOM 6397 C C . ILE A 1 775 ? 62.682 3.503 -73.836 1.00 57.44 775 ILE A C 1
ATOM 6399 O O . ILE A 1 775 ? 61.718 3.533 -73.078 1.00 57.44 775 ILE A O 1
ATOM 6403 N N . SER A 1 776 ? 62.905 4.477 -74.722 1.00 55.66 776 SER A N 1
ATOM 6404 C CA . SER A 1 776 ? 62.055 5.671 -74.890 1.00 55.66 776 SER A CA 1
ATOM 6405 C C . SER A 1 776 ? 60.875 5.485 -75.862 1.00 55.66 776 SER A C 1
ATOM 6407 O O . SER A 1 776 ? 60.195 6.449 -76.215 1.00 55.66 776 SER A O 1
ATOM 6409 N N . LEU A 1 777 ? 60.625 4.252 -76.320 1.00 65.69 777 LEU A N 1
ATOM 6410 C CA . LEU A 1 777 ? 59.606 3.927 -77.322 1.00 65.69 777 LEU A CA 1
ATOM 6411 C C . LEU A 1 777 ? 58.238 3.633 -76.695 1.00 65.69 777 LEU A C 1
ATOM 6413 O O . LEU A 1 777 ? 58.122 2.958 -75.673 1.00 65.69 777 LEU A O 1
ATOM 6417 N N . SER A 1 778 ? 57.178 4.079 -77.365 1.00 64.62 778 SER A N 1
ATOM 6418 C CA . SER A 1 778 ? 55.799 3.744 -77.008 1.00 64.62 778 SER A CA 1
ATOM 6419 C C . SER A 1 778 ? 55.449 2.290 -77.351 1.00 64.62 778 SER A C 1
ATOM 6421 O O . SER A 1 778 ? 56.025 1.674 -78.248 1.00 64.62 778 SER A O 1
ATOM 6423 N N . VAL A 1 779 ? 54.423 1.746 -76.686 1.00 65.12 779 VAL A N 1
ATOM 6424 C CA . VAL A 1 779 ? 53.887 0.398 -76.965 1.00 65.12 779 VAL A CA 1
ATOM 6425 C C . VAL A 1 779 ? 53.481 0.234 -78.435 1.00 65.12 779 VAL A C 1
ATOM 6427 O O . VAL A 1 779 ? 53.642 -0.842 -79.007 1.00 65.12 779 VAL A O 1
ATOM 6430 N N . GLN A 1 780 ? 52.972 1.301 -79.054 1.00 67.75 780 GLN A N 1
ATOM 6431 C CA . GLN A 1 780 ? 52.577 1.318 -80.460 1.00 67.75 780 GLN A CA 1
ATOM 6432 C C . GLN A 1 780 ? 53.794 1.207 -81.390 1.00 67.75 780 GLN A C 1
ATOM 6434 O O . GLN A 1 780 ? 53.797 0.367 -82.283 1.00 67.75 780 GLN A O 1
ATOM 6439 N N . GLN A 1 781 ? 54.865 1.953 -81.108 1.00 70.75 781 GLN A N 1
ATOM 6440 C CA . GLN A 1 781 ? 56.124 1.851 -81.852 1.00 70.75 781 GLN A CA 1
ATOM 6441 C C . GLN A 1 781 ? 56.766 0.466 -81.705 1.00 70.75 781 GLN A C 1
ATOM 6443 O O . GLN A 1 781 ? 57.312 -0.060 -82.666 1.00 70.75 781 GLN A O 1
ATOM 6448 N N . LEU A 1 782 ? 56.665 -0.171 -80.532 1.00 70.44 782 LEU A N 1
ATOM 6449 C CA . LEU A 1 782 ? 57.146 -1.546 -80.340 1.00 70.44 782 LEU A CA 1
ATOM 6450 C C . LEU A 1 782 ? 56.346 -2.573 -81.158 1.00 70.44 782 LEU A C 1
ATOM 6452 O O . LEU A 1 782 ? 56.922 -3.541 -81.651 1.00 70.44 782 LEU A O 1
ATOM 6456 N N . LYS A 1 783 ? 55.034 -2.368 -81.327 1.00 69.38 783 LYS A N 1
ATOM 6457 C CA . LYS A 1 783 ? 54.198 -3.202 -82.208 1.00 69.38 783 LYS A CA 1
ATOM 6458 C C . LYS A 1 783 ? 54.521 -2.989 -83.681 1.00 69.38 783 LYS A C 1
ATOM 6460 O O . LYS A 1 783 ? 54.643 -3.966 -84.408 1.00 69.38 783 LYS A O 1
ATOM 6465 N N . GLU A 1 784 ? 54.700 -1.739 -84.095 1.00 73.44 784 GLU A N 1
ATOM 6466 C CA . GLU A 1 784 ? 55.124 -1.394 -85.456 1.00 73.44 784 GLU A CA 1
ATOM 6467 C C . GLU A 1 784 ? 56.499 -1.995 -85.765 1.00 73.44 784 GLU A C 1
ATOM 6469 O O . GLU A 1 784 ? 56.690 -2.573 -86.830 1.00 73.44 784 GLU A O 1
ATOM 6474 N N . ILE A 1 785 ? 57.432 -1.961 -84.809 1.00 70.88 785 ILE A N 1
ATOM 6475 C CA . ILE A 1 785 ? 58.727 -2.640 -84.927 1.00 70.88 785 ILE A CA 1
ATOM 6476 C C . ILE A 1 785 ? 58.546 -4.155 -85.096 1.00 70.88 785 ILE A C 1
ATOM 6478 O O . ILE A 1 785 ? 59.148 -4.722 -86.005 1.00 70.88 785 ILE A O 1
ATOM 6482 N N . ASP A 1 786 ? 57.720 -4.824 -84.284 1.00 70.44 786 ASP A N 1
ATOM 6483 C CA . ASP A 1 786 ? 57.465 -6.265 -84.450 1.00 70.44 786 ASP A CA 1
ATOM 6484 C C . ASP A 1 786 ? 56.839 -6.595 -85.815 1.00 70.44 786 ASP A C 1
ATOM 6486 O O . ASP A 1 786 ? 57.254 -7.563 -86.450 1.00 70.44 786 ASP A O 1
ATOM 6490 N N . GLU A 1 787 ? 55.888 -5.793 -86.304 1.00 72.94 787 GLU A N 1
ATOM 6491 C CA . GLU A 1 787 ? 55.295 -5.968 -87.638 1.00 72.94 787 GLU A CA 1
ATOM 6492 C C . GLU A 1 787 ? 56.312 -5.751 -88.762 1.00 72.94 787 GLU A C 1
ATOM 6494 O O . GLU A 1 787 ? 56.384 -6.553 -89.694 1.00 72.94 787 GLU A O 1
ATOM 6499 N N . ILE A 1 788 ? 57.145 -4.713 -88.665 1.00 72.06 788 ILE A N 1
ATOM 6500 C CA . ILE A 1 788 ? 58.228 -4.449 -89.618 1.00 72.06 788 ILE A CA 1
ATOM 6501 C C . ILE A 1 788 ? 59.213 -5.628 -89.632 1.00 72.06 788 ILE A C 1
ATOM 6503 O O . ILE A 1 788 ? 59.572 -6.118 -90.706 1.00 72.06 788 ILE A O 1
ATOM 6507 N N . VAL A 1 789 ? 59.613 -6.138 -88.461 1.00 71.19 789 VAL A N 1
ATOM 6508 C CA . VAL A 1 789 ? 60.520 -7.293 -88.346 1.00 71.19 789 VAL A CA 1
ATOM 6509 C C . VAL A 1 789 ? 59.877 -8.572 -88.886 1.00 71.19 789 VAL A C 1
ATOM 6511 O O . VAL A 1 789 ? 60.563 -9.332 -89.573 1.00 71.19 789 VAL A O 1
ATOM 6514 N N . LYS A 1 790 ? 58.579 -8.799 -88.646 1.00 73.94 790 LYS A N 1
ATOM 6515 C CA . LYS A 1 790 ? 57.822 -9.928 -89.216 1.00 73.94 790 LYS A CA 1
ATOM 6516 C C . LYS A 1 790 ? 57.740 -9.872 -90.742 1.00 73.94 790 LYS A C 1
ATOM 6518 O O . LYS A 1 790 ? 57.900 -10.905 -91.383 1.00 73.94 790 LYS A O 1
ATOM 6523 N N . ASN A 1 791 ? 57.514 -8.689 -91.313 1.00 74.62 791 ASN A N 1
ATOM 6524 C CA . ASN A 1 791 ? 57.281 -8.524 -92.750 1.00 74.62 791 ASN A CA 1
ATOM 6525 C C . ASN A 1 791 ? 58.576 -8.469 -93.578 1.00 74.62 791 ASN A C 1
ATOM 6527 O O . ASN A 1 791 ? 58.611 -8.981 -94.695 1.00 74.62 791 ASN A O 1
ATOM 6531 N N . ILE A 1 792 ? 59.639 -7.847 -93.059 1.00 72.81 792 ILE A N 1
ATOM 6532 C CA . ILE A 1 792 ? 60.888 -7.602 -93.808 1.00 72.81 792 ILE A CA 1
ATOM 6533 C C . ILE A 1 792 ? 61.987 -8.620 -93.450 1.00 72.81 792 ILE A C 1
ATOM 6535 O O . ILE A 1 792 ? 62.845 -8.928 -94.282 1.00 72.81 792 ILE A O 1
ATOM 6539 N N . GLY A 1 793 ? 61.954 -9.172 -92.232 1.00 68.44 793 GLY A N 1
ATOM 6540 C CA . GLY A 1 793 ? 62.968 -10.079 -91.696 1.00 68.44 793 GLY A CA 1
ATOM 6541 C C . GLY A 1 793 ? 64.180 -9.349 -91.097 1.00 68.44 793 GLY A C 1
ATOM 6542 O O . GLY A 1 793 ? 64.746 -8.433 -91.695 1.00 68.44 793 GLY A O 1
ATOM 6543 N N . TYR A 1 794 ? 64.619 -9.796 -89.915 1.00 67.94 794 TYR A N 1
ATOM 6544 C CA . TYR A 1 794 ? 65.660 -9.145 -89.099 1.00 67.94 794 TYR A CA 1
ATOM 6545 C C . TYR A 1 794 ? 66.955 -8.812 -89.865 1.00 67.94 794 TYR A C 1
ATOM 6547 O O . TYR A 1 794 ? 67.410 -7.669 -89.856 1.00 67.94 794 TYR A O 1
ATOM 6555 N N . ASN A 1 795 ? 67.520 -9.785 -90.588 1.00 69.12 795 ASN A N 1
ATOM 6556 C CA . ASN A 1 795 ? 68.800 -9.620 -91.292 1.00 69.12 795 ASN A CA 1
ATOM 6557 C C . ASN A 1 795 ? 68.757 -8.529 -92.375 1.00 69.12 795 ASN A C 1
ATOM 6559 O O . ASN A 1 795 ? 69.760 -7.867 -92.630 1.00 69.12 795 ASN A O 1
ATOM 6563 N N . LYS A 1 796 ? 67.593 -8.327 -93.001 1.00 68.75 796 LYS A N 1
ATOM 6564 C CA . LYS A 1 796 ? 67.414 -7.367 -94.094 1.00 68.75 796 LYS A CA 1
ATOM 6565 C C . LYS A 1 796 ? 67.231 -5.942 -93.571 1.00 68.75 796 LYS A C 1
ATOM 6567 O O . LYS A 1 796 ? 67.746 -4.999 -94.162 1.00 68.75 796 LYS A O 1
ATOM 6572 N N . ILE A 1 797 ? 66.588 -5.793 -92.412 1.00 70.75 797 ILE A N 1
ATOM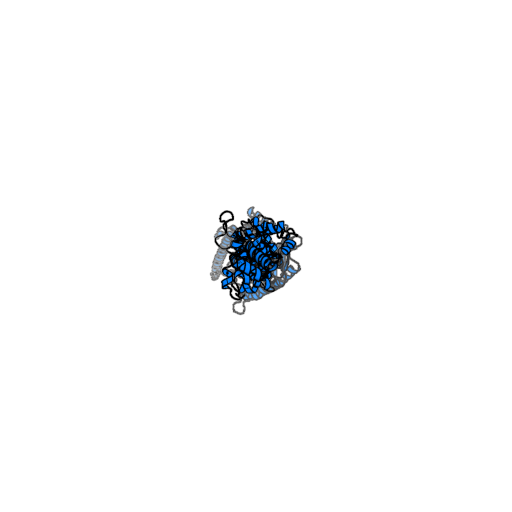 6573 C CA . ILE A 1 797 ? 66.513 -4.512 -91.697 1.00 70.75 797 ILE A CA 1
ATOM 6574 C C . ILE A 1 797 ? 67.904 -4.090 -91.200 1.00 70.75 797 ILE A C 1
ATOM 6576 O O . ILE A 1 797 ? 68.258 -2.921 -91.319 1.00 70.75 797 ILE A O 1
ATOM 6580 N N . LEU A 1 798 ? 68.724 -5.028 -90.706 1.00 66.38 798 LEU A N 1
ATOM 6581 C CA . LEU A 1 798 ? 70.093 -4.732 -90.262 1.00 66.38 798 LEU A CA 1
ATOM 6582 C C . LEU A 1 798 ? 70.981 -4.220 -91.412 1.00 66.38 798 LEU A C 1
ATOM 6584 O O . LEU A 1 798 ? 71.767 -3.296 -91.224 1.00 66.38 798 LEU A O 1
ATOM 6588 N N . GLN A 1 799 ? 70.819 -4.784 -92.615 1.00 66.50 799 GLN A N 1
ATOM 6589 C CA . GLN A 1 799 ? 71.496 -4.297 -93.823 1.00 66.50 799 GLN A CA 1
ATOM 6590 C C . GLN A 1 799 ? 71.081 -2.866 -94.181 1.00 66.50 799 GLN A C 1
ATOM 6592 O O . GLN A 1 799 ? 71.946 -2.057 -94.495 1.00 66.50 799 GLN A O 1
ATOM 6597 N N . LEU A 1 800 ? 69.786 -2.541 -94.091 1.00 65.19 800 LEU A N 1
ATOM 6598 C CA . LEU A 1 800 ? 69.277 -1.186 -94.338 1.00 65.19 800 LEU A CA 1
ATOM 6599 C C . LEU A 1 800 ? 69.767 -0.182 -93.283 1.00 65.19 800 LEU A C 1
ATOM 6601 O O . LEU A 1 800 ? 70.141 0.929 -93.638 1.00 65.19 800 LEU A O 1
ATOM 6605 N N . LYS A 1 801 ? 69.826 -0.581 -92.006 1.00 60.44 801 LYS A N 1
ATOM 6606 C CA . LYS A 1 801 ? 70.322 0.254 -90.898 1.00 60.44 801 LYS A CA 1
ATOM 6607 C C . LYS A 1 801 ? 71.825 0.540 -90.978 1.00 60.44 801 LYS A C 1
ATOM 6609 O O . LYS A 1 801 ? 72.257 1.553 -90.465 1.00 60.44 801 LYS A O 1
ATOM 6614 N N . ASN A 1 802 ? 72.617 -0.341 -91.591 1.00 56.53 802 ASN A N 1
ATOM 6615 C CA . ASN A 1 802 ? 74.044 -0.095 -91.837 1.00 56.53 802 ASN A CA 1
ATOM 6616 C C . ASN A 1 802 ? 74.292 0.762 -93.095 1.00 56.53 802 ASN A C 1
ATOM 6618 O O . ASN A 1 802 ? 75.441 1.089 -93.389 1.00 56.53 802 ASN A O 1
ATOM 6622 N N . HIS A 1 803 ? 73.243 1.064 -93.869 1.00 53.69 803 HIS A N 1
ATOM 6623 C CA . HIS A 1 803 ? 73.322 1.835 -95.112 1.00 53.69 803 HIS A CA 1
ATOM 6624 C C . HIS A 1 803 ? 72.854 3.293 -94.960 1.00 53.69 803 HIS A C 1
ATOM 6626 O O . HIS A 1 803 ? 73.195 4.121 -95.803 1.00 53.69 803 HIS A O 1
ATOM 6632 N N . TYR A 1 804 ? 72.109 3.587 -93.892 1.00 42.66 804 TYR A N 1
ATOM 6633 C CA . TYR A 1 804 ? 71.724 4.920 -93.414 1.00 42.66 804 TYR A CA 1
ATOM 6634 C C . TYR A 1 804 ? 72.486 5.242 -92.132 1.00 42.66 804 TYR A C 1
ATOM 6636 O O . TYR A 1 804 ? 72.757 6.440 -91.904 1.00 42.66 804 TYR A O 1
#

Radius of gyration: 63.53 Å; chains: 1; bounding box: 136×46×198 Å